Protein AF-A0ABD8AAP0-F1 (afdb_monomer)

Mean predicted aligned error: 19.52 Å

Foldseek 3Di:
DDDDDDDDDDDDDDDDDDDDDDDDDDDDDDDDDDDDDDDDDDDDDDDDDDDDDDDDDDDDDDDDDDDDDDDDDDDDDDDDDDDDDDDDDDDDDDDDDDDDDDDDDDDDDDDDDDDDDDDDDDDDDDDDDDDDDDDDDDDDDDDDDDDDDDDDDDDDDDDDDDDDDDDDDDDDDDDDDDDDDDDPVVVVVDDDDDDDPVVVQVPDPPSVVVVVVDPDPVVVLVVCCVVCVVVCVPPVVVVVVNVVVPPDPDPPDDDDPLPQDDADDQDLDDDLQPDWHKHDQDPPFWIWTWHQDPVVRFIEIEIRGRDDDPVLVVVLVVLVVVVVVPPPDDLVPDFLVVSLVVLLVSLVVSCVVVVPDDDPVSSVRSSVQSCCPPVNLHQCRSVLRHPQFFKWKDQAAPAFIWTQGNSAGIHTYPTGHHQVRQLVSLQVQQVQQVHDADPVRQWDWGQHPQRKIKTWGAACPVRVRGIIMMIGHADPFAFAPLNCVSLLADALLRLLLLLVCQALLAAEEEEEAPPLCRLSVVLNSLLSHALVFAEEEQECGDRHDHLRQRYDYHHWDQADDDQPDPDDPDPADPDGDGHHPGGDSLNSLVVVLVVPGLEYEYAEDQACCLQSQLVCLVVPRHYYYYYYDQDPVSVVVRCCDPRNVHQVQSVLSHQWYWHKDWDDDDSDIGIYRAWIKGFHGADPVPRHTDIDTQWGADPVVRDIDGPPDDVVLVVSCVPPVDDSVVSVVSSVLSSLLSVLCSVVVVGGRLLSSLLSNVCVVDVPVSSVCSVVVPDDDPVSSVVSSVVSHDPPPPPNPD

Secondary structure (DSSP, 8-state):
---------PPP------------------------------------------------------------------------------------------------------PPPP--------------------------------------------------------PPP-PPPPPHHHHHTSPPPS--HHHHHTTSTTTHHHHTT-SSHHHHHHHHHHHHHHHHTT-THHHHHHHTTSPP------PPP----SB----SSS-GGG-EEEEEEETTTEEEEEEEETTTTEEEEEEE-PPPPHHHHHHHHHHHHHHHHH--S-GGGS-HHHHHHHHHHHHHHHHHHTT----HHHHHHHHHHHHHHHTS-GGGHHHHH-TTEEEEEE-STTSEEEEEETTTEEEEEEEE--HHHHHHHHHHHHHHTT---BTTB-EEEEE-TTS-EEEEE-STTTSBTB-EEEEE---SSPPPHHHHHHTTSS-HHHHHHHHHHHHTT--EEEE--TTS-HHHHHHHHHTTS-TTSPEEEEESS-------TTEEEEE-BPPSS--SS---S-S--TTS-PPTT-B-HHHHHHHHGGG--SEEEEEEE-STHHHHHHHHHHTT-EEEEEE--SSHHHHHHHHHSTTT---HHHHTT--EEEEEEEEEETTEEEEEEEEEEEEEEE-TTT-PEEEEEEEEEETTTTEEEE-S--HHHHHHHHHH---HHHHHHHHHHHHHHHHHHHHTT---HHHHHHHHHHHHH-HHHHHHHHHHTPPPPHHHHHHHHHHH----S-----

Nearest PDB structures (foldseek):
  2oap-assembly1_2  TM=8.337E-01  e=3.646E-56  Archaeoglobus fulgidus DSM 4304
  2oap-assembly1_1  TM=8.576E-01  e=2.745E-53  Archaeoglobus fulgidus DSM 4304
  4ihq-assembly1_A  TM=7.299E-01  e=1.533E-49  Sulfolobus acidocaldarius DSM 639
  4ii7-assembly1_B  TM=7.647E-01  e=4.324E-48  Sulfolobus acidocaldarius DSM 639
  8rjf-assembly1_C  TM=6.711E-01  e=4.204E-33  Caulobacter vibrioides NA1000

pLDDT: mean 70.55, std 26.14, range [23.66, 98.38]

Solvent-accessible surface area (backbone atoms only — not comparable to full-atom values): 50590 Å² total; per-residue (Å²): 134,87,88,88,88,86,88,88,84,86,84,87,87,87,87,80,87,84,89,88,86,89,88,87,88,86,85,87,86,86,81,83,88,80,90,80,86,83,89,82,87,91,85,86,87,85,84,89,86,90,85,82,86,90,87,87,90,83,85,82,89,83,91,87,87,86,88,83,87,85,87,85,87,82,90,81,90,81,88,88,84,91,88,80,87,87,82,87,90,88,86,90,84,88,82,90,90,82,84,87,89,83,87,83,88,88,85,85,88,83,84,90,84,86,85,84,84,88,82,83,87,88,87,81,90,82,92,83,88,91,86,90,85,83,88,86,84,92,85,82,89,80,89,85,84,88,88,89,91,88,84,92,89,90,82,92,87,87,90,85,84,88,89,84,93,82,87,88,88,86,87,81,93,78,86,86,75,87,78,77,78,74,57,74,62,75,65,69,70,56,82,83,76,94,69,57,72,69,71,61,52,59,74,42,89,73,44,52,78,56,52,80,74,51,97,50,77,64,61,53,50,56,58,46,49,72,64,43,58,83,47,32,88,78,38,72,73,47,49,61,56,49,57,76,68,48,81,76,81,73,74,85,80,76,76,78,77,88,74,72,70,76,70,56,78,89,60,84,67,82,61,71,80,73,42,68,47,20,33,84,52,49,80,98,50,32,30,40,36,37,39,40,40,80,86,84,69,40,58,39,38,35,80,42,59,80,81,72,53,78,66,53,49,51,49,47,57,51,49,50,61,50,47,70,74,65,63,87,61,72,67,84,79,49,55,77,69,56,42,53,51,50,53,50,54,50,49,58,48,48,37,59,76,72,66,60,85,67,56,71,69,57,46,50,49,51,45,50,56,48,44,31,54,77,76,44,63,35,96,50,31,61,61,74,56,26,86,54,50,46,35,42,38,37,87,18,44,73,38,59,25,38,35,34,28,73,70,75,44,77,30,47,38,78,49,65,40,48,57,74,57,39,44,52,48,52,51,49,55,30,52,68,35,77,42,86,69,43,87,92,44,28,66,41,81,44,47,38,92,76,50,23,35,31,46,36,36,51,43,52,87,84,37,89,44,32,23,32,40,37,36,44,58,45,54,95,74,57,68,22,67,41,43,36,40,75,65,57,26,47,55,46,57,61,48,21,49,51,34,52,38,42,64,72,52,50,22,41,39,30,28,16,48,86,92,17,45,47,62,59,53,51,45,32,56,56,62,44,45,58,73,87,47,34,33,36,37,41,22,81,60,82,80,77,67,74,84,53,74,42,58,46,84,42,65,41,37,86,35,66,65,84,44,100,57,99,70,75,102,56,103,76,71,85,90,64,74,75,27,61,76,46,42,50,66,46,58,54,51,63,51,44,69,74,65,68,42,50,33,41,34,34,53,64,52,83,33,61,39,42,42,58,51,36,49,41,32,65,74,69,36,17,37,38,36,21,35,82,20,77,45,71,68,48,38,52,56,52,39,48,29,85,65,26,58,36,57,67,82,40,59,44,51,39,41,31,41,35,28,34,38,62,45,74,65,84,96,42,74,47,40,34,50,47,35,35,33,36,42,68,41,64,42,89,89,79,73,45,78,42,68,45,68,31,32,38,46,40,87,89,81,74,43,78,40,76,65,84,62,64,65,64,55,54,52,46,21,76,75,71,74,48,52,68,65,56,59,45,51,52,27,54,52,42,20,50,54,48,49,50,34,48,75,72,63,48,44,54,42,58,49,49,40,12,55,54,50,41,42,77,73,44,45,66,63,52,50,49,35,66,74,66,70,58,76,78,49,74,67,54,49,49,52,35,31,56,74,35,49,54,88,62,88,72,89,81,86,129

Organism: NCBI:txid72612

Structure (mmCIF, N/CA/C/O backbone):
data_AF-A0ABD8AAP0-F1
#
_entry.id   AF-A0ABD8AAP0-F1
#
loop_
_atom_site.group_PDB
_atom_site.id
_atom_site.type_symbol
_atom_site.label_atom_id
_atom_site.label_alt_id
_atom_site.label_comp_id
_atom_site.label_asym_id
_atom_site.label_entity_id
_atom_site.label_seq_id
_atom_site.pdbx_PDB_ins_code
_atom_site.Cartn_x
_atom_site.Cartn_y
_atom_site.Cartn_z
_atom_site.occupancy
_atom_site.B_iso_or_equiv
_atom_site.auth_seq_id
_atom_site.auth_comp_id
_atom_site.auth_asym_id
_atom_site.auth_atom_id
_atom_site.pdbx_PDB_model_num
ATOM 1 N N . MET A 1 1 ? -12.562 -65.294 38.398 1.00 31.38 1 MET A N 1
ATOM 2 C CA . MET A 1 1 ? -11.671 -66.362 37.895 1.00 31.38 1 MET A CA 1
ATOM 3 C C . MET A 1 1 ? -12.048 -66.606 36.442 1.00 31.38 1 MET A C 1
ATOM 5 O O . MET A 1 1 ? -13.230 -66.783 36.200 1.00 31.38 1 MET A O 1
ATOM 9 N N . VAL A 1 2 ? -11.131 -66.312 35.512 1.00 32.62 2 VAL A N 1
ATOM 10 C CA . VAL A 1 2 ? -10.426 -67.306 34.658 1.00 32.62 2 VAL A CA 1
ATOM 11 C C . VAL A 1 2 ? -11.269 -67.649 33.406 1.00 32.62 2 VAL A C 1
ATOM 13 O O . VAL A 1 2 ? -12.406 -68.067 33.562 1.00 32.62 2 VAL A O 1
ATOM 16 N N . ASP A 1 3 ? -10.812 -67.464 32.160 1.00 30.94 3 ASP A N 1
ATOM 17 C CA . ASP A 1 3 ? -9.471 -67.067 31.675 1.00 30.94 3 ASP A CA 1
ATOM 18 C C . ASP A 1 3 ? -9.512 -66.124 30.448 1.00 30.94 3 ASP A C 1
ATOM 20 O O . ASP A 1 3 ? -10.562 -65.930 29.837 1.00 30.94 3 ASP A O 1
ATOM 24 N N . LEU A 1 4 ? -8.357 -65.556 30.080 1.00 34.03 4 LEU A N 1
ATOM 25 C CA . LEU A 1 4 ? -8.142 -64.682 28.917 1.00 34.03 4 LEU A CA 1
ATOM 26 C C . LEU A 1 4 ? -6.959 -65.171 28.068 1.00 34.03 4 LEU A C 1
ATOM 28 O O . LEU A 1 4 ? -5.916 -65.528 28.614 1.00 34.03 4 LEU A O 1
ATOM 32 N N . LYS A 1 5 ? -7.062 -65.077 26.732 1.00 33.66 5 LYS A N 1
ATOM 33 C CA . LYS A 1 5 ? -5.889 -65.033 25.836 1.00 33.66 5 LYS A CA 1
ATOM 34 C C . LYS A 1 5 ? -6.219 -64.559 24.421 1.00 33.66 5 LYS A C 1
ATOM 36 O O . LYS A 1 5 ? -7.228 -64.949 23.847 1.00 33.66 5 LYS A O 1
ATOM 41 N N . GLY A 1 6 ? -5.295 -63.790 23.854 1.00 34.19 6 GLY A N 1
ATOM 42 C CA . GLY A 1 6 ? -5.212 -63.424 22.440 1.00 34.19 6 GLY A CA 1
ATOM 43 C C . GLY A 1 6 ? -3.763 -63.043 22.080 1.00 34.19 6 GLY A C 1
ATOM 44 O O . GLY A 1 6 ? -2.918 -63.014 22.981 1.00 34.19 6 GLY A O 1
ATOM 45 N N . PRO A 1 7 ? -3.453 -62.774 20.800 1.00 43.38 7 PRO A N 1
ATOM 46 C CA . PRO A 1 7 ? -2.167 -62.218 20.357 1.00 43.38 7 PRO A CA 1
ATOM 47 C C . PRO A 1 7 ? -2.322 -60.871 19.605 1.00 43.38 7 PRO A C 1
ATOM 49 O O . PRO A 1 7 ? -3.419 -60.555 19.159 1.00 43.38 7 PRO A O 1
ATOM 52 N N . ALA A 1 8 ? -1.283 -60.083 19.302 1.00 32.06 8 ALA A N 1
ATOM 53 C CA . ALA A 1 8 ? -0.005 -59.789 19.976 1.00 32.06 8 ALA A CA 1
ATOM 54 C C . ALA A 1 8 ? 0.692 -58.647 19.189 1.00 32.06 8 ALA A C 1
ATOM 56 O O . ALA A 1 8 ? 0.821 -58.760 17.972 1.00 32.06 8 ALA A O 1
ATOM 57 N N . GLU A 1 9 ? 1.177 -57.590 19.852 1.00 33.88 9 GLU A N 1
ATOM 58 C CA . GLU A 1 9 ? 1.843 -56.435 19.206 1.00 33.88 9 GLU A CA 1
ATOM 59 C C . GLU A 1 9 ? 3.321 -56.267 19.635 1.00 33.88 9 GLU A C 1
ATOM 61 O O . GLU A 1 9 ? 3.687 -56.676 20.743 1.00 33.88 9 GLU A O 1
ATOM 66 N N . PRO A 1 10 ? 4.186 -55.655 18.795 1.00 35.56 10 PRO A N 1
ATOM 67 C CA . PRO A 1 10 ? 5.550 -55.262 19.161 1.00 35.56 10 PRO A CA 1
ATOM 68 C C . PRO A 1 10 ? 5.604 -53.896 19.899 1.00 35.56 10 PRO A C 1
ATOM 70 O O . PRO A 1 10 ? 4.698 -53.080 19.744 1.00 35.56 10 PRO A O 1
ATOM 73 N N . PRO A 1 11 ? 6.648 -53.609 20.710 1.00 40.94 11 PRO A N 1
ATOM 74 C CA . PRO A 1 11 ? 6.524 -52.637 21.804 1.00 40.94 11 PRO A CA 1
ATOM 75 C C . PRO A 1 11 ? 7.131 -51.238 21.568 1.00 40.94 11 PRO A C 1
ATOM 77 O O . PRO A 1 11 ? 8.231 -51.087 21.036 1.00 40.94 11 PRO A O 1
ATOM 80 N N . LEU A 1 12 ? 6.473 -50.224 22.143 1.00 33.97 12 LEU A N 1
ATOM 81 C CA . LEU A 1 12 ? 7.051 -48.910 22.466 1.00 33.97 12 LEU A CA 1
ATOM 82 C C . LEU A 1 12 ? 7.899 -48.964 23.754 1.00 33.97 12 LEU A C 1
ATOM 84 O O . LEU A 1 12 ? 7.732 -49.856 24.590 1.00 33.97 12 LEU A O 1
ATOM 88 N N . ARG A 1 13 ? 8.800 -47.988 23.952 1.00 31.61 13 ARG A N 1
ATOM 89 C CA . ARG A 1 13 ? 9.674 -47.914 25.139 1.00 31.61 13 ARG A CA 1
ATOM 90 C C . ARG A 1 13 ? 9.781 -46.488 25.692 1.00 31.61 13 ARG A C 1
ATOM 92 O O . ARG A 1 13 ? 10.365 -45.619 25.056 1.00 31.61 13 ARG A O 1
ATOM 99 N N . THR A 1 14 ? 9.266 -46.272 26.900 1.00 36.19 14 THR A N 1
ATOM 100 C CA . THR A 1 14 ? 9.351 -45.011 27.658 1.00 36.19 14 THR A CA 1
ATOM 101 C C . THR A 1 14 ? 10.268 -45.158 28.879 1.00 36.19 14 THR A C 1
ATOM 103 O O . THR A 1 14 ? 10.441 -46.261 29.403 1.00 36.19 14 THR A O 1
ATOM 106 N N . LYS A 1 15 ? 10.845 -44.050 29.367 1.00 32.22 15 LYS A N 1
ATOM 107 C CA . LYS A 1 15 ? 11.455 -43.946 30.707 1.00 32.22 15 LYS A CA 1
ATOM 108 C C . LYS A 1 15 ? 11.237 -42.550 31.309 1.00 32.22 15 LYS A C 1
ATOM 110 O O . LYS A 1 15 ? 11.065 -41.590 30.569 1.00 32.22 15 LYS A O 1
ATOM 115 N N . LYS A 1 16 ? 11.212 -42.494 32.646 1.00 32.31 16 LYS A N 1
ATOM 116 C CA . LYS A 1 16 ? 10.953 -41.316 33.498 1.00 32.31 16 LYS A CA 1
ATOM 117 C C . LYS A 1 16 ? 12.236 -40.686 34.066 1.00 32.31 16 LYS A C 1
ATOM 119 O O . LYS A 1 16 ? 13.309 -41.281 33.956 1.00 32.31 16 LYS A O 1
ATOM 124 N N . GLU A 1 17 ? 12.067 -39.529 34.714 1.00 38.81 17 GLU A N 1
ATOM 125 C CA . GLU A 1 17 ? 13.040 -38.841 35.581 1.00 38.81 17 GLU A CA 1
ATOM 126 C C . GLU A 1 17 ? 13.467 -39.671 36.813 1.00 38.81 17 GLU A C 1
ATOM 128 O O . GLU A 1 17 ? 12.902 -40.739 37.088 1.00 38.81 17 GLU A O 1
ATOM 133 N N . PRO A 1 18 ? 14.462 -39.175 37.572 1.00 45.09 18 PRO A N 1
ATOM 134 C CA . PRO A 1 18 ? 14.213 -38.900 38.999 1.00 45.09 18 PRO A CA 1
ATOM 135 C C . PRO A 1 18 ? 14.838 -37.583 39.531 1.00 45.09 18 PRO A C 1
ATOM 137 O O . PRO A 1 18 ? 15.610 -36.921 38.841 1.00 45.09 18 PRO A O 1
ATOM 140 N N . GLU A 1 19 ? 14.505 -37.239 40.782 1.00 32.62 19 GLU A N 1
ATOM 141 C CA . GLU A 1 19 ? 14.962 -36.050 41.533 1.00 32.62 19 GLU A CA 1
ATOM 142 C C . GLU A 1 19 ? 16.306 -36.217 42.300 1.00 32.62 19 GLU A C 1
ATOM 144 O O . GLU A 1 19 ? 17.002 -37.226 42.193 1.00 32.62 19 GLU A O 1
ATOM 149 N N . ILE A 1 20 ? 16.666 -35.162 43.045 1.00 35.31 20 ILE A N 1
ATOM 150 C CA . ILE A 1 20 ? 17.958 -34.807 43.666 1.00 35.31 20 ILE A CA 1
ATOM 151 C C . ILE A 1 20 ? 18.088 -35.309 45.121 1.00 35.31 20 ILE A C 1
ATOM 153 O O . ILE A 1 20 ? 17.115 -35.207 45.860 1.00 35.31 20 ILE A O 1
ATOM 157 N N . VAL A 1 21 ? 19.306 -35.671 45.573 1.00 31.36 21 VAL A N 1
ATOM 158 C CA . VAL A 1 21 ? 19.849 -35.285 46.906 1.00 31.36 21 VAL A CA 1
ATOM 159 C C . VAL A 1 21 ? 21.366 -34.999 46.815 1.00 31.36 21 VAL A C 1
ATOM 161 O O . VAL A 1 21 ? 22.100 -35.683 46.110 1.00 31.36 21 VAL A O 1
ATOM 164 N N . ASP A 1 22 ? 21.743 -33.952 47.546 1.00 32.66 22 ASP A N 1
ATOM 165 C CA . ASP A 1 22 ? 23.025 -33.305 47.883 1.00 32.66 22 ASP A CA 1
ATOM 166 C C . ASP A 1 22 ? 24.266 -34.180 48.213 1.00 32.66 22 ASP A C 1
ATOM 168 O O . ASP A 1 22 ? 24.125 -35.259 48.785 1.00 32.66 22 ASP A O 1
ATOM 172 N N . ASP A 1 23 ? 25.469 -33.650 47.919 1.00 31.22 23 ASP A N 1
ATOM 173 C CA . ASP A 1 23 ? 26.581 -33.481 48.889 1.00 31.22 23 ASP A CA 1
ATOM 174 C C . ASP A 1 23 ? 27.749 -32.645 48.284 1.00 31.22 23 ASP A C 1
ATOM 176 O O . ASP A 1 23 ? 28.085 -32.776 47.102 1.00 31.22 23 ASP A O 1
ATOM 180 N N . GLY A 1 24 ? 28.410 -31.802 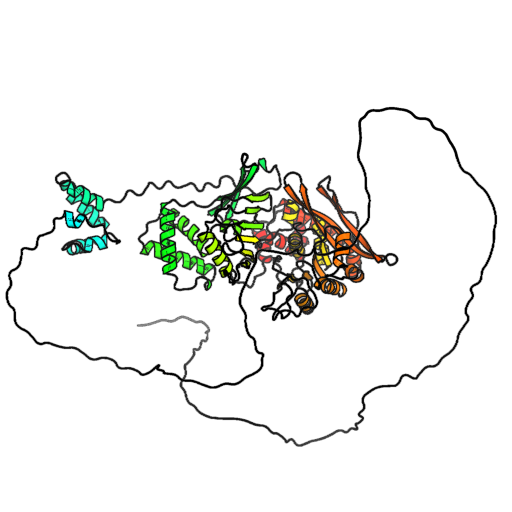49.092 1.00 26.25 24 GLY A N 1
ATOM 181 C CA . GLY A 1 24 ? 29.625 -31.028 48.730 1.00 26.25 24 GLY A CA 1
ATOM 182 C C . GLY A 1 24 ? 30.827 -31.361 49.638 1.00 26.25 24 GLY A C 1
ATOM 183 O O . GLY A 1 24 ? 30.790 -32.390 50.309 1.00 26.25 24 GLY A O 1
ATOM 184 N N . PRO A 1 25 ? 31.885 -30.519 49.770 1.00 46.78 25 PRO A N 1
ATOM 185 C CA . PRO A 1 25 ? 32.296 -29.319 49.014 1.00 46.78 25 PRO A CA 1
ATOM 186 C C . PRO A 1 25 ? 33.742 -29.440 48.427 1.00 46.78 25 PRO A C 1
ATOM 188 O O . PRO A 1 25 ? 34.399 -30.463 48.607 1.00 46.78 25 PRO A O 1
ATOM 191 N N . GLY A 1 26 ? 34.310 -28.404 47.774 1.00 28.38 26 GLY A N 1
ATOM 192 C CA . GLY A 1 26 ? 35.726 -28.464 47.323 1.00 28.38 26 GLY A CA 1
ATOM 193 C C . GLY A 1 26 ? 36.291 -27.262 46.540 1.00 28.38 26 GLY A C 1
ATOM 194 O O . GLY A 1 26 ? 36.179 -27.186 45.325 1.00 28.38 26 GLY A O 1
ATOM 195 N N . ASP A 1 27 ? 36.951 -26.356 47.253 1.00 30.58 27 ASP A N 1
ATOM 196 C CA . ASP A 1 27 ? 37.433 -25.017 46.867 1.00 30.58 27 ASP A CA 1
ATOM 197 C C . ASP A 1 27 ? 38.561 -24.875 45.791 1.00 30.58 27 ASP A C 1
ATOM 199 O O . ASP A 1 27 ? 39.500 -25.663 45.712 1.00 30.58 27 ASP A O 1
ATOM 203 N N . THR A 1 28 ? 38.580 -23.703 45.130 1.00 28.84 28 THR A N 1
ATOM 204 C CA . THR A 1 28 ? 39.757 -22.900 44.664 1.00 28.84 28 THR A CA 1
ATOM 205 C C . THR A 1 28 ? 40.700 -23.235 43.465 1.00 28.84 28 THR A C 1
ATOM 207 O O . THR A 1 28 ? 41.538 -24.123 43.492 1.00 28.84 28 THR A O 1
ATOM 210 N N . LEU A 1 29 ? 40.741 -22.257 42.534 1.00 26.44 29 LEU A N 1
ATOM 211 C CA . LEU A 1 29 ? 41.902 -21.450 42.052 1.00 26.44 29 LEU A CA 1
ATOM 212 C C . LEU A 1 29 ? 43.125 -22.029 41.267 1.00 26.44 29 LEU A C 1
ATOM 214 O O . LEU A 1 29 ? 44.031 -22.630 41.826 1.00 26.44 29 LEU A O 1
ATOM 218 N N . ARG A 1 30 ? 43.319 -21.406 40.082 1.00 25.94 30 ARG A N 1
ATOM 219 C CA . ARG A 1 30 ? 44.560 -20.751 39.555 1.00 25.94 30 ARG A CA 1
ATOM 220 C C . ARG A 1 30 ? 45.733 -21.550 38.926 1.00 25.94 30 ARG A C 1
ATOM 222 O O . ARG A 1 30 ? 46.365 -22.386 39.545 1.00 25.94 30 ARG A O 1
ATOM 229 N N . ARG A 1 31 ? 46.202 -20.943 37.814 1.00 26.23 31 ARG A N 1
ATOM 230 C CA . ARG A 1 31 ? 47.603 -20.753 37.341 1.00 26.23 31 ARG A CA 1
ATOM 231 C C . ARG A 1 31 ? 48.395 -21.933 36.732 1.00 26.23 31 ARG A C 1
ATOM 233 O O . ARG A 1 31 ? 49.045 -22.680 37.439 1.00 26.23 31 ARG A O 1
ATOM 240 N N . ALA A 1 32 ? 48.513 -21.852 35.400 1.00 26.94 32 ALA A N 1
ATOM 241 C CA . ALA A 1 32 ? 49.738 -21.506 34.644 1.00 26.94 32 ALA A CA 1
ATOM 242 C C . ALA A 1 32 ? 51.001 -22.404 34.685 1.00 26.94 32 ALA A C 1
ATOM 244 O O . ALA A 1 32 ? 51.443 -22.846 35.734 1.00 26.94 32 ALA A O 1
ATOM 245 N N . HIS A 1 33 ? 51.666 -22.464 33.516 1.00 27.02 33 HIS A N 1
ATOM 246 C CA . HIS A 1 33 ? 52.921 -23.176 33.192 1.00 27.02 33 HIS A CA 1
ATOM 247 C C . HIS A 1 33 ? 52.836 -24.718 33.323 1.00 27.02 33 HIS A C 1
ATOM 249 O O . HIS A 1 33 ? 52.362 -25.237 34.319 1.00 27.02 33 HIS A O 1
ATOM 255 N N . GLY A 1 34 ? 53.290 -25.542 32.376 1.00 23.72 34 GLY A N 1
ATOM 256 C CA . GLY A 1 34 ? 54.009 -25.290 31.122 1.00 23.72 34 GLY A CA 1
ATOM 257 C C . GLY A 1 34 ? 55.215 -26.234 30.976 1.00 23.72 34 GLY A C 1
ATOM 258 O O . GLY A 1 34 ? 55.777 -26.659 31.976 1.00 23.72 34 GLY A O 1
ATOM 259 N N . ILE A 1 35 ? 55.656 -26.477 29.734 1.00 26.91 35 ILE A N 1
ATOM 260 C CA . ILE A 1 35 ? 56.985 -27.030 29.383 1.00 26.91 35 ILE A CA 1
ATOM 261 C C . ILE A 1 35 ? 57.250 -28.499 29.803 1.00 26.91 35 ILE A C 1
ATOM 263 O O . ILE A 1 35 ? 57.835 -28.748 30.856 1.00 26.91 35 ILE A O 1
ATOM 267 N N . ARG A 1 36 ? 56.988 -29.458 28.893 1.00 26.86 36 ARG A N 1
ATOM 268 C CA . ARG A 1 36 ? 58.048 -30.261 28.220 1.00 26.86 36 ARG A CA 1
ATOM 269 C C . ARG A 1 36 ? 57.515 -31.320 27.242 1.00 26.86 36 ARG A C 1
ATOM 271 O O . ARG A 1 36 ? 56.748 -32.192 27.626 1.00 26.86 36 ARG A O 1
ATOM 278 N N . GLU A 1 37 ? 58.039 -31.287 26.018 1.00 34.62 37 GLU A N 1
ATOM 279 C CA . GLU A 1 37 ? 58.277 -32.490 25.201 1.00 34.62 37 GLU A CA 1
ATOM 280 C C . GLU A 1 37 ? 59.598 -33.161 25.649 1.00 34.62 37 GLU A C 1
ATOM 282 O O . GLU A 1 37 ? 60.289 -32.626 26.530 1.00 34.62 37 GLU A O 1
ATOM 287 N N . PRO A 1 38 ? 59.981 -34.309 25.060 1.00 45.50 38 PRO A N 1
ATOM 288 C CA . PRO A 1 38 ? 61.029 -34.184 24.034 1.00 45.50 38 PRO A CA 1
ATOM 289 C C . PRO A 1 38 ? 60.927 -35.133 22.817 1.00 45.50 38 PRO A C 1
ATOM 291 O O . PRO A 1 38 ? 60.501 -36.276 22.933 1.00 45.50 38 PRO A O 1
ATOM 294 N N . ASP A 1 39 ? 61.471 -34.637 21.698 1.00 31.39 39 ASP A N 1
ATOM 295 C CA . ASP A 1 39 ? 62.163 -35.338 20.600 1.00 31.39 39 ASP A CA 1
ATOM 296 C C . ASP A 1 39 ? 61.487 -36.504 19.835 1.00 31.39 39 ASP A C 1
ATOM 298 O O . ASP A 1 39 ? 61.265 -37.592 20.359 1.00 31.39 39 ASP A O 1
ATOM 302 N N . LEU A 1 40 ? 61.445 -36.389 18.495 1.00 30.02 40 LEU A N 1
ATOM 303 C CA . LEU A 1 40 ? 62.572 -36.860 17.658 1.00 30.02 40 LEU A CA 1
ATOM 304 C C . LEU A 1 40 ? 62.428 -36.529 16.151 1.00 30.02 40 LEU A C 1
ATOM 306 O O . LEU A 1 40 ? 61.464 -36.927 15.513 1.00 30.02 40 LEU A O 1
ATOM 310 N N . ARG A 1 41 ? 63.516 -35.981 15.577 1.00 28.92 41 ARG A N 1
ATOM 311 C CA . ARG A 1 41 ? 63.945 -36.000 14.147 1.00 28.92 41 ARG A CA 1
ATOM 312 C C . ARG A 1 41 ? 63.024 -35.298 13.119 1.00 28.92 41 ARG A C 1
ATOM 314 O O . ARG A 1 41 ? 61.915 -35.741 12.883 1.00 28.92 41 ARG A O 1
ATOM 321 N N . ALA A 1 42 ? 63.377 -34.193 12.451 1.00 29.30 42 ALA A N 1
ATOM 322 C CA . ALA A 1 42 ? 64.617 -33.687 11.819 1.00 29.30 42 ALA A CA 1
ATOM 323 C C . ALA A 1 42 ? 64.742 -33.964 10.303 1.00 29.30 42 ALA A C 1
ATOM 325 O O . ALA A 1 42 ? 65.124 -35.053 9.883 1.00 29.30 42 ALA A O 1
ATOM 326 N N . ALA A 1 43 ? 64.566 -32.898 9.515 1.00 30.38 43 ALA A N 1
ATOM 327 C CA . ALA A 1 43 ? 65.193 -32.680 8.211 1.00 30.38 43 ALA A CA 1
ATOM 328 C C . ALA A 1 43 ? 65.493 -31.172 8.074 1.00 30.38 43 ALA A C 1
ATOM 330 O O . ALA A 1 43 ? 64.626 -30.341 8.334 1.00 30.38 43 ALA A O 1
ATOM 331 N N . SER A 1 44 ? 66.731 -30.809 7.737 1.00 29.72 44 SER A N 1
ATOM 332 C CA . SER A 1 44 ? 67.208 -29.420 7.612 1.00 29.72 44 SER A CA 1
ATOM 333 C C . SER A 1 44 ? 67.315 -28.995 6.136 1.00 29.72 44 SER A C 1
ATOM 335 O O . SER A 1 44 ? 67.456 -29.846 5.266 1.00 29.72 44 SER A O 1
ATOM 337 N N . GLY A 1 45 ? 67.291 -27.706 5.773 1.00 29.81 45 GLY A N 1
ATOM 338 C CA . GLY A 1 45 ? 67.095 -26.485 6.573 1.00 29.81 45 GLY A CA 1
ATOM 339 C C . GLY A 1 45 ? 67.758 -25.249 5.924 1.00 29.81 45 GLY A C 1
ATOM 340 O O . GLY A 1 45 ? 68.218 -25.335 4.791 1.00 29.81 45 GLY A O 1
ATOM 341 N N . ARG A 1 46 ? 67.903 -24.164 6.711 1.00 28.23 46 ARG A N 1
ATOM 342 C CA . ARG A 1 46 ? 68.564 -22.851 6.436 1.00 28.23 46 ARG A CA 1
ATOM 343 C C . ARG A 1 46 ? 67.666 -21.678 5.981 1.00 28.23 46 ARG A C 1
ATOM 345 O O . ARG A 1 46 ? 67.433 -21.448 4.804 1.00 28.23 46 ARG A O 1
ATOM 352 N N . SER A 1 47 ? 67.273 -20.904 6.996 1.00 27.50 47 SER A N 1
ATOM 353 C CA . SER A 1 47 ? 66.924 -19.463 6.996 1.00 27.50 47 SER A CA 1
ATOM 354 C C . SER A 1 47 ? 68.234 -18.609 7.015 1.00 27.50 47 SER A C 1
ATOM 356 O O . SER A 1 47 ? 69.296 -19.241 6.927 1.00 27.50 47 SER A O 1
ATOM 358 N N . PRO A 1 48 ? 68.277 -17.264 7.236 1.00 46.44 48 PRO A N 1
ATOM 359 C CA . PRO A 1 48 ? 67.206 -16.256 7.407 1.00 46.44 48 PRO A CA 1
ATOM 360 C C . PRO A 1 48 ? 67.421 -14.914 6.642 1.00 46.44 48 PRO A C 1
ATOM 362 O O . PRO A 1 48 ? 68.422 -14.736 5.955 1.00 46.44 48 PRO A O 1
ATOM 365 N N . GLY A 1 49 ? 66.533 -13.925 6.844 1.00 28.02 49 GLY A N 1
ATOM 366 C CA . GLY A 1 49 ? 66.778 -12.516 6.480 1.00 28.02 49 GLY A CA 1
ATOM 367 C C . GLY A 1 49 ? 65.640 -11.556 6.873 1.00 28.02 49 GLY A C 1
ATOM 368 O O . GLY A 1 49 ? 64.514 -11.739 6.426 1.00 28.02 49 GLY A O 1
ATOM 369 N N . ASN A 1 50 ? 65.932 -10.541 7.697 1.00 28.67 50 ASN A N 1
ATOM 370 C CA . ASN A 1 50 ? 64.998 -9.463 8.078 1.00 28.67 50 ASN A CA 1
ATOM 371 C C . ASN A 1 50 ? 65.105 -8.268 7.107 1.00 28.67 50 ASN A C 1
ATOM 373 O O . ASN A 1 50 ? 66.179 -8.060 6.544 1.00 28.67 50 ASN A O 1
ATOM 377 N N . GLY A 1 51 ? 64.092 -7.393 7.057 1.00 28.61 51 GLY A N 1
ATOM 378 C CA . GLY A 1 51 ? 64.272 -6.001 6.608 1.00 28.61 51 GLY A CA 1
ATOM 379 C C . GLY A 1 51 ? 63.016 -5.337 6.039 1.00 28.61 51 GLY A C 1
ATOM 380 O O . GLY A 1 51 ? 62.440 -5.841 5.081 1.00 28.61 51 GLY A O 1
ATOM 381 N N . ASP A 1 52 ? 62.625 -4.190 6.599 1.00 31.31 52 ASP A N 1
ATOM 382 C CA . ASP A 1 52 ? 61.514 -3.366 6.109 1.00 31.31 52 ASP A CA 1
ATOM 383 C C . ASP A 1 52 ? 61.972 -2.262 5.140 1.00 31.31 52 ASP A C 1
ATOM 385 O O . ASP A 1 52 ? 62.959 -1.570 5.396 1.00 31.31 52 ASP A O 1
ATOM 389 N N . SER A 1 53 ? 61.104 -1.952 4.168 1.00 30.25 53 SER A N 1
ATOM 390 C CA . SER A 1 53 ? 60.963 -0.617 3.547 1.00 30.25 53 SER A CA 1
ATOM 391 C C . SER A 1 53 ? 62.083 -0.179 2.549 1.00 30.25 53 SER A C 1
ATOM 393 O O . SER A 1 53 ? 62.966 -0.977 2.240 1.00 30.25 53 SER A O 1
ATOM 395 N N . PRO A 1 54 ? 61.953 0.962 1.825 1.00 43.31 54 PRO A N 1
ATOM 396 C CA . PRO A 1 54 ? 61.535 0.823 0.425 1.00 43.31 54 PRO A CA 1
ATOM 397 C C . PRO A 1 54 ? 62.240 1.768 -0.572 1.00 43.31 54 PRO A C 1
ATOM 399 O O . PRO A 1 54 ? 61.995 2.974 -0.560 1.00 43.31 54 PRO A O 1
ATOM 402 N N . LEU A 1 55 ? 63.021 1.233 -1.514 1.00 28.33 55 LEU A N 1
ATOM 403 C CA . LEU A 1 55 ? 63.415 1.940 -2.744 1.00 28.33 55 LEU A CA 1
ATOM 404 C C . LEU A 1 55 ? 64.087 0.968 -3.721 1.00 28.33 55 LEU A C 1
ATOM 406 O O . LEU A 1 55 ? 65.160 0.469 -3.412 1.00 28.33 55 LEU A O 1
ATOM 410 N N . ASP A 1 56 ? 63.494 0.744 -4.899 1.00 30.05 56 ASP A N 1
ATOM 411 C CA . ASP A 1 56 ? 64.252 0.269 -6.068 1.00 30.05 56 ASP A CA 1
ATOM 412 C C . ASP A 1 56 ? 63.523 0.588 -7.387 1.00 30.05 56 ASP A C 1
ATOM 414 O O . ASP A 1 56 ? 62.900 -0.247 -8.043 1.00 30.05 56 ASP A O 1
ATOM 418 N N . ALA A 1 57 ? 63.555 1.868 -7.759 1.00 32.28 57 ALA A N 1
ATOM 419 C CA . ALA A 1 57 ? 63.070 2.351 -9.045 1.00 32.28 57 ALA A CA 1
ATOM 420 C C . ALA A 1 57 ? 64.261 2.799 -9.903 1.00 32.28 57 ALA A C 1
ATOM 422 O O . ALA A 1 57 ? 64.579 3.986 -9.903 1.00 32.28 57 ALA A O 1
ATOM 423 N N . LEU A 1 58 ? 64.924 1.877 -10.622 1.00 30.11 58 LEU A N 1
ATOM 424 C CA . LEU A 1 58 ? 65.976 2.237 -11.594 1.00 30.11 58 LEU A CA 1
ATOM 425 C C . LEU A 1 58 ? 66.331 1.135 -12.630 1.00 30.11 58 LEU A C 1
ATOM 427 O O . LEU A 1 58 ? 67.468 0.686 -12.707 1.00 30.11 58 LEU A O 1
ATOM 431 N N . LEU A 1 59 ? 65.387 0.752 -13.505 1.00 31.16 59 LEU A N 1
ATOM 432 C CA . LEU A 1 59 ? 65.701 0.116 -14.806 1.00 31.16 59 LEU A CA 1
ATOM 433 C C . LEU A 1 59 ? 64.829 0.669 -15.956 1.00 31.16 59 LEU A C 1
ATOM 435 O O . LEU A 1 59 ? 63.905 0.032 -16.454 1.00 31.16 59 LEU A O 1
ATOM 439 N N . ARG A 1 60 ? 65.168 1.890 -16.383 1.00 39.94 60 ARG A N 1
ATOM 440 C CA . ARG A 1 60 ? 65.101 2.356 -17.791 1.00 39.94 60 ARG A CA 1
ATOM 441 C C . ARG A 1 60 ? 66.452 1.978 -18.460 1.00 39.94 60 ARG A C 1
ATOM 443 O O . ARG A 1 60 ? 67.370 1.713 -17.677 1.00 39.94 60 ARG A O 1
ATOM 450 N N . PRO A 1 61 ? 66.661 1.947 -19.805 1.00 42.25 61 PRO A N 1
ATOM 451 C CA . PRO A 1 61 ? 66.468 3.082 -20.742 1.00 42.25 61 PRO A CA 1
ATOM 452 C C . PRO A 1 61 ? 66.093 2.638 -22.205 1.00 42.25 61 PRO A C 1
ATOM 454 O O . PRO A 1 61 ? 65.557 1.540 -22.339 1.00 42.25 61 PRO A O 1
ATOM 457 N N . PRO A 1 62 ? 66.333 3.410 -23.295 1.00 53.41 62 PRO A N 1
ATOM 458 C CA . PRO A 1 62 ? 65.667 4.683 -23.672 1.00 53.41 62 PRO A CA 1
ATOM 459 C C . PRO A 1 62 ? 65.360 4.823 -25.207 1.00 53.41 62 PRO A C 1
ATOM 461 O O . PRO A 1 62 ? 65.411 3.832 -25.926 1.00 53.41 62 PRO A O 1
ATOM 464 N N . GLU A 1 63 ? 65.149 6.076 -25.673 1.00 38.62 63 GLU A N 1
ATOM 465 C CA . GLU A 1 63 ? 65.496 6.636 -27.017 1.00 38.62 63 GLU A CA 1
ATOM 466 C C . GLU A 1 63 ? 64.619 6.263 -28.258 1.00 38.62 63 GLU A C 1
ATOM 468 O O . GLU A 1 63 ? 64.210 5.117 -28.416 1.00 38.62 63 GLU A O 1
ATOM 473 N N . ASP A 1 64 ? 64.283 7.166 -29.212 1.00 40.56 64 ASP A N 1
ATOM 474 C CA . ASP A 1 64 ? 64.401 8.655 -29.264 1.00 40.56 64 ASP A CA 1
ATOM 475 C C . ASP A 1 64 ? 63.437 9.315 -30.334 1.00 40.56 64 ASP A C 1
ATOM 477 O O . ASP A 1 64 ? 62.473 8.628 -30.688 1.00 40.56 64 ASP A O 1
ATOM 481 N N . PRO A 1 65 ? 63.510 10.607 -30.793 1.00 52.03 65 PRO A N 1
ATOM 482 C CA . PRO A 1 65 ? 62.334 11.504 -30.698 1.00 52.03 65 PRO A CA 1
ATOM 483 C C . PRO A 1 65 ? 62.014 12.401 -31.946 1.00 52.03 65 PRO A C 1
ATOM 485 O O . PRO A 1 65 ? 62.474 12.139 -33.054 1.00 52.03 65 PRO A O 1
ATOM 488 N N . GLU A 1 66 ? 61.279 13.510 -31.708 1.00 36.34 66 GLU A N 1
ATOM 489 C CA . GLU A 1 66 ? 61.124 14.744 -32.536 1.00 36.34 66 GLU A CA 1
ATOM 490 C C . GLU A 1 66 ? 60.261 14.706 -33.832 1.00 36.34 66 GLU A C 1
ATOM 492 O O . GLU A 1 66 ? 59.943 13.618 -34.314 1.00 36.34 66 GLU A O 1
ATOM 497 N N . PRO A 1 67 ? 59.828 15.868 -34.416 1.00 45.84 67 PRO A N 1
ATOM 498 C CA . PRO A 1 67 ? 60.058 17.290 -34.050 1.00 45.84 67 PRO A CA 1
ATOM 499 C C . PRO A 1 67 ? 58.771 18.165 -33.842 1.00 45.84 67 PRO A C 1
ATOM 501 O O . PRO A 1 67 ? 57.658 17.663 -34.011 1.00 45.84 67 PRO A O 1
ATOM 504 N N . PRO A 1 68 ? 58.882 19.475 -33.485 1.00 50.59 68 PRO A N 1
ATOM 505 C CA . PRO A 1 68 ? 57.736 20.350 -33.143 1.00 50.59 68 PRO A CA 1
ATOM 506 C C . PRO A 1 68 ? 57.484 21.600 -34.043 1.00 50.59 68 PRO A C 1
ATOM 508 O O . PRO A 1 68 ? 58.408 22.110 -34.672 1.00 50.59 68 PRO A O 1
ATOM 511 N N . LEU A 1 69 ? 56.272 22.192 -33.913 1.00 39.31 69 LEU A N 1
ATOM 512 C CA . LEU A 1 69 ? 55.888 23.606 -34.221 1.00 39.31 69 LEU A CA 1
ATOM 513 C C . LEU A 1 69 ? 55.865 24.036 -35.727 1.00 39.31 69 LEU A C 1
ATOM 515 O O . LEU A 1 69 ? 56.342 23.252 -36.545 1.00 39.31 69 LEU A O 1
ATOM 519 N N . PRO A 1 70 ? 55.269 25.196 -36.156 1.00 49.75 70 PRO A N 1
ATOM 520 C CA . PRO A 1 70 ? 55.029 26.462 -35.419 1.00 49.75 70 PRO A CA 1
ATOM 521 C C . PRO A 1 70 ? 53.685 27.223 -35.632 1.00 49.75 70 PRO A C 1
ATOM 523 O O . PRO A 1 70 ? 52.829 26.837 -36.422 1.00 49.75 70 PRO A O 1
ATOM 526 N N . GLU A 1 71 ? 53.550 28.375 -34.955 1.00 44.88 71 GLU A N 1
ATOM 527 C CA . GLU A 1 71 ? 52.589 29.458 -35.261 1.00 44.88 71 GLU A CA 1
ATOM 528 C C . GLU A 1 71 ? 53.150 30.463 -36.296 1.00 44.88 71 GLU A C 1
ATOM 530 O O . GLU A 1 71 ? 54.361 30.684 -36.338 1.00 44.88 71 GLU A O 1
ATOM 535 N N . THR A 1 72 ? 52.290 31.149 -37.072 1.00 33.34 72 THR A N 1
ATOM 536 C CA . THR A 1 72 ? 52.512 32.518 -37.626 1.00 33.34 72 THR A CA 1
ATOM 537 C C . THR A 1 72 ? 51.263 33.062 -38.358 1.00 33.34 72 THR A C 1
ATOM 539 O O . THR A 1 72 ? 50.477 32.291 -38.899 1.00 33.34 72 THR A O 1
ATOM 542 N N . GLY A 1 73 ? 51.082 34.393 -38.405 1.00 30.94 73 GLY A N 1
ATOM 543 C CA . GLY A 1 73 ? 50.180 35.109 -39.348 1.00 30.94 73 GLY A CA 1
ATOM 544 C C . GLY A 1 73 ? 50.993 35.952 -40.358 1.00 30.94 73 GLY A C 1
ATOM 545 O O . GLY A 1 73 ? 52.178 35.646 -40.506 1.00 30.94 73 GLY A O 1
ATOM 546 N N . PRO A 1 74 ? 50.486 37.057 -40.972 1.00 54.22 74 PRO A N 1
ATOM 547 C CA . PRO A 1 74 ? 49.124 37.645 -40.963 1.00 54.22 74 PRO A CA 1
ATOM 548 C C . PRO A 1 74 ? 48.614 38.178 -42.356 1.00 54.22 74 PRO A C 1
ATOM 550 O O . PRO A 1 74 ? 49.306 38.047 -43.360 1.00 54.22 74 PRO A O 1
ATOM 553 N N . HIS A 1 75 ? 47.479 38.918 -42.381 1.00 31.48 75 HIS A N 1
ATOM 554 C CA . HIS A 1 75 ? 47.036 39.886 -43.440 1.00 31.48 75 HIS A CA 1
ATOM 555 C C . HIS A 1 75 ? 46.571 39.328 -44.838 1.00 31.48 75 HIS A C 1
ATOM 557 O O . HIS A 1 75 ? 46.691 38.132 -45.069 1.00 31.48 75 HIS A O 1
ATOM 563 N N . PRO A 1 76 ? 46.032 40.146 -45.795 1.00 48.72 76 PRO A N 1
ATOM 564 C CA . PRO A 1 76 ? 44.835 41.024 -45.683 1.00 48.72 76 PRO A CA 1
ATOM 565 C C . PRO A 1 76 ? 43.904 41.124 -46.953 1.00 48.72 76 PRO A C 1
ATOM 567 O O . PRO A 1 76 ? 44.395 41.017 -48.071 1.00 48.72 76 PRO A O 1
ATOM 570 N N . ARG A 1 77 ? 42.632 41.572 -46.787 1.00 30.89 77 ARG A N 1
ATOM 571 C CA . ARG A 1 77 ? 41.739 42.218 -47.820 1.00 30.89 77 ARG A CA 1
ATOM 572 C C . ARG A 1 77 ? 41.319 41.349 -49.056 1.00 30.89 77 ARG A C 1
ATOM 574 O O . ARG A 1 77 ? 41.839 40.257 -49.213 1.00 30.89 77 ARG A O 1
ATOM 581 N N . ASP A 1 78 ? 40.346 41.693 -49.928 1.00 32.16 78 ASP A N 1
ATOM 582 C CA . ASP A 1 78 ? 39.483 42.895 -50.090 1.00 32.16 78 ASP A CA 1
ATOM 583 C C . ASP A 1 78 ? 38.083 42.619 -50.737 1.00 32.16 78 ASP A C 1
ATOM 585 O O . ASP A 1 78 ? 37.861 41.564 -51.322 1.00 32.16 78 ASP A O 1
ATOM 589 N N . SER A 1 79 ? 37.195 43.627 -50.660 1.00 31.16 79 SER A N 1
ATOM 590 C CA . SER A 1 79 ? 36.050 44.018 -51.534 1.00 31.16 79 SER A CA 1
ATOM 591 C C . SER A 1 79 ? 35.008 43.035 -52.148 1.00 31.16 79 SER A C 1
ATOM 593 O O . SER A 1 79 ? 35.333 42.246 -53.033 1.00 31.16 79 SER A O 1
ATOM 595 N N . GLY A 1 80 ? 33.717 43.338 -51.897 1.00 29.03 80 GLY A N 1
ATOM 596 C CA . GLY A 1 80 ? 32.622 43.385 -52.902 1.00 29.03 80 GLY A CA 1
ATOM 597 C C . GLY A 1 80 ? 31.608 42.218 -52.936 1.00 29.03 80 GLY A C 1
ATOM 598 O O . GLY A 1 80 ? 31.998 41.066 -52.798 1.00 29.03 80 GLY A O 1
ATOM 599 N N . ASP A 1 81 ? 30.298 42.420 -53.162 1.00 35.84 81 ASP A N 1
ATOM 600 C CA . ASP A 1 81 ? 29.479 43.661 -53.178 1.00 35.84 81 ASP A CA 1
ATOM 601 C C . ASP A 1 81 ? 27.963 43.302 -52.914 1.00 35.84 81 ASP A C 1
ATOM 603 O O . ASP A 1 81 ? 27.746 42.210 -52.380 1.00 35.84 81 ASP A O 1
ATOM 607 N N . PRO A 1 82 ? 26.890 44.119 -53.123 1.00 51.12 82 PRO A N 1
ATOM 608 C CA . PRO A 1 82 ? 25.864 44.279 -52.075 1.00 51.12 82 PRO A CA 1
ATOM 609 C C . PRO A 1 82 ? 24.391 44.029 -52.495 1.00 51.12 82 PRO A C 1
ATOM 611 O O . PRO A 1 82 ? 24.064 43.910 -53.673 1.00 51.12 82 PRO A O 1
ATOM 614 N N . ALA A 1 83 ? 23.461 44.065 -51.526 1.00 30.42 83 ALA A N 1
ATOM 615 C CA . ALA A 1 83 ? 22.039 44.376 -51.760 1.00 30.42 83 ALA A CA 1
ATOM 616 C C . ALA A 1 83 ? 21.314 44.805 -50.465 1.00 30.42 83 ALA A C 1
ATOM 618 O O . ALA A 1 83 ? 21.433 44.126 -49.447 1.00 30.42 83 ALA A O 1
ATOM 619 N N . ALA A 1 84 ? 20.516 45.883 -50.508 1.00 31.88 84 ALA A N 1
ATOM 620 C CA . ALA A 1 84 ? 19.583 46.245 -49.432 1.00 31.88 84 ALA A CA 1
ATOM 621 C C . ALA A 1 84 ? 18.444 47.180 -49.905 1.00 31.88 84 ALA A C 1
ATOM 623 O O . ALA A 1 84 ? 18.736 48.326 -50.224 1.00 31.88 84 ALA A O 1
ATOM 624 N N . LEU A 1 85 ? 17.185 46.701 -49.803 1.00 33.41 85 LEU A N 1
ATOM 625 C CA . LEU A 1 85 ? 15.937 47.451 -49.488 1.00 33.41 85 LEU A CA 1
ATOM 626 C C . LEU A 1 85 ? 15.505 48.645 -50.395 1.00 33.41 85 LEU A C 1
ATOM 628 O O . LEU A 1 85 ? 16.307 49.168 -51.160 1.00 33.41 85 LEU A O 1
ATOM 632 N N . PRO A 1 86 ? 14.291 49.223 -50.220 1.00 60.50 86 PRO A N 1
ATOM 633 C CA . PRO A 1 86 ? 12.925 48.687 -49.994 1.00 60.50 86 PRO A CA 1
ATOM 634 C C . PRO A 1 86 ? 11.987 49.247 -51.130 1.00 60.50 86 PRO A C 1
ATOM 636 O O . PRO A 1 86 ? 12.520 49.393 -52.232 1.00 60.50 86 PRO A O 1
ATOM 639 N N . PRO A 1 87 ? 10.690 49.652 -50.978 1.00 59.47 87 PRO A N 1
ATOM 640 C CA . PRO A 1 87 ? 9.628 49.430 -49.969 1.00 59.47 87 PRO A CA 1
ATOM 641 C C . PRO A 1 87 ? 8.247 49.017 -50.584 1.00 59.47 87 PRO A C 1
ATOM 643 O O . PRO A 1 87 ? 8.205 48.532 -51.707 1.00 59.47 87 PRO A O 1
ATOM 646 N N . GLU A 1 88 ? 7.152 49.264 -49.835 1.00 30.86 88 GLU A N 1
ATOM 647 C CA . GLU A 1 88 ? 5.723 49.370 -50.251 1.00 30.86 88 GLU A CA 1
ATOM 648 C C . GLU A 1 88 ? 5.018 48.046 -50.662 1.00 30.86 88 GLU A C 1
ATOM 650 O O . GLU A 1 88 ? 5.421 47.375 -51.604 1.00 30.86 88 GLU A O 1
ATOM 655 N N . THR A 1 89 ? 4.124 47.443 -49.854 1.00 31.52 89 THR A N 1
ATOM 656 C CA . THR A 1 89 ? 2.760 47.808 -49.359 1.00 31.52 89 THR A CA 1
ATOM 657 C C . THR A 1 89 ? 1.621 47.572 -50.355 1.00 31.52 89 THR A C 1
ATOM 659 O O . THR A 1 89 ? 1.540 48.272 -51.355 1.00 31.52 89 THR A O 1
ATOM 662 N N . ASP A 1 90 ? 0.693 46.672 -50.004 1.00 29.92 90 ASP A N 1
ATOM 663 C CA . ASP A 1 90 ? -0.729 47.024 -49.828 1.00 29.92 90 ASP A CA 1
ATOM 664 C C . ASP A 1 90 ? -1.497 45.933 -49.045 1.00 29.92 90 ASP A C 1
ATOM 666 O O . ASP A 1 90 ? -1.126 44.758 -49.055 1.00 29.92 90 ASP A O 1
ATOM 670 N N . ASP A 1 91 ? -2.543 46.366 -48.340 1.00 34.94 91 ASP A N 1
ATOM 671 C CA . ASP A 1 91 ? -3.537 45.589 -47.566 1.00 34.94 91 ASP A CA 1
ATOM 672 C C . ASP A 1 91 ? -4.881 45.623 -48.355 1.00 34.94 91 ASP A C 1
ATOM 674 O O . ASP A 1 91 ? -4.989 46.465 -49.258 1.00 34.94 91 ASP A O 1
ATOM 678 N N . PRO A 1 92 ? -5.911 44.772 -48.113 1.00 46.84 92 PRO A N 1
ATOM 679 C CA . PRO A 1 92 ? -6.789 44.997 -46.946 1.00 46.84 92 PRO A CA 1
ATOM 680 C C . PRO A 1 92 ? -7.532 43.760 -46.366 1.00 46.84 92 PRO A C 1
ATOM 682 O O . PRO A 1 92 ? -7.758 42.760 -47.053 1.00 46.84 92 PRO A O 1
ATOM 685 N N . GLY A 1 93 ? -8.149 43.937 -45.186 1.00 36.06 93 GLY A N 1
ATOM 686 C CA . GLY A 1 93 ? -9.608 43.706 -45.109 1.00 36.06 93 GLY A CA 1
ATOM 687 C C . GLY A 1 93 ? -10.213 42.999 -43.884 1.00 36.06 93 GLY A C 1
ATOM 688 O O . GLY A 1 93 ? -10.650 41.861 -44.014 1.00 36.06 93 GLY A O 1
ATOM 689 N N . ASP A 1 94 ? -10.352 43.752 -42.788 1.00 37.34 94 ASP A N 1
ATOM 690 C CA . ASP A 1 94 ? -11.556 43.905 -41.936 1.00 37.34 94 ASP A CA 1
ATOM 691 C C . ASP A 1 94 ? -12.198 42.723 -41.147 1.00 37.34 94 ASP A C 1
ATOM 693 O O . ASP A 1 94 ? -12.357 41.613 -41.648 1.00 37.34 94 ASP A O 1
ATOM 697 N N . ASP A 1 95 ? -12.770 42.921 -39.942 1.00 43.75 95 ASP A N 1
ATOM 698 C CA . ASP A 1 95 ? -12.447 43.843 -38.819 1.00 43.75 95 ASP A CA 1
ATOM 699 C C . ASP A 1 95 ? -13.211 43.417 -37.521 1.00 43.75 95 ASP A C 1
ATOM 701 O O . ASP A 1 95 ? -13.945 42.425 -37.519 1.00 43.75 95 ASP A O 1
ATOM 705 N N . ASP A 1 96 ? -13.091 44.236 -36.463 1.00 38.22 96 ASP A N 1
ATOM 706 C CA . ASP A 1 96 ? -13.904 44.369 -35.235 1.00 38.22 96 ASP A CA 1
ATOM 707 C C . ASP A 1 96 ? -13.708 43.325 -34.101 1.00 38.22 96 ASP A C 1
ATOM 709 O O . ASP A 1 96 ? -13.810 42.121 -34.312 1.00 38.22 96 ASP A O 1
ATOM 713 N N . LEU A 1 97 ? -13.540 43.661 -32.803 1.00 37.38 97 LEU A N 1
ATOM 714 C CA . LEU A 1 97 ? -13.093 44.855 -32.026 1.00 37.38 97 LEU A CA 1
ATOM 715 C C . LEU A 1 97 ? -12.959 44.374 -30.521 1.00 37.38 97 LEU A C 1
ATOM 717 O O . LEU A 1 97 ? -13.227 43.205 -30.264 1.00 37.38 97 LEU A O 1
ATOM 721 N N . LEU A 1 98 ? -12.558 45.041 -29.411 1.00 35.62 98 LEU A N 1
ATOM 722 C CA . LEU A 1 98 ? -12.301 46.418 -28.923 1.00 35.62 98 LEU A CA 1
ATOM 723 C C . LEU A 1 98 ? -11.260 46.396 -27.747 1.00 35.62 98 LEU A C 1
ATOM 725 O O . LEU A 1 98 ? -11.213 45.445 -26.978 1.00 35.62 98 LEU A O 1
ATOM 729 N N . ARG A 1 99 ? -10.509 47.501 -27.549 1.00 29.25 99 ARG A N 1
ATOM 730 C CA . ARG A 1 99 ? -9.912 48.070 -26.286 1.00 29.25 99 ARG A CA 1
ATOM 731 C C . ARG A 1 99 ? -9.367 47.116 -25.172 1.00 29.25 99 ARG A C 1
ATOM 733 O O . ARG A 1 99 ? -10.149 46.592 -24.393 1.00 29.25 99 ARG A O 1
ATOM 740 N N . ARG A 1 100 ? -8.046 46.878 -24.996 1.00 29.27 100 ARG A N 1
ATOM 741 C CA . ARG A 1 100 ? -6.942 47.745 -24.437 1.00 29.27 100 ARG A CA 1
ATOM 742 C C . ARG A 1 100 ? -7.150 48.317 -23.003 1.00 29.27 100 ARG A C 1
ATOM 744 O O . ARG A 1 100 ? -8.273 48.737 -22.742 1.00 29.27 100 ARG A O 1
ATOM 751 N N . PRO A 1 101 ? -6.081 48.624 -22.202 1.00 46.09 101 PRO A N 1
ATOM 752 C CA . PRO A 1 101 ? -4.685 48.088 -22.152 1.00 46.09 101 PRO A CA 1
ATOM 753 C C . PRO A 1 101 ? -4.004 48.014 -20.732 1.00 46.09 101 PRO A C 1
ATOM 755 O O . PRO A 1 101 ? -4.546 48.521 -19.757 1.00 46.09 101 PRO A O 1
ATOM 758 N N . GLY A 1 102 ? -2.742 47.527 -20.652 1.00 29.08 102 GLY A N 1
ATOM 759 C CA . GLY A 1 102 ? -1.767 47.781 -19.545 1.00 29.08 102 GLY A CA 1
ATOM 760 C C . GLY A 1 102 ? -1.198 46.509 -18.868 1.00 29.08 102 GLY A C 1
ATOM 761 O O . GLY A 1 102 ? -1.957 45.871 -18.155 1.00 29.08 102 GLY A O 1
ATOM 762 N N . VAL A 1 103 ? 0.040 45.993 -19.046 1.00 31.66 103 VAL A N 1
ATOM 763 C CA . VAL A 1 103 ? 1.390 46.516 -19.430 1.00 31.66 103 VAL A CA 1
ATOM 764 C C . VAL A 1 103 ? 2.061 47.277 -18.258 1.00 31.66 103 VAL A C 1
ATOM 766 O O . VAL A 1 103 ? 1.446 48.210 -17.757 1.00 31.66 103 VAL A O 1
ATOM 769 N N . ARG A 1 104 ? 3.276 46.953 -17.752 1.00 28.89 104 ARG A N 1
ATOM 770 C CA . ARG A 1 104 ? 4.493 46.344 -18.364 1.00 28.89 104 ARG A CA 1
ATOM 771 C C . ARG A 1 104 ? 5.398 45.572 -17.366 1.00 28.89 104 ARG A C 1
ATOM 773 O O . ARG A 1 104 ? 5.289 45.778 -16.164 1.00 28.89 104 ARG A O 1
ATOM 780 N N . ASP A 1 105 ? 6.342 44.786 -17.888 1.00 31.58 105 ASP A N 1
ATOM 781 C CA . ASP A 1 105 ? 7.478 44.144 -17.192 1.00 31.58 105 ASP A CA 1
ATOM 782 C C . ASP A 1 105 ? 8.563 45.130 -16.705 1.00 31.58 105 ASP A C 1
ATOM 784 O O . ASP A 1 105 ? 8.757 46.164 -17.345 1.00 31.58 105 ASP A O 1
ATOM 788 N N . ILE A 1 106 ? 9.373 44.728 -15.705 1.00 29.14 106 ILE A N 1
ATOM 789 C CA . ILE A 1 106 ? 10.855 44.678 -15.819 1.00 29.14 106 ILE A CA 1
ATOM 790 C C . ILE A 1 106 ? 11.447 43.562 -14.914 1.00 29.14 106 ILE A C 1
ATOM 792 O O . ILE A 1 106 ? 10.714 42.845 -14.238 1.00 29.14 106 ILE A O 1
ATOM 796 N N . SER A 1 107 ? 12.774 43.387 -14.940 1.00 27.08 107 SER A N 1
ATOM 797 C CA . SER A 1 107 ? 13.522 42.178 -14.553 1.00 27.08 107 SER A CA 1
ATOM 798 C C . SER A 1 107 ? 14.548 42.346 -13.415 1.00 27.08 107 SER A C 1
ATOM 800 O O . SER A 1 107 ? 14.985 43.458 -13.138 1.00 27.08 107 SER A O 1
ATOM 802 N N . ALA A 1 108 ? 15.090 41.197 -12.980 1.00 28.11 108 ALA A N 1
ATOM 803 C CA . ALA A 1 108 ? 16.428 40.967 -12.398 1.00 28.11 108 ALA A CA 1
ATOM 804 C C . ALA A 1 108 ? 16.601 41.036 -10.863 1.00 28.11 108 ALA A C 1
ATOM 806 O O . ALA A 1 108 ? 16.059 41.888 -10.171 1.00 28.11 108 ALA A O 1
ATOM 807 N N . GLY A 1 109 ? 17.374 40.063 -10.359 1.00 25.28 109 GLY A N 1
ATOM 808 C CA . GLY A 1 109 ? 17.552 39.722 -8.945 1.00 25.28 109 GLY A CA 1
ATOM 809 C C . GLY A 1 109 ? 18.464 40.634 -8.115 1.00 25.28 109 GLY A C 1
ATOM 810 O O . GLY A 1 109 ? 19.134 41.525 -8.628 1.00 25.28 109 GLY A O 1
ATOM 811 N N . GLY A 1 110 ? 18.521 40.353 -6.807 1.00 24.62 110 GLY A N 1
ATOM 812 C CA . GLY A 1 110 ? 19.333 41.116 -5.855 1.00 24.62 110 GLY A CA 1
ATOM 813 C C . GLY A 1 110 ? 19.156 40.691 -4.391 1.00 24.62 110 GLY A C 1
ATOM 814 O O . GLY A 1 110 ? 18.161 41.014 -3.761 1.00 24.62 110 GLY A O 1
ATOM 815 N N . LEU A 1 111 ? 20.154 39.965 -3.889 1.00 26.64 111 LEU A N 1
ATOM 816 C CA . LEU A 1 111 ? 20.559 39.708 -2.495 1.00 26.64 111 LEU A CA 1
ATOM 817 C C . LEU A 1 111 ? 19.940 40.536 -1.330 1.00 26.64 111 LEU A C 1
ATOM 819 O O . LEU A 1 111 ? 19.984 41.759 -1.329 1.00 26.64 111 LEU A O 1
ATOM 823 N N . SER A 1 112 ? 19.527 39.806 -0.279 1.00 28.70 112 SER A N 1
ATOM 824 C CA . SER A 1 112 ? 19.696 40.047 1.182 1.00 28.70 112 SER A CA 1
ATOM 825 C C . SER A 1 112 ? 19.841 41.467 1.777 1.00 28.70 112 SER A C 1
ATOM 827 O O . SER A 1 112 ? 20.793 42.152 1.441 1.00 28.70 112 SER A O 1
ATOM 829 N N . TYR A 1 113 ? 19.069 41.777 2.834 1.00 29.17 113 TYR A N 1
ATOM 830 C CA . TYR A 1 113 ? 19.456 42.408 4.133 1.00 29.17 113 TYR A CA 1
ATOM 831 C C . TYR A 1 113 ? 18.209 42.268 5.062 1.00 29.17 113 TYR A C 1
ATOM 833 O O . TYR A 1 113 ? 17.095 42.458 4.588 1.00 29.17 113 TYR A O 1
ATOM 841 N N . ALA A 1 114 ? 18.264 41.636 6.244 1.00 27.27 114 ALA A N 1
ATOM 842 C CA . ALA A 1 114 ? 18.740 42.099 7.566 1.00 27.27 114 ALA A CA 1
ATOM 843 C C . ALA A 1 114 ? 17.684 42.844 8.422 1.00 27.27 114 ALA A C 1
ATOM 845 O O . ALA A 1 114 ? 16.710 43.382 7.906 1.00 27.27 114 ALA A O 1
ATOM 846 N N . LEU A 1 115 ? 17.871 42.817 9.748 1.00 32.44 115 LEU A N 1
ATOM 847 C CA . LEU A 1 115 ? 16.944 43.354 10.758 1.00 32.44 115 LEU A CA 1
ATOM 848 C C . LEU A 1 115 ? 17.008 44.895 10.868 1.00 32.44 115 LEU A C 1
ATOM 850 O O . LEU A 1 115 ? 18.112 45.444 10.820 1.00 32.44 115 LEU A O 1
ATOM 854 N N . PRO A 1 116 ? 15.877 45.591 11.104 1.00 33.84 116 PRO A N 1
ATOM 855 C CA . PRO A 1 116 ? 15.858 46.956 11.638 1.00 33.84 116 PRO A CA 1
ATOM 856 C C . PRO A 1 116 ? 16.134 46.980 13.161 1.00 33.84 116 PRO A C 1
ATOM 858 O O . PRO A 1 116 ? 15.905 45.966 13.824 1.00 33.84 116 PRO A O 1
ATOM 861 N N . PRO A 1 117 ? 16.600 48.114 13.724 1.00 37.09 117 PRO A N 1
ATOM 862 C CA . PRO A 1 117 ? 16.940 48.252 15.144 1.00 37.09 117 PRO A CA 1
ATOM 863 C C . PRO A 1 117 ? 15.772 48.727 16.031 1.00 37.09 117 PRO A C 1
ATOM 865 O O . PRO A 1 117 ? 14.711 49.120 15.545 1.00 37.09 117 PRO A O 1
ATOM 868 N N . GLU A 1 118 ? 16.020 48.720 17.341 1.00 32.88 118 GLU A N 1
ATOM 869 C CA . GLU A 1 118 ? 15.169 49.272 18.405 1.00 32.88 118 GLU A CA 1
ATOM 870 C C . GLU A 1 118 ? 15.245 50.816 18.481 1.00 32.88 118 GLU A C 1
ATOM 872 O O . GLU A 1 118 ? 16.161 51.435 17.933 1.00 32.88 118 GLU A O 1
ATOM 877 N N . THR A 1 119 ? 14.292 51.430 19.192 1.00 31.47 119 THR A N 1
ATOM 878 C CA . THR A 1 119 ? 14.313 52.841 19.632 1.00 31.47 119 THR A CA 1
ATOM 879 C C . THR A 1 119 ? 13.682 52.953 21.020 1.00 31.47 119 THR A C 1
ATOM 881 O O . THR A 1 119 ? 12.694 52.267 21.283 1.00 31.47 119 THR A O 1
ATOM 884 N N . ASP A 1 120 ? 14.242 53.809 21.871 1.00 30.69 120 ASP A N 1
ATOM 885 C CA . ASP A 1 120 ? 14.090 53.771 23.331 1.00 30.69 120 ASP A CA 1
ATOM 886 C C . ASP A 1 120 ? 12.754 54.288 23.926 1.00 30.69 120 ASP A C 1
ATOM 888 O O . ASP A 1 120 ? 12.010 55.042 23.297 1.00 30.69 120 ASP A O 1
ATOM 892 N N . ASP A 1 121 ? 12.526 53.833 25.168 1.00 34.44 121 ASP A N 1
ATOM 893 C CA . ASP A 1 121 ? 11.970 54.453 26.400 1.00 34.44 121 ASP A CA 1
ATOM 894 C C . ASP A 1 121 ? 11.589 55.970 26.431 1.00 34.44 121 ASP A C 1
ATOM 896 O O . ASP A 1 121 ? 12.039 56.730 25.569 1.00 34.44 121 ASP A O 1
ATOM 900 N N . PRO A 1 122 ? 10.812 56.474 27.439 1.00 46.44 122 PRO A N 1
ATOM 901 C CA . PRO A 1 122 ? 10.785 55.994 28.840 1.00 46.44 122 PRO A CA 1
ATOM 902 C C . PRO A 1 122 ? 9.428 55.915 29.578 1.00 46.44 122 PRO A C 1
ATOM 904 O O . PRO A 1 122 ? 8.435 56.513 29.166 1.00 46.44 122 PRO A O 1
ATOM 907 N N . ASP A 1 123 ? 9.450 55.265 30.752 1.00 31.27 123 ASP A N 1
ATOM 908 C CA . ASP A 1 123 ? 8.954 55.867 32.012 1.00 31.27 123 ASP A CA 1
ATOM 909 C C . ASP A 1 123 ? 9.613 55.211 33.262 1.00 31.27 123 ASP A C 1
ATOM 911 O O . ASP A 1 123 ? 9.147 54.212 33.807 1.00 31.27 123 ASP A O 1
ATOM 915 N N . ASP A 1 124 ? 10.755 55.787 33.651 1.00 35.31 124 ASP A N 1
ATOM 916 C CA . ASP A 1 124 ? 11.436 55.874 34.959 1.00 35.31 124 ASP A CA 1
ATOM 917 C C . ASP A 1 124 ? 11.222 54.853 36.115 1.00 35.31 124 ASP A C 1
ATOM 919 O O . ASP A 1 124 ? 10.201 54.818 36.799 1.00 35.31 124 ASP A O 1
ATOM 923 N N . GLU A 1 125 ? 12.360 54.224 36.453 1.00 34.22 125 GLU A N 1
ATOM 924 C CA . GLU A 1 125 ? 13.029 54.185 37.779 1.00 34.22 125 GLU A CA 1
ATOM 925 C C . GLU A 1 125 ? 12.440 53.446 39.009 1.00 34.22 125 GLU A C 1
ATOM 927 O O . GLU A 1 125 ? 11.240 53.394 39.255 1.00 34.22 125 GLU A O 1
ATOM 932 N N . ASP A 1 126 ? 13.258 52.937 39.951 1.00 35.50 126 ASP A N 1
ATOM 933 C CA . ASP A 1 126 ? 14.666 52.442 39.977 1.00 35.50 126 ASP A CA 1
ATOM 934 C C . ASP A 1 126 ? 14.889 51.781 41.379 1.00 35.50 126 ASP A C 1
ATOM 936 O O . ASP A 1 126 ? 13.974 51.720 42.204 1.00 35.50 126 ASP A O 1
ATOM 940 N N . LEU A 1 127 ? 16.132 51.374 41.681 1.00 35.22 127 LEU A N 1
ATOM 941 C CA . LEU A 1 127 ? 16.759 51.181 43.000 1.00 35.22 127 LEU A CA 1
ATOM 942 C C . LEU A 1 127 ? 16.503 49.829 43.705 1.00 35.22 127 LEU A C 1
ATOM 944 O O . LEU A 1 127 ? 15.374 49.384 43.853 1.00 35.22 127 LEU A O 1
ATOM 948 N N . LEU A 1 128 ? 17.494 49.123 44.281 1.00 31.72 128 LEU A N 1
ATOM 949 C CA . LEU A 1 128 ? 18.978 49.157 44.244 1.00 31.72 128 LEU A CA 1
ATOM 950 C C . LEU A 1 128 ? 19.450 47.724 44.633 1.00 31.72 128 LEU A C 1
ATOM 952 O O . LEU A 1 128 ? 18.971 47.188 45.626 1.00 31.72 128 LEU A O 1
ATOM 956 N N . ARG A 1 129 ? 20.245 46.997 43.828 1.00 32.22 129 ARG A N 1
ATOM 957 C CA . ARG A 1 129 ? 21.731 47.001 43.678 1.00 32.22 129 ARG A CA 1
ATOM 958 C C . ARG A 1 129 ? 22.520 46.058 44.634 1.00 32.22 129 ARG A C 1
ATOM 960 O O . ARG A 1 129 ? 21.952 45.582 45.609 1.00 32.22 129 ARG A O 1
ATOM 967 N N . PRO A 1 130 ? 23.775 45.658 44.287 1.00 47.78 130 PRO A N 1
ATOM 968 C CA . PRO A 1 130 ? 24.176 44.246 44.432 1.00 47.78 130 PRO A CA 1
ATOM 969 C C . PRO A 1 130 ? 25.579 43.997 45.041 1.00 47.78 130 PRO A C 1
ATOM 971 O O . PRO A 1 130 ? 26.318 44.930 45.343 1.00 47.78 130 PRO A O 1
ATOM 974 N N . SER A 1 131 ? 25.992 42.722 45.125 1.00 28.80 131 SER A N 1
ATOM 975 C CA . SER A 1 131 ? 27.341 42.190 44.782 1.00 28.80 131 SER A CA 1
ATOM 976 C C . SER A 1 131 ? 27.471 40.709 45.216 1.00 28.80 131 SER A C 1
ATOM 978 O O . SER A 1 131 ? 26.738 40.266 46.090 1.00 28.80 131 SER A O 1
ATOM 980 N N . GLY A 1 132 ? 28.346 39.863 44.652 1.00 26.94 132 GLY A N 1
ATOM 981 C CA . GLY A 1 132 ? 29.207 40.061 43.474 1.00 26.94 132 GLY A CA 1
ATOM 982 C C . GLY A 1 132 ? 30.669 39.614 43.647 1.00 26.94 132 GLY A C 1
ATOM 983 O O . GLY A 1 132 ? 31.555 40.454 43.531 1.00 26.94 132 GLY A O 1
ATOM 984 N N . VAL A 1 133 ? 30.945 38.324 43.905 1.00 27.81 133 VAL A N 1
ATOM 985 C CA . VAL A 1 133 ? 32.317 37.754 43.979 1.00 27.81 133 VAL A CA 1
ATOM 986 C C . VAL A 1 133 ? 32.396 36.401 43.241 1.00 27.81 133 VAL A C 1
ATOM 988 O O . VAL A 1 133 ? 31.375 35.768 42.982 1.00 27.81 133 VAL A O 1
ATOM 991 N N . ARG A 1 134 ? 33.612 36.004 42.840 1.00 27.77 134 ARG A N 1
ATOM 992 C CA . ARG A 1 134 ? 33.954 34.927 41.894 1.00 27.77 134 ARG A CA 1
ATOM 993 C C . ARG A 1 134 ? 34.479 33.632 42.554 1.00 27.77 134 ARG A C 1
ATOM 995 O O . ARG A 1 134 ? 35.457 33.700 43.284 1.00 27.77 134 ARG A O 1
ATOM 1002 N N . ASP A 1 135 ? 33.917 32.502 42.106 1.00 27.77 135 ASP A N 1
ATOM 1003 C CA . ASP A 1 135 ? 34.628 31.341 41.509 1.00 27.77 135 ASP A CA 1
ATOM 1004 C C . ASP A 1 135 ? 35.407 30.298 42.379 1.00 27.77 135 ASP A C 1
ATOM 1006 O O . ASP A 1 135 ? 35.884 30.567 43.474 1.00 27.77 135 ASP A O 1
ATOM 1010 N N . ILE A 1 136 ? 35.537 29.096 41.787 1.00 26.31 136 ILE A N 1
ATOM 1011 C CA . ILE A 1 136 ? 36.380 27.894 42.033 1.00 26.31 136 ILE A CA 1
ATOM 1012 C C . ILE A 1 136 ? 36.319 27.018 43.325 1.00 26.31 136 ILE A C 1
ATOM 1014 O O . ILE A 1 136 ? 36.759 27.376 44.411 1.00 26.31 136 ILE A O 1
ATOM 1018 N N . SER A 1 137 ? 36.007 25.730 43.077 1.00 24.66 137 SER A N 1
ATOM 1019 C CA . SER A 1 137 ? 36.567 24.474 43.655 1.00 24.66 137 SER A CA 1
ATOM 1020 C C . SER A 1 137 ? 36.361 24.027 45.125 1.00 24.66 137 SER A C 1
ATOM 1022 O O . SER A 1 137 ? 37.011 24.500 46.047 1.00 24.66 137 SER A O 1
ATOM 1024 N N . ALA A 1 138 ? 35.613 22.918 45.250 1.00 29.06 138 ALA A N 1
ATOM 1025 C CA . ALA A 1 138 ? 35.915 21.671 45.986 1.00 29.06 138 ALA A CA 1
ATOM 1026 C C . ALA A 1 138 ? 36.398 21.684 47.465 1.00 29.06 138 ALA A C 1
ATOM 1028 O O . ALA A 1 138 ? 37.557 21.943 47.773 1.00 29.06 138 ALA A O 1
ATOM 1029 N N . GLY A 1 139 ? 35.541 21.159 48.352 1.00 23.66 139 GLY A N 1
ATOM 1030 C CA . GLY A 1 139 ? 35.843 20.718 49.723 1.00 23.66 139 GLY A CA 1
ATOM 1031 C C . GLY A 1 139 ? 34.615 20.020 50.335 1.00 23.66 139 GLY A C 1
ATOM 1032 O O . GLY A 1 139 ? 33.501 20.273 49.884 1.00 23.66 139 GLY A O 1
ATOM 1033 N N . GLY A 1 140 ? 34.782 19.116 51.308 1.00 24.39 140 GLY A N 1
ATOM 1034 C CA . GLY A 1 140 ? 33.674 18.325 51.881 1.00 24.39 140 GLY A CA 1
ATOM 1035 C C . GLY A 1 140 ? 33.708 18.198 53.410 1.00 24.39 140 GLY A C 1
ATOM 1036 O O . GLY A 1 140 ? 34.575 18.792 54.043 1.00 24.39 140 GLY A O 1
ATOM 1037 N N . LEU A 1 141 ? 32.813 17.350 53.956 1.00 25.72 141 LEU A N 1
ATOM 1038 C CA . LEU A 1 141 ? 32.534 17.100 55.395 1.00 25.72 141 LEU A CA 1
ATOM 1039 C C . LEU A 1 141 ? 31.711 18.222 56.089 1.00 25.72 141 LEU A C 1
ATOM 1041 O O . LEU A 1 141 ? 31.887 19.389 55.769 1.00 25.72 141 LEU A O 1
ATOM 1045 N N . SER A 1 142 ? 30.807 17.970 57.054 1.00 25.23 142 SER A N 1
ATOM 1046 C CA . SER A 1 142 ? 30.141 16.720 57.501 1.00 25.23 142 SER A CA 1
ATOM 1047 C C . SER A 1 142 ? 29.045 16.989 58.564 1.00 25.23 142 SER A C 1
ATOM 1049 O O . SER A 1 142 ? 29.366 17.685 59.517 1.00 25.23 142 SER A O 1
ATOM 1051 N N . TYR A 1 143 ? 27.869 16.332 58.455 1.00 28.69 143 TYR A N 1
ATOM 1052 C CA . TYR A 1 143 ? 26.995 15.751 59.525 1.00 28.69 143 TYR A CA 1
ATOM 1053 C C . TYR A 1 143 ? 26.523 16.596 60.757 1.00 28.69 143 TYR A C 1
ATOM 1055 O O . TYR A 1 143 ? 27.216 17.532 61.139 1.00 28.69 143 TYR A O 1
ATOM 1063 N N . PRO A 1 144 ? 25.351 16.312 61.407 1.00 38.34 144 PRO A N 1
ATOM 1064 C CA . PRO A 1 144 ? 24.912 14.976 61.873 1.00 38.34 144 PRO A CA 1
ATOM 1065 C C . PRO A 1 144 ? 23.411 14.583 61.753 1.00 38.34 144 PRO A C 1
ATOM 1067 O O . PRO A 1 144 ? 22.559 15.350 61.319 1.00 38.34 144 PRO A O 1
ATOM 1070 N N . PHE A 1 145 ? 23.138 13.326 62.146 1.00 28.72 145 PHE A N 1
ATOM 1071 C CA . PHE A 1 145 ? 21.843 12.612 62.242 1.00 28.72 145 PHE A CA 1
ATOM 1072 C C . PHE A 1 145 ? 21.049 12.934 63.540 1.00 28.72 145 PHE A C 1
ATOM 1074 O O . PHE A 1 145 ? 21.594 13.599 64.425 1.00 28.72 145 PHE A O 1
ATOM 1081 N N . PRO A 1 146 ? 19.780 12.473 63.683 1.00 34.31 146 PRO A N 1
ATOM 1082 C CA . PRO A 1 146 ? 19.503 11.151 64.309 1.00 34.31 146 PRO A CA 1
ATOM 1083 C C . PRO A 1 146 ? 18.809 10.102 63.400 1.00 34.31 146 PRO A C 1
ATOM 1085 O O . PRO A 1 146 ? 18.218 10.451 62.382 1.00 34.31 146 PRO A O 1
ATOM 1088 N N . ALA A 1 147 ? 18.876 8.818 63.787 1.00 28.61 147 ALA A N 1
ATOM 1089 C CA . ALA A 1 147 ? 18.195 7.657 63.164 1.00 28.61 147 ALA A CA 1
ATOM 1090 C C . ALA A 1 147 ? 16.907 7.267 63.965 1.00 28.61 147 ALA A C 1
ATOM 1092 O O . ALA A 1 147 ? 16.529 8.029 64.849 1.00 28.61 147 ALA A O 1
ATOM 1093 N N . GLU A 1 148 ? 16.097 6.219 63.714 1.00 31.78 148 GLU A N 1
ATOM 1094 C CA . GLU A 1 148 ? 16.309 4.758 63.499 1.00 31.78 148 GLU A CA 1
ATOM 1095 C C . GLU A 1 148 ? 14.996 4.082 62.938 1.00 31.78 148 GLU A C 1
ATOM 1097 O O . GLU A 1 148 ? 14.085 4.817 62.557 1.00 31.78 148 GLU A O 1
ATOM 1102 N N . PRO A 1 149 ? 14.767 2.736 62.940 1.00 37.03 149 PRO A N 1
ATOM 1103 C CA . PRO A 1 149 ? 15.466 1.651 62.217 1.00 37.03 149 PRO A CA 1
ATOM 1104 C C . PRO A 1 149 ? 14.524 0.671 61.432 1.00 37.03 149 PRO A C 1
ATOM 1106 O O . PRO A 1 149 ? 13.314 0.864 61.323 1.00 37.03 149 PRO A O 1
ATOM 1109 N N . ARG A 1 150 ? 15.088 -0.438 60.912 1.00 28.61 150 ARG A N 1
ATOM 1110 C CA . ARG A 1 150 ? 14.449 -1.683 60.386 1.00 28.61 150 ARG A CA 1
ATOM 1111 C C . ARG A 1 150 ? 15.427 -2.885 60.628 1.00 28.61 150 ARG A C 1
ATOM 1113 O O . ARG A 1 150 ? 16.578 -2.591 60.941 1.00 28.61 150 ARG A O 1
ATOM 1120 N N . PRO A 1 151 ? 15.136 -4.170 60.290 1.00 53.84 151 PRO A N 1
ATOM 1121 C CA . PRO A 1 151 ? 14.029 -5.076 60.690 1.00 53.84 151 PRO A CA 1
ATOM 1122 C C . PRO A 1 151 ? 14.504 -6.538 61.056 1.00 53.84 151 PRO A C 1
ATOM 1124 O O . PRO A 1 151 ? 15.704 -6.776 61.143 1.00 53.84 151 PRO A O 1
ATOM 1127 N N . HIS A 1 152 ? 13.574 -7.526 61.136 1.00 30.56 152 HIS A N 1
ATOM 1128 C CA . HIS A 1 152 ? 13.761 -9.019 61.081 1.00 30.56 152 HIS A CA 1
ATOM 1129 C C . HIS A 1 152 ? 14.347 -9.778 62.314 1.00 30.56 152 HIS A C 1
ATOM 1131 O O . HIS A 1 152 ? 14.950 -9.135 63.168 1.00 30.56 152 HIS A O 1
ATOM 1137 N N . PRO A 1 153 ? 14.310 -11.146 62.390 1.00 49.06 153 PRO A N 1
ATOM 1138 C CA . PRO A 1 153 ? 13.316 -12.168 61.926 1.00 49.06 153 PRO A CA 1
ATOM 1139 C C . PRO A 1 153 ? 13.027 -13.336 62.944 1.00 49.06 153 PRO A C 1
ATOM 1141 O O . PRO A 1 153 ? 13.745 -13.439 63.934 1.00 49.06 153 PRO A O 1
ATOM 1144 N N . ARG A 1 154 ? 12.078 -14.273 62.652 1.00 28.78 154 ARG A N 1
ATOM 1145 C CA . ARG A 1 154 ? 12.188 -15.783 62.716 1.00 28.78 154 ARG A CA 1
ATOM 1146 C C . ARG A 1 154 ? 10.861 -16.584 62.859 1.00 28.78 154 ARG A C 1
ATOM 1148 O O . ARG A 1 154 ? 9.792 -16.001 62.990 1.00 28.78 154 ARG A O 1
ATOM 1155 N N . ASP A 1 155 ? 10.987 -17.914 62.732 1.00 29.47 155 ASP A N 1
ATOM 1156 C CA . ASP A 1 155 ? 10.005 -18.952 62.352 1.00 29.47 155 ASP A CA 1
ATOM 1157 C C . ASP A 1 155 ? 9.065 -19.574 63.420 1.00 29.47 155 ASP A C 1
ATOM 1159 O O . ASP A 1 155 ? 9.366 -19.613 64.609 1.00 29.47 155 ASP A O 1
ATOM 1163 N N . SER A 1 156 ? 7.999 -20.205 62.891 1.00 29.64 156 SER A N 1
ATOM 1164 C CA . SER A 1 156 ? 7.360 -21.496 63.263 1.00 29.64 156 SER A CA 1
ATOM 1165 C C . SER A 1 156 ? 6.858 -21.805 64.691 1.00 29.64 156 SER A C 1
ATOM 1167 O O . SER A 1 156 ? 7.631 -21.871 65.643 1.00 29.64 156 SER A O 1
ATOM 1169 N N . GLY A 1 157 ? 5.590 -22.235 64.777 1.00 27.67 157 GLY A N 1
ATOM 1170 C CA . GLY A 1 157 ? 5.012 -23.007 65.891 1.00 27.67 157 GLY A CA 1
ATOM 1171 C C . GLY A 1 157 ? 3.499 -23.228 65.715 1.00 27.67 157 GLY A C 1
ATOM 1172 O O . GLY A 1 157 ? 2.787 -22.261 65.471 1.00 27.67 157 GLY A O 1
ATOM 1173 N N . ASP A 1 158 ? 3.022 -24.477 65.813 1.00 27.66 158 ASP A N 1
ATOM 1174 C CA . ASP A 1 158 ? 1.604 -24.880 65.626 1.00 27.66 158 ASP A CA 1
ATOM 1175 C C . ASP A 1 158 ? 1.019 -25.475 66.957 1.00 27.66 158 ASP A C 1
ATOM 1177 O O . ASP A 1 158 ? 1.632 -25.245 68.003 1.00 27.66 158 ASP A O 1
ATOM 1181 N N . PRO A 1 159 ? -0.173 -26.111 67.060 1.00 61.47 159 PRO A N 1
ATOM 1182 C CA . PRO A 1 159 ? -1.268 -25.533 67.850 1.00 61.47 159 PRO A CA 1
ATOM 1183 C C . PRO A 1 159 ? -1.718 -26.368 69.075 1.00 61.47 159 PRO A C 1
ATOM 1185 O O . PRO A 1 159 ? -1.482 -27.574 69.153 1.00 61.47 159 PRO A O 1
ATOM 1188 N N . ALA A 1 160 ? -2.447 -25.753 70.023 1.00 29.88 160 ALA A N 1
ATOM 1189 C CA . ALA A 1 160 ? -3.015 -26.448 71.193 1.00 29.88 160 ALA A CA 1
ATOM 1190 C C . ALA A 1 160 ? -4.364 -25.878 71.702 1.00 29.88 160 ALA A C 1
ATOM 1192 O O . ALA A 1 160 ? -4.713 -24.727 71.462 1.00 29.88 160 ALA A O 1
ATOM 1193 N N . ALA A 1 161 ? -5.119 -26.738 72.391 1.00 29.08 161 ALA A N 1
ATOM 1194 C CA . ALA A 1 161 ? -6.564 -26.701 72.636 1.00 29.08 161 ALA A CA 1
ATOM 1195 C C . ALA A 1 161 ? -7.141 -25.750 73.728 1.00 29.08 161 ALA A C 1
ATOM 1197 O O . ALA A 1 161 ? -6.451 -25.258 74.612 1.00 29.08 161 ALA A O 1
ATOM 1198 N N . LEU A 1 162 ? -8.475 -25.609 73.642 1.00 27.05 162 LEU A N 1
ATOM 1199 C CA . LEU A 1 162 ? -9.523 -25.232 74.629 1.00 27.05 162 LEU A CA 1
ATOM 1200 C C . LEU A 1 162 ? -9.463 -25.986 75.992 1.00 27.05 162 LEU A C 1
ATOM 1202 O O . LEU A 1 162 ? -8.786 -27.016 76.029 1.00 27.05 162 LEU A O 1
ATOM 1206 N N . PRO A 1 163 ? -10.325 -25.704 77.018 1.00 43.69 163 PRO A N 1
ATOM 1207 C CA . PRO A 1 163 ? -11.090 -24.501 77.466 1.00 43.69 163 PRO A CA 1
ATOM 1208 C C . PRO A 1 163 ? -10.879 -24.296 79.019 1.00 43.69 163 PRO A C 1
ATOM 1210 O O . PRO A 1 163 ? -9.728 -24.467 79.418 1.00 43.69 163 PRO A O 1
ATOM 1213 N N . PRO A 1 164 ? -11.861 -24.091 79.955 1.00 46.31 164 PRO A N 1
ATOM 1214 C CA . PRO A 1 164 ? -13.152 -23.355 80.011 1.00 46.31 164 PRO A CA 1
ATOM 1215 C C . PRO A 1 164 ? -13.302 -22.366 81.226 1.00 46.31 164 PRO A C 1
ATOM 1217 O O . PRO A 1 164 ? -12.371 -22.177 81.994 1.00 46.31 164 PRO A O 1
ATOM 1220 N N . GLU A 1 165 ? -14.504 -21.771 81.366 1.00 30.22 165 GLU A N 1
ATOM 1221 C CA . GLU A 1 165 ? -15.296 -21.456 82.600 1.00 30.22 165 GLU A CA 1
ATOM 1222 C C . GLU A 1 165 ? -14.707 -20.795 83.879 1.00 30.22 165 GLU A C 1
ATOM 1224 O O . GLU A 1 165 ? -13.829 -21.339 84.533 1.00 30.22 165 GLU A O 1
ATOM 1229 N N . GLU A 1 166 ? -15.344 -19.689 84.316 1.00 29.41 166 GLU A N 1
ATOM 1230 C CA . GLU A 1 166 ? -16.093 -19.511 85.598 1.00 29.41 166 GLU A CA 1
ATOM 1231 C C . GLU A 1 166 ? -16.841 -18.145 85.532 1.00 29.41 166 GLU A C 1
ATOM 1233 O O . GLU A 1 166 ? -16.266 -17.142 85.117 1.00 29.41 166 GLU A O 1
ATOM 1238 N N . GLU A 1 167 ? -18.182 -18.109 85.548 1.00 29.20 167 GLU A N 1
ATOM 1239 C CA . GLU A 1 167 ? -19.101 -17.878 86.695 1.00 29.20 167 GLU A CA 1
ATOM 1240 C C . GLU A 1 167 ? -19.301 -16.397 87.134 1.00 29.20 167 GLU A C 1
ATOM 1242 O O . GLU A 1 167 ? -18.498 -15.514 86.851 1.00 29.20 167 GLU A O 1
ATOM 1247 N N . GLY A 1 168 ? -20.478 -16.096 87.713 1.00 30.86 168 GLY A N 1
ATOM 1248 C CA . GLY A 1 168 ? -20.972 -14.734 88.025 1.00 30.86 168 GLY A CA 1
ATOM 1249 C C . GLY A 1 168 ? -20.796 -14.326 89.504 1.00 30.86 168 GLY A C 1
ATOM 1250 O O . GLY A 1 168 ? -19.809 -14.736 90.107 1.00 30.86 168 GLY A O 1
ATOM 1251 N N . PRO A 1 169 ? -21.732 -13.579 90.151 1.00 41.62 169 PRO A N 1
ATOM 1252 C CA . PRO A 1 169 ? -23.019 -13.036 89.671 1.00 41.62 169 PRO A CA 1
ATOM 1253 C C . PRO A 1 169 ? -23.265 -11.540 90.043 1.00 41.62 169 PRO A C 1
ATOM 1255 O O . PRO A 1 169 ? -22.423 -10.892 90.657 1.00 41.62 169 PRO A O 1
ATOM 1258 N N . GLY A 1 170 ? -24.470 -11.005 89.764 1.00 29.83 170 GLY A N 1
ATOM 1259 C CA . GLY A 1 170 ? -25.017 -9.830 90.483 1.00 29.83 170 GLY A CA 1
ATOM 1260 C C . GLY A 1 170 ? -25.793 -8.796 89.649 1.00 29.83 170 GLY A C 1
ATOM 1261 O O . GLY A 1 170 ? -25.193 -7.948 88.996 1.00 29.83 170 GLY A O 1
ATOM 1262 N N . LEU A 1 171 ? -27.131 -8.805 89.730 1.00 35.53 171 LEU A N 1
ATOM 1263 C CA . LEU A 1 171 ? -27.998 -7.723 89.220 1.00 35.53 171 LEU A CA 1
ATOM 1264 C C . LEU A 1 171 ? -28.087 -6.547 90.214 1.00 35.53 171 LEU A C 1
ATOM 1266 O O . LEU A 1 171 ? -27.902 -6.730 91.420 1.00 35.53 171 LEU A O 1
ATOM 1270 N N . PRO A 1 172 ? -28.493 -5.361 89.728 1.00 37.53 172 PRO A N 1
ATOM 1271 C CA . PRO A 1 172 ? -29.629 -4.694 90.376 1.00 37.53 172 PRO A CA 1
ATOM 1272 C C . PRO A 1 172 ? -30.715 -4.207 89.394 1.00 37.53 172 PRO A C 1
ATOM 1274 O O . PRO A 1 172 ? -30.425 -3.734 88.296 1.00 37.53 172 PRO A O 1
ATOM 1277 N N . ASP A 1 173 ? -31.975 -4.262 89.836 1.00 33.66 173 ASP A N 1
ATOM 1278 C CA . ASP A 1 173 ? -33.161 -3.813 89.092 1.00 33.66 173 ASP A CA 1
ATOM 1279 C C . ASP A 1 173 ? -33.158 -2.319 88.724 1.00 33.66 173 ASP A C 1
ATOM 1281 O O . ASP A 1 173 ? -32.912 -1.453 89.571 1.00 33.66 173 ASP A O 1
ATOM 1285 N N . ARG A 1 174 ? -33.607 -2.008 87.498 1.00 31.34 174 ARG A N 1
ATOM 1286 C CA . ARG A 1 174 ? -34.262 -0.733 87.144 1.00 31.34 174 ARG A CA 1
ATOM 1287 C C . ARG A 1 174 ? -35.380 -0.962 86.113 1.00 31.34 174 ARG A C 1
ATOM 1289 O O . ARG A 1 174 ? -35.236 -1.829 85.259 1.00 31.34 174 ARG A O 1
ATOM 1296 N N . PRO A 1 175 ? -36.490 -0.200 86.180 1.00 32.62 175 PRO A N 1
ATOM 1297 C CA . PRO A 1 175 ? -37.723 -0.541 85.473 1.00 32.62 175 PRO A CA 1
ATOM 1298 C C . PRO A 1 175 ? -37.654 -0.290 83.964 1.00 32.62 175 PRO A C 1
ATOM 1300 O O . PRO A 1 175 ? -37.192 0.763 83.512 1.00 32.62 175 PRO A O 1
ATOM 1303 N N . GLU A 1 176 ? -38.210 -1.223 83.192 1.00 31.23 176 GLU A N 1
ATOM 1304 C CA . GLU A 1 176 ? -38.407 -1.060 81.754 1.00 31.23 176 GLU A CA 1
ATOM 1305 C C . GLU A 1 176 ? -39.386 0.084 81.449 1.00 31.23 176 GLU A C 1
ATOM 1307 O O . GLU A 1 176 ? -40.473 0.191 82.021 1.00 31.23 176 GLU A O 1
ATOM 1312 N N . LYS A 1 177 ? -39.017 0.937 80.488 1.00 31.48 177 LYS A N 1
ATOM 1313 C CA . LYS A 1 177 ? -39.967 1.835 79.821 1.00 31.48 177 LYS A CA 1
ATOM 1314 C C . LYS A 1 177 ? -40.604 1.079 78.652 1.00 31.48 177 LYS A C 1
ATOM 1316 O O . LYS A 1 177 ? -39.879 0.368 77.958 1.00 31.48 177 LYS A O 1
ATOM 1321 N N . PRO A 1 178 ? -41.904 1.269 78.362 1.00 29.89 178 PRO A N 1
ATOM 1322 C CA . PRO A 1 178 ? -42.541 0.607 77.230 1.00 29.89 178 PRO A CA 1
ATOM 1323 C C . PRO A 1 178 ? -41.874 1.034 75.918 1.00 29.89 178 PRO A C 1
ATOM 1325 O O . PRO A 1 178 ? -41.940 2.202 75.520 1.00 29.89 178 PRO A O 1
ATOM 1328 N N . VAL A 1 179 ? -41.237 0.079 75.240 1.00 31.16 179 VAL A N 1
ATOM 1329 C CA . VAL A 1 179 ? -40.703 0.277 73.891 1.00 31.16 179 VAL A CA 1
ATOM 1330 C C . VAL A 1 179 ? -41.879 0.533 72.954 1.00 31.16 179 VAL A C 1
ATOM 1332 O O . VAL A 1 179 ? -42.740 -0.326 72.766 1.00 31.16 179 VAL A O 1
ATOM 1335 N N . ARG A 1 180 ? -41.926 1.726 72.352 1.00 32.06 180 ARG A N 1
ATOM 1336 C CA . ARG A 1 180 ? -42.871 2.001 71.267 1.00 32.06 180 ARG A CA 1
ATOM 1337 C C . ARG A 1 180 ? -42.520 1.102 70.086 1.00 32.06 180 ARG A C 1
ATOM 1339 O O . ARG A 1 180 ? -41.462 1.271 69.485 1.00 32.06 180 ARG A O 1
ATOM 1346 N N . LEU A 1 181 ? -43.432 0.203 69.723 1.00 34.59 181 LEU A N 1
ATOM 1347 C CA . LEU A 1 181 ? -43.472 -0.333 68.367 1.00 34.59 181 LEU A CA 1
ATOM 1348 C C . LEU A 1 181 ? -43.616 0.856 67.408 1.00 34.59 181 LEU A C 1
ATOM 1350 O O . LEU A 1 181 ? -44.578 1.619 67.513 1.00 34.59 181 LEU A O 1
ATOM 1354 N N . ALA A 1 182 ? -42.644 1.031 66.512 1.00 35.22 182 ALA A N 1
ATOM 1355 C CA . ALA A 1 182 ? -42.789 1.949 65.389 1.00 35.22 182 ALA A CA 1
ATOM 1356 C C . ALA A 1 182 ? -43.971 1.493 64.519 1.00 35.22 182 ALA A C 1
ATOM 1358 O O . ALA A 1 182 ? -44.255 0.293 64.431 1.00 35.22 182 ALA A O 1
ATOM 1359 N N . SER A 1 183 ? -44.673 2.433 63.884 1.00 41.81 183 SER A N 1
ATOM 1360 C CA . SER A 1 183 ? -45.732 2.068 62.943 1.00 41.81 183 SER A CA 1
ATOM 1361 C C . SER A 1 183 ? -45.132 1.329 61.742 1.00 41.81 183 SER A C 1
ATOM 1363 O O . SER A 1 183 ? -43.964 1.513 61.393 1.00 41.81 183 SER A O 1
ATOM 1365 N N . MET A 1 184 ? -45.937 0.503 61.066 1.00 35.34 184 MET A N 1
ATOM 1366 C CA . MET A 1 184 ? -45.497 -0.178 59.837 1.00 35.34 184 MET A CA 1
ATOM 1367 C C . MET A 1 184 ? -45.032 0.831 58.764 1.00 35.34 184 MET A C 1
ATOM 1369 O O . MET A 1 184 ? -44.169 0.531 57.943 1.00 35.34 184 MET A O 1
ATOM 1373 N N . GLU A 1 185 ? -45.573 2.049 58.804 1.00 34.97 185 GLU A N 1
ATOM 1374 C CA . GLU A 1 185 ? -45.260 3.155 57.897 1.00 34.97 185 GLU A CA 1
ATOM 1375 C C . GLU A 1 185 ? -43.837 3.712 58.106 1.00 34.97 185 GLU A C 1
ATOM 1377 O O . GLU A 1 185 ? -43.160 4.000 57.122 1.00 34.97 185 GLU A O 1
ATOM 1382 N N . ASP A 1 186 ? -43.324 3.762 59.344 1.00 38.41 186 ASP A N 1
ATOM 1383 C CA . ASP A 1 186 ? -41.939 4.179 59.660 1.00 38.41 186 ASP A CA 1
ATOM 1384 C C . ASP A 1 186 ? -40.866 3.168 59.203 1.00 38.41 186 ASP A C 1
ATOM 1386 O O . ASP A 1 186 ? -39.676 3.491 59.106 1.00 38.41 186 ASP A O 1
ATOM 1390 N N . ILE A 1 187 ? -41.277 1.927 58.930 1.00 42.00 187 ILE A N 1
ATOM 1391 C CA . ILE A 1 187 ? -40.422 0.886 58.345 1.00 42.00 187 ILE A CA 1
ATOM 1392 C C . ILE A 1 187 ? -40.437 1.001 56.813 1.00 42.00 187 ILE A C 1
ATOM 1394 O O . ILE A 1 187 ? -39.394 0.865 56.175 1.00 42.00 187 ILE A O 1
ATOM 1398 N N . LEU A 1 188 ? -41.602 1.302 56.228 1.00 38.41 188 LEU A N 1
ATOM 1399 C CA . LEU A 1 188 ? -41.814 1.417 54.780 1.00 38.41 188 LEU A CA 1
ATOM 1400 C C . LEU A 1 188 ? -41.354 2.760 54.179 1.00 38.41 188 LEU A C 1
ATOM 1402 O O . LEU A 1 188 ? -41.198 2.856 52.964 1.00 38.41 188 LEU A O 1
ATOM 1406 N N . SER A 1 189 ? -41.120 3.791 54.997 1.00 35.62 189 SER A N 1
ATOM 1407 C CA . SER A 1 189 ? -40.667 5.121 54.553 1.00 35.62 189 SER A CA 1
ATOM 1408 C C . SER A 1 189 ? -39.161 5.217 54.256 1.00 35.62 189 SER A C 1
ATOM 1410 O O . SER A 1 189 ? -38.700 6.208 53.682 1.00 35.62 189 SER A O 1
ATOM 1412 N N . ARG A 1 190 ? -38.371 4.202 54.628 1.00 35.28 190 ARG A N 1
ATOM 1413 C CA . ARG A 1 190 ? -36.914 4.183 54.428 1.00 35.28 190 ARG A CA 1
ATOM 1414 C C . ARG A 1 190 ? -36.569 3.769 52.996 1.00 35.28 190 ARG A C 1
ATOM 1416 O O . ARG A 1 190 ? -37.002 2.717 52.531 1.00 35.28 190 ARG A O 1
ATOM 1423 N N . ARG A 1 191 ? -35.749 4.572 52.303 1.00 30.33 191 ARG A N 1
ATOM 1424 C CA . ARG A 1 191 ? -35.240 4.228 50.960 1.00 30.33 191 ARG A CA 1
ATOM 1425 C C . ARG A 1 191 ? -34.484 2.886 51.004 1.00 30.33 191 ARG A C 1
ATOM 1427 O O . ARG A 1 191 ? -33.687 2.695 51.923 1.00 30.33 191 ARG A O 1
ATOM 1434 N N . PRO A 1 192 ? -34.690 1.980 50.031 1.00 35.97 192 PRO A N 1
ATOM 1435 C CA . PRO A 1 192 ? -34.003 0.696 50.009 1.00 35.97 192 PRO A CA 1
ATOM 1436 C C . PRO A 1 192 ? -32.533 0.859 49.602 1.00 35.97 192 PRO A C 1
ATOM 1438 O O . PRO A 1 192 ? -32.230 1.418 48.549 1.00 35.97 192 PRO A O 1
ATOM 1441 N N . GLU A 1 193 ? -31.625 0.314 50.410 1.00 33.31 193 GLU A N 1
ATOM 1442 C CA . GLU A 1 193 ? -30.246 0.060 49.986 1.00 33.31 193 GLU A CA 1
ATOM 1443 C C . GLU A 1 193 ? -30.198 -1.087 48.960 1.00 33.31 193 GLU A C 1
ATOM 1445 O O . GLU A 1 193 ? -31.088 -1.943 48.895 1.00 33.31 193 GLU A O 1
ATOM 1450 N N . THR A 1 194 ? -29.163 -1.093 48.122 1.00 31.98 194 THR A N 1
ATOM 1451 C CA . THR A 1 194 ? -29.076 -1.959 46.943 1.00 31.98 194 THR A CA 1
ATOM 1452 C C . THR A 1 194 ? -28.802 -3.424 47.297 1.00 31.98 194 THR A C 1
ATOM 1454 O O . THR A 1 194 ? -27.746 -3.790 47.804 1.00 31.98 194 THR A O 1
ATOM 1457 N N . GLY A 1 195 ? -29.759 -4.290 46.960 1.00 34.69 195 GLY A N 1
ATOM 1458 C CA . GLY A 1 195 ? -29.646 -5.746 47.067 1.00 34.69 195 GLY A CA 1
ATOM 1459 C C . GLY A 1 195 ? -30.760 -6.458 46.295 1.00 34.69 195 GLY A C 1
ATOM 1460 O O . GLY A 1 195 ? -31.809 -5.863 46.017 1.00 34.69 195 GLY A O 1
ATOM 1461 N N . SER A 1 196 ? -30.539 -7.723 45.935 1.00 37.50 196 SER A N 1
ATOM 1462 C CA . SER A 1 196 ? -31.505 -8.573 45.220 1.00 37.50 196 SER A CA 1
ATOM 1463 C C . SER A 1 196 ? -32.739 -8.894 46.077 1.00 37.50 196 SER A C 1
ATOM 1465 O O . SER A 1 196 ? -32.657 -8.910 47.306 1.00 37.50 196 SER A O 1
ATOM 1467 N N . ALA A 1 197 ? -33.889 -9.190 45.459 1.00 38.34 197 ALA A N 1
ATOM 1468 C CA . ALA A 1 197 ? -35.142 -9.429 46.189 1.00 38.34 197 ALA A CA 1
ATOM 1469 C C . ALA A 1 197 ? -35.043 -10.468 47.342 1.00 38.34 197 ALA A C 1
ATOM 1471 O O . ALA A 1 197 ? -35.539 -10.163 48.433 1.00 38.34 197 ALA A O 1
ATOM 1472 N N . PRO A 1 198 ? -34.339 -11.617 47.207 1.00 38.91 198 PRO A N 1
ATOM 1473 C CA . PRO A 1 198 ? -34.161 -12.564 48.315 1.00 38.91 198 PRO A CA 1
ATOM 1474 C C . PRO A 1 198 ? -33.432 -11.964 49.530 1.00 38.91 198 PRO A C 1
ATOM 1476 O O . PRO A 1 198 ? -33.818 -12.209 50.673 1.00 38.91 198 PRO A O 1
ATOM 1479 N N . SER A 1 199 ? -32.415 -11.123 49.298 1.00 41.12 199 SER A N 1
ATOM 1480 C CA . SER A 1 199 ? -31.624 -10.495 50.372 1.00 41.12 199 SER A CA 1
ATOM 1481 C C . SER A 1 199 ? -32.365 -9.369 51.106 1.00 41.12 199 SER A C 1
ATOM 1483 O O . SER A 1 199 ? -32.031 -9.067 52.254 1.00 41.12 199 SER A O 1
ATOM 1485 N N . ARG A 1 200 ? -33.424 -8.806 50.502 1.00 44.56 200 ARG A N 1
ATOM 1486 C CA . ARG A 1 200 ? -34.378 -7.911 51.183 1.00 44.56 200 ARG A CA 1
ATOM 1487 C C . ARG A 1 200 ? -35.322 -8.703 52.097 1.00 44.56 200 ARG A C 1
ATOM 1489 O O . ARG A 1 200 ? -35.512 -8.333 53.253 1.00 44.56 200 ARG A O 1
ATOM 1496 N N . LEU A 1 201 ? -35.870 -9.818 51.602 1.00 40.22 201 LEU A N 1
ATOM 1497 C CA . LEU A 1 201 ? -36.854 -10.645 52.319 1.00 40.22 201 LEU A CA 1
ATOM 1498 C C . LEU A 1 201 ? -36.269 -11.356 53.551 1.00 40.22 201 LEU A C 1
ATOM 1500 O O . LEU A 1 201 ? -36.941 -11.464 54.577 1.00 40.22 201 LEU A O 1
ATOM 1504 N N . ALA A 1 202 ? -35.008 -11.789 53.486 1.00 44.25 202 ALA A N 1
ATOM 1505 C CA . ALA A 1 202 ? -34.333 -12.491 54.582 1.00 44.25 202 ALA A CA 1
ATOM 1506 C C . ALA A 1 202 ? -34.187 -11.668 55.883 1.00 44.25 202 ALA A C 1
ATOM 1508 O O . ALA A 1 202 ? -33.949 -12.244 56.943 1.00 44.25 202 ALA A O 1
ATOM 1509 N N . ARG A 1 203 ? -34.341 -10.335 55.825 1.00 42.56 203 ARG A N 1
ATOM 1510 C CA . ARG A 1 203 ? -34.201 -9.427 56.981 1.00 42.56 203 ARG A CA 1
ATOM 1511 C C . ARG A 1 203 ? -35.489 -9.252 57.803 1.00 42.56 203 ARG A C 1
ATOM 1513 O O . ARG A 1 203 ? -35.455 -8.585 58.832 1.00 42.56 203 ARG A O 1
ATOM 1520 N N . ILE A 1 204 ? -36.615 -9.839 57.382 1.00 47.28 204 ILE A N 1
ATOM 1521 C CA . ILE A 1 204 ? -37.901 -9.753 58.096 1.00 47.28 204 ILE A CA 1
ATOM 1522 C C . ILE A 1 204 ? -38.005 -10.902 59.123 1.00 47.28 204 ILE A C 1
ATOM 1524 O O . ILE A 1 204 ? -37.982 -12.072 58.720 1.00 47.28 204 ILE A O 1
ATOM 1528 N N . PRO A 1 205 ? -38.154 -10.620 60.437 1.00 39.66 205 PRO A N 1
ATOM 1529 C CA . PRO A 1 205 ? -38.244 -11.657 61.465 1.00 39.66 205 PRO A CA 1
ATOM 1530 C C . PRO A 1 205 ? -39.340 -12.692 61.179 1.00 39.66 205 PRO A C 1
ATOM 1532 O O . PRO A 1 205 ? -40.490 -12.356 60.911 1.00 39.66 205 PRO A O 1
ATOM 1535 N N . GLY A 1 206 ? -38.968 -13.974 61.230 1.00 46.50 206 GLY A N 1
ATOM 1536 C CA . GLY A 1 206 ? -39.858 -15.109 60.964 1.00 46.50 206 GLY A CA 1
ATOM 1537 C C . GLY A 1 206 ? -39.985 -15.522 59.490 1.00 46.50 206 GLY A C 1
ATOM 1538 O O . GLY A 1 206 ? -40.253 -16.696 59.230 1.00 46.50 206 GLY A O 1
ATOM 1539 N N . LEU A 1 207 ? -39.725 -14.634 58.521 1.00 45.19 207 LEU A N 1
ATOM 1540 C CA . LEU A 1 207 ? -39.963 -14.932 57.100 1.00 45.19 207 LEU A CA 1
ATOM 1541 C C . LEU A 1 207 ? -38.977 -15.965 56.525 1.00 45.19 207 LEU A C 1
ATOM 1543 O O . LEU A 1 207 ? -39.360 -16.792 55.700 1.00 45.19 207 LEU A O 1
ATOM 1547 N N . ALA A 1 208 ? -37.741 -16.013 57.032 1.00 45.94 208 ALA A N 1
ATOM 1548 C CA . ALA A 1 208 ? -36.736 -17.013 56.646 1.00 45.94 208 ALA A CA 1
ATOM 1549 C C . ALA A 1 208 ? -37.210 -18.474 56.829 1.00 45.94 208 ALA A C 1
ATOM 1551 O O . ALA A 1 208 ? -36.833 -19.349 56.052 1.00 45.94 208 ALA A O 1
ATOM 1552 N N . LYS A 1 209 ? -38.091 -18.738 57.808 1.00 45.12 209 LYS A N 1
ATOM 1553 C CA . LYS A 1 209 ? -38.674 -20.068 58.081 1.00 45.12 209 LYS A CA 1
ATOM 1554 C C . LYS A 1 209 ? -39.836 -20.433 57.138 1.00 45.12 209 LYS A C 1
ATOM 1556 O O . LYS A 1 209 ? -40.298 -21.574 57.142 1.00 45.12 209 LYS A O 1
ATOM 1561 N N . LEU A 1 210 ? -40.316 -19.465 56.354 1.00 46.53 210 LEU A N 1
ATOM 1562 C CA . LEU A 1 210 ? -41.258 -19.665 55.253 1.00 46.53 210 LEU A CA 1
ATOM 1563 C C . LEU A 1 210 ? -40.506 -19.879 53.932 1.00 46.53 210 LEU A C 1
ATOM 1565 O O . LEU A 1 210 ? -40.856 -20.780 53.177 1.00 46.53 210 LEU A O 1
ATOM 1569 N N . LEU A 1 211 ? -39.452 -19.090 53.691 1.00 44.56 211 LEU A N 1
ATOM 1570 C CA . LEU A 1 211 ? -38.609 -19.175 52.492 1.00 44.56 211 LEU A CA 1
ATOM 1571 C C . LEU A 1 211 ? -37.929 -20.545 52.353 1.00 44.56 211 LEU A C 1
ATOM 1573 O O . LEU A 1 211 ? -37.908 -21.100 51.263 1.00 44.56 211 LEU A O 1
ATOM 1577 N N . SER A 1 212 ? -37.482 -21.159 53.455 1.00 52.25 212 SER A N 1
ATOM 1578 C CA . SER A 1 212 ? -36.868 -22.500 53.455 1.00 52.25 212 SER A CA 1
ATOM 1579 C C . SER A 1 212 ? -37.814 -23.670 53.114 1.00 52.25 212 SER A C 1
ATOM 1581 O O . SER A 1 212 ? -37.446 -24.829 53.299 1.00 52.25 212 SER A O 1
ATOM 1583 N N . ARG A 1 213 ? -39.036 -23.392 52.638 1.00 51.69 213 ARG A N 1
ATOM 1584 C CA . ARG A 1 213 ? -40.024 -24.388 52.185 1.00 51.69 213 ARG A CA 1
ATOM 1585 C C . ARG A 1 213 ? -40.316 -24.349 50.683 1.00 51.69 213 ARG A C 1
ATOM 1587 O O . ARG A 1 213 ? -41.082 -25.190 50.222 1.00 51.69 213 ARG A O 1
ATOM 1594 N N . PHE A 1 214 ? -39.732 -23.409 49.941 1.00 51.22 214 PHE A N 1
ATOM 1595 C CA . PHE A 1 214 ? -39.931 -23.256 48.499 1.00 51.22 214 PHE A CA 1
ATOM 1596 C C . PHE A 1 214 ? -38.556 -23.210 47.816 1.00 51.22 214 PHE A C 1
ATOM 1598 O O . PHE A 1 214 ? -37.780 -22.309 48.133 1.00 51.22 214 PHE A O 1
ATOM 1605 N N . PRO A 1 215 ? -38.211 -24.181 46.947 1.00 46.41 215 PRO A N 1
ATOM 1606 C CA . PRO A 1 215 ? -36.880 -24.246 46.344 1.00 46.41 215 PRO A CA 1
ATOM 1607 C C . PRO A 1 215 ? -36.665 -23.176 45.265 1.00 46.41 215 PRO A C 1
ATOM 1609 O O . PRO A 1 215 ? -35.543 -22.709 45.104 1.00 46.41 215 PRO A O 1
ATOM 1612 N N . GLU A 1 216 ? -37.731 -22.755 44.575 1.00 49.22 216 GLU A N 1
ATOM 1613 C CA . GLU A 1 216 ? -37.690 -21.770 43.491 1.00 49.22 216 GLU A CA 1
ATOM 1614 C C . GLU A 1 216 ? -38.449 -20.475 43.851 1.00 49.22 216 GLU A C 1
ATOM 1616 O O . GLU A 1 216 ? -39.547 -20.540 44.420 1.00 49.22 216 GLU A O 1
ATOM 1621 N N . PRO A 1 217 ? -37.942 -19.275 43.489 1.00 47.44 217 PRO A N 1
ATOM 1622 C CA . PRO A 1 217 ? -38.628 -18.008 43.768 1.00 47.44 217 PRO A CA 1
ATOM 1623 C C . PRO A 1 217 ? -40.003 -17.862 43.092 1.00 47.44 217 PRO A C 1
ATOM 1625 O O . PRO A 1 217 ? -40.855 -17.129 43.598 1.00 47.44 217 PRO A O 1
ATOM 1628 N N . GLY A 1 218 ? -40.230 -18.545 41.963 1.00 48.78 218 GLY A N 1
ATOM 1629 C CA . GLY A 1 218 ? -41.489 -18.480 41.208 1.00 48.78 218 GLY A CA 1
ATOM 1630 C C . GLY A 1 218 ? -42.684 -19.092 41.948 1.00 48.78 218 GLY A C 1
ATOM 1631 O O . GLY A 1 218 ? -43.766 -18.502 41.970 1.00 48.78 218 GLY A O 1
ATOM 1632 N N . ASP A 1 219 ? -42.478 -20.221 42.632 1.00 52.31 219 ASP A N 1
ATOM 1633 C CA . ASP A 1 219 ? -43.535 -20.907 43.391 1.00 52.31 219 ASP A CA 1
ATOM 1634 C C . ASP A 1 219 ? -44.048 -20.047 44.553 1.00 52.31 219 ASP A C 1
ATOM 1636 O O . ASP A 1 219 ? -45.250 -19.995 44.834 1.00 52.31 219 ASP A O 1
ATOM 1640 N N . LEU A 1 220 ? -43.135 -19.321 45.208 1.00 51.75 220 LEU A N 1
ATOM 1641 C CA . LEU A 1 220 ? -43.462 -18.393 46.287 1.00 51.75 220 LEU A CA 1
ATOM 1642 C C . LEU A 1 220 ? -44.355 -17.248 45.788 1.00 51.75 220 LEU A C 1
ATOM 1644 O O . LEU A 1 220 ? -45.301 -16.871 46.482 1.00 51.75 220 LEU A O 1
ATOM 1648 N N . PHE A 1 221 ? -44.088 -16.717 44.589 1.00 50.75 221 PHE A N 1
ATOM 1649 C CA . PHE A 1 221 ? -44.903 -15.665 43.978 1.00 50.75 221 PHE A CA 1
ATOM 1650 C C . PHE A 1 221 ? -46.328 -16.158 43.700 1.00 50.75 221 PHE A C 1
ATOM 1652 O O . PHE A 1 221 ? -47.284 -15.545 44.177 1.00 50.75 221 PHE A O 1
ATOM 1659 N N . ALA A 1 222 ? -46.484 -17.311 43.039 1.00 53.81 222 ALA A N 1
ATOM 1660 C CA . ALA A 1 222 ? -47.797 -17.897 42.761 1.00 53.81 222 ALA A CA 1
ATOM 1661 C C . ALA A 1 222 ? -48.585 -18.223 44.048 1.00 53.81 222 ALA A C 1
ATOM 1663 O O . ALA A 1 222 ? -49.788 -17.956 44.132 1.00 53.81 222 ALA A O 1
ATOM 1664 N N . ALA A 1 223 ? -47.912 -18.747 45.080 1.00 55.78 223 ALA A N 1
ATOM 1665 C CA . ALA A 1 223 ? -48.522 -19.075 46.370 1.00 55.78 223 ALA A CA 1
ATOM 1666 C C . ALA A 1 223 ? -48.913 -17.839 47.208 1.00 55.78 223 ALA A C 1
ATOM 1668 O O . ALA A 1 223 ? -49.887 -17.893 47.967 1.00 55.78 223 ALA A O 1
ATOM 1669 N N . LEU A 1 224 ? -48.180 -16.726 47.085 1.00 53.66 224 LEU A N 1
ATOM 1670 C CA . LEU A 1 224 ? -48.545 -15.446 47.701 1.00 53.66 224 LEU A CA 1
ATOM 1671 C C . LEU A 1 224 ? -49.686 -14.772 46.937 1.00 53.66 224 LEU A C 1
ATOM 1673 O O . LEU A 1 224 ? -50.671 -14.367 47.553 1.00 53.66 224 LEU A O 1
ATOM 1677 N N . GLN A 1 225 ? -49.594 -14.691 45.609 1.00 55.66 225 GLN A N 1
ATOM 1678 C CA . GLN A 1 225 ? -50.583 -14.023 44.764 1.00 55.66 225 GLN A CA 1
ATOM 1679 C C . GLN A 1 225 ? -51.966 -14.68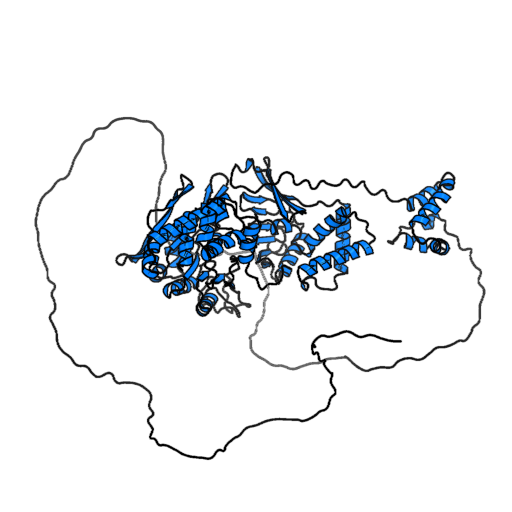2 44.892 1.00 55.66 225 GLN A C 1
ATOM 1681 O O . GLN A 1 225 ? -52.953 -13.983 45.125 1.00 55.66 225 GLN A O 1
ATOM 1686 N N . SER A 1 226 ? -52.043 -16.020 44.865 1.00 60.59 226 SER A N 1
ATOM 1687 C CA . SER A 1 226 ? -53.311 -16.750 45.014 1.00 60.59 226 SER A CA 1
ATOM 1688 C C . SER A 1 226 ? -53.954 -16.602 46.403 1.00 60.59 226 SER A C 1
ATOM 1690 O O . SER A 1 226 ? -55.179 -16.654 46.523 1.00 60.59 226 SER A O 1
ATOM 1692 N N . ARG A 1 227 ? -53.157 -16.366 47.458 1.00 57.34 227 ARG A N 1
ATOM 1693 C CA . ARG A 1 227 ? -53.642 -16.149 48.835 1.00 57.34 227 ARG A CA 1
ATOM 1694 C C . ARG A 1 227 ? -53.954 -14.692 49.172 1.00 57.34 227 ARG A C 1
ATOM 1696 O O . ARG A 1 227 ? -54.801 -14.451 50.030 1.00 57.34 227 ARG A O 1
ATOM 1703 N N . LEU A 1 228 ? -53.282 -13.731 48.539 1.00 55.06 228 LEU A N 1
ATOM 1704 C CA . LEU A 1 228 ? -53.432 -12.301 48.833 1.00 55.06 228 LEU A CA 1
ATOM 1705 C C . LEU A 1 228 ? -54.430 -11.591 47.910 1.00 55.06 228 LEU A C 1
ATOM 1707 O O . LEU A 1 228 ? -55.067 -10.639 48.358 1.00 55.06 228 LEU A O 1
ATOM 1711 N N . ALA A 1 229 ? -54.643 -12.062 46.675 1.00 56.44 229 ALA A N 1
ATOM 1712 C CA . ALA A 1 229 ? -55.632 -11.470 45.768 1.00 56.44 229 ALA A CA 1
ATOM 1713 C C . ALA A 1 229 ? -57.064 -11.390 46.363 1.00 56.44 229 ALA A C 1
ATOM 1715 O O . ALA A 1 229 ? -57.681 -10.331 46.240 1.00 56.44 229 ALA A O 1
ATOM 1716 N N . PRO A 1 230 ? -57.584 -12.397 47.104 1.00 57.62 230 PRO A N 1
ATOM 1717 C CA . PRO A 1 230 ? -58.889 -12.290 47.773 1.00 57.62 230 PRO A CA 1
ATOM 1718 C C . PRO A 1 230 ? -58.935 -11.279 48.936 1.00 57.62 230 PRO A C 1
ATOM 1720 O O . PRO A 1 230 ? -60.018 -10.909 49.386 1.00 57.62 230 PRO A O 1
ATOM 1723 N N . LEU A 1 231 ? -57.777 -10.853 49.455 1.00 53.34 231 LEU A N 1
ATOM 1724 C CA . LEU A 1 231 ? -57.652 -9.918 50.582 1.00 53.34 231 LEU A CA 1
ATOM 1725 C C . LEU A 1 231 ? -57.375 -8.475 50.137 1.00 53.34 231 LEU A C 1
ATOM 1727 O O . LEU A 1 231 ? -57.745 -7.547 50.859 1.00 53.34 231 LEU A O 1
ATOM 1731 N N . ALA A 1 232 ? -56.781 -8.274 48.955 1.00 53.59 232 ALA A N 1
ATOM 1732 C CA . ALA A 1 232 ? -56.481 -6.953 48.394 1.00 53.59 232 ALA A CA 1
ATOM 1733 C C . ALA A 1 232 ? -57.733 -6.059 48.311 1.00 53.59 232 ALA A C 1
ATOM 1735 O O . ALA A 1 232 ? -57.717 -4.929 48.796 1.00 53.59 232 ALA A O 1
ATOM 1736 N N . ALA A 1 233 ? -58.860 -6.619 47.853 1.00 54.16 233 ALA A N 1
ATOM 1737 C CA . ALA A 1 233 ? -60.162 -5.944 47.768 1.00 54.16 233 ALA A CA 1
ATOM 1738 C C . ALA A 1 233 ? -60.730 -5.442 49.117 1.00 54.16 233 ALA A C 1
ATOM 1740 O O . ALA A 1 233 ? -61.750 -4.754 49.139 1.00 54.16 233 ALA A O 1
ATOM 1741 N N . ARG A 1 234 ? -60.104 -5.795 50.250 1.00 49.66 234 ARG A N 1
ATOM 1742 C CA . ARG A 1 234 ? -60.527 -5.404 51.604 1.00 49.66 234 ARG A CA 1
ATOM 1743 C C . ARG A 1 234 ? -59.534 -4.475 52.316 1.00 49.66 234 ARG A C 1
ATOM 1745 O O . ARG A 1 234 ? -59.899 -3.892 53.333 1.00 49.66 234 ARG A O 1
ATOM 1752 N N . TYR A 1 235 ? -58.311 -4.329 51.795 1.00 59.19 235 TYR A N 1
ATOM 1753 C CA . TYR A 1 235 ? -57.231 -3.540 52.400 1.00 59.19 235 TYR A CA 1
ATOM 1754 C C . TYR A 1 235 ? -56.307 -2.938 51.318 1.00 59.19 235 TYR A C 1
ATOM 1756 O O . TYR A 1 235 ? -55.328 -3.582 50.941 1.00 59.19 235 TYR A O 1
ATOM 1764 N N . PRO A 1 236 ? -56.528 -1.685 50.865 1.00 58.28 236 PRO A N 1
ATOM 1765 C CA . PRO A 1 236 ? -55.753 -1.072 49.771 1.00 58.28 236 PRO A CA 1
ATOM 1766 C C . PRO A 1 236 ? -54.231 -0.990 49.999 1.00 58.28 236 PRO A C 1
ATOM 1768 O O . PRO A 1 236 ? -53.449 -0.916 49.056 1.00 58.28 236 PRO A O 1
ATOM 1771 N N . ALA A 1 237 ? -53.770 -1.051 51.253 1.00 52.25 237 ALA A N 1
ATOM 1772 C CA . ALA A 1 237 ? -52.341 -1.134 51.564 1.00 52.25 237 ALA A CA 1
ATOM 1773 C C . ALA A 1 237 ? -51.672 -2.415 51.013 1.00 52.25 237 ALA A C 1
ATOM 1775 O O . ALA A 1 237 ? -50.483 -2.388 50.696 1.00 52.25 237 ALA A O 1
ATOM 1776 N N . LEU A 1 238 ? -52.418 -3.518 50.856 1.00 49.91 238 LEU A N 1
ATOM 1777 C CA . LEU A 1 238 ? -51.899 -4.768 50.289 1.00 49.91 238 LEU A CA 1
ATOM 1778 C C . LEU A 1 238 ? -51.650 -4.687 48.778 1.00 49.91 238 LEU A C 1
ATOM 1780 O O . LEU A 1 238 ? -50.770 -5.393 48.296 1.00 49.91 238 LEU A O 1
ATOM 1784 N N . GLU A 1 239 ? -52.328 -3.802 48.039 1.00 55.66 239 GLU A N 1
ATOM 1785 C CA . GLU A 1 239 ? -52.024 -3.580 46.617 1.00 55.66 239 GLU A CA 1
ATOM 1786 C C . GLU A 1 239 ? -50.616 -3.007 46.432 1.00 55.66 239 GLU A C 1
ATOM 1788 O O . GLU A 1 239 ? -49.884 -3.454 45.556 1.00 55.66 239 GLU A O 1
ATOM 1793 N N . LYS A 1 240 ? -50.180 -2.092 47.310 1.00 50.84 240 LYS A N 1
ATOM 1794 C CA . LYS A 1 240 ? -48.807 -1.554 47.287 1.00 50.84 240 LYS A CA 1
ATOM 1795 C C . LYS A 1 240 ? -47.753 -2.615 47.616 1.00 50.84 240 LYS A C 1
ATOM 1797 O O . LYS A 1 240 ? -46.655 -2.571 47.073 1.00 50.84 240 LYS A O 1
ATOM 1802 N N . VAL A 1 241 ? -48.087 -3.580 48.477 1.00 51.88 241 VAL A N 1
ATOM 1803 C CA . VAL A 1 241 ? -47.208 -4.724 48.776 1.00 51.88 241 VAL A CA 1
ATOM 1804 C C . VAL A 1 241 ? -47.167 -5.700 47.599 1.00 51.88 241 VAL A C 1
ATOM 1806 O O . VAL A 1 241 ? -46.091 -6.166 47.250 1.00 51.88 241 VAL A O 1
ATOM 1809 N N . LEU A 1 242 ? -48.298 -5.969 46.941 1.00 51.25 242 LEU A N 1
ATOM 1810 C CA . LEU A 1 242 ? -48.339 -6.783 45.722 1.00 51.25 242 LEU A CA 1
ATOM 1811 C C . LEU A 1 242 ? -47.590 -6.111 44.560 1.00 51.25 242 LEU A C 1
ATOM 1813 O O . LEU A 1 242 ? -46.869 -6.795 43.844 1.00 51.25 242 LEU A O 1
ATOM 1817 N N . ALA A 1 243 ? -47.677 -4.786 44.420 1.00 53.12 243 ALA A N 1
ATOM 1818 C CA . ALA A 1 243 ? -46.940 -4.018 43.415 1.00 53.12 243 ALA A CA 1
ATOM 1819 C C . ALA A 1 243 ? -45.412 -4.064 43.614 1.00 53.12 243 ALA A C 1
ATOM 1821 O O . ALA A 1 243 ? -44.681 -4.066 42.632 1.00 53.12 243 ALA A O 1
ATOM 1822 N N . LEU A 1 244 ? -44.920 -4.185 44.856 1.00 46.25 244 LEU A N 1
ATOM 1823 C CA . LEU A 1 244 ? -43.492 -4.404 45.154 1.00 46.25 244 LEU A CA 1
ATOM 1824 C C . LEU A 1 244 ? -42.965 -5.789 44.725 1.00 46.25 244 LEU A C 1
ATOM 1826 O O . LEU A 1 244 ? -41.753 -6.005 44.748 1.00 46.25 244 LEU A O 1
ATOM 1830 N N . PHE A 1 245 ? -43.853 -6.718 44.355 1.00 46.69 245 PHE A N 1
ATOM 1831 C CA . PHE A 1 245 ? -43.512 -8.040 43.818 1.00 46.69 245 PHE A CA 1
ATOM 1832 C C . PHE A 1 245 ? -44.092 -8.296 42.423 1.00 46.69 245 PHE A C 1
ATOM 1834 O O . PHE A 1 245 ? -43.873 -9.372 41.871 1.00 46.69 245 PHE A O 1
ATOM 1841 N N . ALA A 1 246 ? -44.827 -7.343 41.847 1.00 47.25 246 ALA A N 1
ATOM 1842 C CA . ALA A 1 246 ? -45.229 -7.427 40.455 1.00 47.25 246 ALA A CA 1
ATOM 1843 C C . ALA A 1 246 ? -43.961 -7.411 39.584 1.00 47.25 246 ALA A C 1
ATOM 1845 O O . ALA A 1 246 ? -43.044 -6.642 39.886 1.00 47.25 246 ALA A O 1
ATOM 1846 N N . PRO A 1 247 ? -43.878 -8.227 38.518 1.00 42.25 247 PRO A N 1
ATOM 1847 C CA . PRO A 1 247 ? -42.838 -8.022 37.524 1.00 42.25 247 PRO A CA 1
ATOM 1848 C C . PRO A 1 247 ? -42.993 -6.603 36.973 1.00 42.25 247 PRO A C 1
ATOM 1850 O O . PRO A 1 247 ? -44.093 -6.207 36.571 1.00 42.25 247 PRO A O 1
ATOM 1853 N N . GLU A 1 248 ? -41.907 -5.830 36.978 1.00 41.00 248 GLU A N 1
ATOM 1854 C CA . GLU A 1 248 ? -41.866 -4.587 36.215 1.00 41.00 248 GLU A CA 1
ATOM 1855 C C . GLU A 1 248 ? -42.202 -4.938 34.762 1.00 41.00 248 GLU A C 1
ATOM 1857 O O . GLU A 1 248 ? -41.711 -5.939 34.233 1.00 41.00 248 GLU A O 1
ATOM 1862 N N . LYS A 1 249 ? -43.091 -4.164 34.129 1.00 38.31 249 LYS A N 1
ATOM 1863 C CA . LYS A 1 249 ? -43.365 -4.356 32.706 1.00 38.31 249 LYS A CA 1
ATOM 1864 C C . LYS A 1 249 ? -42.086 -4.018 31.950 1.00 38.31 249 LYS A C 1
ATOM 1866 O O . LYS A 1 249 ? -41.762 -2.842 31.796 1.00 38.31 249 LYS A O 1
ATOM 1871 N N . GLU A 1 250 ? -41.387 -5.054 31.498 1.00 43.81 250 GLU A N 1
ATOM 1872 C CA . GLU A 1 250 ? -40.318 -4.930 30.515 1.00 43.81 250 GLU A CA 1
ATOM 1873 C C . GLU A 1 250 ? -40.861 -4.093 29.339 1.00 43.81 250 GLU A C 1
ATOM 1875 O O . GLU A 1 250 ? -41.985 -4.349 28.884 1.00 43.81 250 GLU A O 1
ATOM 1880 N N . PRO A 1 251 ? -40.146 -3.043 28.892 1.00 37.75 251 PRO A N 1
ATOM 1881 C CA . PRO A 1 251 ? -40.577 -2.273 27.734 1.00 37.75 251 PRO A CA 1
ATOM 1882 C C . PRO A 1 251 ? -40.636 -3.208 26.525 1.00 37.75 251 PRO A C 1
ATOM 1884 O O . PRO A 1 251 ? -39.739 -4.029 26.338 1.00 37.75 251 PRO A O 1
ATOM 1887 N N . GLU A 1 252 ? -41.695 -3.105 25.720 1.00 36.34 252 GLU A N 1
ATOM 1888 C CA . GLU A 1 252 ? -41.872 -3.969 24.550 1.00 36.34 252 GLU A CA 1
ATOM 1889 C C . GLU A 1 252 ? -40.702 -3.756 23.579 1.00 36.34 252 GLU A C 1
ATOM 1891 O O . GLU A 1 252 ? -40.563 -2.700 22.961 1.00 36.34 252 GLU A O 1
ATOM 1896 N N . LEU A 1 253 ? -39.826 -4.762 23.497 1.00 37.41 253 LEU A N 1
ATOM 1897 C CA . LEU A 1 253 ? -38.612 -4.743 22.688 1.00 37.41 253 LEU A CA 1
ATOM 1898 C C . LEU A 1 253 ? -38.973 -4.855 21.205 1.00 37.41 253 LEU A C 1
ATOM 1900 O O . LEU A 1 253 ? -38.957 -5.936 20.622 1.00 37.41 253 LEU A O 1
ATOM 1904 N N . THR A 1 254 ? -39.273 -3.719 20.579 1.00 36.66 254 THR A N 1
ATOM 1905 C CA . THR A 1 254 ? -39.234 -3.603 19.121 1.00 36.66 254 THR A CA 1
ATOM 1906 C C . THR A 1 254 ? -37.796 -3.801 18.657 1.00 36.66 254 THR A C 1
ATOM 1908 O O . THR A 1 254 ? -36.941 -2.947 18.903 1.00 36.66 254 THR A O 1
ATOM 1911 N N . SER A 1 255 ? -37.529 -4.914 17.981 1.00 37.31 255 SER A N 1
ATOM 1912 C CA . SER A 1 255 ? -36.281 -5.142 17.258 1.00 37.31 255 SER A CA 1
ATOM 1913 C C . SER A 1 255 ? -36.069 -4.036 16.216 1.00 37.31 255 SER A C 1
ATOM 1915 O O . SER A 1 255 ? -36.923 -3.870 15.341 1.00 37.31 255 SER A O 1
ATOM 1917 N N . PRO A 1 256 ? -34.950 -3.291 16.245 1.00 42.88 256 PRO A N 1
ATOM 1918 C CA . PRO A 1 256 ? -34.520 -2.534 15.082 1.00 42.88 256 PRO A CA 1
ATOM 1919 C C . PRO A 1 256 ? -34.084 -3.542 14.017 1.00 42.88 256 PRO A C 1
ATOM 1921 O O . PRO A 1 256 ? -33.134 -4.295 14.244 1.00 42.88 256 PRO A O 1
ATOM 1924 N N . ASP A 1 257 ? -34.761 -3.570 12.869 1.00 47.50 257 ASP A N 1
ATOM 1925 C CA . ASP A 1 257 ? -34.282 -4.337 11.720 1.00 47.50 257 ASP A CA 1
ATOM 1926 C C . ASP A 1 257 ? -32.887 -3.834 11.334 1.00 47.50 257 ASP A C 1
ATOM 1928 O O . ASP A 1 257 ? -32.712 -2.666 10.974 1.00 47.50 257 ASP A O 1
ATOM 1932 N N . PHE A 1 258 ? -31.886 -4.717 11.366 1.00 56.41 258 PHE A N 1
ATOM 1933 C CA . PHE A 1 258 ? -30.557 -4.427 10.825 1.00 56.41 258 PHE A CA 1
ATOM 1934 C C . PHE A 1 258 ? -30.593 -4.508 9.290 1.00 56.41 258 PHE A C 1
ATOM 1936 O O . PHE A 1 258 ? -30.015 -5.391 8.656 1.00 56.41 258 PHE A O 1
ATOM 1943 N N . PHE A 1 259 ? -31.364 -3.606 8.681 1.00 54.25 259 PHE A N 1
ATOM 1944 C CA . PHE A 1 259 ? -31.640 -3.614 7.254 1.00 54.25 259 PHE A CA 1
ATOM 1945 C C . PHE A 1 259 ? -30.542 -2.876 6.481 1.00 54.25 259 PHE A C 1
ATOM 1947 O O . PHE A 1 259 ? -30.583 -1.661 6.295 1.00 54.25 259 PHE A O 1
ATOM 1954 N N . VAL A 1 260 ? -29.558 -3.643 6.012 1.00 60.91 260 VAL A N 1
ATOM 1955 C CA . VAL A 1 260 ? -28.440 -3.176 5.170 1.00 60.91 260 VAL A CA 1
ATOM 1956 C C . VAL A 1 260 ? -28.927 -2.579 3.834 1.00 60.91 260 VAL A C 1
ATOM 1958 O O . VAL A 1 260 ? -28.289 -1.677 3.281 1.00 60.91 260 VAL A O 1
ATOM 1961 N N . GLY A 1 261 ? -30.073 -3.057 3.335 1.00 65.06 261 GLY A N 1
ATOM 1962 C CA . GLY A 1 261 ? -30.537 -2.817 1.969 1.00 65.06 261 GLY A CA 1
ATOM 1963 C C . GLY A 1 261 ? -29.725 -3.601 0.937 1.00 65.06 261 GLY A C 1
ATOM 1964 O O . GLY A 1 261 ? -28.948 -4.489 1.289 1.00 65.06 261 GLY A O 1
ATOM 1965 N N . ASP A 1 262 ? -29.906 -3.263 -0.339 1.00 69.56 262 ASP A N 1
ATOM 1966 C CA . ASP A 1 262 ? -29.094 -3.824 -1.419 1.00 69.56 262 ASP A CA 1
ATOM 1967 C C . ASP A 1 262 ? -27.629 -3.385 -1.266 1.00 69.56 262 ASP A C 1
ATOM 1969 O O . ASP A 1 262 ? -27.333 -2.198 -1.086 1.00 69.56 262 ASP A O 1
ATOM 1973 N N . THR A 1 263 ? -26.702 -4.340 -1.346 1.00 81.56 263 THR A N 1
ATOM 1974 C CA . THR A 1 263 ? -25.261 -4.071 -1.306 1.00 81.56 263 THR A CA 1
ATOM 1975 C C . THR A 1 263 ? -24.670 -3.935 -2.708 1.00 81.56 263 THR A C 1
ATOM 1977 O O . THR A 1 263 ? -25.138 -4.537 -3.672 1.00 81.56 263 THR A O 1
ATOM 1980 N N . GLY A 1 264 ? -23.607 -3.140 -2.828 1.00 80.62 264 GLY A N 1
ATOM 1981 C CA . GLY A 1 264 ? -22.831 -2.982 -4.059 1.00 80.62 264 GLY A CA 1
ATOM 1982 C C . GLY A 1 264 ? -21.383 -2.595 -3.762 1.00 80.62 264 GLY A C 1
ATOM 1983 O O . GLY A 1 264 ? -21.003 -2.466 -2.602 1.00 80.62 264 GLY A O 1
ATOM 1984 N N . GLU A 1 265 ? -20.565 -2.382 -4.794 1.00 82.75 265 GLU A N 1
ATOM 1985 C CA . GLU A 1 265 ? -19.166 -1.960 -4.625 1.00 82.75 265 GLU A CA 1
ATOM 1986 C C . GLU A 1 265 ? -18.954 -0.471 -4.991 1.00 82.75 265 GLU A C 1
ATOM 1988 O O . GLU A 1 265 ? -19.504 0.009 -5.987 1.00 82.75 265 GLU A O 1
ATOM 1993 N N . PRO A 1 266 ? -18.137 0.284 -4.225 1.00 82.38 266 PRO A N 1
ATOM 1994 C CA . PRO A 1 266 ? -17.699 1.638 -4.572 1.00 82.38 266 PRO A CA 1
ATOM 1995 C C . PRO A 1 266 ? -17.044 1.777 -5.960 1.00 82.38 266 PRO A C 1
ATOM 1997 O O . PRO A 1 266 ? -15.849 1.527 -6.128 1.00 82.38 266 PRO A O 1
ATOM 2000 N N . SER A 1 267 ? -17.804 2.274 -6.942 1.00 78.56 267 SER A N 1
ATOM 2001 C CA . SER A 1 267 ? -17.366 2.398 -8.340 1.00 78.56 267 SER A CA 1
ATOM 2002 C C . SER A 1 267 ? -16.811 3.780 -8.722 1.00 78.56 267 SER A C 1
ATOM 2004 O O . SER A 1 267 ? -17.343 4.827 -8.346 1.00 78.56 267 SER A O 1
ATOM 2006 N N . LEU A 1 268 ? -15.784 3.784 -9.583 1.00 70.50 268 LEU A N 1
ATOM 2007 C CA . LEU A 1 268 ? -15.263 4.982 -10.254 1.00 70.50 268 LEU A CA 1
ATOM 2008 C C . LEU A 1 268 ? -16.140 5.476 -11.428 1.00 70.50 268 LEU A C 1
ATOM 2010 O O . LEU A 1 268 ? -15.846 6.539 -11.979 1.00 70.50 268 LEU A O 1
ATOM 2014 N N . THR A 1 269 ? -17.263 4.819 -11.745 1.00 69.94 269 THR A N 1
ATOM 2015 C CA . THR A 1 269 ? -18.257 5.266 -12.749 1.00 69.94 269 THR A CA 1
ATOM 2016 C C . THR A 1 269 ? -19.370 6.163 -12.165 1.00 69.94 269 THR A C 1
ATOM 2018 O O . THR A 1 269 ? -19.621 6.148 -10.959 1.00 69.94 269 THR A O 1
ATOM 2021 N N . GLY A 1 270 ? -20.060 6.941 -13.012 1.00 74.75 270 GLY A N 1
ATOM 2022 C CA . GLY A 1 270 ? -21.155 7.854 -12.615 1.00 74.75 270 GLY A CA 1
ATOM 2023 C C . GLY A 1 270 ? -20.702 9.213 -12.044 1.00 74.75 270 GLY A C 1
ATOM 2024 O O . GLY A 1 270 ? -19.506 9.454 -11.870 1.00 74.75 270 GLY A O 1
ATOM 2025 N N . SER A 1 271 ? -21.646 10.122 -11.752 1.00 82.31 271 SER A N 1
ATOM 2026 C CA . SER A 1 271 ? -21.359 11.358 -10.992 1.00 82.31 271 SER A CA 1
ATOM 2027 C C . SER A 1 271 ? -21.213 11.047 -9.500 1.00 82.31 271 SER A C 1
ATOM 2029 O O . SER A 1 271 ? -21.680 10.020 -9.014 1.00 82.31 271 SER A O 1
ATOM 2031 N N . LEU A 1 272 ? -20.577 11.937 -8.731 1.00 83.50 272 LEU A N 1
ATOM 2032 C CA . LEU A 1 272 ? -20.637 11.865 -7.266 1.00 83.50 272 LEU A CA 1
ATOM 2033 C C . LEU A 1 272 ? -22.061 12.100 -6.722 1.00 83.50 272 LEU A C 1
ATOM 2035 O O . LEU A 1 272 ? -22.375 11.608 -5.648 1.00 83.50 272 LEU A O 1
ATOM 2039 N N . LYS A 1 273 ? -22.929 12.800 -7.466 1.00 85.44 273 LYS A N 1
ATOM 2040 C CA . LYS A 1 273 ? -24.286 13.208 -7.037 1.00 85.44 273 LYS A CA 1
ATOM 2041 C C . LYS A 1 273 ? -25.332 12.090 -7.051 1.00 85.44 273 LYS A C 1
ATOM 2043 O O . LYS A 1 273 ? -26.424 12.267 -6.503 1.00 85.44 273 LYS A O 1
ATOM 2048 N N . ASP A 1 274 ? -24.979 10.972 -7.679 1.00 86.50 274 ASP A N 1
ATOM 2049 C CA . ASP A 1 274 ? -25.802 9.769 -7.815 1.00 86.50 274 ASP A CA 1
ATOM 2050 C C . ASP A 1 274 ? -25.288 8.627 -6.916 1.00 86.50 274 ASP A C 1
ATOM 2052 O O . ASP A 1 274 ? -25.858 7.538 -6.904 1.00 86.50 274 ASP A O 1
ATOM 2056 N N . VAL A 1 275 ? -24.209 8.858 -6.151 1.00 88.06 275 VAL A N 1
ATOM 2057 C CA . VAL A 1 275 ? -23.665 7.871 -5.210 1.00 88.06 275 VAL A CA 1
ATOM 2058 C C . VAL A 1 275 ? -24.633 7.702 -4.044 1.00 88.06 275 VAL A C 1
ATOM 2060 O O . VAL A 1 275 ? -24.841 8.624 -3.251 1.00 88.06 275 VAL A O 1
ATOM 2063 N N . ARG A 1 276 ? -25.190 6.496 -3.943 1.00 90.44 276 ARG A N 1
ATOM 2064 C CA . ARG A 1 276 ? -25.925 5.983 -2.789 1.00 90.44 276 ARG A CA 1
ATOM 2065 C C . ARG A 1 276 ? -25.734 4.471 -2.731 1.00 90.44 276 ARG A C 1
ATOM 2067 O O . ARG A 1 276 ? -26.375 3.747 -3.486 1.00 90.44 276 ARG A O 1
ATOM 2074 N N . ILE A 1 277 ? -24.814 4.010 -1.890 1.00 91.62 277 ILE A N 1
ATOM 2075 C CA . ILE A 1 277 ? -24.409 2.599 -1.807 1.00 91.62 277 ILE A CA 1
ATOM 2076 C C . ILE A 1 277 ? -24.279 2.143 -0.356 1.00 91.62 277 ILE A C 1
ATOM 2078 O O . ILE A 1 277 ? -23.849 2.921 0.494 1.00 91.62 277 ILE A O 1
ATOM 2082 N N . THR A 1 278 ? -24.572 0.870 -0.095 1.00 91.75 278 THR A N 1
ATOM 2083 C CA . THR A 1 278 ? -24.146 0.169 1.124 1.00 91.75 278 THR A CA 1
ATOM 2084 C C . THR A 1 278 ? -23.164 -0.938 0.740 1.00 91.75 278 THR A C 1
ATOM 2086 O O . THR A 1 278 ? -23.363 -1.600 -0.279 1.00 91.75 278 THR A O 1
ATOM 2089 N N . TYR A 1 279 ? -22.118 -1.167 1.534 1.00 90.69 279 TYR A N 1
ATOM 2090 C CA . TYR A 1 279 ? -21.194 -2.288 1.337 1.00 90.69 279 TYR A CA 1
ATOM 2091 C C . TYR A 1 279 ? -20.773 -2.946 2.665 1.00 90.69 279 TYR A C 1
ATOM 2093 O O . TYR A 1 279 ? -20.728 -2.272 3.701 1.00 90.69 279 TYR A O 1
ATOM 2101 N N . PRO A 1 280 ? -20.493 -4.265 2.664 1.00 88.69 280 PRO A N 1
ATOM 2102 C CA . PRO A 1 280 ? -19.984 -4.979 3.833 1.00 88.69 280 PRO A CA 1
ATOM 2103 C C . PRO A 1 280 ? -18.543 -4.584 4.163 1.00 88.69 280 PRO A C 1
ATOM 2105 O O . PRO A 1 280 ? -17.730 -4.353 3.268 1.00 88.69 280 PRO A O 1
ATOM 2108 N N . VAL A 1 281 ? -18.220 -4.566 5.458 1.00 89.44 281 VAL A N 1
ATOM 2109 C CA . VAL A 1 281 ? -16.854 -4.378 5.970 1.00 89.44 281 VAL A CA 1
ATOM 2110 C C . VAL A 1 281 ? -16.415 -5.559 6.836 1.00 89.44 281 VAL A C 1
ATOM 2112 O O . VAL A 1 281 ? -15.354 -6.118 6.584 1.00 89.44 281 VAL A O 1
ATOM 2115 N N . ASP A 1 282 ? -17.229 -5.955 7.816 1.00 86.19 282 ASP A N 1
ATOM 2116 C CA . ASP A 1 282 ? -17.031 -7.171 8.621 1.00 86.19 282 ASP A CA 1
ATOM 2117 C C . ASP A 1 282 ? -18.408 -7.781 8.968 1.00 86.19 282 ASP A C 1
ATOM 2119 O O . ASP A 1 282 ? -19.028 -7.426 9.982 1.00 86.19 282 ASP A O 1
ATOM 2123 N N . PRO A 1 283 ? -18.981 -8.604 8.065 1.00 79.88 283 PRO A N 1
ATOM 2124 C CA . PRO A 1 283 ? -20.278 -9.243 8.273 1.00 79.88 283 PRO A CA 1
ATOM 2125 C C . PRO A 1 283 ? -20.283 -10.198 9.483 1.00 79.88 283 PRO A C 1
ATOM 2127 O O . PRO A 1 283 ? -19.283 -10.856 9.748 1.00 79.88 283 PRO A O 1
ATOM 2130 N N . PRO A 1 284 ? -21.413 -10.343 10.200 1.00 83.31 284 PRO A N 1
ATOM 2131 C CA . PRO A 1 284 ? -22.734 -9.803 9.882 1.00 83.31 284 PRO A CA 1
ATOM 2132 C C . PRO A 1 284 ? -23.013 -8.413 10.483 1.00 83.31 284 PRO A C 1
ATOM 2134 O O . PRO A 1 284 ? -24.143 -7.949 10.373 1.00 83.31 284 PRO A O 1
ATOM 2137 N N . TYR A 1 285 ? -22.034 -7.742 11.106 1.00 86.88 285 TYR A N 1
ATOM 2138 C CA . TYR A 1 285 ? -22.301 -6.571 11.957 1.00 86.88 285 TYR A CA 1
ATOM 2139 C C . TYR A 1 285 ? -21.788 -5.226 11.428 1.00 86.88 285 TYR A C 1
ATOM 2141 O O . TYR A 1 285 ? -22.410 -4.208 11.712 1.00 86.88 285 TYR A O 1
ATOM 2149 N N . GLN A 1 286 ? -20.680 -5.174 10.685 1.00 90.75 286 GLN A N 1
ATOM 2150 C CA . GLN A 1 286 ? -20.045 -3.905 10.301 1.00 90.75 286 GLN A CA 1
ATOM 2151 C C . GLN A 1 286 ? -20.208 -3.648 8.802 1.00 90.75 286 GLN A C 1
ATOM 2153 O O . GLN A 1 286 ? -19.678 -4.382 7.965 1.00 90.75 286 GLN A O 1
ATOM 2158 N N . TYR A 1 287 ? -20.940 -2.585 8.474 1.00 92.44 287 TYR A N 1
ATOM 2159 C CA . TYR A 1 287 ? -21.221 -2.132 7.113 1.00 92.44 287 TYR A CA 1
ATOM 2160 C C . TYR A 1 287 ? -20.986 -0.623 7.008 1.00 92.44 287 TYR A C 1
ATOM 2162 O O . TYR A 1 287 ? -20.934 0.101 8.007 1.00 92.44 287 TYR A O 1
ATOM 2170 N N . VAL A 1 288 ? -20.862 -0.130 5.780 1.00 94.81 288 VAL A N 1
ATOM 2171 C CA . VAL A 1 288 ? -20.748 1.301 5.489 1.00 94.81 288 VAL A CA 1
ATOM 2172 C C . VAL A 1 288 ? -21.790 1.686 4.452 1.00 94.81 288 VAL A C 1
ATOM 2174 O O . VAL A 1 288 ? -21.943 1.011 3.437 1.00 94.81 288 VAL A O 1
ATOM 2177 N N . HIS A 1 289 ? -22.478 2.799 4.698 1.00 94.19 289 HIS A N 1
ATOM 2178 C CA . HIS A 1 289 ? -23.329 3.466 3.724 1.00 94.19 289 HIS A CA 1
ATOM 2179 C C . HIS A 1 289 ? -22.686 4.788 3.292 1.00 94.19 289 HIS A C 1
ATOM 2181 O O . HIS A 1 289 ? -22.296 5.594 4.139 1.00 94.19 289 HIS A O 1
ATOM 2187 N N . ILE A 1 290 ? -22.586 5.024 1.983 1.00 94.56 290 ILE A N 1
ATOM 2188 C CA . ILE A 1 290 ? -22.098 6.284 1.410 1.00 94.56 290 ILE A CA 1
ATOM 2189 C C . ILE A 1 290 ? -23.194 6.872 0.530 1.00 94.56 290 ILE A C 1
ATOM 2191 O O . ILE A 1 290 ? -23.576 6.265 -0.472 1.00 94.56 290 ILE A O 1
ATOM 2195 N N . GLU A 1 291 ? -23.666 8.068 0.883 1.00 93.38 291 GLU A N 1
ATOM 2196 C CA . GLU A 1 291 ? -24.647 8.818 0.094 1.00 93.38 291 GLU A CA 1
ATOM 2197 C C . GLU A 1 291 ? -24.263 10.294 -0.075 1.00 93.38 291 GLU A C 1
ATOM 2199 O O . GLU A 1 291 ? -23.653 10.904 0.813 1.00 93.38 291 GLU A O 1
ATOM 2204 N 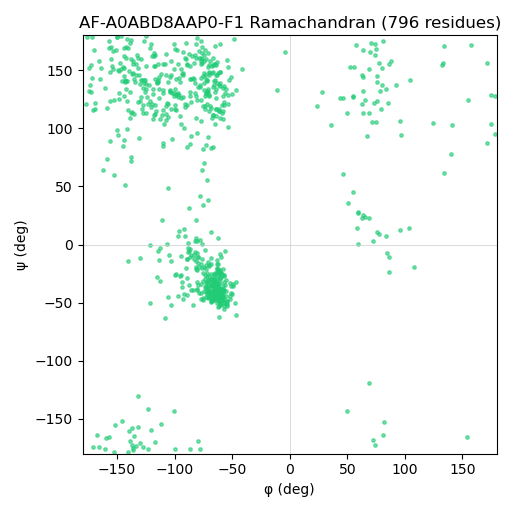N . TYR A 1 292 ? -24.608 10.859 -1.236 1.00 92.31 292 TYR A N 1
ATOM 2205 C CA . TYR A 1 292 ? -24.426 12.277 -1.541 1.00 92.31 292 TYR A CA 1
ATOM 2206 C C . TYR A 1 292 ? -25.559 13.126 -0.960 1.00 92.31 292 TYR A C 1
ATOM 2208 O O . TYR A 1 292 ? -26.687 13.130 -1.463 1.00 92.31 292 TYR A O 1
ATOM 2216 N N . ASP A 1 293 ? -25.231 13.898 0.070 1.00 90.44 293 ASP A N 1
ATOM 2217 C CA . ASP A 1 293 ? -26.115 14.898 0.648 1.00 90.44 293 ASP A CA 1
ATOM 2218 C C . ASP A 1 293 ? -26.246 16.087 -0.321 1.00 90.44 293 ASP A C 1
ATOM 2220 O O . ASP A 1 293 ? -25.267 16.741 -0.694 1.00 90.44 293 ASP A O 1
ATOM 2224 N N . ARG A 1 294 ? -27.482 16.370 -0.747 1.00 88.31 294 ARG A N 1
ATOM 2225 C CA . ARG A 1 294 ? -27.801 17.447 -1.697 1.00 88.31 294 ARG A CA 1
ATOM 2226 C C . ARG A 1 294 ? -27.885 18.831 -1.045 1.00 88.31 294 ARG A C 1
ATOM 2228 O O . ARG A 1 294 ? -27.754 19.824 -1.763 1.00 88.31 294 ARG A O 1
ATOM 2235 N N . GLU A 1 295 ? -28.068 18.903 0.271 1.00 87.38 295 GLU A N 1
ATOM 2236 C CA . GLU A 1 295 ? -28.061 20.144 1.049 1.00 87.38 295 GLU A CA 1
ATOM 2237 C C . GLU A 1 295 ? -26.625 20.530 1.417 1.00 87.38 295 GLU A C 1
ATOM 2239 O O . GLU A 1 295 ? -26.177 21.624 1.064 1.00 87.38 295 GLU A O 1
ATOM 2244 N N . ALA A 1 296 ? -25.859 19.604 2.009 1.00 86.88 296 ALA A N 1
ATOM 2245 C CA . ALA A 1 296 ? -24.435 19.803 2.301 1.00 86.88 296 ALA A CA 1
ATOM 2246 C C . ALA A 1 296 ? -23.548 19.815 1.037 1.00 86.88 296 ALA A C 1
ATOM 2248 O O . ALA A 1 296 ? -22.421 20.309 1.069 1.00 86.88 296 ALA A O 1
ATOM 2249 N N . ARG A 1 297 ? -24.058 19.292 -0.090 1.00 88.62 297 ARG A N 1
ATOM 2250 C CA . ARG A 1 297 ? -23.370 19.150 -1.391 1.00 88.62 297 ARG A CA 1
ATOM 2251 C C . ARG A 1 297 ? -22.094 18.301 -1.335 1.00 88.62 297 ARG A C 1
ATOM 2253 O O . ARG A 1 297 ? -21.197 18.466 -2.169 1.00 88.62 297 ARG A O 1
ATOM 2260 N N . ALA A 1 298 ? -22.038 17.372 -0.389 1.00 90.81 298 ALA A N 1
ATOM 2261 C CA . ALA A 1 298 ? -20.894 16.519 -0.102 1.00 90.81 298 ALA A CA 1
ATOM 2262 C C . ALA A 1 298 ? -21.322 15.050 0.018 1.00 90.81 298 ALA A C 1
ATOM 2264 O O . ALA A 1 298 ? -22.488 14.743 0.258 1.00 90.81 298 ALA A O 1
ATOM 2265 N N . LEU A 1 299 ? -20.365 14.132 -0.121 1.00 93.44 299 LEU A N 1
ATOM 2266 C CA . LEU A 1 299 ? -20.574 12.752 0.311 1.00 93.44 299 LEU A CA 1
ATOM 2267 C C . LEU A 1 299 ? -20.539 12.680 1.841 1.00 93.44 299 LEU A C 1
ATOM 2269 O O . LEU A 1 299 ? -19.754 13.381 2.482 1.00 93.44 299 LEU A O 1
ATOM 2273 N N . SER A 1 300 ? -21.344 11.783 2.400 1.00 94.94 300 SER A N 1
ATOM 2274 C CA . SER A 1 300 ? -21.284 11.383 3.805 1.00 94.94 300 SER A CA 1
ATOM 2275 C C . SER A 1 300 ? -20.869 9.915 3.914 1.00 94.94 300 SER A C 1
ATOM 2277 O O . SER A 1 300 ? -21.295 9.088 3.110 1.00 94.94 300 SER A O 1
ATOM 2279 N N . TYR A 1 301 ? -20.024 9.590 4.894 1.00 96.75 301 TYR A N 1
ATOM 2280 C CA . TYR A 1 301 ? -19.634 8.218 5.232 1.00 96.75 301 TYR A CA 1
ATOM 2281 C C . TYR A 1 301 ? -20.351 7.824 6.526 1.00 96.75 301 TYR A C 1
ATOM 2283 O O . TYR A 1 301 ? -20.061 8.354 7.601 1.00 96.75 301 TYR A O 1
ATOM 2291 N N . ARG A 1 302 ? -21.321 6.916 6.439 1.00 95.56 302 ARG A N 1
ATOM 2292 C CA . ARG A 1 302 ? -22.103 6.457 7.587 1.00 95.56 302 ARG A CA 1
ATOM 2293 C C . ARG A 1 302 ? -21.690 5.037 7.950 1.00 95.56 302 ARG A C 1
ATOM 2295 O O . ARG A 1 302 ? -21.962 4.098 7.209 1.00 95.56 302 ARG A O 1
ATOM 2302 N N . VAL A 1 303 ? -21.060 4.886 9.111 1.00 94.69 303 VAL A N 1
ATOM 2303 C CA . VAL A 1 303 ? -20.874 3.584 9.761 1.00 94.69 303 VAL A CA 1
ATOM 2304 C C . VAL A 1 303 ? -22.250 3.029 10.128 1.00 94.69 303 VAL A C 1
ATOM 2306 O O . VAL A 1 303 ? -23.029 3.721 10.789 1.00 94.69 303 VAL A O 1
ATOM 2309 N N . VAL A 1 304 ? -22.535 1.801 9.690 1.00 90.69 304 VAL A N 1
ATOM 2310 C CA . VAL A 1 304 ? -23.774 1.061 9.950 1.00 90.69 304 VAL A CA 1
ATOM 2311 C C . VAL A 1 304 ? -23.425 -0.178 10.774 1.00 90.69 304 VAL A C 1
ATOM 2313 O O . VAL A 1 304 ? -22.698 -1.061 10.323 1.00 90.69 304 VAL A O 1
ATOM 2316 N N . GLU A 1 305 ? -23.924 -0.204 12.006 1.00 90.81 305 GLU A N 1
ATOM 2317 C CA . GLU A 1 305 ? -23.643 -1.204 13.041 1.00 90.81 305 GLU A CA 1
ATOM 2318 C C . GLU A 1 305 ? -24.912 -1.455 13.874 1.00 90.81 305 GLU A C 1
ATOM 2320 O O . GLU A 1 305 ? -25.814 -0.609 13.856 1.00 90.81 305 GLU A O 1
ATOM 2325 N N . PRO A 1 306 ? -25.007 -2.561 14.638 1.00 88.19 306 PRO A N 1
ATOM 2326 C CA . PRO A 1 3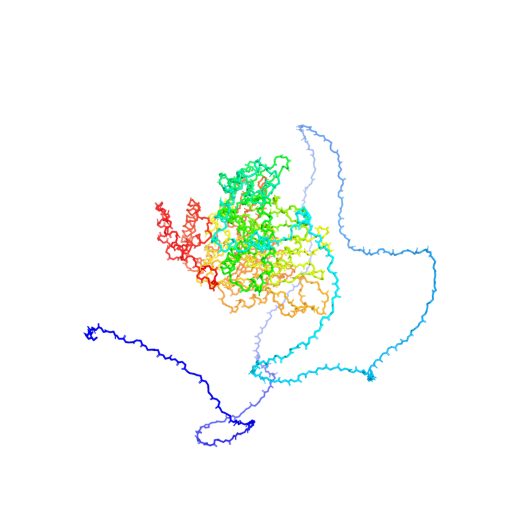06 ? -26.139 -2.798 15.524 1.00 88.19 306 PRO A CA 1
ATOM 2327 C C . PRO A 1 306 ? -26.243 -1.697 16.587 1.00 88.19 306 PRO A C 1
ATOM 2329 O O . PRO A 1 306 ? -25.353 -1.538 17.426 1.00 88.19 306 PRO A O 1
ATOM 2332 N N . SER A 1 307 ? -27.333 -0.932 16.564 1.00 86.50 307 SER A N 1
ATOM 2333 C CA . SER A 1 307 ? -27.618 0.096 17.566 1.00 86.50 307 SER A CA 1
ATOM 2334 C C . SER A 1 307 ? -27.958 -0.519 18.924 1.00 86.50 307 SER A C 1
ATOM 2336 O O . SER A 1 307 ? -28.583 -1.578 18.988 1.00 86.50 307 SER A O 1
ATOM 2338 N N . LEU A 1 308 ? -27.614 0.182 20.002 1.00 85.81 308 LEU A N 1
ATOM 2339 C CA . LEU A 1 308 ? -28.075 -0.123 21.355 1.00 85.81 308 LEU A CA 1
ATOM 2340 C C . LEU A 1 308 ? -29.247 0.796 21.722 1.00 85.81 308 LEU A C 1
ATOM 2342 O O . LEU A 1 308 ? -29.251 1.974 21.372 1.00 85.81 308 LEU A O 1
ATOM 2346 N N . SER A 1 309 ? -30.228 0.267 22.448 1.00 86.44 309 SER A N 1
ATOM 2347 C CA . SER A 1 309 ? -31.203 1.080 23.183 1.00 86.44 309 SER A CA 1
ATOM 2348 C C . SER A 1 309 ? -30.562 1.731 24.416 1.00 86.44 309 SER A C 1
ATOM 2350 O O . SER A 1 309 ? -29.569 1.225 24.942 1.00 86.44 309 SER A O 1
ATOM 2352 N N . GLU A 1 310 ? -31.166 2.800 24.950 1.00 82.81 310 GLU A N 1
ATOM 2353 C CA . GLU A 1 310 ? -30.694 3.481 26.175 1.00 82.81 310 GLU A CA 1
ATOM 2354 C C . GLU A 1 310 ? -30.491 2.509 27.359 1.00 82.81 310 GLU A C 1
ATOM 2356 O O . GLU A 1 310 ? -29.574 2.666 28.168 1.00 82.81 310 GLU A O 1
ATOM 2361 N N . GLY A 1 311 ? -31.323 1.462 27.442 1.00 84.56 311 GLY A N 1
ATOM 2362 C CA . GLY A 1 311 ? -31.182 0.387 28.424 1.00 84.56 311 GLY A CA 1
ATOM 2363 C C . GLY A 1 311 ? -29.940 -0.475 28.184 1.00 84.56 311 GLY A C 1
ATOM 2364 O O . GLY A 1 311 ? -29.165 -0.705 29.111 1.00 84.56 311 GLY A O 1
ATOM 2365 N N . GLU A 1 312 ? -29.707 -0.925 26.949 1.00 86.94 312 GLU A N 1
ATOM 2366 C CA . GLU A 1 312 ? -28.512 -1.703 26.588 1.00 86.94 312 GLU A CA 1
ATOM 2367 C C . GLU A 1 312 ? -27.218 -0.884 26.748 1.00 86.94 312 GLU A C 1
ATOM 2369 O O . GLU A 1 312 ? -26.221 -1.427 27.224 1.00 86.94 312 GLU A O 1
ATOM 2374 N N . GLU A 1 313 ? -27.230 0.420 26.446 1.00 86.62 313 GLU A N 1
ATOM 2375 C CA . GLU A 1 313 ? -26.107 1.325 26.737 1.00 86.62 313 GLU A CA 1
ATOM 2376 C C . GLU A 1 313 ? -25.831 1.426 28.245 1.00 86.62 313 GLU A C 1
ATOM 2378 O O . GLU A 1 313 ? -24.677 1.334 28.679 1.00 86.62 313 GLU A O 1
ATOM 2383 N N . HIS A 1 314 ? -26.881 1.554 29.066 1.00 84.62 314 HIS A N 1
ATOM 2384 C CA . HIS A 1 314 ? -26.747 1.565 30.523 1.00 84.62 314 HIS A CA 1
ATOM 2385 C C . HIS A 1 314 ? -26.148 0.251 31.046 1.00 84.62 314 HIS A C 1
ATOM 2387 O O . HIS A 1 314 ? -25.207 0.273 31.846 1.00 84.62 314 HIS A O 1
ATOM 2393 N N . TYR A 1 315 ? -26.640 -0.897 30.566 1.00 88.06 315 TYR A N 1
ATOM 2394 C CA . TYR A 1 315 ? -26.097 -2.206 30.927 1.00 88.06 315 TYR A CA 1
ATOM 2395 C C . TYR A 1 315 ? -24.646 -2.378 30.470 1.00 88.06 315 TYR A C 1
ATOM 2397 O O . TYR A 1 315 ? -23.816 -2.799 31.276 1.00 88.06 315 TYR A O 1
ATOM 2405 N N . LEU A 1 316 ? -24.294 -1.984 29.242 1.00 89.00 316 LEU A N 1
ATOM 2406 C CA . LEU A 1 316 ? -22.909 -1.984 28.761 1.00 89.00 316 LEU A CA 1
ATOM 2407 C C . LEU A 1 316 ? -22.010 -1.110 29.654 1.00 89.00 316 LEU A C 1
ATOM 2409 O O . LEU A 1 316 ? -20.904 -1.520 30.006 1.00 89.00 316 LEU A O 1
ATOM 2413 N N . GLY A 1 317 ? -22.494 0.055 30.093 1.00 86.62 317 GLY A N 1
ATOM 2414 C CA . GLY A 1 317 ? -21.793 0.932 31.033 1.00 86.62 317 GLY A CA 1
ATOM 2415 C C . GLY A 1 317 ? -21.585 0.327 32.430 1.00 86.62 317 GLY A C 1
ATOM 2416 O O . GLY A 1 317 ? -20.569 0.607 33.071 1.00 86.62 317 GLY A O 1
ATOM 2417 N N . LEU A 1 318 ? -22.504 -0.518 32.911 1.00 86.31 318 LEU A N 1
ATOM 2418 C CA . LEU A 1 318 ? -22.323 -1.299 34.143 1.00 86.31 318 LEU A CA 1
ATOM 2419 C C . LEU A 1 318 ? -21.347 -2.466 33.940 1.00 86.31 318 LEU A C 1
ATOM 2421 O O . LEU A 1 318 ? -20.501 -2.707 34.800 1.00 86.31 318 LEU A O 1
ATOM 2425 N N . ILE A 1 319 ? -21.424 -3.148 32.795 1.00 88.38 319 ILE A N 1
ATOM 2426 C CA . ILE A 1 319 ? -20.557 -4.276 32.435 1.00 88.38 319 ILE A CA 1
ATOM 2427 C C . ILE A 1 319 ? -19.104 -3.814 32.293 1.00 88.38 319 ILE A C 1
ATOM 2429 O O . ILE A 1 319 ? -18.239 -4.425 32.913 1.00 88.38 319 ILE A O 1
ATOM 2433 N N . LYS A 1 320 ? -18.826 -2.696 31.603 1.00 86.75 320 LYS A N 1
ATOM 2434 C CA . LYS A 1 320 ? -17.478 -2.090 31.524 1.00 86.75 320 LYS A CA 1
ATOM 2435 C C . LYS A 1 320 ? -16.894 -1.814 32.919 1.00 86.75 320 LYS A C 1
ATOM 2437 O O . LYS A 1 320 ? -15.807 -2.288 33.234 1.00 86.75 320 LYS A O 1
ATOM 2442 N N . LYS A 1 321 ? -17.663 -1.174 33.811 1.00 85.19 321 LYS A N 1
ATOM 2443 C CA . LYS A 1 321 ? -17.255 -0.885 35.207 1.00 85.19 321 LYS A CA 1
ATOM 2444 C C . LYS A 1 321 ? -17.064 -2.129 36.080 1.00 85.19 321 LYS A C 1
ATOM 2446 O O . LYS A 1 321 ? -16.358 -2.068 37.087 1.00 85.19 321 LYS A O 1
ATOM 2451 N N . ALA A 1 322 ? -17.731 -3.235 35.754 1.00 85.12 322 ALA A N 1
ATOM 2452 C CA . ALA A 1 322 ? -17.516 -4.528 36.397 1.00 85.12 322 ALA A CA 1
ATOM 2453 C C . ALA A 1 322 ? -16.248 -5.205 35.849 1.00 85.12 322 ALA A C 1
ATOM 2455 O O . ALA A 1 322 ? -15.446 -5.716 36.626 1.00 85.12 322 ALA A O 1
ATOM 2456 N N . PHE A 1 323 ? -16.035 -5.129 34.533 1.00 81.81 323 PHE A N 1
ATOM 2457 C CA . PHE A 1 323 ? -14.871 -5.652 33.821 1.00 81.81 323 PHE A CA 1
ATOM 2458 C C . PHE A 1 323 ? -13.573 -4.993 34.317 1.00 81.81 323 PHE A C 1
ATOM 2460 O O . PHE A 1 323 ? -12.684 -5.686 34.803 1.00 81.81 323 PHE A O 1
ATOM 2467 N N . GLU A 1 324 ? -13.521 -3.656 34.342 1.00 77.31 324 GLU A N 1
ATOM 2468 C CA . GLU A 1 324 ? -12.423 -2.842 34.900 1.00 77.31 324 GLU A CA 1
ATOM 2469 C C . GLU A 1 324 ? -12.001 -3.263 36.318 1.00 77.31 324 GLU A C 1
ATOM 2471 O O . GLU A 1 324 ? -10.824 -3.200 36.661 1.00 77.31 324 GLU A O 1
ATOM 2476 N N . LYS A 1 325 ? -12.950 -3.719 37.147 1.00 76.94 325 LYS A N 1
ATOM 2477 C CA . LYS A 1 325 ? -12.708 -4.142 38.538 1.00 76.94 325 LYS A CA 1
ATOM 2478 C C . LYS A 1 325 ? -12.341 -5.619 38.692 1.00 76.94 325 LYS A C 1
ATOM 2480 O O . LYS A 1 325 ? -11.927 -6.015 39.778 1.00 76.94 325 LYS A O 1
ATOM 2485 N N . MET A 1 326 ? -12.514 -6.430 37.648 1.00 69.50 326 MET A N 1
ATOM 2486 C CA . MET A 1 326 ? -12.176 -7.861 37.637 1.00 69.50 326 MET A CA 1
ATOM 2487 C C . MET A 1 326 ? -10.896 -8.173 36.848 1.00 69.50 326 MET A C 1
ATOM 2489 O O . MET A 1 326 ? -10.399 -9.299 36.917 1.00 69.50 326 MET A O 1
ATOM 2493 N N . ILE A 1 327 ? -10.329 -7.202 36.123 1.00 62.91 327 ILE A N 1
ATOM 2494 C CA . ILE A 1 327 ? -9.017 -7.335 35.475 1.00 62.91 327 ILE A CA 1
ATOM 2495 C C . ILE A 1 327 ? -7.915 -7.332 36.548 1.00 62.91 327 ILE A C 1
ATOM 2497 O O . ILE A 1 327 ? -7.392 -6.294 36.940 1.00 62.91 327 ILE A O 1
ATOM 2501 N N . GLY A 1 328 ? -7.542 -8.529 37.003 1.00 56.19 328 GLY A N 1
ATOM 2502 C CA . GLY A 1 328 ? -6.296 -8.796 37.736 1.00 56.19 328 GLY A CA 1
ATOM 2503 C C . GLY A 1 328 ? -5.163 -9.328 36.845 1.00 56.19 328 GLY A C 1
ATOM 2504 O O . GLY A 1 328 ? -4.142 -9.783 37.351 1.00 56.19 328 GLY A O 1
ATOM 2505 N N . THR A 1 329 ? -5.354 -9.344 35.523 1.00 55.06 329 THR A N 1
ATOM 2506 C CA . THR A 1 329 ? -4.431 -9.939 34.545 1.00 55.06 329 THR A CA 1
ATOM 2507 C C . THR A 1 329 ? -4.389 -9.057 33.308 1.00 55.06 329 THR A C 1
ATOM 2509 O O . THR A 1 329 ? -5.436 -8.789 32.723 1.00 55.06 329 THR A O 1
ATOM 2512 N N . ASP A 1 330 ? -3.201 -8.598 32.920 1.00 58.22 330 ASP A N 1
ATOM 2513 C CA . ASP A 1 330 ? -3.043 -7.686 31.789 1.00 58.22 330 ASP A CA 1
ATOM 2514 C C . ASP A 1 330 ? -3.422 -8.385 30.471 1.00 58.22 330 ASP A C 1
ATOM 2516 O O . ASP A 1 330 ? -2.754 -9.320 30.022 1.00 58.22 330 ASP A O 1
ATOM 2520 N N . ILE A 1 331 ? -4.529 -7.946 29.863 1.00 61.22 331 ILE A N 1
ATOM 2521 C CA . ILE A 1 331 ? -5.125 -8.561 28.665 1.00 61.22 331 ILE A CA 1
ATOM 2522 C C . ILE A 1 331 ? -4.156 -8.501 27.470 1.00 61.22 331 ILE A C 1
ATOM 2524 O O . ILE A 1 331 ? -4.209 -9.364 26.590 1.00 61.22 331 ILE A O 1
ATOM 2528 N N . GLY A 1 332 ? -3.209 -7.553 27.470 1.00 59.09 332 GLY A N 1
ATOM 2529 C CA . GLY A 1 332 ? -2.150 -7.471 26.463 1.00 59.09 332 GLY A CA 1
ATOM 2530 C C . GLY A 1 332 ? -1.240 -8.706 26.399 1.00 59.09 332 GLY A C 1
ATOM 2531 O O . GLY A 1 332 ? -0.658 -8.966 25.348 1.00 59.09 332 GLY A O 1
ATOM 2532 N N . LEU A 1 333 ? -1.155 -9.505 27.470 1.00 61.53 333 LEU A N 1
ATOM 2533 C CA . LEU A 1 333 ? -0.293 -10.695 27.546 1.00 61.53 333 LEU A CA 1
ATOM 2534 C C . LEU A 1 333 ? -0.902 -11.964 26.915 1.00 61.53 333 LEU A C 1
ATOM 2536 O O . LEU A 1 333 ? -0.207 -12.970 26.784 1.00 61.53 333 LEU A O 1
ATOM 2540 N N . LEU A 1 334 ? -2.181 -11.944 26.530 1.00 66.50 334 LEU A N 1
ATOM 2541 C CA . LEU A 1 334 ? -2.846 -13.060 25.843 1.00 66.50 334 LEU A CA 1
ATOM 2542 C C . LEU A 1 334 ? -2.686 -12.955 24.313 1.00 66.50 334 LEU A C 1
ATOM 2544 O O . LEU A 1 334 ? -2.545 -11.849 23.785 1.00 66.50 334 LEU A O 1
ATOM 2548 N N . SER A 1 335 ? -2.752 -14.088 23.601 1.00 68.25 335 SER A N 1
ATOM 2549 C CA . SER A 1 335 ? -2.859 -14.139 22.128 1.00 68.25 335 SER A CA 1
ATOM 2550 C C . SER A 1 335 ? -4.241 -13.671 21.646 1.00 68.25 335 SER A C 1
ATOM 2552 O O . SER A 1 335 ? -5.160 -13.542 22.457 1.00 68.25 335 SER A O 1
ATOM 2554 N N . ALA A 1 336 ? -4.404 -13.361 20.356 1.00 69.06 336 ALA A N 1
ATOM 2555 C CA . ALA A 1 336 ? -5.612 -12.700 19.847 1.00 69.06 336 ALA A CA 1
ATOM 2556 C C . ALA A 1 336 ? -6.885 -13.539 20.067 1.00 69.06 336 ALA A C 1
ATOM 2558 O O . ALA A 1 336 ? -7.882 -13.044 20.593 1.00 69.06 336 ALA A O 1
ATOM 2559 N N . GLU A 1 337 ? -6.797 -14.827 19.760 1.00 69.31 337 GLU A N 1
ATOM 2560 C CA . GLU A 1 337 ? -7.848 -15.839 19.920 1.00 69.31 337 GLU A CA 1
ATOM 2561 C C . GLU A 1 337 ? -8.239 -15.970 21.404 1.00 69.31 337 GLU A C 1
ATOM 2563 O O . GLU A 1 337 ? -9.406 -15.840 21.781 1.00 69.31 337 GLU A O 1
ATOM 2568 N N . ARG A 1 338 ? -7.230 -16.102 22.279 1.00 78.50 338 ARG A N 1
ATOM 2569 C CA . ARG A 1 338 ? -7.414 -16.192 23.738 1.00 78.50 338 ARG A CA 1
ATOM 2570 C C . ARG A 1 338 ? -7.974 -14.913 24.357 1.00 78.50 338 ARG A C 1
ATOM 2572 O O . ARG A 1 338 ? -8.657 -14.997 25.374 1.00 78.50 338 ARG A O 1
ATOM 2579 N N . ARG A 1 339 ? -7.715 -13.729 23.784 1.00 79.81 339 ARG A N 1
ATOM 2580 C CA . ARG A 1 339 ? -8.353 -12.473 24.227 1.00 79.81 339 ARG A CA 1
ATOM 2581 C C . ARG A 1 339 ? -9.851 -12.495 23.955 1.00 79.81 339 ARG A C 1
ATOM 2583 O O . ARG A 1 339 ? -10.607 -12.038 24.808 1.00 79.81 339 ARG A O 1
ATOM 2590 N N . GLU A 1 340 ? -10.283 -13.008 22.802 1.00 83.19 340 GLU A N 1
ATOM 2591 C CA . GLU A 1 340 ? -11.705 -13.066 22.453 1.00 83.19 340 GLU A CA 1
ATOM 2592 C C . GLU A 1 340 ? -12.465 -14.096 23.292 1.00 83.19 340 GLU A C 1
ATOM 2594 O O . GLU A 1 340 ? -13.511 -13.760 23.857 1.00 83.19 340 GLU A O 1
ATOM 2599 N N . GLU A 1 341 ? -11.907 -15.299 23.447 1.00 84.69 341 GLU A N 1
ATOM 2600 C CA . GLU A 1 341 ? -12.442 -16.338 24.331 1.00 84.69 341 GLU A CA 1
ATOM 2601 C C . GLU A 1 341 ? -12.561 -15.823 25.775 1.00 84.69 341 GLU A C 1
ATOM 2603 O O . GLU A 1 341 ? -13.659 -15.798 26.335 1.00 84.69 341 GLU A O 1
ATOM 2608 N N . TYR A 1 342 ? -11.474 -15.279 26.336 1.00 84.69 342 TYR A N 1
ATOM 2609 C CA . TYR A 1 342 ? -11.460 -14.697 27.680 1.00 84.69 342 TYR A CA 1
ATOM 2610 C C . TYR A 1 342 ? -12.473 -13.554 27.844 1.00 84.69 342 TYR A C 1
ATOM 2612 O O . TYR A 1 342 ? -13.183 -13.487 28.849 1.00 84.69 342 TYR A O 1
ATOM 2620 N N . LEU A 1 343 ? -12.589 -12.657 26.856 1.00 87.06 343 LEU A N 1
ATOM 2621 C CA . LEU A 1 343 ? -13.584 -11.582 26.871 1.00 87.06 343 LEU A CA 1
ATOM 2622 C C . LEU A 1 343 ? -15.013 -12.146 26.886 1.00 87.06 343 LEU A C 1
ATOM 2624 O O . LEU A 1 343 ? -15.862 -11.623 27.610 1.00 87.06 343 LEU A O 1
ATOM 2628 N N . LYS A 1 344 ? -15.275 -13.220 26.130 1.00 88.81 344 LYS A N 1
ATOM 2629 C CA . LYS A 1 344 ? -16.579 -13.894 26.057 1.00 88.81 344 LYS A CA 1
ATOM 2630 C C . LYS A 1 344 ? -16.934 -14.588 27.370 1.00 88.81 344 LYS A C 1
ATOM 2632 O O . LYS A 1 344 ? -18.015 -14.347 27.905 1.00 88.81 344 LYS A O 1
ATOM 2637 N N . GLU A 1 345 ? -16.017 -15.371 27.937 1.00 87.69 345 GLU A N 1
ATOM 2638 C CA . GLU A 1 345 ? -16.193 -16.013 29.246 1.00 87.69 345 GLU A CA 1
ATOM 2639 C C . GLU A 1 345 ? -16.452 -14.988 30.356 1.00 87.69 345 GLU A C 1
ATOM 2641 O O . GLU A 1 345 ? -17.394 -15.124 31.141 1.00 87.69 345 GLU A O 1
ATOM 2646 N N . ARG A 1 346 ? -15.640 -13.924 30.418 1.00 86.88 346 ARG A N 1
ATOM 2647 C CA . ARG A 1 346 ? -15.783 -12.867 31.426 1.00 86.88 346 ARG A CA 1
ATOM 2648 C C . ARG A 1 346 ? -17.081 -12.088 31.262 1.00 86.88 346 ARG A C 1
ATOM 2650 O O . ARG A 1 346 ? -17.727 -11.798 32.265 1.00 86.88 346 ARG A O 1
ATOM 2657 N N . PHE A 1 347 ? -17.501 -11.799 30.033 1.00 90.38 347 PHE A N 1
ATOM 2658 C CA . PHE A 1 347 ? -18.799 -11.188 29.754 1.00 90.38 347 PHE A CA 1
ATOM 2659 C C . PHE A 1 347 ? -19.962 -12.068 30.241 1.00 90.38 347 PHE A C 1
ATOM 2661 O O . PHE A 1 347 ? -20.798 -11.593 31.012 1.00 90.38 347 PHE A O 1
ATOM 2668 N N . LEU A 1 348 ? -19.971 -13.360 29.888 1.00 89.19 348 LEU A N 1
ATOM 2669 C CA . LEU A 1 348 ? -20.978 -14.328 30.348 1.00 89.19 348 LEU A CA 1
ATOM 2670 C C . LEU A 1 348 ? -20.988 -14.479 31.882 1.00 89.19 348 LEU A C 1
ATOM 2672 O O . LEU A 1 348 ? -22.053 -14.553 32.502 1.00 89.19 348 LEU A O 1
ATOM 2676 N N . SER A 1 349 ? -19.814 -14.452 32.515 1.00 86.81 349 SER A N 1
ATOM 2677 C CA . SER A 1 349 ? -19.680 -14.456 33.974 1.00 86.81 349 SER A CA 1
ATOM 2678 C C . SER A 1 349 ? -20.273 -13.191 34.607 1.00 86.81 349 SER A C 1
ATOM 2680 O O . SER A 1 349 ? -21.062 -13.290 35.545 1.00 86.81 349 SER A O 1
ATOM 2682 N N . ILE A 1 350 ? -19.975 -12.005 34.067 1.00 86.62 350 ILE A N 1
ATOM 2683 C CA . ILE A 1 350 ? -20.456 -10.719 34.595 1.00 86.62 350 ILE A CA 1
ATOM 2684 C C . ILE A 1 350 ? -21.977 -10.592 34.486 1.00 86.62 350 ILE A C 1
ATOM 2686 O O . ILE A 1 350 ? -22.607 -10.216 35.474 1.00 86.62 350 ILE A O 1
ATOM 2690 N N . ILE A 1 351 ? -22.591 -10.938 33.346 1.00 88.38 351 ILE A N 1
ATOM 2691 C CA . ILE A 1 351 ? -24.061 -10.874 33.218 1.00 88.38 351 ILE A CA 1
ATOM 2692 C C . ILE A 1 351 ? -24.747 -11.838 34.198 1.00 88.38 351 ILE A C 1
ATOM 2694 O O . ILE A 1 351 ? -25.753 -11.476 34.807 1.00 88.38 351 ILE A O 1
ATOM 2698 N N . THR A 1 352 ? -24.144 -13.007 34.446 1.00 86.06 352 THR A N 1
ATOM 2699 C CA . THR A 1 352 ? -24.630 -13.991 35.427 1.00 86.06 352 THR A CA 1
ATOM 2700 C C . THR A 1 352 ? -24.502 -13.474 36.865 1.00 86.06 352 THR A C 1
ATOM 2702 O O . THR A 1 352 ? -25.464 -13.536 37.629 1.00 86.06 352 THR A O 1
ATOM 2705 N N . ILE A 1 353 ? -23.346 -12.910 37.238 1.00 82.00 353 ILE A N 1
ATOM 2706 C CA . ILE A 1 353 ? -23.076 -12.362 38.582 1.00 82.00 353 ILE A CA 1
ATOM 2707 C C . ILE A 1 353 ? -23.971 -11.154 38.893 1.00 82.00 353 ILE A C 1
ATOM 2709 O O . ILE A 1 353 ? -24.446 -11.010 40.020 1.00 82.00 353 ILE A O 1
ATOM 2713 N N . LEU A 1 354 ? -24.218 -10.289 37.905 1.00 82.44 354 LEU A N 1
ATOM 2714 C CA . LEU A 1 354 ? -25.098 -9.125 38.045 1.00 82.44 354 LEU A CA 1
ATOM 2715 C C . LEU A 1 354 ? -26.593 -9.483 37.924 1.00 82.44 354 LEU A C 1
ATOM 2717 O O . LEU A 1 354 ? -27.444 -8.631 38.181 1.00 82.44 354 LEU A O 1
ATOM 2721 N N . GLY A 1 355 ? -26.924 -10.731 37.572 1.00 82.50 355 GLY A N 1
ATOM 2722 C CA . GLY A 1 355 ? -28.299 -11.210 37.415 1.00 82.50 355 GLY A CA 1
ATOM 2723 C C . GLY A 1 355 ? -29.037 -10.600 36.219 1.00 82.50 355 GLY A C 1
ATOM 2724 O O . GLY A 1 355 ? -30.267 -10.538 36.230 1.00 82.50 355 GLY A O 1
ATOM 2725 N N . PHE A 1 356 ? -28.306 -10.118 35.211 1.00 85.31 356 PHE A N 1
ATOM 2726 C CA . PHE A 1 356 ? -28.887 -9.512 34.018 1.00 85.31 356 PHE A CA 1
ATOM 2727 C C . PHE A 1 356 ? -29.492 -10.581 33.106 1.00 85.31 356 PHE A C 1
ATOM 2729 O O . PHE A 1 356 ? -28.861 -11.594 32.801 1.00 85.31 356 PHE A O 1
ATOM 2736 N N . LYS A 1 357 ? -30.720 -10.333 32.645 1.00 83.81 357 LYS A N 1
ATOM 2737 C CA . LYS A 1 357 ? -31.410 -11.163 31.658 1.00 83.81 357 LYS A CA 1
ATOM 2738 C C . LYS A 1 357 ? -31.413 -10.436 30.323 1.00 83.81 357 LYS A C 1
ATOM 2740 O O . LYS A 1 357 ? -31.948 -9.337 30.228 1.00 83.81 357 LYS A O 1
ATOM 2745 N N . PHE A 1 358 ? -30.832 -11.072 29.314 1.00 85.50 358 PHE A N 1
ATOM 2746 C CA . PHE A 1 358 ? -30.807 -10.596 27.937 1.00 85.50 358 PHE A CA 1
ATOM 2747 C C . PHE A 1 358 ? -31.256 -11.727 27.016 1.00 85.50 358 PHE A C 1
ATOM 2749 O O . PHE A 1 358 ? -30.806 -12.868 27.179 1.00 85.50 358 PHE A O 1
ATOM 2756 N N . THR A 1 359 ? -32.086 -11.387 26.030 1.00 86.12 359 THR A N 1
ATOM 2757 C CA . THR A 1 359 ? -32.253 -12.199 24.814 1.00 86.12 359 THR A CA 1
ATOM 2758 C C . THR A 1 359 ? -30.893 -12.434 24.152 1.00 86.12 359 THR A C 1
ATOM 2760 O O . THR A 1 359 ? -29.939 -11.687 24.391 1.00 86.12 359 THR A O 1
ATOM 2763 N N . ASP A 1 360 ? -30.777 -13.471 23.326 1.00 80.56 360 ASP A N 1
ATOM 2764 C CA . ASP A 1 360 ? -29.512 -13.771 22.648 1.00 80.56 360 ASP A CA 1
ATOM 2765 C C . ASP A 1 360 ? -29.099 -12.618 21.706 1.00 80.56 360 ASP A C 1
ATOM 2767 O O . ASP A 1 360 ? -27.944 -12.205 21.707 1.00 80.56 360 ASP A O 1
ATOM 2771 N N . GLU A 1 361 ? -30.063 -11.969 21.048 1.00 81.62 361 GLU A N 1
ATOM 2772 C CA . GLU A 1 361 ? -29.856 -10.768 20.223 1.00 81.62 361 GLU A CA 1
ATOM 2773 C C . GLU A 1 361 ? -29.305 -9.568 21.019 1.00 81.62 361 GLU A C 1
ATOM 2775 O O . GLU A 1 361 ? -28.347 -8.923 20.593 1.00 81.62 361 GLU A O 1
ATOM 2780 N N . GLN A 1 362 ? -29.880 -9.261 22.191 1.00 85.94 362 GLN A N 1
ATOM 2781 C CA . GLN A 1 362 ? -29.346 -8.224 23.091 1.00 85.94 362 GLN A CA 1
ATOM 2782 C C . GLN A 1 362 ? -27.938 -8.589 23.574 1.00 85.94 362 GLN A C 1
ATOM 2784 O O . GLN A 1 362 ? -27.061 -7.727 23.657 1.00 85.94 362 GLN A O 1
ATOM 2789 N N . ARG A 1 363 ? -27.708 -9.870 23.891 1.00 88.25 363 ARG A N 1
ATOM 2790 C CA . ARG A 1 363 ? -26.407 -10.369 24.343 1.00 88.25 363 ARG A CA 1
ATOM 2791 C C . ARG A 1 363 ? -25.344 -10.170 23.265 1.00 88.25 363 ARG A C 1
ATOM 2793 O O . ARG A 1 363 ? -24.276 -9.653 23.586 1.00 88.25 363 ARG A O 1
ATOM 2800 N N . ASP A 1 364 ? -25.652 -10.509 22.018 1.00 86.25 364 ASP A N 1
ATOM 2801 C CA . ASP A 1 364 ? -24.726 -10.385 20.894 1.00 86.25 364 ASP A CA 1
ATOM 2802 C C . ASP A 1 364 ? -24.476 -8.919 20.510 1.00 86.25 364 ASP A C 1
ATOM 2804 O O . ASP A 1 364 ? -23.325 -8.551 20.278 1.00 86.25 364 ASP A O 1
ATOM 2808 N N . ARG A 1 365 ? -25.489 -8.037 20.562 1.00 88.75 365 ARG A N 1
ATOM 2809 C CA . ARG A 1 365 ? -25.288 -6.583 20.387 1.00 88.75 365 ARG A CA 1
ATOM 2810 C C . ARG A 1 365 ? -24.383 -5.982 21.465 1.00 88.75 365 ARG A C 1
ATOM 2812 O O . ARG A 1 365 ? -23.433 -5.266 21.144 1.00 88.75 365 ARG A O 1
ATOM 2819 N N . ILE A 1 366 ? -24.639 -6.276 22.743 1.00 90.94 366 ILE A N 1
ATOM 2820 C CA . ILE A 1 366 ? -23.806 -5.784 23.853 1.00 90.94 366 ILE A CA 1
ATOM 2821 C C . ILE A 1 366 ? -22.383 -6.362 23.747 1.00 90.94 366 ILE A C 1
ATOM 2823 O O . ILE A 1 366 ? -21.411 -5.630 23.945 1.00 90.94 366 ILE A O 1
ATOM 2827 N N . TYR A 1 367 ? -22.240 -7.644 23.391 1.00 90.56 367 TYR A N 1
ATOM 2828 C CA . TYR A 1 367 ? -20.938 -8.287 23.199 1.00 90.56 367 TYR A CA 1
ATOM 2829 C C . TYR A 1 367 ? -20.160 -7.709 22.011 1.00 90.56 367 TYR A C 1
ATOM 2831 O O . TYR A 1 367 ? -18.962 -7.475 22.143 1.00 90.56 367 TYR A O 1
ATOM 2839 N N . PHE A 1 368 ? -20.819 -7.408 20.887 1.00 91.38 368 PHE A N 1
ATOM 2840 C CA . PHE A 1 368 ? -20.208 -6.744 19.732 1.00 91.38 368 PHE A CA 1
ATOM 2841 C C . PHE A 1 368 ? -19.555 -5.412 20.135 1.00 91.38 368 PHE A C 1
ATOM 2843 O O . PHE A 1 368 ? -18.363 -5.207 19.894 1.00 91.38 368 PHE A O 1
ATOM 2850 N N . HIS A 1 369 ? -20.289 -4.542 20.839 1.00 92.00 369 HIS A N 1
ATOM 2851 C CA . HIS A 1 369 ? -19.744 -3.268 21.328 1.00 92.00 369 HIS A CA 1
ATOM 2852 C C . HIS A 1 369 ? -18.650 -3.450 22.390 1.00 92.00 369 HIS A C 1
ATOM 2854 O O . HIS A 1 369 ? -17.714 -2.653 22.453 1.00 92.00 369 HIS A O 1
ATOM 2860 N N . LEU A 1 370 ? -18.709 -4.517 23.193 1.00 90.94 370 LEU A N 1
ATOM 2861 C CA . LEU A 1 370 ? -17.653 -4.867 24.149 1.00 90.94 370 LEU A CA 1
ATOM 2862 C C . LEU A 1 370 ? -16.368 -5.351 23.442 1.00 90.94 370 LEU A C 1
ATOM 2864 O O . LEU A 1 370 ? -15.276 -4.891 23.778 1.00 90.94 370 LEU A O 1
ATOM 2868 N N . LYS A 1 371 ? -16.487 -6.219 22.426 1.00 89.94 371 LYS A N 1
ATOM 2869 C CA . LYS A 1 371 ? -15.384 -6.691 21.567 1.00 89.94 371 LYS A CA 1
ATOM 2870 C C . LYS A 1 371 ? -14.724 -5.522 20.839 1.00 89.94 371 LYS A C 1
ATOM 2872 O O . LYS A 1 371 ? -13.502 -5.378 20.892 1.00 89.94 371 LYS A O 1
ATOM 2877 N N . LYS A 1 372 ? -15.534 -4.645 20.241 1.00 90.38 372 LYS A N 1
ATOM 2878 C CA . LYS A 1 372 ? -15.099 -3.408 19.580 1.00 90.38 372 LYS A CA 1
ATOM 2879 C C . LYS A 1 372 ? -14.338 -2.466 20.528 1.00 90.38 372 LYS A C 1
ATOM 2881 O O . LYS A 1 372 ? -13.372 -1.836 20.106 1.00 90.38 372 LYS A O 1
ATOM 2886 N N . GLU A 1 373 ? -14.721 -2.397 21.804 1.00 87.56 373 GLU A N 1
ATOM 2887 C CA . GLU A 1 373 ? -14.049 -1.556 22.805 1.00 87.56 373 GLU A CA 1
ATOM 2888 C C . GLU A 1 373 ? -12.723 -2.144 23.321 1.00 87.56 373 GLU A C 1
ATOM 2890 O O . GLU A 1 373 ? -11.730 -1.418 23.397 1.00 87.56 373 GLU A O 1
ATOM 2895 N N . TYR A 1 374 ? -12.679 -3.430 23.687 1.00 85.19 374 TYR A N 1
ATOM 2896 C CA . TYR A 1 374 ? -11.511 -4.023 24.365 1.00 85.19 374 TYR A CA 1
ATOM 2897 C C . TYR A 1 374 ? -10.494 -4.682 23.424 1.00 85.19 374 TYR A C 1
ATOM 2899 O O . TYR A 1 374 ? -9.302 -4.654 23.726 1.00 85.19 374 TYR A O 1
ATOM 2907 N N . ILE A 1 375 ? -10.936 -5.251 22.300 1.00 85.31 375 ILE A N 1
ATOM 2908 C CA . ILE A 1 375 ? -10.068 -5.923 21.314 1.00 85.31 375 ILE A CA 1
ATOM 2909 C C . ILE A 1 375 ? -9.912 -5.050 20.065 1.00 85.31 375 ILE A C 1
ATOM 2911 O O . ILE A 1 375 ? -8.798 -4.861 19.583 1.00 85.31 375 ILE A O 1
ATOM 2915 N N . GLY A 1 376 ? -11.019 -4.486 19.576 1.00 88.69 376 GLY A N 1
ATOM 2916 C CA . GLY A 1 376 ? -11.045 -3.596 18.417 1.00 88.69 376 GLY A CA 1
ATOM 2917 C C . GLY A 1 376 ? -10.579 -2.164 18.700 1.00 88.69 376 GLY A C 1
ATOM 2918 O O . GLY A 1 376 ? -10.178 -1.791 19.811 1.00 88.69 376 GLY A O 1
ATOM 2919 N N . TYR A 1 377 ? -10.681 -1.315 17.680 1.00 92.69 377 TYR A N 1
ATOM 2920 C CA . TYR A 1 377 ? -10.256 0.090 17.720 1.00 92.69 377 TYR A CA 1
ATOM 2921 C C . TYR A 1 377 ? -11.339 1.061 18.228 1.00 92.69 377 TYR A C 1
ATOM 2923 O O . TYR A 1 377 ? -11.367 2.226 17.829 1.00 92.69 377 TYR A O 1
ATOM 2931 N N . SER A 1 378 ? -12.223 0.623 19.135 1.00 93.06 378 SER A N 1
ATOM 2932 C CA . SER A 1 378 ? -13.359 1.423 19.627 1.00 93.06 378 SER A CA 1
ATOM 2933 C C . SER A 1 378 ? -14.147 2.026 18.450 1.00 93.06 378 SER A C 1
ATOM 2935 O O . SER A 1 378 ? -14.287 1.380 17.414 1.00 93.06 378 SER A O 1
ATOM 2937 N N . LYS A 1 379 ? -14.666 3.253 18.555 1.00 94.56 379 LYS A N 1
ATOM 2938 C CA . LYS A 1 379 ? -15.511 3.911 17.541 1.00 94.56 379 LYS A CA 1
ATOM 2939 C C . LYS A 1 379 ? -15.016 3.829 16.086 1.00 94.56 379 LYS A C 1
ATOM 2941 O O . LYS A 1 379 ? -15.866 3.748 15.202 1.00 94.56 379 LYS A O 1
ATOM 2946 N N . ILE A 1 380 ? -13.704 3.805 15.825 1.00 96.06 380 ILE A N 1
ATOM 2947 C CA . ILE A 1 380 ? -13.152 3.737 14.454 1.00 96.06 380 ILE A CA 1
ATOM 2948 C C . ILE A 1 380 ? -12.962 2.316 13.907 1.00 96.06 380 ILE A C 1
ATOM 2950 O O . ILE A 1 380 ? -12.493 2.178 12.783 1.00 96.06 380 ILE A O 1
ATOM 2954 N N . ASP A 1 381 ? -13.315 1.264 14.649 1.00 95.19 381 ASP A N 1
ATOM 2955 C CA . ASP A 1 381 ? -13.049 -0.131 14.264 1.00 95.19 381 ASP A CA 1
ATOM 2956 C C . ASP A 1 381 ? -13.540 -0.490 12.850 1.00 95.19 381 ASP A C 1
ATOM 2958 O O . ASP A 1 381 ? -12.773 -1.019 12.050 1.00 95.19 381 ASP A O 1
ATOM 2962 N N . THR A 1 382 ? -14.756 -0.079 12.476 1.00 94.94 382 THR A N 1
ATOM 2963 C CA . THR A 1 382 ? -15.273 -0.262 11.107 1.00 94.94 382 THR A CA 1
ATOM 2964 C C . THR A 1 382 ? -14.432 0.477 10.062 1.00 94.94 382 THR A C 1
ATOM 2966 O O . THR A 1 382 ? -14.182 -0.066 8.996 1.00 94.94 382 THR A O 1
ATOM 2969 N N . MET A 1 383 ? -13.901 1.669 10.351 1.00 95.50 383 MET A N 1
ATOM 2970 C CA . MET A 1 383 ? -12.981 2.360 9.428 1.00 95.50 383 MET A CA 1
ATOM 2971 C C . MET A 1 383 ? -11.611 1.670 9.353 1.00 95.50 383 MET A C 1
ATOM 2973 O O . MET A 1 383 ? -10.985 1.659 8.294 1.00 95.50 383 MET A O 1
ATOM 2977 N N . MET A 1 384 ? -11.137 1.082 10.457 1.00 93.44 384 MET A N 1
ATOM 2978 C CA . MET A 1 384 ? -9.897 0.297 10.501 1.00 93.44 384 MET A CA 1
ATOM 2979 C C . MET A 1 384 ? -10.029 -1.019 9.726 1.00 93.44 384 MET A C 1
ATOM 2981 O O . MET A 1 384 ? -9.086 -1.410 9.043 1.00 93.44 384 MET A O 1
ATOM 2985 N N . LYS A 1 385 ? -11.212 -1.637 9.707 1.00 91.62 385 LYS A N 1
ATOM 2986 C CA . LYS A 1 385 ? -11.498 -2.820 8.881 1.00 91.62 385 LYS A CA 1
ATOM 2987 C C . LYS A 1 385 ? -11.818 -2.490 7.419 1.00 91.62 385 LYS A C 1
ATOM 2989 O O . LYS A 1 385 ? -11.426 -3.249 6.541 1.00 91.62 385 LYS A O 1
ATOM 2994 N N . ASP A 1 386 ? -12.442 -1.345 7.127 1.00 92.00 386 ASP A N 1
ATOM 2995 C CA . ASP A 1 386 ? -12.907 -1.011 5.772 1.00 92.00 386 ASP A CA 1
ATOM 2996 C C . ASP A 1 386 ? -11.770 -1.014 4.735 1.00 92.00 386 ASP A C 1
ATOM 2998 O O . ASP A 1 386 ? -10.858 -0.173 4.756 1.00 92.00 386 ASP A O 1
ATOM 3002 N N . ARG A 1 387 ? -11.857 -1.948 3.779 1.00 86.19 387 ARG A N 1
ATOM 3003 C CA . ARG A 1 387 ? -10.899 -2.093 2.684 1.00 86.19 387 ARG A CA 1
ATOM 3004 C C . ARG A 1 387 ? -10.845 -0.887 1.747 1.00 86.19 387 ARG A C 1
ATOM 3006 O O . ARG A 1 387 ? -9.903 -0.824 0.973 1.00 86.19 387 ARG A O 1
ATOM 3013 N N . TYR A 1 388 ? -11.782 0.060 1.776 1.00 88.44 388 TYR A N 1
ATOM 3014 C CA . TYR A 1 388 ? -11.773 1.245 0.910 1.00 88.44 388 TYR A CA 1
ATOM 3015 C C . TYR A 1 388 ? -11.131 2.490 1.529 1.00 88.44 388 TYR A C 1
ATOM 3017 O O . TYR A 1 388 ? -10.859 3.448 0.802 1.00 88.44 388 TYR A O 1
ATOM 3025 N N . ILE A 1 389 ? -10.815 2.483 2.826 1.00 91.88 389 ILE A N 1
ATOM 3026 C CA . ILE A 1 389 ? -10.147 3.612 3.488 1.00 91.88 389 ILE A CA 1
ATOM 3027 C C . ILE A 1 389 ? -8.618 3.532 3.331 1.00 91.88 389 ILE A C 1
ATOM 3029 O O . ILE A 1 389 ? -8.021 2.450 3.339 1.00 91.88 389 ILE A O 1
ATOM 3033 N N . GLU A 1 390 ? -7.991 4.695 3.143 1.00 88.12 390 GLU A N 1
ATOM 3034 C CA . GLU A 1 390 ? -6.537 4.913 3.160 1.00 88.12 390 GLU A CA 1
ATOM 3035 C C . GLU A 1 390 ? -6.104 5.567 4.484 1.00 88.12 390 GLU A C 1
ATOM 3037 O O . GLU A 1 390 ? -5.253 5.019 5.180 1.00 88.12 390 GLU A O 1
ATOM 3042 N N . ASP A 1 391 ? -6.748 6.673 4.874 1.00 93.81 391 ASP A N 1
ATOM 3043 C CA . ASP A 1 391 ? -6.433 7.452 6.083 1.00 93.81 391 ASP A CA 1
ATOM 3044 C C . ASP A 1 391 ? -7.695 7.763 6.914 1.00 93.81 391 ASP A C 1
ATOM 3046 O O . ASP A 1 391 ? -8.791 7.897 6.365 1.00 93.81 391 ASP A O 1
ATOM 3050 N N . ILE A 1 392 ? -7.536 7.927 8.231 1.00 97.50 392 ILE A N 1
ATOM 3051 C CA . ILE A 1 392 ? -8.574 8.321 9.200 1.00 97.50 392 ILE A CA 1
ATOM 3052 C C . ILE A 1 392 ? -8.039 9.486 10.044 1.00 97.50 392 ILE A C 1
ATOM 3054 O O . ILE A 1 392 ? -7.027 9.327 10.725 1.00 97.50 392 ILE A O 1
ATOM 3058 N N . SER A 1 393 ? -8.731 10.627 10.076 1.00 97.75 393 SER A N 1
ATOM 3059 C CA . SER A 1 393 ? -8.311 11.827 10.818 1.00 97.75 393 SER A CA 1
ATOM 3060 C C . SER A 1 393 ? -9.366 12.310 11.816 1.00 97.75 393 SER A C 1
ATOM 3062 O O . SER A 1 393 ? -10.509 12.598 11.453 1.00 97.75 393 SER A O 1
ATOM 3064 N N . CYS A 1 394 ? -8.953 12.481 13.074 1.00 97.44 394 CYS A N 1
ATOM 3065 C CA . CYS A 1 394 ? -9.717 13.128 14.136 1.00 97.44 394 CYS A CA 1
ATOM 3066 C C . CYS A 1 394 ? -9.066 14.467 14.516 1.00 97.44 394 CYS A C 1
ATOM 3068 O O . CYS A 1 394 ? -7.984 14.510 15.102 1.00 97.44 394 CYS A O 1
ATOM 3070 N N . ASN A 1 395 ? -9.755 15.566 14.197 1.00 95.81 395 ASN A N 1
ATOM 3071 C CA . ASN A 1 395 ? -9.245 16.940 14.312 1.00 95.81 395 ASN A CA 1
ATOM 3072 C C . ASN A 1 395 ? -9.551 17.624 15.664 1.00 95.81 395 ASN A C 1
ATOM 3074 O O . ASN A 1 395 ? -9.449 18.850 15.769 1.00 95.81 395 ASN A O 1
ATOM 3078 N N . GLY A 1 396 ? -9.976 16.860 16.675 1.00 94.31 396 GLY A N 1
ATOM 3079 C CA . GLY A 1 396 ? -10.306 17.355 18.013 1.00 94.31 396 GLY A CA 1
ATOM 3080 C C . GLY A 1 396 ? -11.617 16.804 18.573 1.00 94.31 396 GLY A C 1
ATOM 3081 O O . GLY A 1 396 ? -12.410 16.178 17.868 1.00 94.31 396 GLY A O 1
ATOM 3082 N N . ALA A 1 397 ? -11.856 17.081 19.852 1.00 94.38 397 ALA A N 1
ATOM 3083 C CA . ALA A 1 397 ? -13.049 16.659 20.572 1.00 94.38 397 ALA A CA 1
ATOM 3084 C C . ALA A 1 397 ? -14.333 17.285 20.002 1.00 94.38 397 ALA A C 1
ATOM 3086 O O . ALA A 1 397 ? -14.356 18.444 19.582 1.00 94.38 397 ALA A O 1
ATOM 3087 N N . ASN A 1 398 ? -15.427 16.523 20.041 1.00 94.06 398 ASN A N 1
ATOM 3088 C CA . ASN A 1 398 ? -16.759 16.891 19.551 1.00 94.06 398 ASN A CA 1
ATOM 3089 C C . ASN A 1 398 ? -16.835 17.262 18.054 1.00 94.06 398 ASN A C 1
ATOM 3091 O O . ASN A 1 398 ? -17.859 17.791 17.614 1.00 94.06 398 ASN A O 1
ATOM 3095 N N . LEU A 1 399 ? -15.797 16.955 17.269 1.00 95.00 399 LEU A N 1
ATOM 3096 C CA . LEU A 1 399 ? -15.806 17.037 15.810 1.00 95.00 399 LEU A CA 1
ATOM 3097 C C . LEU A 1 399 ? -16.012 15.663 15.177 1.00 95.00 399 LEU A C 1
ATOM 3099 O O . LEU A 1 399 ? -15.591 14.640 15.720 1.00 95.00 399 LEU A O 1
ATOM 3103 N N . ASP A 1 400 ? -16.620 15.668 13.997 1.00 96.25 400 ASP A N 1
ATOM 3104 C CA . ASP A 1 400 ? -16.742 14.469 13.176 1.00 96.25 400 ASP A CA 1
ATOM 3105 C C . ASP A 1 400 ? -15.391 14.101 12.559 1.00 96.25 400 ASP A C 1
ATOM 3107 O O . ASP A 1 400 ? -14.602 14.968 12.162 1.00 96.25 400 ASP A O 1
ATOM 3111 N N . LEU A 1 401 ? -15.128 12.800 12.480 1.00 97.69 401 LEU A N 1
ATOM 3112 C CA . LEU A 1 401 ? -13.948 12.262 11.820 1.00 97.69 401 LEU A CA 1
ATOM 3113 C C . LEU A 1 401 ? -14.053 12.417 10.305 1.00 97.69 401 LEU A C 1
ATOM 3115 O O . LEU A 1 401 ? -15.147 12.391 9.737 1.00 97.69 401 LEU A O 1
ATOM 3119 N N . TYR A 1 402 ? -12.895 12.504 9.663 1.00 97.75 402 TYR A N 1
ATOM 3120 C CA . TYR A 1 402 ? -12.751 12.472 8.213 1.00 97.75 402 TYR A CA 1
ATOM 3121 C C . TYR A 1 402 ? -12.014 11.198 7.807 1.00 97.75 402 TYR A C 1
ATOM 3123 O O . TYR A 1 402 ? -11.102 10.758 8.508 1.00 97.75 402 TYR A O 1
ATOM 3131 N N . VAL A 1 403 ? -12.393 10.623 6.668 1.00 97.12 403 VAL A N 1
ATOM 3132 C CA . VAL A 1 403 ? -11.720 9.462 6.072 1.00 97.12 403 VAL A CA 1
ATOM 3133 C C . VAL A 1 403 ? -11.313 9.752 4.636 1.00 97.12 403 VAL A C 1
ATOM 3135 O O . VAL A 1 403 ? -12.060 10.378 3.887 1.00 97.12 403 VAL A O 1
ATOM 3138 N N . GLN A 1 404 ? -10.139 9.274 4.239 1.00 93.44 404 GLN A N 1
ATOM 3139 C CA . GLN A 1 404 ? -9.676 9.304 2.856 1.00 93.44 404 GLN A CA 1
ATOM 3140 C C . GLN A 1 404 ? -10.098 7.995 2.176 1.00 93.44 404 GLN A C 1
ATOM 3142 O O . GLN A 1 404 ? -9.471 6.955 2.369 1.00 93.44 404 GLN A O 1
ATOM 3147 N N . HIS A 1 405 ? -11.183 8.030 1.403 1.00 91.25 405 HIS A N 1
ATOM 3148 C CA . HIS A 1 405 ? -11.759 6.866 0.727 1.00 91.25 405 HIS A CA 1
ATOM 3149 C C . HIS A 1 405 ? -11.225 6.745 -0.711 1.00 91.25 405 HIS A C 1
ATOM 3151 O O . HIS A 1 405 ? -11.385 7.665 -1.514 1.00 91.25 405 HIS A O 1
ATOM 3157 N N . ARG A 1 406 ? -10.666 5.587 -1.090 1.00 79.88 406 ARG A N 1
ATOM 3158 C CA . ARG A 1 406 ? -9.971 5.351 -2.381 1.00 79.88 406 ARG A CA 1
ATOM 3159 C C . ARG A 1 406 ? -10.744 5.850 -3.609 1.00 79.88 406 ARG A C 1
ATOM 3161 O O . ARG A 1 406 ? -10.189 6.574 -4.429 1.00 79.88 406 ARG A O 1
ATOM 3168 N N . THR A 1 407 ? -12.022 5.483 -3.716 1.00 83.31 407 THR A N 1
ATOM 3169 C CA . THR A 1 407 ? -12.899 5.791 -4.867 1.00 83.31 407 THR A CA 1
ATOM 3170 C C . THR A 1 407 ? -13.378 7.250 -4.918 1.00 83.31 407 THR A C 1
ATOM 3172 O O . THR A 1 407 ? -13.738 7.750 -5.983 1.00 83.31 407 THR A O 1
ATOM 3175 N N . TYR A 1 408 ? -13.420 7.940 -3.774 1.00 86.94 408 TYR A N 1
ATOM 3176 C CA . TYR A 1 408 ? -14.239 9.147 -3.593 1.00 86.94 408 TYR A CA 1
ATOM 3177 C C . TYR A 1 408 ? -13.479 10.349 -3.010 1.00 86.94 408 TYR A C 1
ATOM 3179 O O . TYR A 1 408 ? -13.979 11.470 -3.074 1.00 86.94 408 TYR A O 1
ATOM 3187 N N . GLY A 1 409 ? -12.259 10.148 -2.506 1.00 87.12 409 GLY A N 1
ATOM 3188 C CA . GLY A 1 409 ? -11.465 11.180 -1.843 1.00 87.12 409 GLY A CA 1
ATOM 3189 C C . GLY A 1 409 ? -11.856 11.369 -0.369 1.00 87.12 409 GLY A C 1
ATOM 3190 O O . GLY A 1 409 ? -12.313 10.415 0.263 1.00 87.12 409 GLY A O 1
ATOM 3191 N N . PRO A 1 410 ? -11.651 12.569 0.201 1.00 91.56 410 PRO A N 1
ATOM 3192 C CA . PRO A 1 410 ? -11.965 12.839 1.599 1.00 91.56 410 PRO A CA 1
ATOM 3193 C C . PRO A 1 410 ? -13.482 12.925 1.825 1.00 91.56 410 PRO A C 1
ATOM 3195 O O . PRO A 1 410 ? -14.177 13.668 1.131 1.00 91.56 410 PRO A O 1
ATOM 3198 N N . ILE A 1 411 ? -13.986 12.201 2.827 1.00 95.12 411 ILE A N 1
ATOM 3199 C CA . ILE A 1 411 ? -15.400 12.172 3.228 1.00 95.12 411 ILE A CA 1
ATOM 3200 C C . ILE A 1 411 ? -15.522 12.473 4.730 1.00 95.12 411 ILE A C 1
ATOM 3202 O O . ILE A 1 411 ? -14.730 11.970 5.530 1.00 95.12 411 ILE A O 1
ATOM 3206 N N . GLN A 1 412 ? -16.522 13.266 5.127 1.00 96.62 412 GLN A N 1
ATOM 3207 C CA . GLN A 1 412 ? -16.905 13.443 6.534 1.00 96.62 412 GLN A CA 1
ATOM 3208 C C . GLN A 1 412 ? -17.729 12.236 7.009 1.00 96.62 412 GLN A C 1
ATOM 3210 O O . GLN A 1 412 ? -18.610 11.748 6.296 1.00 96.62 412 GLN A O 1
ATOM 3215 N N . THR A 1 413 ? -17.448 11.753 8.218 1.00 97.56 413 THR A N 1
ATOM 3216 C CA . THR A 1 413 ? -18.123 10.589 8.809 1.00 97.56 413 THR A CA 1
ATOM 3217 C C . THR A 1 413 ? -19.256 10.975 9.765 1.00 97.56 413 THR A C 1
ATOM 3219 O O . THR A 1 413 ? -19.347 12.117 10.207 1.00 97.56 413 THR A O 1
ATOM 3222 N N . ASN A 1 414 ? -20.087 10.005 10.156 1.00 94.75 414 ASN A N 1
ATOM 3223 C CA . ASN A 1 414 ? -21.023 10.131 11.283 1.00 94.75 414 ASN A CA 1
ATOM 3224 C C . ASN A 1 414 ? -20.385 9.883 12.670 1.00 94.75 414 ASN A C 1
ATOM 3226 O O . ASN A 1 414 ? -21.111 9.792 13.660 1.00 94.75 414 ASN A O 1
ATOM 3230 N N . VAL A 1 415 ? -19.062 9.703 12.763 1.00 96.06 415 VAL A N 1
ATOM 3231 C CA . VAL A 1 415 ? -18.385 9.262 13.992 1.00 96.06 415 VAL A CA 1
ATOM 3232 C C . VAL A 1 415 ? -17.671 10.425 14.672 1.00 96.06 415 VAL A C 1
ATOM 3234 O O . VAL A 1 415 ? -16.902 11.155 14.051 1.00 96.06 415 VAL A O 1
ATOM 3237 N N . ARG A 1 416 ? -17.896 10.554 15.983 1.00 95.94 416 ARG A N 1
ATOM 3238 C CA . ARG A 1 416 ? -17.434 11.661 16.827 1.00 95.94 416 ARG A CA 1
ATOM 3239 C C . ARG A 1 416 ? -17.006 11.148 18.202 1.00 95.94 416 ARG A C 1
ATOM 3241 O O . ARG A 1 416 ? -17.675 10.283 18.776 1.00 95.94 416 ARG A O 1
ATOM 3248 N N . PHE A 1 417 ? -15.929 11.709 18.749 1.00 96.00 417 PHE A N 1
ATOM 3249 C CA . PHE A 1 417 ? -15.478 11.447 20.121 1.00 96.00 417 PHE A CA 1
ATOM 3250 C C . PHE A 1 417 ? -15.817 12.619 21.052 1.00 96.00 417 PHE A C 1
ATOM 3252 O O . PHE A 1 417 ? -15.718 13.780 20.649 1.00 96.00 417 PHE A O 1
ATOM 3259 N N . GLY A 1 418 ? -16.165 12.325 22.305 1.00 94.62 418 GLY A N 1
ATOM 3260 C CA . GLY A 1 418 ? -16.121 13.305 23.396 1.00 94.62 418 GLY A CA 1
ATOM 3261 C C . GLY A 1 418 ? -14.679 13.598 23.835 1.00 94.62 418 GLY A C 1
ATOM 3262 O O . GLY A 1 418 ? -13.764 12.864 23.482 1.00 94.62 418 GLY A O 1
ATOM 3263 N N . ASP A 1 419 ? -14.456 14.648 24.627 1.00 92.25 419 ASP A N 1
ATOM 3264 C CA . ASP A 1 419 ? -13.103 15.075 25.040 1.00 92.25 419 ASP A CA 1
ATOM 3265 C C . ASP A 1 419 ? -12.355 14.004 25.858 1.00 92.25 419 ASP A C 1
ATOM 3267 O O . ASP A 1 419 ? -11.367 13.437 25.394 1.00 92.25 419 ASP A O 1
ATOM 3271 N N . LEU A 1 420 ? -12.883 13.627 27.029 1.00 91.88 420 LEU A N 1
ATOM 3272 C CA . LEU A 1 420 ? -12.309 12.558 27.862 1.00 91.88 420 LEU A CA 1
ATOM 3273 C C . LEU A 1 420 ? -12.181 11.219 27.109 1.00 91.88 420 LEU A C 1
ATOM 3275 O O . LEU A 1 420 ? -11.221 10.480 27.308 1.00 91.88 420 LEU A O 1
ATOM 3279 N N . GLU A 1 421 ? -13.134 10.925 26.225 1.00 92.94 421 GLU A N 1
ATOM 3280 C CA . GLU A 1 421 ? -13.140 9.725 25.386 1.00 92.94 421 GLU A CA 1
ATOM 3281 C C . GLU A 1 421 ? -11.976 9.733 24.380 1.00 92.94 421 GLU A C 1
ATOM 3283 O O . GLU A 1 421 ? -11.264 8.740 24.258 1.00 92.94 421 GLU A O 1
ATOM 3288 N N . LEU A 1 422 ? -11.736 10.865 23.710 1.00 95.44 422 LEU A N 1
ATOM 3289 C CA . LEU A 1 422 ? -10.649 11.047 22.748 1.00 95.44 422 LEU A CA 1
ATOM 3290 C C . LEU A 1 422 ? -9.275 11.021 23.425 1.00 95.44 422 LEU A C 1
ATOM 3292 O O . LEU A 1 422 ? -8.353 10.390 22.911 1.00 95.44 422 LEU A O 1
ATOM 3296 N N . ASN A 1 423 ? -9.152 11.647 24.598 1.00 94.19 423 ASN A N 1
ATOM 3297 C CA . ASN A 1 423 ? -7.929 11.623 25.402 1.00 94.19 423 ASN A CA 1
ATOM 3298 C C . ASN A 1 423 ? -7.585 10.177 25.825 1.00 94.19 423 ASN A C 1
ATOM 3300 O O . ASN A 1 423 ? -6.459 9.719 25.624 1.00 94.19 423 ASN A O 1
ATOM 3304 N N . ASN A 1 424 ? -8.573 9.417 26.318 1.00 92.25 424 ASN A N 1
ATOM 3305 C CA . ASN A 1 424 ? -8.411 7.996 26.648 1.00 92.25 424 ASN A CA 1
ATOM 3306 C C . ASN A 1 424 ? -8.102 7.137 25.409 1.00 92.25 424 ASN A C 1
ATOM 3308 O O . ASN A 1 424 ? -7.289 6.216 25.482 1.00 92.25 424 ASN A O 1
ATOM 3312 N N . PHE A 1 425 ? -8.711 7.439 24.259 1.00 94.44 425 PHE A N 1
ATOM 3313 C CA . PHE A 1 425 ? -8.473 6.710 23.015 1.00 94.44 425 PHE A CA 1
ATOM 3314 C C . PHE A 1 425 ? -7.056 6.936 22.463 1.00 94.44 425 PHE A C 1
ATOM 3316 O O . PHE A 1 425 ? -6.391 5.977 22.077 1.00 94.44 425 PHE A O 1
ATOM 3323 N N . VAL A 1 426 ? -6.545 8.170 22.504 1.00 95.25 426 VAL A N 1
ATOM 3324 C CA . VAL A 1 426 ? -5.154 8.489 22.133 1.00 95.25 426 VAL A CA 1
ATOM 3325 C C . VAL A 1 426 ? -4.151 7.782 23.056 1.00 95.25 426 VAL A C 1
ATOM 3327 O O . VAL A 1 426 ? -3.164 7.226 22.572 1.00 95.25 426 VAL A O 1
ATOM 3330 N N . LEU A 1 427 ? -4.428 7.713 24.365 1.00 93.00 427 LEU A N 1
ATOM 3331 C CA . LEU A 1 427 ? -3.625 6.925 25.310 1.00 93.00 427 LEU A CA 1
ATOM 3332 C C . LEU A 1 427 ? -3.661 5.418 24.985 1.00 93.00 427 LEU A C 1
ATOM 3334 O O . LEU A 1 427 ? -2.607 4.779 24.962 1.00 93.00 427 LEU A O 1
ATOM 3338 N N . LYS A 1 428 ? -4.840 4.861 24.659 1.00 91.00 428 LYS A N 1
ATOM 3339 C CA . LYS A 1 428 ? -5.001 3.461 24.223 1.00 91.00 428 LYS A CA 1
ATOM 3340 C C . LYS A 1 428 ? -4.192 3.163 22.954 1.00 91.00 428 LYS A C 1
ATOM 3342 O O . LYS A 1 428 ? -3.491 2.155 22.920 1.00 91.00 428 LYS A O 1
ATOM 3347 N N . LEU A 1 429 ? -4.254 4.020 21.929 1.00 93.06 429 LEU A N 1
ATOM 3348 C CA . LEU A 1 429 ? -3.486 3.842 20.687 1.00 93.06 429 LEU A CA 1
ATOM 3349 C C . LEU A 1 429 ? -1.972 3.845 20.948 1.00 93.06 429 LEU A C 1
ATOM 3351 O O . LEU A 1 429 ? -1.259 2.985 20.428 1.00 93.06 429 LEU A O 1
ATOM 3355 N N . ALA A 1 430 ? -1.482 4.758 21.794 1.00 90.94 430 ALA A N 1
ATOM 3356 C CA . ALA A 1 430 ? -0.077 4.777 22.193 1.00 90.94 430 ALA A CA 1
ATOM 3357 C C . ALA A 1 430 ? 0.325 3.466 22.894 1.00 90.94 430 ALA A C 1
ATOM 3359 O O . ALA A 1 430 ? 1.269 2.807 22.451 1.00 90.94 430 ALA A O 1
ATOM 3360 N N . GLN A 1 431 ? -0.434 3.027 23.906 1.00 87.81 431 GLN A N 1
ATOM 3361 C CA . GLN A 1 431 ? -0.166 1.779 24.630 1.00 87.81 431 GLN A CA 1
ATOM 3362 C C . GLN A 1 431 ? -0.164 0.551 23.702 1.00 87.81 431 GLN A C 1
ATOM 3364 O O . GLN A 1 431 ? 0.754 -0.263 23.773 1.00 87.81 431 GLN A O 1
ATOM 3369 N N . ILE A 1 432 ? -1.142 0.445 22.795 1.00 85.94 432 ILE A N 1
ATOM 3370 C CA . ILE A 1 432 ? -1.251 -0.651 21.816 1.00 85.94 432 ILE A CA 1
ATOM 3371 C C . ILE A 1 432 ? -0.048 -0.693 20.858 1.00 85.94 432 ILE A C 1
ATOM 3373 O O . ILE A 1 432 ? 0.382 -1.774 20.466 1.00 85.94 432 ILE A O 1
ATOM 3377 N N . SER A 1 433 ? 0.543 0.459 20.532 1.00 84.94 433 SER A N 1
ATOM 3378 C CA . SER A 1 433 ? 1.770 0.550 19.722 1.00 84.94 433 SER A CA 1
ATOM 3379 C C . SER A 1 433 ? 3.083 0.306 20.487 1.00 84.94 433 SER A C 1
ATOM 3381 O O . SER A 1 433 ? 4.168 0.495 19.933 1.00 84.94 433 SER A O 1
ATOM 3383 N N . GLY A 1 434 ? 3.022 -0.031 21.782 1.00 82.62 434 GLY A N 1
ATOM 3384 C CA . GLY A 1 434 ? 4.211 -0.138 22.636 1.00 82.62 434 GLY A CA 1
ATOM 3385 C C . GLY A 1 434 ? 4.933 1.201 22.852 1.00 82.62 434 GLY A C 1
ATOM 3386 O O . GLY A 1 434 ? 6.138 1.226 23.115 1.00 82.62 434 GLY A O 1
ATOM 3387 N N . ARG A 1 435 ? 4.227 2.331 22.712 1.00 83.31 435 ARG A N 1
ATOM 3388 C CA . ARG A 1 435 ? 4.764 3.684 22.914 1.00 83.31 435 ARG A CA 1
ATOM 3389 C C . ARG A 1 435 ? 4.099 4.362 24.108 1.00 83.31 435 ARG A C 1
ATOM 3391 O O . ARG A 1 435 ? 2.955 4.099 24.460 1.00 83.31 435 ARG A O 1
ATOM 3398 N N . HIS A 1 436 ? 4.816 5.316 24.691 1.00 85.00 436 HIS A N 1
ATOM 3399 C CA . HIS A 1 436 ? 4.262 6.247 25.670 1.00 85.00 436 HIS A CA 1
ATOM 3400 C C . HIS A 1 436 ? 4.111 7.639 25.051 1.00 85.00 436 HIS A C 1
ATOM 3402 O O . HIS A 1 436 ? 4.937 8.051 24.226 1.00 85.00 436 HIS A O 1
ATOM 3408 N N . ILE A 1 437 ? 3.058 8.332 25.483 1.00 88.44 437 ILE A N 1
ATOM 3409 C CA . ILE A 1 437 ? 2.694 9.718 25.177 1.00 88.44 437 ILE A CA 1
ATOM 3410 C C . ILE A 1 437 ? 2.290 10.380 26.505 1.00 88.44 437 ILE A C 1
ATOM 3412 O O . ILE A 1 437 ? 1.737 9.712 27.380 1.00 88.44 437 ILE A O 1
ATOM 3416 N N . SER A 1 438 ? 2.627 11.650 26.713 1.00 89.75 438 SER A N 1
ATOM 3417 C CA . SER A 1 438 ? 2.380 12.363 27.980 1.00 89.75 438 SER A CA 1
ATOM 3418 C C . SER A 1 438 ? 2.348 13.871 27.744 1.00 89.75 438 SER A C 1
ATOM 3420 O O . SER A 1 438 ? 2.751 14.316 26.681 1.00 89.75 438 SER A O 1
ATOM 3422 N N . LEU A 1 439 ? 1.931 14.687 28.716 1.00 86.56 439 LEU A N 1
ATOM 3423 C CA . LEU A 1 439 ? 1.940 16.153 28.543 1.00 86.56 439 LEU A CA 1
ATOM 3424 C C . LEU A 1 439 ? 3.361 16.711 28.291 1.00 86.56 439 LEU A C 1
ATOM 3426 O O . LEU A 1 439 ? 3.533 17.663 27.543 1.00 86.56 439 LEU A O 1
ATOM 3430 N N . LEU A 1 440 ? 4.406 16.054 28.817 1.00 85.69 440 LEU A N 1
ATOM 3431 C CA . LEU A 1 440 ? 5.810 16.414 28.552 1.00 85.69 440 LEU A CA 1
ATOM 3432 C C . LEU A 1 440 ? 6.315 15.971 27.165 1.00 85.69 440 LEU A C 1
ATOM 3434 O O . LEU A 1 440 ? 7.321 16.488 26.684 1.00 85.69 440 LEU A O 1
ATOM 3438 N N . GLN A 1 441 ? 5.656 14.994 26.534 1.00 85.81 441 GLN A N 1
ATOM 3439 C CA . GLN A 1 441 ? 5.917 14.542 25.163 1.00 85.81 441 GLN A CA 1
ATOM 3440 C C . GLN A 1 441 ? 4.571 14.305 24.458 1.00 85.81 441 GLN A C 1
ATOM 3442 O O . GLN A 1 441 ? 4.158 13.151 24.285 1.00 85.81 441 GLN A O 1
ATOM 3447 N N . PRO A 1 442 ? 3.844 15.390 24.117 1.00 89.50 442 PRO A N 1
ATOM 3448 C CA . PRO A 1 442 ? 2.433 15.309 23.747 1.00 89.50 442 PRO A CA 1
ATOM 3449 C C . PRO A 1 442 ? 2.220 14.929 22.285 1.00 89.50 442 PRO A C 1
ATOM 3451 O O . PRO A 1 442 ? 1.103 14.583 21.936 1.00 89.50 442 PRO A O 1
ATOM 3454 N N . ILE A 1 443 ? 3.254 14.962 21.440 1.00 91.75 443 ILE A N 1
ATOM 3455 C CA . ILE A 1 443 ? 3.202 14.504 20.044 1.00 91.75 443 ILE A CA 1
ATOM 3456 C C . ILE A 1 443 ? 3.908 13.148 19.955 1.00 91.75 443 ILE A C 1
ATOM 3458 O O . ILE A 1 443 ? 5.023 12.999 20.468 1.00 91.75 443 ILE A O 1
ATOM 3462 N N . ARG A 1 444 ? 3.291 12.157 19.300 1.00 88.12 444 ARG A N 1
ATOM 3463 C CA . ARG A 1 444 ? 3.896 10.828 19.141 1.00 88.12 444 ARG A CA 1
ATOM 3464 C C . ARG A 1 444 ? 3.503 10.132 17.845 1.00 88.12 444 ARG A C 1
ATOM 3466 O O . ARG A 1 444 ? 2.324 9.890 17.605 1.00 88.12 444 ARG A O 1
ATOM 3473 N N . ASP A 1 445 ? 4.505 9.727 17.074 1.00 88.12 445 ASP A N 1
ATOM 3474 C CA . ASP A 1 445 ? 4.328 8.776 15.979 1.00 88.12 445 ASP A CA 1
ATOM 3475 C C . ASP A 1 445 ? 4.333 7.336 16.507 1.00 88.12 445 ASP A C 1
ATOM 3477 O O . ASP A 1 445 ? 5.119 6.973 17.394 1.00 88.12 445 ASP A O 1
ATOM 3481 N N . ILE A 1 446 ? 3.434 6.519 15.964 1.00 87.69 446 ILE A N 1
ATOM 3482 C CA . ILE A 1 446 ? 3.156 5.151 16.394 1.00 87.69 446 ILE A CA 1
ATOM 3483 C C . ILE A 1 446 ? 3.013 4.198 15.201 1.00 87.69 446 ILE A C 1
ATOM 3485 O O . ILE A 1 446 ? 2.610 4.606 14.111 1.00 87.69 446 ILE A O 1
ATOM 3489 N N . THR A 1 447 ? 3.262 2.912 15.449 1.00 86.88 447 THR A N 1
ATOM 3490 C CA . THR A 1 447 ? 2.911 1.809 14.543 1.00 86.88 447 THR A CA 1
ATOM 3491 C C . THR A 1 447 ? 1.999 0.851 15.300 1.00 86.88 447 THR A C 1
ATOM 3493 O O . THR A 1 447 ? 2.349 0.393 16.386 1.00 86.88 447 THR A O 1
ATOM 3496 N N . LEU A 1 448 ? 0.816 0.596 14.760 1.00 89.69 448 LEU A N 1
ATOM 3497 C CA . LEU A 1 448 ? -0.194 -0.297 15.317 1.00 89.69 448 LEU A CA 1
ATOM 3498 C C . LEU A 1 448 ? 0.108 -1.769 14.953 1.00 89.69 448 LEU A C 1
ATOM 3500 O O . LEU A 1 448 ? 0.900 -2.017 14.042 1.00 89.69 448 LEU A O 1
ATOM 3504 N N . PRO A 1 449 ? -0.493 -2.759 15.646 1.00 84.25 449 PRO A N 1
ATOM 3505 C CA . PRO A 1 449 ? -0.226 -4.185 15.415 1.00 84.25 449 PRO A CA 1
ATOM 3506 C C . PRO A 1 449 ? -0.542 -4.693 14.000 1.00 84.25 449 PRO A C 1
ATOM 3508 O O . PRO A 1 449 ? 0.039 -5.678 13.565 1.00 84.25 449 PRO A O 1
ATOM 3511 N N . ASP A 1 450 ? -1.435 -4.016 13.278 1.00 81.75 450 ASP A N 1
ATOM 3512 C CA . ASP A 1 450 ? -1.763 -4.266 11.868 1.00 81.75 450 ASP A CA 1
ATOM 3513 C C . ASP A 1 450 ? -0.763 -3.616 10.887 1.00 81.75 450 ASP A C 1
ATOM 3515 O O . ASP A 1 450 ? -0.970 -3.656 9.677 1.00 81.75 450 ASP A O 1
ATOM 3519 N N . GLY A 1 451 ? 0.292 -2.971 11.397 1.00 82.56 451 GLY A N 1
ATOM 3520 C CA . GLY A 1 451 ? 1.260 -2.178 10.639 1.00 82.56 451 GLY A CA 1
ATOM 3521 C C . GLY A 1 451 ? 0.831 -0.728 10.379 1.00 82.56 451 GLY A C 1
ATOM 3522 O O . GLY A 1 451 ? 1.640 0.057 9.875 1.00 82.56 451 GLY A O 1
ATOM 3523 N N . SER A 1 452 ? -0.410 -0.340 10.706 1.00 89.12 452 SER A N 1
ATOM 3524 C CA . SER A 1 452 ? -0.931 1.005 10.432 1.00 89.12 452 SER A CA 1
ATOM 3525 C C . SER A 1 452 ? -0.182 2.070 11.227 1.00 89.12 452 SER A C 1
ATOM 3527 O O . SER A 1 452 ? 0.166 1.881 12.390 1.00 89.12 452 SER A O 1
ATOM 3529 N N . ARG A 1 453 ? 0.062 3.230 10.618 1.00 88.31 453 ARG A N 1
ATOM 3530 C CA . ARG A 1 453 ? 0.795 4.329 11.263 1.00 88.31 453 ARG A CA 1
ATOM 3531 C C . ARG A 1 453 ? -0.175 5.304 11.877 1.00 88.31 453 ARG A C 1
ATOM 3533 O O . ARG A 1 453 ? -1.151 5.657 11.230 1.00 88.31 453 ARG A O 1
ATOM 3540 N N . GLY A 1 454 ? 0.132 5.808 13.062 1.00 91.75 454 GLY A N 1
ATOM 3541 C CA . GLY A 1 454 ? -0.583 6.930 13.658 1.00 91.75 454 GLY A CA 1
ATOM 3542 C C . GLY A 1 454 ? 0.366 8.078 13.967 1.00 91.75 454 GLY A C 1
ATOM 3543 O O . GLY A 1 454 ? 1.438 7.846 14.514 1.00 91.75 454 GLY A O 1
ATOM 3544 N N . ASN A 1 455 ? -0.045 9.308 13.681 1.00 94.38 455 ASN A N 1
ATOM 3545 C CA . ASN A 1 455 ? 0.445 10.476 14.405 1.00 94.38 455 ASN A CA 1
ATOM 3546 C C . ASN A 1 455 ? -0.602 10.840 15.465 1.00 94.38 455 ASN A C 1
ATOM 3548 O O . ASN A 1 455 ? -1.792 10.940 15.156 1.00 94.38 455 ASN A O 1
ATOM 3552 N N . LEU A 1 456 ? -0.165 10.986 16.714 1.00 95.62 456 LEU A N 1
ATOM 3553 C CA . LEU A 1 456 ? -1.000 11.291 17.873 1.00 95.62 456 LEU A CA 1
ATOM 3554 C C . LEU A 1 456 ? -0.612 12.643 18.472 1.00 95.62 456 LEU A C 1
ATOM 3556 O O . LEU A 1 456 ? 0.578 12.929 18.609 1.00 95.62 456 LEU A O 1
ATOM 3560 N N . THR A 1 457 ? -1.602 13.411 18.937 1.00 95.56 457 THR A N 1
ATOM 3561 C CA . THR A 1 457 ? -1.378 14.527 19.870 1.00 95.56 457 THR A CA 1
ATOM 3562 C C . THR A 1 457 ? -2.256 14.388 21.118 1.00 95.56 457 THR A C 1
ATOM 3564 O O . THR A 1 457 ? -3.465 14.155 21.019 1.00 95.56 457 THR A O 1
ATOM 3567 N N . LEU A 1 458 ? -1.663 14.533 22.306 1.00 93.75 458 LEU A N 1
ATOM 3568 C CA . LEU A 1 458 ? -2.330 14.445 23.606 1.00 93.75 458 LEU A CA 1
ATOM 3569 C C . LEU A 1 458 ? -2.690 15.830 24.170 1.00 93.75 458 LEU A C 1
ATOM 3571 O O . LEU A 1 458 ? -1.823 16.690 24.310 1.00 93.75 458 LEU A O 1
ATOM 3575 N N . GLY A 1 459 ? -3.948 16.001 24.585 1.00 88.62 459 GLY A N 1
ATOM 3576 C CA . GLY A 1 459 ? -4.404 17.163 25.352 1.00 88.62 459 GLY A CA 1
ATOM 3577 C C . GLY A 1 459 ? -4.545 18.463 24.550 1.00 88.62 459 GLY A C 1
ATOM 3578 O O . GLY A 1 459 ? -4.455 18.491 23.325 1.00 88.62 459 GLY A O 1
ATOM 3579 N N . GLY A 1 460 ? -4.816 19.559 25.267 1.00 84.44 460 GLY A N 1
ATOM 3580 C CA . GLY A 1 460 ? -5.060 20.885 24.681 1.00 84.44 460 GLY A CA 1
ATOM 3581 C C . GLY A 1 460 ? -3.813 21.754 24.465 1.00 84.44 460 GLY A C 1
ATOM 3582 O O . GLY A 1 460 ? -3.927 22.838 23.897 1.00 84.44 460 GLY A O 1
ATOM 3583 N N . GLU A 1 461 ? -2.644 21.310 24.939 1.00 79.75 461 GLU A N 1
ATOM 3584 C CA . GLU A 1 461 ? -1.425 22.131 25.049 1.00 79.75 461 GLU A CA 1
ATOM 3585 C C . GLU A 1 461 ? -0.795 22.449 23.685 1.00 79.75 461 GLU A C 1
ATOM 3587 O O . GLU A 1 461 ? -0.375 23.578 23.440 1.00 79.75 461 GLU A O 1
ATOM 3592 N N . VAL A 1 462 ? -0.790 21.471 22.772 1.00 83.50 462 VAL A N 1
ATOM 3593 C CA . VAL A 1 462 ? -0.357 21.646 21.373 1.00 83.50 462 VAL A CA 1
ATOM 3594 C C . VAL A 1 462 ? -1.561 21.887 20.458 1.00 83.50 462 VAL A C 1
ATOM 3596 O O . VAL A 1 462 ? -1.546 22.784 19.613 1.00 83.50 462 VAL A O 1
ATOM 3599 N N . THR A 1 463 ? -2.634 21.110 20.627 1.00 87.31 463 THR A N 1
ATOM 3600 C CA . THR A 1 463 ? -3.827 21.153 19.774 1.00 87.31 463 THR A CA 1
ATOM 3601 C C . THR A 1 463 ? -5.009 21.798 20.495 1.00 87.31 463 THR A C 1
ATOM 3603 O O . THR A 1 463 ? -5.667 21.192 21.332 1.00 87.31 463 THR A O 1
ATOM 3606 N N . ARG A 1 464 ? -5.357 23.034 20.101 1.00 88.06 464 ARG A N 1
ATOM 3607 C CA . ARG A 1 464 ? -6.420 23.869 20.717 1.00 88.06 464 ARG A CA 1
ATOM 3608 C C . ARG A 1 464 ? -7.834 23.256 20.776 1.00 88.06 464 ARG A C 1
ATOM 3610 O O . ARG A 1 464 ? -8.731 23.884 21.327 1.00 88.06 464 ARG A O 1
ATOM 3617 N N . LYS A 1 465 ? -8.064 22.082 20.180 1.00 88.50 465 LYS A N 1
ATOM 3618 C CA . LYS A 1 465 ? -9.348 21.357 20.184 1.00 88.50 465 LYS A CA 1
ATOM 3619 C C . LYS A 1 465 ? -9.299 20.062 21.014 1.00 88.50 465 LYS A C 1
ATOM 3621 O O . LYS A 1 465 ? -10.113 19.168 20.794 1.00 88.50 465 LYS A O 1
ATOM 3626 N N . GLY A 1 466 ? -8.348 19.964 21.944 1.00 92.50 466 GLY A N 1
ATOM 3627 C CA . GLY A 1 466 ? -8.043 18.737 22.680 1.00 92.50 466 GLY A CA 1
ATOM 3628 C C . GLY A 1 466 ? -7.156 17.797 21.863 1.00 92.50 466 GLY A C 1
ATOM 3629 O O . GLY A 1 466 ? -6.550 18.212 20.870 1.00 92.50 466 GLY A O 1
ATOM 3630 N N . SER A 1 467 ? -7.093 16.532 22.280 1.00 95.81 467 SER A N 1
ATOM 3631 C CA . SER A 1 467 ? -6.342 15.488 21.580 1.00 95.81 467 SER A CA 1
ATOM 3632 C C . SER A 1 467 ? -6.701 15.357 20.098 1.00 95.81 467 SER A C 1
ATOM 3634 O O . SER A 1 467 ? -7.827 15.629 19.688 1.00 95.81 467 SER A O 1
ATOM 3636 N N . THR A 1 468 ? -5.754 14.876 19.294 1.00 97.00 468 THR A N 1
ATOM 3637 C CA . THR A 1 468 ? -5.969 14.547 17.876 1.00 97.00 468 THR A CA 1
ATOM 3638 C C . THR A 1 468 ? -5.279 13.238 17.509 1.00 97.00 468 THR A C 1
ATOM 3640 O O . THR A 1 468 ? -4.346 12.797 18.186 1.00 97.00 468 THR A O 1
ATOM 3643 N N . PHE A 1 469 ? -5.722 12.623 16.415 1.00 97.00 469 PHE A N 1
ATOM 3644 C CA . PHE A 1 469 ? -4.971 11.559 15.756 1.00 97.00 469 PHE A CA 1
ATOM 3645 C C . PHE A 1 469 ? -5.181 11.597 14.244 1.00 97.00 469 PHE A C 1
ATOM 3647 O O . PHE A 1 469 ? -6.242 11.990 13.759 1.00 97.00 469 PHE A O 1
ATOM 3654 N N . THR A 1 470 ? -4.185 11.142 13.491 1.00 96.88 470 THR A N 1
ATOM 3655 C CA . THR A 1 470 ? -4.354 10.725 12.095 1.00 96.88 470 THR A CA 1
ATOM 3656 C C . THR A 1 470 ? -3.697 9.369 11.911 1.00 96.88 470 THR A C 1
ATOM 3658 O O . THR A 1 470 ? -2.510 9.221 12.194 1.00 96.88 470 THR A O 1
ATOM 3661 N N . ILE A 1 471 ? -4.476 8.385 11.465 1.00 95.81 471 ILE A N 1
ATOM 3662 C CA . ILE A 1 471 ? -4.024 7.025 11.179 1.00 95.81 471 ILE A CA 1
ATOM 3663 C C . ILE A 1 471 ? -3.977 6.839 9.664 1.00 95.81 471 ILE A C 1
ATOM 3665 O O . ILE A 1 471 ? -5.005 6.970 9.005 1.00 95.81 471 ILE A O 1
ATOM 3669 N N . ARG A 1 472 ? -2.806 6.494 9.126 1.00 92.12 472 ARG A N 1
ATOM 3670 C CA . ARG A 1 472 ? -2.627 6.025 7.748 1.00 92.12 472 ARG A CA 1
ATOM 3671 C C . ARG A 1 472 ? -2.559 4.506 7.760 1.00 92.12 472 ARG A C 1
ATOM 3673 O O . ARG A 1 472 ? -1.644 3.926 8.354 1.00 92.12 472 ARG A O 1
ATOM 3680 N N . LYS A 1 473 ? -3.540 3.866 7.129 1.00 89.31 473 LYS A N 1
ATOM 3681 C CA . LYS A 1 473 ? -3.736 2.420 7.208 1.00 89.31 473 LYS A CA 1
ATOM 3682 C C . LYS A 1 473 ? -2.658 1.663 6.438 1.00 89.31 473 LYS A C 1
ATOM 3684 O O . LYS A 1 473 ? -2.412 1.933 5.260 1.00 89.31 473 LYS A O 1
ATOM 3689 N N . PHE A 1 474 ? -2.072 0.663 7.085 1.00 78.44 474 PHE A N 1
ATOM 3690 C CA . PHE A 1 474 ? -1.405 -0.425 6.380 1.00 78.44 474 PHE A CA 1
ATOM 3691 C C . PHE A 1 474 ? -2.472 -1.348 5.778 1.00 78.44 474 PHE A C 1
ATOM 3693 O O . PHE A 1 474 ? -3.641 -1.323 6.169 1.00 78.44 474 PHE A O 1
ATOM 3700 N N . ARG A 1 475 ? -2.101 -2.116 4.755 1.00 69.62 475 ARG A N 1
ATOM 3701 C CA . ARG A 1 475 ? -3.049 -2.921 3.980 1.00 69.62 475 ARG A CA 1
ATOM 3702 C C . ARG A 1 475 ? -2.683 -4.391 4.097 1.00 69.62 475 ARG A C 1
ATOM 3704 O O . ARG A 1 475 ? -1.717 -4.818 3.473 1.00 69.62 475 ARG A O 1
ATOM 3711 N N . SER A 1 476 ? -3.480 -5.156 4.841 1.00 65.81 476 SER A N 1
ATOM 3712 C CA . SER A 1 476 ? -3.390 -6.623 4.898 1.00 65.81 476 SER A CA 1
ATOM 3713 C C . SER A 1 476 ? -3.569 -7.265 3.516 1.00 65.81 476 SER A C 1
ATOM 3715 O O . SER A 1 476 ? -2.836 -8.189 3.177 1.00 65.81 476 SER A O 1
ATOM 3717 N N . ASN A 1 477 ? -4.468 -6.714 2.691 1.00 74.81 477 ASN A N 1
ATOM 3718 C CA . ASN A 1 477 ? -4.612 -7.049 1.274 1.00 74.81 477 ASN A CA 1
ATOM 3719 C C . ASN A 1 477 ? -4.195 -5.836 0.395 1.00 74.81 477 ASN A C 1
ATOM 3721 O O . ASN A 1 477 ? -4.877 -4.799 0.429 1.00 74.81 477 ASN A O 1
ATOM 3725 N N . PRO A 1 478 ? -3.041 -5.882 -0.308 1.00 84.88 478 PRO A N 1
ATOM 3726 C CA . PRO A 1 478 ? -2.579 -4.811 -1.199 1.00 84.88 478 PRO A CA 1
ATOM 3727 C C . PRO A 1 478 ? -3.340 -4.807 -2.542 1.00 84.88 478 PRO A C 1
ATOM 3729 O O . PRO A 1 478 ? -4.102 -5.720 -2.826 1.00 84.88 478 PRO A O 1
ATOM 3732 N N . ILE A 1 479 ? -3.162 -3.762 -3.367 1.00 87.44 479 ILE A N 1
ATOM 3733 C CA . ILE A 1 479 ? -3.870 -3.673 -4.663 1.00 87.44 479 ILE A CA 1
ATOM 3734 C C . ILE A 1 479 ? -3.276 -4.672 -5.659 1.00 87.44 479 ILE A C 1
ATOM 3736 O O . ILE A 1 479 ? -2.065 -4.643 -5.886 1.00 87.44 479 ILE A O 1
ATOM 3740 N N . SER A 1 480 ? -4.111 -5.488 -6.302 1.00 93.25 480 SER A N 1
ATOM 3741 C CA . SER A 1 480 ? -3.656 -6.404 -7.357 1.00 93.25 480 SER A CA 1
ATOM 3742 C C . SER A 1 480 ? -3.397 -5.708 -8.703 1.00 93.25 480 SER A C 1
ATOM 3744 O O . SER A 1 480 ? -4.001 -4.674 -9.002 1.00 93.25 480 SER A O 1
ATOM 3746 N N . PRO A 1 481 ? -2.539 -6.276 -9.574 1.00 95.69 481 PRO A N 1
ATOM 3747 C CA . PRO A 1 481 ? -2.409 -5.819 -10.959 1.00 95.69 481 PRO A CA 1
ATOM 3748 C C . PRO A 1 481 ? -3.758 -5.712 -11.698 1.00 95.69 481 PRO A C 1
ATOM 3750 O O . PRO A 1 481 ? -3.962 -4.770 -12.462 1.00 95.69 481 PRO A O 1
ATOM 3753 N N . ILE A 1 482 ? -4.702 -6.617 -11.410 1.00 95.94 482 ILE A N 1
ATOM 3754 C CA . ILE A 1 482 ? -6.043 -6.644 -12.014 1.00 95.94 482 ILE A CA 1
ATOM 3755 C C . ILE A 1 482 ? -6.927 -5.502 -11.504 1.00 95.94 482 ILE A C 1
ATOM 3757 O O . ILE A 1 482 ? -7.557 -4.815 -12.304 1.00 95.94 482 ILE A O 1
ATOM 3761 N N . GLU A 1 483 ? -6.911 -5.202 -10.202 1.00 92.94 483 GLU A N 1
ATOM 3762 C CA . GLU A 1 483 ? -7.542 -3.979 -9.691 1.00 92.94 483 GLU A CA 1
ATOM 3763 C C . GLU A 1 483 ? -6.969 -2.718 -10.362 1.00 92.94 483 GLU A C 1
ATOM 3765 O O . GLU A 1 483 ? -7.709 -1.786 -10.671 1.00 92.94 483 GLU A O 1
ATOM 3770 N N . MET A 1 484 ? -5.656 -2.661 -10.617 1.00 94.12 484 MET A N 1
ATOM 3771 C CA . MET A 1 484 ? -5.052 -1.505 -11.294 1.00 94.12 484 MET A CA 1
ATOM 3772 C C . MET A 1 484 ? -5.512 -1.359 -12.746 1.00 94.12 484 MET A C 1
ATOM 3774 O O . MET A 1 484 ? -5.637 -0.221 -13.210 1.00 94.12 484 MET A O 1
ATOM 3778 N N . MET A 1 485 ? -5.809 -2.468 -13.428 1.00 95.19 485 MET A N 1
ATOM 3779 C CA . MET A 1 485 ? -6.462 -2.481 -14.740 1.00 95.19 485 MET A CA 1
ATOM 3780 C C . MET A 1 485 ? -7.925 -2.015 -14.649 1.00 95.19 485 MET A C 1
ATOM 3782 O O . MET A 1 485 ? -8.330 -1.165 -15.440 1.00 95.19 485 MET A O 1
ATOM 3786 N N . ASP A 1 486 ? -8.689 -2.453 -13.642 1.00 91.19 486 ASP A N 1
ATOM 3787 C CA . ASP A 1 486 ? -10.070 -1.992 -13.397 1.00 91.19 486 ASP A CA 1
ATOM 3788 C C . ASP A 1 486 ? -10.149 -0.492 -13.056 1.00 91.19 486 ASP A C 1
ATOM 3790 O O . ASP A 1 486 ? -11.053 0.217 -13.504 1.00 91.19 486 ASP A O 1
ATOM 3794 N N . TYR A 1 487 ? -9.165 0.048 -12.329 1.00 89.25 487 TYR A N 1
ATOM 3795 C CA . TYR A 1 487 ? -9.031 1.494 -12.110 1.00 89.25 487 TYR A CA 1
ATOM 3796 C C . TYR A 1 487 ? -8.540 2.254 -13.365 1.00 89.25 487 TYR A C 1
ATOM 3798 O O . TYR A 1 487 ? -8.429 3.488 -13.346 1.00 89.25 487 TYR A O 1
ATOM 3806 N N . GLY A 1 488 ? -8.199 1.545 -14.448 1.00 91.94 488 GLY A N 1
ATOM 3807 C CA . GLY A 1 488 ? -7.590 2.079 -15.669 1.00 91.94 488 GLY A CA 1
ATOM 3808 C C . GLY A 1 488 ? -6.213 2.706 -15.443 1.00 91.94 488 GLY A C 1
ATOM 3809 O O . GLY A 1 488 ? -5.820 3.600 -16.184 1.00 91.94 488 GLY A O 1
ATOM 3810 N N . THR A 1 489 ? -5.506 2.330 -14.374 1.00 95.06 489 THR A N 1
ATOM 3811 C CA . THR A 1 489 ? -4.219 2.940 -13.990 1.00 95.06 489 THR A CA 1
ATOM 3812 C C . THR A 1 489 ? -3.094 2.538 -14.938 1.00 95.06 489 THR A C 1
ATOM 3814 O O . THR A 1 489 ? -2.180 3.327 -15.176 1.00 95.06 489 THR A O 1
ATOM 3817 N N . VAL A 1 490 ? -3.185 1.327 -15.477 1.00 97.31 490 VAL A N 1
ATOM 3818 C CA . VAL A 1 490 ? -2.214 0.649 -16.336 1.00 97.31 490 VAL A CA 1
ATOM 3819 C C . VAL A 1 490 ? -2.994 -0.342 -17.210 1.00 97.31 490 VAL A C 1
ATOM 3821 O O . VAL A 1 490 ? -4.039 -0.824 -16.767 1.00 97.31 490 VAL A O 1
ATOM 3824 N N . ASP A 1 491 ? -2.532 -0.654 -18.421 1.00 96.44 491 ASP A N 1
ATOM 3825 C CA . ASP A 1 491 ? -3.124 -1.733 -19.228 1.00 96.44 491 ASP A CA 1
ATOM 3826 C C . ASP A 1 491 ? -2.429 -3.096 -19.018 1.00 96.44 491 ASP A C 1
ATOM 3828 O O . ASP A 1 491 ? -1.331 -3.203 -18.459 1.00 96.44 491 ASP A O 1
ATOM 3832 N N . ALA A 1 492 ? -3.081 -4.165 -19.483 1.00 97.62 492 ALA A N 1
ATOM 3833 C CA . ALA A 1 492 ? -2.555 -5.528 -19.402 1.00 97.62 492 ALA A CA 1
ATOM 3834 C C . ALA A 1 492 ? -1.214 -5.705 -20.141 1.00 97.62 492 ALA A C 1
ATOM 3836 O O . ALA A 1 492 ? -0.405 -6.543 -19.749 1.00 97.62 492 ALA A O 1
ATOM 3837 N N . ARG A 1 493 ? -0.943 -4.906 -21.182 1.00 97.25 493 ARG A N 1
ATOM 3838 C CA . ARG A 1 493 ? 0.261 -5.017 -22.016 1.00 97.25 493 ARG A CA 1
ATOM 3839 C C . ARG A 1 493 ? 1.474 -4.356 -21.365 1.00 97.25 493 ARG A C 1
ATOM 3841 O O . ARG A 1 493 ? 2.578 -4.892 -21.428 1.00 97.25 493 ARG A O 1
ATOM 3848 N N . GLN A 1 494 ? 1.268 -3.219 -20.705 1.00 98.12 494 GLN A N 1
ATOM 3849 C CA . GLN A 1 494 ? 2.226 -2.571 -19.815 1.00 98.12 494 GLN A CA 1
ATOM 3850 C C . GLN A 1 494 ? 2.586 -3.507 -18.659 1.00 98.12 494 GLN A C 1
ATOM 3852 O O . GLN A 1 494 ? 3.768 -3.679 -18.370 1.00 98.12 494 GLN A O 1
ATOM 3857 N N . LEU A 1 495 ? 1.598 -4.151 -18.028 1.00 98.38 495 LEU A N 1
ATOM 3858 C CA . LEU A 1 495 ? 1.844 -5.122 -16.959 1.00 98.38 495 LEU A CA 1
ATOM 3859 C C . LEU A 1 495 ? 2.583 -6.370 -17.460 1.00 98.38 495 LEU A C 1
ATOM 3861 O O . LEU A 1 495 ? 3.573 -6.752 -16.847 1.00 98.38 495 LEU A O 1
ATOM 3865 N N . ALA A 1 496 ? 2.188 -6.956 -18.594 1.00 98.19 496 ALA A N 1
ATOM 3866 C CA . ALA A 1 496 ? 2.891 -8.087 -19.207 1.00 98.19 496 ALA A CA 1
ATOM 3867 C C . ALA A 1 496 ? 4.351 -7.756 -19.568 1.00 98.19 496 ALA A C 1
ATOM 3869 O O . ALA A 1 496 ? 5.257 -8.549 -19.312 1.00 98.19 496 ALA A O 1
ATOM 3870 N N . TYR A 1 497 ? 4.595 -6.560 -20.110 1.00 98.31 497 TYR A N 1
ATOM 3871 C CA . TYR A 1 497 ? 5.939 -6.043 -20.361 1.00 98.31 497 TYR A CA 1
ATOM 3872 C C . TYR A 1 497 ? 6.753 -5.916 -19.062 1.00 98.31 497 TYR A C 1
ATOM 3874 O O . TYR A 1 497 ? 7.876 -6.413 -18.990 1.00 98.31 497 TYR A O 1
ATOM 3882 N N . LEU A 1 498 ? 6.188 -5.300 -18.017 1.00 98.38 498 LEU A N 1
ATOM 3883 C CA . LEU A 1 498 ? 6.864 -5.126 -16.727 1.00 98.38 498 LEU A CA 1
ATOM 3884 C C . LEU A 1 498 ? 7.098 -6.460 -15.995 1.00 98.38 498 LEU A C 1
ATOM 3886 O O . LEU A 1 498 ? 8.143 -6.619 -15.370 1.00 98.38 498 LEU A O 1
ATOM 3890 N N . TRP A 1 499 ? 6.198 -7.437 -16.128 1.00 98.38 499 TRP A N 1
ATOM 3891 C CA . TRP A 1 499 ? 6.372 -8.807 -15.629 1.00 98.38 499 TRP A CA 1
ATOM 3892 C C . TRP A 1 499 ? 7.616 -9.461 -16.251 1.00 98.38 499 TRP A C 1
ATOM 3894 O O . TRP A 1 499 ? 8.470 -9.964 -15.523 1.00 98.38 499 TRP A O 1
ATOM 3904 N N . ILE A 1 500 ? 7.791 -9.363 -17.574 1.00 98.19 500 ILE A N 1
ATOM 3905 C CA . ILE A 1 500 ? 9.011 -9.832 -18.257 1.00 98.19 500 ILE A CA 1
ATOM 3906 C C . ILE A 1 500 ? 10.254 -9.104 -17.715 1.00 98.19 500 ILE A C 1
ATOM 3908 O O . ILE A 1 500 ? 11.276 -9.737 -17.456 1.00 98.19 500 ILE A O 1
ATOM 3912 N N . LEU A 1 501 ? 10.184 -7.791 -17.465 1.00 97.94 501 LEU A N 1
ATOM 3913 C CA . LEU A 1 501 ? 11.316 -7.064 -16.874 1.00 97.94 501 LEU A CA 1
ATOM 3914 C C . LEU A 1 501 ? 11.668 -7.553 -15.448 1.00 97.94 501 LEU A C 1
ATOM 3916 O O . LEU A 1 501 ? 12.849 -7.573 -15.095 1.00 97.94 501 LEU A O 1
ATOM 3920 N N . MET A 1 502 ? 10.682 -7.972 -14.646 1.00 97.38 502 MET A N 1
ATOM 3921 C CA . MET A 1 502 ? 10.904 -8.543 -13.306 1.00 97.38 502 MET A CA 1
ATOM 3922 C C . MET A 1 502 ? 11.562 -9.923 -13.354 1.00 97.38 502 MET A C 1
ATOM 3924 O O . MET A 1 502 ? 12.540 -10.157 -12.645 1.00 97.38 502 MET A O 1
ATOM 3928 N N . GLU A 1 503 ? 11.091 -10.807 -14.232 1.00 96.56 503 GLU A N 1
ATOM 3929 C CA . GLU A 1 503 ? 11.693 -12.124 -14.462 1.00 96.56 503 GLU A CA 1
ATOM 3930 C C . GLU A 1 503 ? 13.171 -12.005 -14.861 1.00 96.56 503 GLU A C 1
ATOM 3932 O O . GLU A 1 503 ? 14.046 -12.578 -14.213 1.00 96.56 503 GLU A O 1
ATOM 3937 N N . TYR A 1 504 ? 13.483 -11.167 -15.855 1.00 96.88 504 TYR A N 1
ATOM 3938 C CA . TYR A 1 504 ? 14.856 -10.970 -16.336 1.00 96.88 504 TYR A CA 1
ATOM 3939 C C . TYR A 1 504 ? 15.686 -9.995 -15.487 1.00 96.88 504 TYR A C 1
ATOM 3941 O O . TYR A 1 504 ? 16.712 -9.487 -15.958 1.00 96.88 504 TYR A O 1
ATOM 3949 N N . LYS A 1 505 ? 15.293 -9.762 -14.225 1.00 96.44 505 LYS A N 1
ATOM 3950 C CA . LYS A 1 505 ? 16.068 -9.024 -13.210 1.00 96.44 505 LYS A CA 1
ATOM 3951 C C . LYS A 1 505 ? 16.492 -7.622 -13.671 1.00 96.44 505 LYS A C 1
ATOM 3953 O O . LYS A 1 505 ? 17.660 -7.249 -13.549 1.00 96.44 505 LYS A O 1
ATOM 3958 N N . ARG A 1 506 ? 15.566 -6.867 -14.270 1.00 97.06 506 ARG A N 1
ATOM 3959 C CA . ARG A 1 506 ? 15.793 -5.469 -14.671 1.00 97.06 506 ARG A CA 1
ATOM 3960 C C . ARG A 1 506 ? 15.559 -4.516 -13.497 1.00 97.06 506 ARG A C 1
ATOM 3962 O O . ARG A 1 506 ? 14.643 -4.723 -12.703 1.00 97.06 506 ARG A O 1
ATOM 3969 N N . SER A 1 507 ? 16.357 -3.456 -13.414 1.00 97.44 507 SER A N 1
ATOM 3970 C CA . SER A 1 507 ? 16.266 -2.452 -12.346 1.00 97.44 507 SER A CA 1
ATOM 3971 C C . SER A 1 507 ? 15.329 -1.305 -12.731 1.00 97.44 507 SER A C 1
ATOM 3973 O O . SER A 1 507 ? 15.566 -0.629 -13.736 1.00 97.44 507 SER A O 1
ATOM 3975 N N . LEU A 1 508 ? 14.275 -1.076 -11.938 1.00 97.44 508 LEU A N 1
ATOM 3976 C CA . LEU A 1 508 ? 13.162 -0.172 -12.267 1.00 97.44 508 LEU A CA 1
ATOM 3977 C C . LEU A 1 508 ? 12.924 0.892 -11.188 1.00 97.44 508 LEU A C 1
ATOM 3979 O O . LEU A 1 508 ? 12.815 0.573 -10.007 1.00 97.44 508 LEU A O 1
ATOM 3983 N N . LEU A 1 509 ? 12.750 2.152 -11.590 1.00 97.44 509 LEU A N 1
ATOM 3984 C CA . LEU A 1 509 ? 12.462 3.257 -10.668 1.00 97.44 509 LEU A CA 1
ATOM 3985 C C . LEU A 1 509 ? 11.058 3.827 -10.900 1.00 97.44 509 LEU A C 1
ATOM 3987 O O . LEU A 1 509 ? 10.719 4.228 -12.012 1.00 97.44 509 LEU A O 1
ATOM 3991 N N . ILE A 1 510 ? 10.240 3.902 -9.850 1.00 97.94 510 ILE A N 1
ATOM 3992 C CA . ILE A 1 510 ? 8.888 4.465 -9.919 1.00 97.94 510 ILE A CA 1
ATOM 3993 C C . ILE A 1 510 ? 8.962 5.943 -9.506 1.00 97.94 510 ILE A C 1
ATOM 3995 O O . ILE A 1 510 ? 9.083 6.261 -8.321 1.00 97.94 510 ILE A O 1
ATOM 3999 N N . SER A 1 511 ? 8.901 6.853 -10.478 1.00 97.12 511 SER A N 1
ATOM 4000 C CA . SER A 1 511 ? 9.101 8.294 -10.290 1.00 97.12 511 SER A CA 1
ATOM 4001 C C . SER A 1 511 ? 7.786 9.057 -10.418 1.00 97.12 511 SER A C 1
ATOM 4003 O O . SER A 1 511 ? 7.154 9.040 -11.467 1.00 97.12 511 SER A O 1
ATOM 4005 N N . GLY A 1 512 ? 7.359 9.748 -9.363 1.00 93.69 512 GLY A N 1
ATOM 4006 C CA . GLY A 1 512 ? 6.121 10.530 -9.416 1.00 93.69 512 GLY A CA 1
ATOM 4007 C C . GLY A 1 512 ? 5.897 11.441 -8.214 1.00 93.69 512 GLY A C 1
ATOM 4008 O O . GLY A 1 512 ? 6.554 11.329 -7.176 1.00 93.69 512 GLY A O 1
ATOM 4009 N N . GLY A 1 513 ? 4.929 12.347 -8.336 1.00 87.88 513 GLY A N 1
ATOM 4010 C CA . GLY A 1 513 ? 4.557 13.256 -7.250 1.00 87.88 513 GLY A CA 1
ATOM 4011 C C . GLY A 1 513 ? 3.959 12.546 -6.025 1.00 87.88 513 GLY A C 1
ATOM 4012 O O . GLY A 1 513 ? 3.626 11.354 -6.057 1.00 87.88 513 GLY A O 1
ATOM 4013 N N . THR A 1 514 ? 3.781 13.292 -4.935 1.00 81.62 514 THR A N 1
ATOM 4014 C CA . THR A 1 514 ? 3.012 12.866 -3.752 1.00 81.62 514 THR A CA 1
ATOM 4015 C C . THR A 1 514 ? 1.619 12.349 -4.142 1.00 81.62 514 THR A C 1
ATOM 4017 O O . THR A 1 514 ? 1.007 12.837 -5.089 1.00 81.62 514 THR A O 1
ATOM 4020 N N . ALA A 1 515 ? 1.127 11.325 -3.433 1.00 77.69 515 ALA A N 1
ATOM 4021 C CA . ALA A 1 515 ? -0.172 10.662 -3.641 1.00 77.69 515 ALA A CA 1
ATOM 4022 C C . ALA A 1 515 ? -0.436 10.012 -5.027 1.00 77.69 515 ALA A C 1
ATOM 4024 O O . ALA A 1 515 ? -1.483 9.376 -5.207 1.00 77.69 515 ALA A O 1
ATOM 4025 N N . SER A 1 516 ? 0.516 10.061 -5.971 1.00 86.50 516 SER A N 1
ATOM 4026 C CA . SER A 1 516 ? 0.394 9.464 -7.318 1.00 86.50 516 SER A CA 1
ATOM 4027 C C . SER A 1 516 ? 0.233 7.937 -7.346 1.00 86.50 516 SER A C 1
ATOM 4029 O O . SER A 1 516 ? -0.234 7.399 -8.346 1.00 86.50 516 SER A O 1
ATOM 4031 N N . GLY A 1 517 ? 0.549 7.246 -6.244 1.00 88.25 517 GLY A N 1
ATOM 4032 C CA . GLY A 1 517 ? 0.406 5.791 -6.099 1.00 88.25 517 GLY A CA 1
ATOM 4033 C C . GLY A 1 517 ? 1.712 4.995 -6.192 1.00 88.25 517 GLY A C 1
ATOM 4034 O O . GLY A 1 517 ? 1.645 3.777 -6.329 1.00 88.25 517 GLY A O 1
ATOM 4035 N N . LYS A 1 518 ? 2.882 5.651 -6.108 1.00 94.88 518 LYS A N 1
ATOM 4036 C CA . LYS A 1 518 ? 4.205 5.026 -6.307 1.00 94.88 518 LYS A CA 1
ATOM 4037 C C . LYS A 1 518 ? 4.406 3.699 -5.563 1.00 94.88 518 LYS A C 1
ATOM 4039 O O . LYS A 1 518 ? 4.634 2.681 -6.209 1.00 94.88 518 LYS A O 1
ATOM 4044 N N . THR A 1 519 ? 4.311 3.700 -4.228 1.00 91.81 519 THR A N 1
ATOM 4045 C CA . THR A 1 519 ? 4.559 2.507 -3.396 1.00 91.81 519 THR A CA 1
ATOM 4046 C C . THR A 1 519 ? 3.534 1.408 -3.656 1.00 91.81 519 THR A C 1
ATOM 4048 O O . THR A 1 519 ? 3.861 0.226 -3.610 1.00 91.81 519 THR A O 1
ATOM 4051 N N . THR A 1 520 ? 2.302 1.795 -3.988 1.00 91.62 520 THR A N 1
ATOM 4052 C CA . THR A 1 520 ? 1.227 0.873 -4.354 1.00 91.62 520 THR A CA 1
ATOM 4053 C C . THR A 1 520 ? 1.542 0.157 -5.665 1.00 91.62 520 THR A C 1
ATOM 4055 O O . THR A 1 520 ? 1.437 -1.064 -5.722 1.00 91.62 520 THR A O 1
ATOM 4058 N N . PHE A 1 521 ? 1.976 0.897 -6.693 1.00 95.88 521 PHE A N 1
ATOM 4059 C CA . PHE A 1 521 ? 2.380 0.331 -7.983 1.00 95.88 521 PHE A CA 1
ATOM 4060 C C . PHE A 1 521 ? 3.627 -0.551 -7.848 1.00 95.88 521 PHE A C 1
ATOM 4062 O O . PHE A 1 521 ? 3.649 -1.655 -8.379 1.00 95.88 521 PHE A O 1
ATOM 4069 N N . LEU A 1 522 ? 4.622 -0.112 -7.065 1.00 96.31 522 LEU A N 1
ATOM 4070 C CA . LEU A 1 522 ? 5.793 -0.920 -6.717 1.00 96.31 522 LEU A CA 1
ATOM 4071 C C . LEU A 1 522 ? 5.386 -2.261 -6.083 1.00 96.31 522 LEU A C 1
ATOM 4073 O O . LEU A 1 522 ? 5.825 -3.297 -6.565 1.00 96.31 522 LEU A O 1
ATOM 4077 N N . ASN A 1 523 ? 4.510 -2.259 -5.070 1.00 94.25 523 ASN A N 1
ATOM 4078 C CA . ASN A 1 523 ? 4.038 -3.491 -4.427 1.00 94.25 523 ASN A CA 1
ATOM 4079 C C . ASN A 1 523 ? 3.375 -4.450 -5.442 1.00 94.25 523 ASN A C 1
ATOM 4081 O O . ASN A 1 523 ? 3.735 -5.622 -5.498 1.00 94.25 523 ASN A O 1
ATOM 4085 N N . ALA A 1 524 ? 2.509 -3.946 -6.329 1.00 94.12 524 ALA A N 1
ATOM 4086 C CA . ALA A 1 524 ? 1.908 -4.775 -7.377 1.00 94.12 524 ALA A CA 1
ATOM 4087 C C . ALA A 1 524 ? 2.939 -5.360 -8.366 1.00 94.12 524 ALA A C 1
ATOM 4089 O O . ALA A 1 524 ? 2.806 -6.520 -8.752 1.00 94.12 524 ALA A O 1
ATOM 4090 N N . LEU A 1 525 ? 3.990 -4.613 -8.736 1.00 95.69 525 LEU A N 1
ATOM 4091 C CA . LEU A 1 525 ? 5.077 -5.146 -9.572 1.00 95.69 525 LEU A CA 1
ATOM 4092 C C . LEU A 1 525 ? 5.908 -6.218 -8.858 1.00 95.69 525 LEU A C 1
ATOM 4094 O O . LEU A 1 525 ? 6.324 -7.184 -9.498 1.00 95.69 525 LEU A O 1
ATOM 4098 N N . CYS A 1 526 ? 6.108 -6.103 -7.541 1.00 95.31 526 CYS A N 1
ATOM 4099 C CA . CYS A 1 526 ? 6.770 -7.143 -6.749 1.00 95.31 526 CYS A CA 1
ATOM 4100 C C . CYS A 1 526 ? 6.043 -8.496 -6.827 1.00 95.31 526 CYS A C 1
ATOM 4102 O O . CYS A 1 526 ? 6.679 -9.536 -6.671 1.00 95.31 526 CYS A O 1
ATOM 4104 N N . GLY A 1 527 ? 4.733 -8.496 -7.103 1.00 93.56 527 GLY A N 1
ATOM 4105 C CA . GLY A 1 527 ? 3.949 -9.708 -7.337 1.00 93.56 527 GLY A CA 1
ATOM 4106 C C . GLY A 1 527 ? 4.382 -10.523 -8.562 1.00 93.56 527 GLY A C 1
ATOM 4107 O O . GLY A 1 527 ? 4.127 -11.723 -8.606 1.00 93.56 527 GLY A O 1
ATOM 4108 N N . PHE A 1 528 ? 5.082 -9.909 -9.523 1.00 96.94 528 PHE A N 1
ATOM 4109 C CA . PHE A 1 528 ? 5.639 -10.592 -10.695 1.00 96.94 528 PHE A CA 1
ATOM 4110 C C . PHE A 1 528 ? 7.041 -11.182 -10.471 1.00 96.94 528 PHE A C 1
ATOM 4112 O O . PHE A 1 528 ? 7.555 -11.852 -11.366 1.00 96.94 528 PHE A O 1
ATOM 4119 N N . ILE A 1 529 ? 7.686 -10.950 -9.322 1.00 96.69 529 ILE A N 1
ATOM 4120 C CA . ILE A 1 529 ? 9.018 -11.501 -9.034 1.00 96.69 529 ILE A CA 1
ATOM 4121 C C . ILE A 1 529 ? 8.903 -13.027 -8.817 1.00 96.69 529 ILE A C 1
ATOM 4123 O O . ILE A 1 529 ? 8.103 -13.446 -7.976 1.00 96.69 529 ILE A O 1
ATOM 4127 N N . PRO A 1 530 ? 9.699 -13.864 -9.519 1.00 95.31 530 PRO A N 1
ATOM 4128 C CA . PRO A 1 530 ? 9.716 -15.317 -9.317 1.00 95.31 530 PRO A CA 1
ATOM 4129 C C . PRO A 1 530 ? 9.926 -15.716 -7.848 1.00 95.31 530 PRO A C 1
ATOM 4131 O O . PRO A 1 530 ? 10.699 -15.086 -7.119 1.00 95.31 530 PRO A O 1
ATOM 4134 N N . THR A 1 531 ? 9.244 -16.768 -7.394 1.00 91.69 531 THR A N 1
ATOM 4135 C CA . THR A 1 531 ? 9.213 -17.215 -5.984 1.00 91.69 531 THR A CA 1
ATOM 4136 C C . THR A 1 531 ? 10.574 -17.639 -5.428 1.00 91.69 531 THR A C 1
ATOM 4138 O O . THR A 1 531 ? 10.793 -17.619 -4.218 1.00 91.69 531 THR A O 1
ATOM 4141 N N . GLU A 1 532 ? 11.508 -17.971 -6.312 1.00 92.44 532 GLU A N 1
ATOM 4142 C CA . GLU A 1 532 ? 12.841 -18.488 -6.014 1.00 92.44 532 GLU A CA 1
ATOM 4143 C C . GLU A 1 532 ? 13.812 -17.354 -5.651 1.00 92.44 532 GLU A C 1
ATOM 4145 O O . GLU A 1 532 ? 14.840 -17.588 -5.016 1.00 92.44 532 GLU A O 1
ATOM 4150 N N . TYR A 1 533 ? 13.504 -16.119 -6.059 1.00 95.94 533 TYR A N 1
ATOM 4151 C CA . TYR A 1 533 ? 14.392 -14.962 -5.943 1.00 95.94 533 TYR A CA 1
ATOM 4152 C C . TYR A 1 533 ? 14.320 -14.356 -4.542 1.00 95.94 533 TYR A C 1
ATOM 4154 O O . TYR A 1 533 ? 13.235 -14.062 -4.045 1.00 95.94 533 TYR A O 1
ATOM 4162 N N . LYS A 1 534 ? 15.470 -14.108 -3.908 1.00 96.12 534 LYS A N 1
ATOM 4163 C CA . LYS A 1 534 ? 15.510 -13.440 -2.606 1.00 96.12 534 LYS A CA 1
ATOM 4164 C C . LYS A 1 534 ? 15.240 -11.946 -2.755 1.00 96.12 534 LYS A C 1
ATOM 4166 O O . LYS A 1 534 ? 16.026 -11.229 -3.382 1.00 96.12 534 LYS A O 1
ATOM 4171 N N . ILE A 1 535 ? 14.173 -11.473 -2.120 1.00 97.19 535 ILE A N 1
ATOM 4172 C CA . ILE A 1 535 ? 13.836 -10.052 -2.011 1.00 97.19 535 ILE A CA 1
ATOM 4173 C C . ILE A 1 535 ? 14.344 -9.520 -0.669 1.00 97.19 535 ILE A C 1
ATOM 4175 O O . ILE A 1 535 ? 14.041 -10.079 0.384 1.00 97.19 535 ILE A O 1
ATOM 4179 N N . VAL A 1 536 ? 15.059 -8.395 -0.682 1.00 97.44 536 VAL A N 1
ATOM 4180 C CA . VAL A 1 536 ? 15.312 -7.591 0.523 1.00 97.44 536 VAL A CA 1
ATOM 4181 C C . VAL A 1 536 ? 14.669 -6.221 0.335 1.00 97.44 536 VAL A C 1
ATOM 4183 O O . VAL A 1 536 ? 15.127 -5.452 -0.513 1.00 97.44 536 VAL A O 1
ATOM 4186 N N . SER A 1 537 ? 13.626 -5.902 1.111 1.00 96.81 537 SER A N 1
ATOM 4187 C CA . SER A 1 537 ? 13.087 -4.535 1.155 1.00 96.81 537 SER A CA 1
ATOM 4188 C C . SER A 1 537 ? 13.718 -3.721 2.282 1.00 96.81 537 SER A C 1
ATOM 4190 O O . SER A 1 537 ? 14.086 -4.256 3.327 1.00 96.81 537 SER A O 1
ATOM 4192 N N . ILE A 1 538 ? 13.883 -2.424 2.039 1.00 95.31 538 ILE A N 1
ATOM 4193 C CA . ILE A 1 538 ? 14.525 -1.451 2.919 1.00 95.31 538 ILE A CA 1
ATOM 4194 C C . ILE A 1 538 ? 13.638 -0.210 2.934 1.00 95.31 538 ILE A C 1
ATOM 4196 O O . ILE A 1 538 ? 13.472 0.471 1.920 1.00 95.31 538 ILE A O 1
ATOM 4200 N N . GLU A 1 539 ? 13.024 0.066 4.075 1.00 92.75 539 GLU A N 1
ATOM 4201 C CA . GLU A 1 539 ? 11.947 1.047 4.183 1.00 92.75 539 GLU A CA 1
ATOM 4202 C C . GLU A 1 539 ? 12.170 1.947 5.406 1.00 92.75 539 GLU A C 1
ATOM 4204 O O . GLU A 1 539 ? 12.544 1.475 6.479 1.00 92.75 539 GLU A O 1
ATOM 4209 N N . ASP A 1 540 ? 11.911 3.254 5.291 1.00 85.88 540 ASP A N 1
ATOM 4210 C CA . ASP A 1 540 ? 11.902 4.130 6.474 1.00 85.88 540 ASP A CA 1
ATOM 4211 C C . ASP A 1 540 ? 10.807 3.708 7.458 1.00 85.88 540 ASP A C 1
ATOM 4213 O O . ASP A 1 540 ? 10.959 3.801 8.675 1.00 85.88 540 ASP A O 1
ATOM 4217 N N . THR A 1 541 ? 9.689 3.216 6.928 1.00 77.38 541 THR A N 1
ATOM 4218 C CA . THR A 1 541 ? 8.599 2.582 7.666 1.00 77.38 541 THR A CA 1
ATOM 4219 C C . THR A 1 541 ? 7.844 1.669 6.693 1.00 77.38 541 THR A C 1
ATOM 4221 O O . THR A 1 541 ? 7.751 1.989 5.508 1.00 77.38 541 THR A O 1
ATOM 4224 N N . THR A 1 542 ? 7.279 0.563 7.176 1.00 81.81 542 THR A N 1
ATOM 4225 C CA . THR A 1 542 ? 6.614 -0.497 6.387 1.00 81.81 542 THR A CA 1
ATOM 4226 C C . THR A 1 542 ? 5.434 0.006 5.537 1.00 81.81 542 THR A C 1
ATOM 4228 O O . THR A 1 542 ? 4.392 0.373 6.082 1.00 81.81 542 THR A O 1
ATOM 4231 N N . GLU A 1 543 ? 5.581 0.070 4.210 1.00 83.44 543 GLU A N 1
ATOM 4232 C CA . GLU A 1 543 ? 4.487 0.270 3.227 1.00 83.44 543 GLU A CA 1
ATOM 4233 C C . GLU A 1 543 ? 4.301 -0.949 2.320 1.00 83.44 543 GLU A C 1
ATOM 4235 O O . GLU A 1 543 ? 3.199 -1.186 1.821 1.00 83.44 543 GLU A O 1
ATOM 4240 N N . LEU A 1 544 ? 5.368 -1.717 2.096 1.00 88.94 544 LEU A N 1
ATOM 4241 C CA . LEU A 1 544 ? 5.313 -2.942 1.318 1.00 88.94 544 LEU A CA 1
ATOM 4242 C C . LEU A 1 544 ? 4.724 -4.074 2.163 1.00 88.94 544 LEU A C 1
ATOM 4244 O O . LEU A 1 544 ? 5.081 -4.275 3.325 1.00 88.94 544 LEU A O 1
ATOM 4248 N N . ASN A 1 545 ? 3.826 -4.822 1.532 1.00 88.31 545 ASN A N 1
ATOM 4249 C CA . ASN A 1 545 ? 3.265 -6.077 2.011 1.00 88.31 545 ASN A CA 1
ATOM 4250 C C . ASN A 1 545 ? 3.392 -7.065 0.852 1.00 88.31 545 ASN A C 1
ATOM 4252 O O . ASN A 1 545 ? 2.546 -7.067 -0.043 1.00 88.31 545 ASN A O 1
ATOM 4256 N N . LEU A 1 546 ? 4.498 -7.809 0.815 1.00 88.88 546 LEU A N 1
ATOM 4257 C CA . LEU A 1 546 ? 4.784 -8.758 -0.253 1.00 88.88 546 LEU A CA 1
ATOM 4258 C C . LEU A 1 546 ? 4.426 -10.157 0.252 1.00 88.88 546 LEU A C 1
ATOM 4260 O O . LEU A 1 546 ? 5.073 -10.667 1.159 1.00 88.88 546 LEU A O 1
ATOM 4264 N N . MET A 1 547 ? 3.453 -10.832 -0.363 1.00 87.50 547 MET A N 1
ATOM 4265 C CA . MET A 1 547 ? 3.130 -12.232 -0.025 1.00 87.50 547 MET A CA 1
ATOM 4266 C C . MET A 1 547 ? 4.171 -13.227 -0.591 1.00 87.50 547 MET A C 1
ATOM 4268 O O . MET A 1 547 ? 3.823 -14.315 -1.050 1.00 87.50 547 MET A O 1
ATOM 4272 N N . HIS A 1 548 ? 5.445 -12.829 -0.652 1.00 89.69 548 HIS A N 1
ATOM 4273 C CA . HIS A 1 548 ? 6.541 -13.552 -1.300 1.00 89.69 548 HIS A CA 1
ATOM 4274 C C . HIS A 1 548 ? 7.322 -14.384 -0.265 1.00 89.69 548 HIS A C 1
ATOM 4276 O O . HIS A 1 548 ? 7.723 -13.832 0.759 1.00 89.69 548 HIS A O 1
ATOM 4282 N N . PRO A 1 549 ? 7.542 -15.695 -0.492 1.00 87.69 549 PRO A N 1
ATOM 4283 C CA . PRO A 1 549 ? 8.102 -16.592 0.523 1.00 87.69 549 PRO A CA 1
ATOM 4284 C C . PRO A 1 549 ? 9.568 -16.297 0.882 1.00 87.69 549 PRO A C 1
ATOM 4286 O O . PRO A 1 549 ? 9.979 -16.549 2.011 1.00 87.69 549 PRO A O 1
ATOM 4289 N N . ASN A 1 550 ? 10.364 -15.767 -0.051 1.00 92.56 550 ASN A N 1
ATOM 4290 C CA . ASN A 1 550 ? 11.791 -15.485 0.135 1.00 92.56 550 ASN A CA 1
ATOM 4291 C C . ASN A 1 550 ? 12.033 -13.971 0.301 1.00 92.56 550 ASN A C 1
ATOM 4293 O O . ASN A 1 550 ? 12.882 -13.378 -0.369 1.00 92.56 550 ASN A O 1
ATOM 4297 N N . TRP A 1 551 ? 11.250 -13.333 1.177 1.00 95.81 551 TRP A N 1
ATOM 4298 C CA . TRP A 1 551 ? 11.319 -11.898 1.464 1.00 95.81 551 TRP A CA 1
ATOM 4299 C C . TRP A 1 551 ? 11.880 -11.609 2.861 1.00 95.81 551 TRP A C 1
ATOM 4301 O O . TRP A 1 551 ? 11.462 -12.187 3.862 1.00 95.81 551 TRP A O 1
ATOM 4311 N N . LEU A 1 552 ? 12.820 -10.665 2.929 1.00 94.50 552 LEU A N 1
ATOM 4312 C CA . LEU A 1 552 ? 13.345 -10.082 4.160 1.00 94.50 552 LEU A CA 1
ATOM 4313 C C . LEU A 1 552 ? 13.026 -8.580 4.170 1.00 94.50 552 LEU A C 1
ATOM 4315 O O . LEU A 1 552 ? 13.601 -7.813 3.396 1.00 94.50 552 LEU A O 1
ATOM 4319 N N . GLN A 1 553 ? 12.133 -8.154 5.065 1.00 94.12 553 GLN A N 1
ATOM 4320 C CA . GLN A 1 553 ? 11.818 -6.741 5.284 1.00 94.12 553 GLN A CA 1
ATOM 4321 C C . GLN A 1 553 ? 12.783 -6.120 6.304 1.00 94.12 553 GLN A C 1
ATOM 4323 O O . GLN A 1 553 ? 12.966 -6.641 7.403 1.00 94.12 553 GLN A O 1
ATOM 4328 N N . SER A 1 554 ? 13.402 -4.996 5.944 1.00 93.12 554 SER A N 1
ATOM 4329 C CA . SER A 1 554 ? 14.271 -4.192 6.810 1.00 93.12 554 SER A CA 1
ATOM 4330 C C . SER A 1 554 ? 13.690 -2.793 6.988 1.00 93.12 554 SER A C 1
ATOM 4332 O O . SER A 1 554 ? 13.314 -2.144 6.013 1.00 93.12 554 SER A O 1
ATOM 4334 N N . VAL A 1 555 ? 13.653 -2.306 8.229 1.00 89.81 555 VAL A N 1
ATOM 4335 C CA . VAL A 1 555 ? 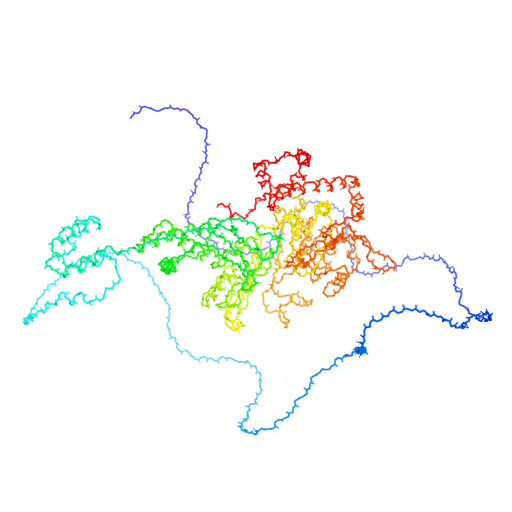13.057 -1.007 8.577 1.00 89.81 555 VAL A CA 1
ATOM 4336 C C . VAL A 1 555 ? 14.074 -0.145 9.317 1.00 89.81 555 VAL A C 1
ATOM 4338 O O . VAL A 1 555 ? 14.809 -0.654 10.168 1.00 89.81 555 VAL A O 1
ATOM 4341 N N . THR A 1 556 ? 14.134 1.151 9.000 1.00 87.88 556 THR A N 1
ATOM 4342 C CA . THR A 1 556 ? 15.014 2.091 9.720 1.00 87.88 556 THR A CA 1
ATOM 4343 C C . THR A 1 556 ? 14.629 2.222 11.193 1.00 87.88 556 THR A C 1
ATOM 4345 O O . THR A 1 556 ? 13.494 1.954 11.596 1.00 87.88 556 THR A O 1
ATOM 4348 N N . ARG A 1 557 ? 15.584 2.644 12.025 1.00 83.25 557 ARG A N 1
ATOM 4349 C CA . ARG A 1 557 ? 15.361 2.849 13.458 1.00 83.25 557 ARG A CA 1
ATOM 4350 C C . ARG A 1 557 ? 16.060 4.115 13.919 1.00 83.25 557 ARG A C 1
ATOM 4352 O O . ARG A 1 557 ? 17.276 4.108 14.072 1.00 83.25 557 ARG A O 1
ATOM 4359 N N . ALA A 1 558 ? 15.280 5.149 14.223 1.00 75.25 558 ALA A N 1
ATOM 4360 C CA . ALA A 1 558 ? 15.782 6.344 14.893 1.00 75.25 558 ALA A CA 1
ATOM 4361 C C . ALA A 1 558 ? 16.471 5.978 16.223 1.00 75.25 558 ALA A C 1
ATOM 4363 O O . ALA A 1 558 ? 15.912 5.232 17.036 1.00 75.25 558 ALA A O 1
ATOM 4364 N N . GLY A 1 559 ? 17.684 6.492 16.433 1.00 68.50 559 GLY A N 1
ATOM 4365 C CA . GLY A 1 559 ? 18.454 6.272 17.661 1.00 68.50 559 GLY A CA 1
ATOM 4366 C C . GLY A 1 559 ? 17.825 6.910 18.905 1.00 68.50 559 GLY A C 1
ATOM 4367 O O . GLY A 1 559 ? 17.021 7.839 18.817 1.00 68.50 559 GLY A O 1
ATOM 4368 N N . PHE A 1 560 ? 18.214 6.431 20.090 1.00 57.19 560 PHE A N 1
ATOM 4369 C CA . PHE A 1 560 ? 17.735 6.974 21.365 1.00 57.19 560 PHE A CA 1
ATOM 4370 C C . PHE A 1 560 ? 18.801 7.853 22.025 1.00 57.19 560 PHE A C 1
ATOM 4372 O O . PHE A 1 560 ? 19.850 7.371 22.449 1.00 57.19 560 PH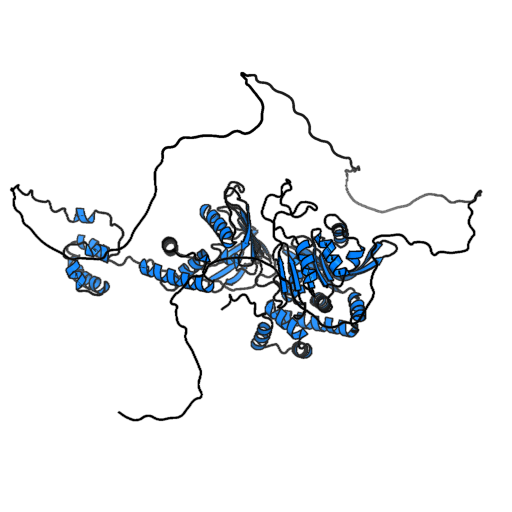E A O 1
ATOM 4379 N N . GLY A 1 561 ? 18.484 9.138 22.173 1.00 53.53 561 GLY A N 1
ATOM 4380 C CA . GLY A 1 561 ? 19.279 10.109 22.924 1.00 53.53 561 GLY A CA 1
ATOM 4381 C C . GLY A 1 561 ? 19.498 11.409 22.158 1.00 53.53 561 GLY A C 1
ATOM 4382 O O . GLY A 1 561 ? 19.485 11.437 20.929 1.00 53.53 561 GLY A O 1
ATOM 4383 N N . THR A 1 562 ? 19.726 12.494 22.893 1.00 47.09 562 THR A N 1
ATOM 4384 C CA . THR A 1 562 ? 20.244 13.739 22.323 1.00 47.09 562 THR A CA 1
ATOM 4385 C C . THR A 1 562 ? 21.681 13.508 21.863 1.00 47.09 562 THR A C 1
ATOM 4387 O O . THR A 1 562 ? 22.582 13.377 22.693 1.00 47.09 562 THR A O 1
ATOM 4390 N N . GLY A 1 563 ? 21.905 13.463 20.548 1.00 42.44 563 GLY A N 1
ATOM 4391 C CA . GLY A 1 563 ? 23.243 13.689 20.004 1.00 42.44 563 GLY A CA 1
ATOM 4392 C C . GLY A 1 563 ? 23.731 15.068 20.456 1.00 42.44 563 GLY A C 1
ATOM 4393 O O . GLY A 1 563 ? 22.961 16.025 20.427 1.00 42.44 563 GLY A O 1
ATOM 4394 N N . ASP A 1 564 ? 24.981 15.161 20.911 1.00 42.19 564 ASP A N 1
ATOM 4395 C CA . ASP A 1 564 ? 25.524 16.314 21.656 1.00 42.19 564 ASP A CA 1
ATOM 4396 C C . ASP A 1 564 ? 25.886 17.525 20.762 1.00 42.19 564 ASP A C 1
ATOM 4398 O O . ASP A 1 564 ? 26.936 18.150 20.880 1.00 42.19 564 ASP A O 1
ATOM 4402 N N . THR A 1 565 ? 25.016 17.815 19.793 1.00 40.03 565 THR A N 1
ATOM 4403 C CA . THR A 1 565 ? 25.048 18.952 18.867 1.00 40.03 565 THR A CA 1
ATOM 4404 C C . THR A 1 565 ? 23.609 19.246 18.445 1.00 40.03 565 THR A C 1
ATOM 4406 O O . THR A 1 565 ? 22.943 18.349 17.928 1.00 40.03 565 THR A O 1
ATOM 4409 N N . GLY A 1 566 ? 23.128 20.478 18.640 1.00 35.88 566 GLY A N 1
ATOM 4410 C CA . GLY A 1 566 ? 21.716 20.869 18.487 1.00 35.88 566 GLY A CA 1
ATOM 4411 C C . GLY A 1 566 ? 21.164 20.927 17.054 1.00 35.88 566 GLY A C 1
ATOM 4412 O O . GLY A 1 566 ? 20.643 21.960 16.646 1.00 35.88 566 GLY A O 1
ATOM 4413 N N . GLY A 1 567 ? 21.262 19.834 16.296 1.00 33.88 567 GLY A N 1
ATOM 4414 C CA . GLY A 1 567 ? 20.495 19.618 15.069 1.00 33.88 567 GLY A CA 1
ATOM 4415 C C . GLY A 1 567 ? 19.095 19.079 15.382 1.00 33.88 567 GLY A C 1
ATOM 4416 O O . GLY A 1 567 ? 18.921 18.279 16.301 1.00 33.88 567 GLY A O 1
ATOM 4417 N N . ALA A 1 568 ? 18.086 19.515 14.626 1.00 33.00 568 ALA A N 1
ATOM 4418 C CA . ALA A 1 568 ? 16.719 19.016 14.771 1.00 33.00 568 ALA A CA 1
ATOM 4419 C C . ALA A 1 568 ? 16.602 17.534 14.342 1.00 33.00 568 ALA A C 1
ATOM 4421 O O . ALA A 1 568 ? 17.359 17.091 13.475 1.00 33.00 568 ALA A O 1
ATOM 4422 N N . PRO A 1 569 ? 15.632 16.766 14.878 1.00 41.28 569 PRO A N 1
ATOM 4423 C CA . PRO A 1 569 ? 15.354 15.398 14.442 1.00 41.28 569 PRO A CA 1
ATOM 4424 C C . PRO A 1 569 ? 14.629 15.379 13.082 1.00 41.28 569 PRO A C 1
ATOM 4426 O O . PRO A 1 569 ? 13.452 15.041 12.981 1.00 41.28 569 PRO A O 1
ATOM 4429 N N . SER A 1 570 ? 15.343 15.747 12.019 1.00 38.31 570 SER A N 1
ATOM 4430 C CA . SER A 1 570 ? 14.905 15.641 10.625 1.00 38.31 570 SER A CA 1
ATOM 4431 C C . SER A 1 570 ? 15.916 14.813 9.836 1.00 38.31 570 SER A C 1
ATOM 4433 O O . SER A 1 570 ? 17.085 15.182 9.761 1.00 38.31 570 SER A O 1
ATOM 4435 N N . GLY A 1 571 ? 15.464 13.706 9.239 1.00 40.06 571 GLY A N 1
ATOM 4436 C CA . GLY A 1 571 ? 16.296 12.681 8.583 1.00 40.06 571 GLY A CA 1
ATOM 4437 C C . GLY A 1 571 ? 16.950 13.078 7.252 1.00 40.06 571 GLY A C 1
ATOM 4438 O O . GLY A 1 571 ? 16.991 12.262 6.338 1.00 40.06 571 GLY A O 1
ATOM 4439 N N . VAL A 1 572 ? 17.417 14.321 7.123 1.00 42.59 572 VAL A N 1
ATOM 4440 C CA . VAL A 1 572 ? 18.172 14.848 5.978 1.00 42.59 572 VAL A CA 1
ATOM 4441 C C . VAL A 1 572 ? 19.253 15.784 6.530 1.00 42.59 572 VAL A C 1
ATOM 4443 O O . VAL A 1 572 ? 18.965 16.925 6.886 1.00 42.59 572 VAL A O 1
ATOM 4446 N N . GLY A 1 573 ? 20.490 15.295 6.646 1.00 36.00 573 GLY A N 1
ATOM 4447 C CA . GLY A 1 573 ? 21.600 16.060 7.226 1.00 36.00 573 GLY A CA 1
ATOM 4448 C C . GLY A 1 573 ? 22.857 15.217 7.447 1.00 36.00 573 GLY A C 1
ATOM 4449 O O . GLY A 1 573 ? 23.052 14.661 8.527 1.00 36.00 573 GLY A O 1
ATOM 4450 N N . GLY A 1 574 ? 23.705 15.126 6.423 1.00 38.19 574 GLY A N 1
ATOM 4451 C CA . GLY A 1 574 ? 24.967 14.387 6.483 1.00 38.19 574 GLY A CA 1
ATOM 4452 C C . GLY A 1 574 ? 25.973 14.971 7.485 1.00 38.19 574 GLY A C 1
ATOM 4453 O O . GLY A 1 574 ? 25.958 16.160 7.801 1.00 38.19 574 GLY A O 1
ATOM 4454 N N . GLY A 1 575 ? 26.879 14.124 7.983 1.00 38.38 575 GLY A N 1
ATOM 4455 C CA . GLY A 1 575 ? 28.024 14.523 8.819 1.00 38.38 575 GLY A CA 1
ATOM 4456 C C . GLY A 1 575 ? 27.773 14.641 10.332 1.00 38.38 575 GLY A C 1
ATOM 4457 O O . GLY A 1 575 ? 28.736 14.730 11.094 1.00 38.38 575 GLY A O 1
ATOM 4458 N N . GLY A 1 576 ? 26.521 14.592 10.797 1.00 45.88 576 GLY A N 1
ATOM 4459 C CA . GLY A 1 576 ? 26.211 14.518 12.230 1.00 45.88 576 GLY A CA 1
ATOM 4460 C C . GLY A 1 576 ? 26.650 13.188 12.863 1.00 45.88 576 GLY A C 1
ATOM 4461 O O . GLY A 1 576 ? 26.598 12.133 12.228 1.00 45.88 576 GLY A O 1
ATOM 4462 N N . ARG A 1 577 ? 27.044 13.199 14.146 1.00 48.06 577 ARG A N 1
ATOM 4463 C CA . ARG A 1 577 ? 27.213 11.946 14.906 1.00 48.06 577 ARG A CA 1
ATOM 4464 C C . ARG A 1 577 ? 25.840 11.297 15.094 1.00 48.06 577 ARG A C 1
ATOM 4466 O O . ARG A 1 577 ? 25.029 11.818 15.858 1.00 48.06 577 ARG A O 1
ATOM 4473 N N . LYS A 1 578 ? 25.609 10.158 14.432 1.00 58.22 578 LYS A N 1
ATOM 4474 C CA . LYS A 1 578 ? 24.419 9.315 14.624 1.00 58.22 578 LYS A CA 1
ATOM 4475 C C . LYS A 1 578 ? 24.131 9.104 16.114 1.00 58.22 578 LYS A C 1
ATOM 4477 O O . LYS A 1 578 ? 25.041 8.783 16.884 1.00 58.22 578 LYS A O 1
ATOM 4482 N N . ALA A 1 579 ? 22.870 9.278 16.510 1.00 64.88 579 ALA A N 1
ATOM 4483 C CA . ALA A 1 579 ? 22.438 9.011 17.877 1.00 64.88 579 ALA A CA 1
ATOM 4484 C C . ALA A 1 579 ? 22.679 7.526 18.230 1.00 64.88 579 ALA A C 1
ATOM 4486 O O . ALA A 1 579 ? 22.599 6.669 17.345 1.00 64.88 579 ALA A O 1
ATOM 4487 N N . PRO A 1 580 ? 22.970 7.173 19.496 1.00 69.62 580 PRO A N 1
ATOM 4488 C CA . PRO A 1 580 ? 23.199 5.783 19.876 1.00 69.62 580 PRO A CA 1
ATOM 4489 C C . PRO A 1 580 ? 22.041 4.861 19.458 1.00 69.62 580 PRO A C 1
ATOM 4491 O O . PRO A 1 580 ? 20.888 5.044 19.850 1.00 69.62 580 PRO A O 1
ATOM 4494 N N . GLY A 1 581 ? 22.363 3.858 18.638 1.00 75.50 581 GLY A N 1
ATOM 4495 C CA . GLY A 1 581 ? 21.392 2.904 18.102 1.00 75.50 581 GLY A CA 1
ATOM 4496 C C . GLY A 1 581 ? 20.624 3.360 16.855 1.00 75.50 581 GLY A C 1
ATOM 4497 O O . GLY A 1 581 ? 19.718 2.632 16.448 1.00 75.50 581 GLY A O 1
ATOM 4498 N N . ASP A 1 582 ? 20.969 4.494 16.247 1.00 83.12 582 ASP A N 1
ATOM 4499 C CA . ASP A 1 582 ? 20.410 4.934 14.965 1.00 83.12 582 ASP A CA 1
ATOM 4500 C C . ASP A 1 582 ? 20.807 3.997 13.808 1.00 83.12 582 ASP A C 1
ATOM 4502 O O . ASP A 1 582 ? 21.952 3.546 13.737 1.00 83.12 582 ASP A O 1
ATOM 4506 N N . ILE A 1 583 ? 19.850 3.679 12.931 1.00 87.44 583 ILE A N 1
ATOM 4507 C CA . ILE A 1 583 ? 20.015 2.819 11.749 1.00 87.44 583 ILE A CA 1
ATOM 4508 C C . ILE A 1 583 ? 19.257 3.459 10.581 1.00 87.44 583 ILE A C 1
ATOM 4510 O O . ILE A 1 583 ? 18.025 3.503 10.605 1.00 87.44 583 ILE A O 1
ATOM 4514 N N . SER A 1 584 ? 19.975 3.919 9.553 1.00 90.19 584 SER A N 1
ATOM 4515 C CA . SER A 1 584 ? 19.408 4.593 8.373 1.00 90.19 584 SER A CA 1
ATOM 4516 C C . SER A 1 584 ? 19.269 3.663 7.158 1.00 90.19 584 SER A C 1
ATOM 4518 O O . SER A 1 584 ? 19.830 2.564 7.139 1.00 90.19 584 SER A O 1
ATOM 4520 N N . LEU A 1 585 ? 18.549 4.110 6.114 1.00 90.19 585 LEU A N 1
ATOM 4521 C CA . LEU A 1 585 ? 18.392 3.371 4.845 1.00 90.19 585 LEU A CA 1
ATOM 4522 C C . LEU A 1 585 ? 19.744 2.904 4.281 1.00 90.19 585 LEU A C 1
ATOM 4524 O O . LEU A 1 585 ? 19.880 1.757 3.865 1.00 90.19 585 LEU A O 1
ATOM 4528 N N . TYR A 1 586 ? 20.754 3.778 4.330 1.00 89.19 586 TYR A N 1
ATOM 4529 C CA . TYR A 1 586 ? 22.127 3.493 3.909 1.00 89.19 586 TYR A CA 1
ATOM 4530 C C . TYR A 1 586 ? 22.739 2.288 4.647 1.00 89.19 586 TYR A C 1
ATOM 4532 O O . TYR A 1 586 ? 23.306 1.403 4.007 1.00 89.19 586 TYR A O 1
ATOM 4540 N N . ASP A 1 587 ? 22.593 2.200 5.976 1.00 90.75 587 ASP A N 1
ATOM 4541 C CA . ASP A 1 587 ? 23.168 1.093 6.759 1.00 90.75 587 ASP A CA 1
ATOM 4542 C C . ASP A 1 587 ? 22.520 -0.245 6.374 1.00 90.75 587 ASP A C 1
ATOM 4544 O O . ASP A 1 587 ? 23.203 -1.257 6.192 1.00 90.75 587 ASP A O 1
ATOM 4548 N N . LEU A 1 588 ? 21.192 -0.234 6.216 1.00 93.88 588 LEU A N 1
ATOM 4549 C CA . LEU A 1 588 ? 20.399 -1.395 5.814 1.00 93.88 588 LEU A CA 1
ATOM 4550 C C . LEU A 1 588 ? 20.722 -1.835 4.383 1.00 93.88 588 LEU A C 1
ATOM 4552 O O . LEU A 1 588 ? 20.784 -3.030 4.113 1.00 93.88 588 LEU A O 1
ATOM 4556 N N . LEU A 1 589 ? 20.992 -0.891 3.483 1.00 92.31 589 LEU A N 1
ATOM 4557 C CA . LEU A 1 589 ? 21.364 -1.154 2.095 1.00 92.31 589 LEU A CA 1
ATOM 4558 C C . LEU A 1 589 ? 22.775 -1.753 1.975 1.00 92.31 589 LEU A C 1
ATOM 4560 O O . LEU A 1 589 ? 22.971 -2.742 1.266 1.00 92.31 589 LEU A O 1
ATOM 4564 N N . ILE A 1 590 ? 23.740 -1.255 2.757 1.00 89.81 590 ILE A N 1
ATOM 4565 C CA . ILE A 1 590 ? 25.070 -1.874 2.894 1.00 89.81 590 ILE A CA 1
ATOM 4566 C C . ILE A 1 590 ? 24.980 -3.279 3.521 1.00 89.81 590 ILE A C 1
ATOM 4568 O O . ILE A 1 590 ? 25.742 -4.176 3.144 1.00 89.81 590 ILE A O 1
ATOM 4572 N N . ALA A 1 591 ? 24.044 -3.511 4.448 1.00 92.00 591 ALA A N 1
ATOM 4573 C CA . ALA A 1 591 ? 23.779 -4.841 4.997 1.00 92.00 591 ALA A CA 1
ATOM 4574 C C . ALA A 1 591 ? 23.102 -5.777 3.974 1.00 92.00 591 ALA A C 1
ATOM 4576 O O . ALA A 1 591 ? 23.486 -6.944 3.870 1.00 92.00 591 ALA A O 1
ATOM 4577 N N . ALA A 1 592 ? 22.154 -5.271 3.179 1.00 93.62 592 ALA A N 1
ATOM 4578 C CA . ALA A 1 592 ? 21.440 -6.018 2.145 1.00 93.62 592 ALA A CA 1
ATOM 4579 C C . ALA A 1 592 ? 22.378 -6.547 1.053 1.00 93.62 592 ALA A C 1
ATOM 4581 O O . ALA A 1 592 ? 22.251 -7.700 0.654 1.00 93.62 592 ALA A O 1
ATOM 4582 N N . LEU A 1 593 ? 23.396 -5.784 0.648 1.00 90.75 593 LEU A N 1
ATOM 4583 C CA . LEU A 1 593 ? 24.428 -6.257 -0.289 1.00 90.75 593 LEU A CA 1
ATOM 4584 C C . LEU A 1 593 ? 25.166 -7.521 0.201 1.00 90.75 593 LEU A C 1
ATOM 4586 O O . LEU A 1 593 ? 25.638 -8.320 -0.603 1.00 90.75 593 LEU A O 1
ATOM 4590 N N . ARG A 1 594 ? 25.230 -7.756 1.520 1.00 92.19 594 ARG A N 1
ATOM 4591 C CA . ARG A 1 594 ? 25.818 -8.975 2.113 1.00 92.19 594 ARG A CA 1
ATOM 4592 C C . ARG A 1 594 ? 24.828 -10.135 2.229 1.00 92.19 594 ARG A C 1
ATOM 4594 O O . ARG A 1 594 ? 25.240 -11.256 2.510 1.00 92.19 594 ARG A O 1
ATOM 4601 N N . GLN A 1 595 ? 23.537 -9.885 2.011 1.00 91.56 595 GLN A N 1
ATOM 4602 C CA . GLN A 1 595 ? 22.478 -10.896 2.047 1.00 91.56 595 GLN A CA 1
ATOM 4603 C C . GLN A 1 595 ? 22.341 -11.684 0.738 1.00 91.56 595 GLN A C 1
ATOM 4605 O O . GLN A 1 595 ? 21.555 -12.633 0.716 1.00 91.56 595 GLN A O 1
ATOM 4610 N N . ARG A 1 596 ? 23.081 -11.303 -0.317 1.00 92.38 596 ARG A N 1
ATOM 4611 C CA . ARG A 1 596 ? 22.960 -11.826 -1.690 1.00 92.38 596 ARG A CA 1
ATOM 4612 C C . ARG A 1 596 ? 21.490 -11.887 -2.164 1.00 92.38 596 ARG A C 1
ATOM 4614 O O . ARG A 1 596 ? 20.978 -12.977 -2.402 1.00 92.38 596 ARG A O 1
ATOM 4621 N N . PRO A 1 597 ? 20.784 -10.745 -2.224 1.00 95.50 597 PRO A N 1
ATOM 4622 C CA . PRO A 1 597 ? 19.447 -10.672 -2.795 1.00 95.50 597 PRO A CA 1
ATOM 4623 C C . PRO A 1 597 ? 19.500 -10.755 -4.321 1.00 95.50 597 PRO A C 1
ATOM 4625 O O . PRO A 1 597 ? 20.414 -10.222 -4.951 1.00 95.50 597 PRO A O 1
ATOM 4628 N N . GLU A 1 598 ? 18.469 -11.342 -4.918 1.00 96.06 598 GLU A N 1
ATOM 4629 C CA . GLU A 1 598 ? 18.181 -11.175 -6.340 1.00 96.06 598 GLU A CA 1
ATOM 4630 C C . GLU A 1 598 ? 17.519 -9.823 -6.623 1.00 96.06 598 GLU A C 1
ATOM 4632 O O . GLU A 1 598 ? 17.802 -9.240 -7.666 1.00 96.06 598 GLU A O 1
ATOM 4637 N N . PHE A 1 599 ? 16.693 -9.319 -5.695 1.00 97.25 599 PHE A N 1
ATOM 4638 C CA . PHE A 1 599 ? 16.063 -7.997 -5.760 1.00 97.25 599 PHE A CA 1
ATOM 4639 C C . PHE A 1 599 ? 16.265 -7.195 -4.468 1.00 97.25 599 PHE A C 1
ATOM 4641 O O . PHE A 1 599 ? 15.911 -7.643 -3.375 1.00 97.25 599 PHE A O 1
ATOM 4648 N N . ILE A 1 600 ? 16.776 -5.971 -4.604 1.00 97.44 600 ILE A N 1
ATOM 4649 C CA . ILE A 1 600 ? 16.819 -4.952 -3.544 1.00 97.44 600 ILE A CA 1
ATOM 4650 C C . ILE A 1 600 ? 15.673 -3.965 -3.772 1.00 97.44 600 ILE A C 1
ATOM 4652 O O . ILE A 1 600 ? 15.522 -3.458 -4.879 1.00 97.44 600 ILE A O 1
ATOM 4656 N N . ILE A 1 601 ? 14.873 -3.658 -2.751 1.00 97.38 601 ILE A N 1
ATOM 4657 C CA . ILE A 1 601 ? 13.717 -2.761 -2.897 1.00 97.38 601 ILE A CA 1
ATOM 4658 C C . ILE A 1 601 ? 13.776 -1.638 -1.861 1.00 97.38 601 ILE A C 1
ATOM 4660 O O . ILE A 1 601 ? 13.615 -1.893 -0.673 1.00 97.38 601 ILE A O 1
ATOM 4664 N N . VAL A 1 602 ? 13.975 -0.392 -2.294 1.00 96.44 602 VAL A N 1
ATOM 4665 C CA . VAL A 1 602 ? 14.000 0.785 -1.406 1.00 96.44 602 VAL A CA 1
ATOM 4666 C C . VAL A 1 602 ? 12.655 1.512 -1.460 1.00 96.44 602 VAL A C 1
ATOM 4668 O O . VAL A 1 602 ? 12.243 1.973 -2.523 1.00 96.44 602 VAL A O 1
ATOM 4671 N N . GLY A 1 603 ? 11.965 1.624 -0.320 1.00 92.75 603 GLY A N 1
ATOM 4672 C CA . GLY A 1 603 ? 10.589 2.144 -0.247 1.00 92.75 603 GLY A CA 1
ATOM 4673 C C . GLY A 1 603 ? 10.412 3.532 -0.881 1.00 92.75 603 GLY A C 1
ATOM 4674 O O . GLY A 1 603 ? 9.596 3.704 -1.787 1.00 92.75 603 GLY A O 1
ATOM 4675 N N . GLU A 1 604 ? 11.225 4.507 -0.470 1.00 93.62 604 GLU A N 1
ATOM 4676 C CA . GLU A 1 604 ? 11.414 5.776 -1.182 1.00 93.62 604 GLU A CA 1
ATOM 4677 C C . GLU A 1 604 ? 12.883 6.206 -1.086 1.00 93.62 604 GLU A C 1
ATOM 4679 O O . GLU A 1 604 ? 13.489 6.150 -0.019 1.00 93.62 604 GLU A O 1
ATOM 4684 N N . VAL A 1 605 ? 13.452 6.622 -2.217 1.00 93.38 605 VAL A N 1
ATOM 4685 C CA . VAL A 1 605 ? 14.810 7.155 -2.341 1.00 93.38 605 VAL A CA 1
ATOM 4686 C C . VAL A 1 605 ? 14.738 8.671 -2.174 1.00 93.38 605 VAL A C 1
ATOM 4688 O O . VAL A 1 605 ? 14.074 9.371 -2.949 1.00 93.38 605 VAL A O 1
ATOM 4691 N N . ARG A 1 606 ? 15.405 9.189 -1.142 1.00 90.69 606 ARG A N 1
ATOM 4692 C CA . ARG A 1 606 ? 15.307 10.586 -0.689 1.00 90.69 606 ARG A CA 1
ATOM 4693 C C . ARG A 1 606 ? 16.629 11.220 -0.237 1.00 90.69 606 ARG A C 1
ATOM 4695 O O . ARG A 1 606 ? 16.662 12.443 -0.113 1.00 90.69 606 ARG A O 1
ATOM 4702 N N . GLY A 1 607 ? 17.680 10.435 -0.014 1.00 89.75 607 GLY A N 1
ATOM 4703 C CA . GLY A 1 607 ? 18.933 10.849 0.617 1.00 89.75 607 GLY A CA 1
ATOM 4704 C C . GLY A 1 607 ? 20.182 10.145 0.076 1.00 89.75 607 GLY A C 1
ATOM 4705 O O . GLY A 1 607 ? 20.248 9.741 -1.085 1.00 89.75 607 GLY A O 1
ATOM 4706 N N . GLU A 1 608 ? 21.192 10.028 0.940 1.00 87.62 608 GLU A N 1
ATOM 4707 C CA . GLU A 1 608 ? 22.522 9.471 0.641 1.00 87.62 608 GLU A CA 1
ATOM 4708 C C . GLU A 1 608 ? 22.475 7.995 0.193 1.00 87.62 608 GLU A C 1
ATOM 4710 O O . GLU A 1 608 ? 23.362 7.528 -0.522 1.00 87.62 608 GLU A O 1
ATOM 4715 N N . GLU A 1 609 ? 21.418 7.253 0.549 1.00 90.25 609 GLU A N 1
ATOM 4716 C CA . GLU A 1 609 ? 21.207 5.872 0.102 1.00 90.25 609 GLU A CA 1
ATOM 4717 C C . GLU A 1 609 ? 21.033 5.742 -1.420 1.00 90.25 609 GLU A C 1
ATOM 4719 O O . GLU A 1 609 ? 21.271 4.662 -1.965 1.00 90.25 609 GLU A O 1
ATOM 4724 N N . ALA A 1 610 ? 20.680 6.832 -2.116 1.00 92.25 610 ALA A N 1
ATOM 4725 C CA . ALA A 1 610 ? 20.591 6.867 -3.573 1.00 92.25 610 ALA A CA 1
ATOM 4726 C C . ALA A 1 610 ? 21.903 6.409 -4.227 1.00 92.25 610 ALA A C 1
ATOM 4728 O O . ALA A 1 610 ? 21.889 5.529 -5.089 1.00 92.25 610 ALA A O 1
ATOM 4729 N N . PHE A 1 611 ? 23.047 6.940 -3.780 1.00 91.31 611 PHE A N 1
ATOM 4730 C CA . PHE A 1 611 ? 24.352 6.579 -4.336 1.00 91.31 611 PHE A CA 1
ATOM 4731 C C . PHE A 1 611 ? 24.617 5.074 -4.201 1.00 91.31 611 PHE A C 1
ATOM 4733 O O . PHE A 1 611 ? 24.972 4.411 -5.175 1.00 91.31 611 PHE A O 1
ATOM 4740 N N . THR A 1 612 ? 24.378 4.512 -3.014 1.00 91.12 612 THR A N 1
ATOM 4741 C CA . THR A 1 612 ? 24.562 3.079 -2.745 1.00 91.12 612 THR A CA 1
ATOM 4742 C C . THR A 1 612 ? 23.587 2.209 -3.541 1.00 91.12 612 THR A C 1
ATOM 4744 O O . THR A 1 612 ? 23.965 1.119 -3.966 1.00 91.12 612 THR A O 1
ATOM 4747 N N . LEU A 1 613 ? 22.361 2.677 -3.802 1.00 94.44 613 LEU A N 1
ATOM 4748 C CA . LEU A 1 613 ? 21.373 1.938 -4.593 1.00 94.44 613 LEU A CA 1
ATOM 4749 C C . LEU A 1 613 ? 21.797 1.835 -6.060 1.00 94.44 613 LEU A C 1
ATOM 4751 O O . LEU A 1 613 ? 21.840 0.742 -6.618 1.00 94.44 613 LEU A O 1
ATOM 4755 N N . PHE A 1 614 ? 22.180 2.950 -6.682 1.00 94.25 614 PHE A N 1
ATOM 4756 C CA . PHE A 1 614 ? 22.669 2.926 -8.062 1.00 94.25 614 PHE A CA 1
ATOM 4757 C C . PHE A 1 614 ? 24.052 2.266 -8.183 1.00 94.25 614 PHE A C 1
ATOM 4759 O O . PHE A 1 614 ? 24.338 1.643 -9.204 1.00 94.25 614 PHE A O 1
ATOM 4766 N N . GLN A 1 615 ? 24.878 2.292 -7.131 1.00 91.75 615 GLN A N 1
ATOM 4767 C CA . GLN A 1 615 ? 26.084 1.466 -7.051 1.00 91.75 615 GLN A CA 1
ATOM 4768 C C . GLN A 1 615 ? 25.749 -0.037 -6.990 1.00 91.75 615 GLN A C 1
ATOM 4770 O O . GLN A 1 615 ? 26.420 -0.825 -7.653 1.00 91.75 615 GLN A O 1
ATOM 4775 N N . ALA A 1 616 ? 24.701 -0.446 -6.261 1.00 92.38 616 ALA A N 1
ATOM 4776 C CA . ALA A 1 616 ? 24.229 -1.834 -6.222 1.00 92.38 616 ALA A CA 1
ATOM 4777 C C . ALA A 1 616 ? 23.784 -2.330 -7.609 1.00 92.38 616 ALA A C 1
ATOM 4779 O O . ALA A 1 616 ? 24.152 -3.439 -8.008 1.00 92.38 616 ALA A O 1
ATOM 4780 N N . ILE A 1 617 ? 23.063 -1.477 -8.351 1.00 95.19 617 ILE A N 1
ATOM 4781 C CA . ILE A 1 617 ? 22.669 -1.706 -9.749 1.00 95.19 617 ILE A CA 1
ATOM 4782 C C . ILE A 1 617 ? 23.911 -1.845 -10.643 1.00 95.19 617 ILE A C 1
ATOM 4784 O O . ILE A 1 617 ? 24.028 -2.819 -11.384 1.00 95.19 617 ILE A O 1
ATOM 4788 N N . ALA A 1 618 ? 24.874 -0.923 -10.538 1.00 91.69 618 ALA A N 1
ATOM 4789 C CA . ALA A 1 618 ? 26.099 -0.934 -11.342 1.00 91.69 618 ALA A CA 1
ATOM 4790 C C . ALA A 1 618 ? 26.999 -2.167 -11.098 1.00 91.69 618 ALA A C 1
ATOM 4792 O O . ALA A 1 618 ? 27.759 -2.548 -11.985 1.00 91.69 618 ALA A O 1
ATOM 4793 N N . VAL A 1 619 ? 26.903 -2.820 -9.930 1.00 89.69 619 VAL A N 1
ATOM 4794 C CA . VAL A 1 619 ? 27.578 -4.108 -9.649 1.00 89.69 619 VAL A CA 1
ATOM 4795 C C . VAL A 1 619 ? 26.686 -5.341 -9.873 1.00 89.69 619 VAL A C 1
ATOM 4797 O O . VAL A 1 619 ? 27.072 -6.448 -9.504 1.00 89.69 619 VAL A O 1
ATOM 4800 N N . GLY A 1 620 ? 25.515 -5.177 -10.499 1.00 86.88 620 GLY A N 1
ATOM 4801 C CA . GLY A 1 620 ? 24.700 -6.277 -11.024 1.00 86.88 620 GLY A CA 1
ATOM 4802 C C . GLY A 1 620 ? 23.572 -6.800 -10.127 1.00 86.88 620 GLY A C 1
ATOM 4803 O O . GLY A 1 620 ? 23.011 -7.848 -10.444 1.00 86.88 620 GLY A O 1
ATOM 4804 N N . HIS A 1 621 ? 23.205 -6.109 -9.042 1.00 92.75 621 HIS A N 1
ATOM 4805 C CA . HIS A 1 621 ? 21.963 -6.424 -8.320 1.00 92.75 621 HIS A CA 1
ATOM 4806 C C . HIS A 1 621 ? 20.770 -5.818 -9.064 1.00 92.75 621 HIS A C 1
ATOM 4808 O O . HIS A 1 621 ? 20.819 -4.645 -9.440 1.00 92.75 621 HIS A O 1
ATOM 4814 N N . ALA A 1 622 ? 19.674 -6.566 -9.227 1.00 96.06 622 ALA A N 1
ATOM 4815 C CA . ALA A 1 622 ? 18.425 -5.933 -9.629 1.00 96.06 622 ALA A CA 1
ATOM 4816 C C . ALA A 1 622 ? 17.897 -5.109 -8.455 1.00 96.06 622 ALA A C 1
ATOM 4818 O O . ALA A 1 622 ? 17.883 -5.572 -7.309 1.00 96.06 622 ALA A O 1
ATOM 4819 N N . ALA A 1 623 ? 17.475 -3.880 -8.731 1.00 96.44 623 ALA A N 1
ATOM 4820 C CA . ALA A 1 623 ? 16.937 -3.012 -7.703 1.00 96.44 623 ALA A CA 1
ATOM 4821 C C . ALA A 1 623 ? 15.692 -2.263 -8.165 1.00 96.44 623 ALA A C 1
ATOM 4823 O O . ALA A 1 623 ? 15.563 -1.876 -9.328 1.00 96.44 623 ALA A O 1
ATOM 4824 N N . MET A 1 624 ? 14.793 -2.028 -7.218 1.00 96.94 624 MET A N 1
ATOM 4825 C CA . MET A 1 624 ? 13.634 -1.171 -7.393 1.00 96.94 624 MET A CA 1
ATOM 4826 C C . MET A 1 624 ? 13.524 -0.139 -6.281 1.00 96.94 624 MET A C 1
ATOM 4828 O O . MET A 1 624 ? 14.046 -0.314 -5.180 1.00 96.94 624 MET A O 1
ATOM 4832 N N . GLY A 1 625 ? 12.782 0.927 -6.554 1.00 95.56 625 GLY A N 1
ATOM 4833 C CA . GLY A 1 625 ? 12.341 1.845 -5.517 1.00 95.56 625 GLY A CA 1
ATOM 4834 C C . GLY A 1 625 ? 11.429 2.937 -6.043 1.00 95.56 625 GLY A C 1
ATOM 4835 O O . GLY A 1 625 ? 11.150 3.007 -7.244 1.00 95.56 625 GLY A O 1
ATOM 4836 N N . THR A 1 626 ? 10.961 3.799 -5.143 1.00 96.62 626 THR A N 1
ATOM 4837 C CA . THR A 1 626 ? 10.184 4.987 -5.521 1.00 96.62 626 THR A CA 1
ATOM 4838 C C . THR A 1 626 ? 10.975 6.277 -5.326 1.00 96.62 626 THR A C 1
ATOM 4840 O O . THR A 1 626 ? 11.902 6.321 -4.523 1.00 96.62 626 THR A O 1
ATOM 4843 N N . ILE A 1 627 ? 10.627 7.340 -6.054 1.00 95.44 627 ILE A N 1
ATOM 4844 C CA . ILE A 1 627 ? 11.247 8.666 -5.902 1.00 95.44 627 ILE A CA 1
ATOM 4845 C C . ILE A 1 627 ? 10.253 9.789 -6.230 1.00 95.44 627 ILE A C 1
ATOM 4847 O O . ILE A 1 627 ? 9.336 9.619 -7.038 1.00 95.44 627 ILE A O 1
ATOM 4851 N N . HIS A 1 628 ? 10.406 10.953 -5.592 1.00 94.19 628 HIS A N 1
ATOM 4852 C CA . HIS A 1 628 ? 9.554 12.119 -5.838 1.00 94.19 628 HIS A CA 1
ATOM 4853 C C . HIS A 1 628 ? 10.077 13.028 -6.968 1.00 94.19 628 HIS A C 1
ATOM 4855 O O . HIS A 1 628 ? 10.699 14.059 -6.702 1.00 94.19 628 HIS A O 1
ATOM 4861 N N . ALA A 1 629 ? 9.755 12.691 -8.218 1.00 92.62 629 ALA A N 1
ATOM 4862 C CA . ALA A 1 629 ? 9.908 13.566 -9.386 1.00 92.62 629 ALA A CA 1
ATOM 4863 C C . ALA A 1 629 ? 8.818 13.269 -10.435 1.00 92.62 629 ALA A C 1
ATOM 4865 O O . ALA A 1 629 ? 8.583 12.108 -10.764 1.00 92.62 629 ALA A O 1
ATOM 4866 N N . GLY A 1 630 ? 8.124 14.297 -10.932 1.00 89.00 630 GLY A N 1
ATOM 4867 C CA . GLY A 1 630 ? 6.980 14.169 -11.846 1.00 89.00 630 GLY A CA 1
ATOM 4868 C C . GLY A 1 630 ? 7.341 13.963 -13.321 1.00 89.00 630 GLY A C 1
ATOM 4869 O O . GLY A 1 630 ? 6.485 13.557 -14.107 1.00 89.00 630 GLY A O 1
ATOM 4870 N N . SER A 1 631 ? 8.597 14.211 -13.688 1.00 90.69 631 SER A N 1
ATOM 4871 C CA . SER A 1 631 ? 9.130 14.135 -15.050 1.00 90.69 631 SER A CA 1
ATOM 4872 C C . SER A 1 631 ? 10.570 13.607 -15.054 1.00 90.69 631 SER A C 1
ATOM 4874 O O . SER A 1 631 ? 11.202 13.495 -14.001 1.00 90.69 631 SER A O 1
ATOM 4876 N N . MET A 1 632 ? 11.098 13.273 -16.237 1.00 91.06 632 MET A N 1
ATOM 4877 C CA . MET A 1 632 ? 12.492 12.833 -16.374 1.00 91.06 632 MET A CA 1
ATOM 4878 C C . MET A 1 632 ? 13.472 13.952 -15.995 1.00 91.06 632 MET A C 1
ATOM 4880 O O . MET A 1 632 ? 14.442 13.695 -15.291 1.00 91.06 632 MET A O 1
ATOM 4884 N N . ASP A 1 633 ? 13.188 15.197 -16.379 1.00 90.75 633 ASP A N 1
ATOM 4885 C CA . ASP A 1 633 ? 14.065 16.341 -16.101 1.00 90.75 633 ASP A CA 1
ATOM 4886 C C . ASP A 1 633 ? 14.104 16.672 -14.598 1.00 90.75 633 ASP A C 1
ATOM 4888 O O . ASP A 1 633 ? 15.175 16.899 -14.034 1.00 90.75 633 ASP A O 1
ATOM 4892 N N . GLU A 1 634 ? 12.954 16.600 -13.912 1.00 92.62 634 GLU A N 1
ATOM 4893 C CA . GLU A 1 634 ? 12.894 16.665 -12.444 1.00 92.62 634 GLU A CA 1
ATOM 4894 C C . GLU A 1 634 ? 13.662 15.518 -11.779 1.00 92.62 634 GLU A C 1
ATOM 4896 O O . GLU A 1 634 ? 14.272 15.722 -10.731 1.00 92.62 634 GLU A O 1
ATOM 4901 N N . LEU A 1 635 ? 13.621 14.310 -12.354 1.00 93.44 635 LEU A N 1
ATOM 4902 C CA . LEU A 1 635 ? 14.322 13.148 -11.811 1.00 93.44 635 LEU A CA 1
ATOM 4903 C C . LEU A 1 635 ? 15.838 13.340 -11.902 1.00 93.44 635 LEU A C 1
ATOM 4905 O O . LEU A 1 635 ? 16.519 13.146 -10.896 1.00 93.44 635 LEU A O 1
ATOM 4909 N N . LEU A 1 636 ? 16.344 13.768 -13.064 1.00 91.50 636 LEU A N 1
ATOM 4910 C CA . LEU A 1 636 ? 17.758 14.097 -13.269 1.00 91.50 636 LEU A CA 1
ATOM 4911 C C . LEU A 1 636 ? 18.216 15.170 -12.278 1.00 91.50 636 LEU A C 1
ATOM 4913 O O . LEU A 1 636 ? 19.121 14.925 -11.482 1.00 91.50 636 LEU A O 1
ATOM 4917 N N . ALA A 1 637 ? 17.523 16.312 -12.250 1.00 91.38 637 ALA A N 1
ATOM 4918 C CA . ALA A 1 637 ? 17.848 17.411 -11.346 1.00 91.38 637 ALA A CA 1
ATOM 4919 C C . ALA A 1 637 ? 17.821 16.979 -9.869 1.00 91.38 637 ALA A C 1
ATOM 4921 O O . ALA A 1 637 ? 18.681 17.390 -9.091 1.00 91.38 637 ALA A O 1
ATOM 4922 N N . ARG A 1 638 ? 16.869 16.121 -9.472 1.00 92.12 638 ARG A N 1
ATOM 4923 C CA . ARG A 1 638 ? 16.759 15.627 -8.095 1.00 92.12 638 ARG A CA 1
ATOM 4924 C C . ARG A 1 638 ? 17.909 14.701 -7.712 1.00 92.12 638 ARG A C 1
ATOM 4926 O O . ARG A 1 638 ? 18.475 14.908 -6.641 1.00 92.12 638 ARG A O 1
ATOM 4933 N N . VAL A 1 639 ? 18.252 13.707 -8.537 1.00 92.38 639 VAL A N 1
ATOM 4934 C CA . VAL A 1 639 ? 19.319 12.753 -8.180 1.00 92.38 639 VAL A CA 1
ATOM 4935 C C . VAL A 1 639 ? 20.708 13.379 -8.266 1.00 92.38 639 VAL A C 1
ATOM 4937 O O . VAL A 1 639 ? 21.553 13.055 -7.439 1.00 92.38 639 VAL A O 1
ATOM 4940 N N . GLU A 1 640 ? 20.936 14.308 -9.197 1.00 92.31 640 GLU A N 1
ATOM 4941 C CA . GLU A 1 640 ? 22.196 15.059 -9.302 1.00 92.31 640 GLU A CA 1
ATOM 4942 C C . GLU A 1 640 ? 22.385 16.031 -8.119 1.00 92.31 640 GLU A C 1
ATOM 4944 O O . GLU A 1 640 ? 23.513 16.293 -7.701 1.00 92.31 640 GLU A O 1
ATOM 4949 N N . SER A 1 641 ? 21.291 16.544 -7.541 1.00 91.56 641 SER A N 1
ATOM 4950 C CA . SER A 1 641 ? 21.325 17.473 -6.405 1.00 91.56 641 SER A CA 1
ATOM 4951 C C . SER A 1 641 ? 21.631 16.812 -5.053 1.00 91.56 641 SER A C 1
ATOM 4953 O O . SER A 1 641 ? 21.345 15.637 -4.815 1.00 91.56 641 SER A O 1
ATOM 4955 N N . SER A 1 642 ? 22.156 17.599 -4.112 1.00 89.06 642 SER A N 1
ATOM 4956 C CA . SER A 1 642 ? 22.233 17.210 -2.698 1.00 89.06 642 SER A CA 1
ATOM 4957 C C . SER A 1 642 ? 20.819 17.104 -2.097 1.00 89.06 642 SER A C 1
ATOM 4959 O O . SER A 1 642 ? 20.009 18.002 -2.339 1.00 89.06 642 SER A O 1
ATOM 4961 N N . PRO A 1 643 ? 20.484 16.053 -1.318 1.00 90.31 643 PRO A N 1
ATOM 4962 C CA . PRO A 1 643 ? 21.387 15.098 -0.655 1.00 90.31 643 PRO A CA 1
ATOM 4963 C C . PRO A 1 643 ? 21.855 13.888 -1.485 1.00 90.31 643 PRO A C 1
ATOM 4965 O O . PRO A 1 643 ? 22.725 13.158 -1.017 1.00 90.31 643 PRO A O 1
ATOM 4968 N N . MET A 1 644 ? 21.313 13.644 -2.681 1.00 92.31 644 MET A N 1
ATOM 4969 C CA . MET A 1 644 ? 21.581 12.411 -3.442 1.00 92.31 644 MET A CA 1
ATOM 4970 C C . MET A 1 644 ? 22.953 12.408 -4.131 1.00 92.31 644 MET A C 1
ATOM 4972 O O . MET A 1 644 ? 23.653 11.399 -4.079 1.00 92.31 644 MET A O 1
ATOM 4976 N N . ASN A 1 645 ? 23.351 13.537 -4.731 1.00 90.69 645 ASN A N 1
ATOM 4977 C CA . ASN A 1 645 ? 24.664 13.770 -5.356 1.00 90.69 645 ASN A CA 1
ATOM 4978 C C . ASN A 1 645 ? 25.101 12.663 -6.350 1.00 90.69 645 ASN A C 1
ATOM 4980 O O . ASN A 1 645 ? 26.278 12.302 -6.431 1.00 90.69 645 ASN A O 1
ATOM 4984 N N . LEU A 1 646 ? 24.150 12.086 -7.089 1.00 91.88 646 LEU A N 1
ATOM 4985 C CA . LEU A 1 646 ? 24.367 10.947 -7.974 1.00 91.88 646 LEU A CA 1
ATOM 4986 C C . LEU A 1 646 ? 24.970 11.391 -9.322 1.00 91.88 646 LEU A C 1
ATOM 4988 O O . LEU A 1 646 ? 24.346 12.174 -10.040 1.00 91.88 646 LEU A O 1
ATOM 4992 N N . PRO A 1 647 ? 26.128 10.853 -9.748 1.00 89.81 647 PRO A N 1
ATOM 4993 C CA . PRO A 1 647 ? 26.649 11.105 -11.087 1.00 89.81 647 PRO A CA 1
ATOM 4994 C C . PRO A 1 647 ? 25.819 10.369 -12.152 1.00 89.81 647 PRO A C 1
ATOM 4996 O O . PRO A 1 647 ? 25.479 9.194 -11.987 1.00 89.81 647 PRO A O 1
ATOM 4999 N N . ARG A 1 648 ? 25.574 11.019 -13.301 1.00 87.12 648 ARG A N 1
ATOM 5000 C CA . ARG A 1 648 ? 24.832 10.449 -14.450 1.00 87.12 648 ARG A CA 1
ATOM 5001 C C . ARG A 1 648 ? 25.317 9.056 -14.871 1.00 87.12 648 ARG A C 1
ATOM 5003 O O . ARG A 1 648 ? 24.508 8.205 -15.230 1.00 87.12 648 ARG A O 1
ATOM 5010 N N . SER A 1 649 ? 26.624 8.803 -14.771 1.00 88.25 649 SER A N 1
ATOM 5011 C CA . SER A 1 649 ? 27.259 7.513 -15.079 1.00 88.25 649 SER A CA 1
ATOM 5012 C C . SER A 1 649 ? 26.777 6.343 -14.216 1.00 88.25 649 SER A C 1
ATOM 5014 O O . SER A 1 649 ? 26.847 5.204 -14.671 1.00 88.25 649 SER A O 1
ATOM 5016 N N . LEU A 1 650 ? 26.261 6.593 -13.006 1.00 91.00 650 LEU A N 1
ATOM 5017 C CA . LEU A 1 650 ? 25.596 5.571 -12.196 1.00 91.00 650 LEU A CA 1
ATOM 5018 C C . LEU A 1 650 ? 24.119 5.408 -12.583 1.00 91.00 650 LEU A C 1
ATOM 5020 O O . LEU A 1 650 ? 23.653 4.273 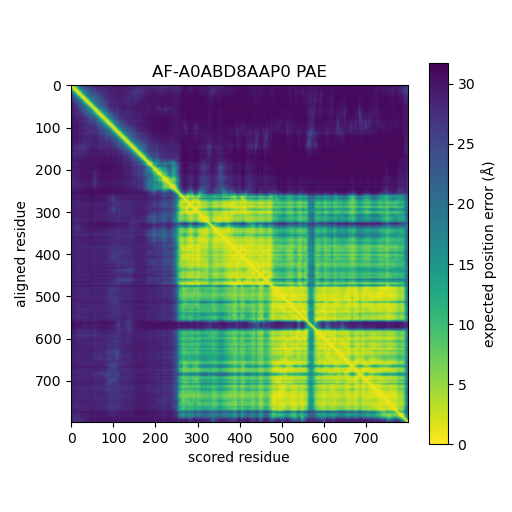-12.686 1.00 91.00 650 LEU A O 1
ATOM 5024 N N . LEU A 1 651 ? 23.407 6.502 -12.880 1.00 89.56 651 LEU A N 1
ATOM 5025 C CA . LEU A 1 651 ? 22.007 6.454 -13.331 1.00 89.56 651 LEU A CA 1
ATOM 5026 C C . LEU A 1 651 ? 21.832 5.661 -14.641 1.00 89.56 651 LEU A C 1
ATOM 5028 O O . LEU A 1 651 ? 20.839 4.955 -14.794 1.00 89.56 651 LEU A O 1
ATOM 5032 N N . ALA A 1 652 ? 22.821 5.696 -15.538 1.00 90.44 652 ALA A N 1
ATOM 5033 C CA . ALA A 1 652 ? 22.840 4.929 -16.790 1.00 90.44 652 ALA A CA 1
ATOM 5034 C C . ALA A 1 652 ? 22.776 3.392 -16.628 1.00 90.44 652 ALA A C 1
ATOM 5036 O O . ALA A 1 652 ? 22.600 2.688 -17.618 1.00 90.44 652 ALA A O 1
ATOM 5037 N N . ASN A 1 653 ? 22.934 2.858 -15.409 1.00 92.81 653 ASN A N 1
ATOM 5038 C CA . ASN A 1 653 ? 22.831 1.418 -15.139 1.00 92.81 653 ASN A CA 1
ATOM 5039 C C . ASN A 1 653 ? 21.393 0.974 -14.812 1.00 92.81 653 ASN A C 1
ATOM 5041 O O . ASN A 1 653 ? 21.117 -0.225 -14.788 1.00 92.81 653 ASN A O 1
ATOM 5045 N N . LEU A 1 654 ? 20.480 1.919 -14.552 1.00 95.38 654 LEU A N 1
ATOM 5046 C CA . LEU A 1 654 ? 19.047 1.648 -14.435 1.00 95.38 654 LEU A CA 1
ATOM 5047 C C . LEU A 1 654 ? 18.509 1.128 -15.777 1.00 95.38 654 LEU A C 1
ATOM 5049 O O . LEU A 1 654 ? 18.969 1.567 -16.825 1.00 95.38 654 LEU A O 1
ATOM 5053 N N . ASP A 1 655 ? 17.527 0.225 -15.770 1.00 97.00 655 ASP A N 1
ATOM 5054 C CA . ASP A 1 655 ? 16.932 -0.270 -17.016 1.00 97.00 655 ASP A CA 1
ATOM 5055 C C . ASP A 1 655 ? 15.742 0.595 -17.467 1.00 97.00 655 ASP A C 1
ATOM 5057 O O . ASP A 1 655 ? 15.643 0.929 -18.648 1.00 97.00 655 ASP A O 1
ATOM 5061 N N . ALA A 1 656 ? 14.843 0.994 -16.555 1.00 97.31 656 ALA A N 1
ATOM 5062 C CA . ALA A 1 656 ? 13.735 1.896 -16.891 1.00 97.31 656 ALA A CA 1
ATOM 5063 C C . ALA A 1 656 ? 13.178 2.712 -15.708 1.00 97.31 656 ALA A C 1
ATOM 5065 O O . ALA A 1 656 ? 13.304 2.348 -14.537 1.00 97.31 656 ALA A O 1
ATOM 5066 N N . VAL A 1 657 ? 12.493 3.806 -16.049 1.00 97.94 657 VAL A N 1
ATOM 5067 C CA . VAL A 1 657 ? 11.716 4.672 -15.155 1.00 97.94 657 VAL A CA 1
ATOM 5068 C C . VAL A 1 657 ? 10.231 4.600 -15.528 1.00 97.94 657 VAL A C 1
ATOM 5070 O O . VAL A 1 657 ? 9.865 4.603 -16.705 1.00 97.94 657 VAL A O 1
ATOM 5073 N N . ILE A 1 658 ? 9.364 4.547 -14.521 1.00 98.31 658 ILE A N 1
ATOM 5074 C CA . ILE A 1 658 ? 7.904 4.452 -14.652 1.00 98.31 658 ILE A CA 1
ATOM 5075 C C . ILE A 1 658 ? 7.287 5.686 -13.996 1.00 98.31 658 ILE A C 1
ATOM 5077 O O . ILE A 1 658 ? 7.593 5.966 -12.838 1.00 98.31 658 ILE A O 1
ATOM 5081 N N . PHE A 1 659 ? 6.395 6.387 -14.701 1.00 97.31 659 PHE A N 1
ATOM 5082 C CA . PHE A 1 659 ? 5.807 7.647 -14.235 1.00 97.31 659 PHE A CA 1
ATOM 5083 C C . PHE A 1 659 ? 4.315 7.523 -13.865 1.00 97.31 659 PHE A C 1
ATOM 5085 O O . PHE A 1 659 ? 3.452 7.763 -14.713 1.00 97.31 659 PHE A O 1
ATOM 5092 N N . PRO A 1 660 ? 3.958 7.155 -12.616 1.00 96.12 660 PRO A N 1
ATOM 5093 C CA . PRO A 1 660 ? 2.597 7.303 -12.109 1.00 96.12 660 PRO A CA 1
ATOM 5094 C C . PRO A 1 660 ? 2.254 8.775 -11.841 1.00 96.12 660 PRO A C 1
ATOM 5096 O O . PRO A 1 660 ? 2.975 9.497 -11.150 1.00 96.12 660 PRO A O 1
ATOM 5099 N N . MET A 1 661 ? 1.092 9.207 -12.325 1.00 92.81 661 MET A N 1
ATOM 5100 C CA . MET A 1 661 ? 0.536 10.543 -12.112 1.00 92.81 661 MET A CA 1
ATOM 5101 C C . MET A 1 661 ? -0.888 10.440 -11.559 1.00 92.81 661 MET A C 1
ATOM 5103 O O . MET A 1 661 ? -1.667 9.591 -11.994 1.00 92.81 661 MET A O 1
ATOM 5107 N N . GLN A 1 662 ? -1.251 11.326 -10.628 1.00 90.12 662 GLN A N 1
ATOM 5108 C CA . GLN A 1 662 ? -2.648 11.551 -10.255 1.00 90.12 662 GLN A CA 1
ATOM 5109 C C . GLN A 1 662 ? -3.205 12.702 -11.097 1.00 90.12 662 GLN A C 1
ATOM 5111 O O . GLN A 1 662 ? -2.625 13.784 -11.131 1.00 90.12 662 GLN A O 1
ATOM 5116 N N . ILE A 1 663 ? -4.332 12.468 -11.764 1.00 87.75 663 ILE A N 1
ATOM 5117 C CA . ILE A 1 663 ? -5.008 13.428 -12.642 1.00 87.75 663 ILE A CA 1
ATOM 5118 C C . ILE A 1 663 ? -6.457 13.616 -12.191 1.00 87.75 663 ILE A C 1
ATOM 5120 O O . ILE A 1 663 ? -7.068 12.706 -11.626 1.00 87.75 663 ILE A O 1
ATOM 5124 N N . ARG A 1 664 ? -7.045 14.780 -12.475 1.00 83.81 664 ARG A N 1
ATOM 5125 C CA . ARG A 1 664 ? -8.466 15.032 -12.209 1.00 83.81 664 ARG A CA 1
ATOM 5126 C C . ARG A 1 664 ? -9.298 14.770 -13.465 1.00 83.81 664 ARG A C 1
ATOM 5128 O O . ARG A 1 664 ? -9.235 15.542 -14.417 1.00 83.81 664 ARG A O 1
ATOM 5135 N N . LYS A 1 665 ? -10.112 13.711 -13.452 1.00 78.88 665 LYS A N 1
ATOM 5136 C CA . LYS A 1 665 ?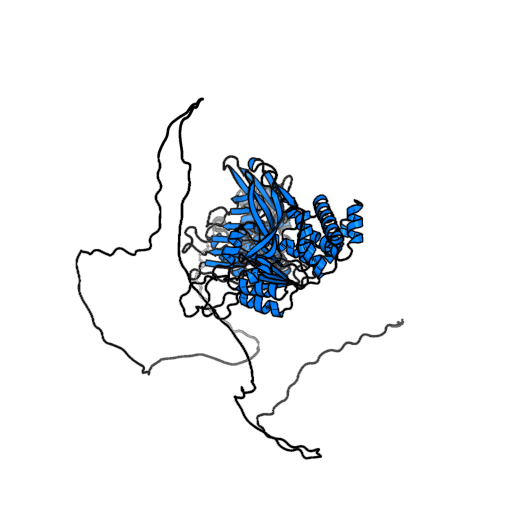 -11.066 13.374 -14.520 1.00 78.88 665 LYS A CA 1
ATOM 5137 C C . LYS A 1 665 ? -12.474 13.781 -14.064 1.00 78.88 665 LYS A C 1
ATOM 5139 O O . LYS A 1 665 ? -13.180 13.033 -13.391 1.00 78.88 665 LYS A O 1
ATOM 5144 N N . GLY A 1 666 ? -12.856 15.019 -14.384 1.00 77.75 666 GLY A N 1
ATOM 5145 C CA . GLY A 1 666 ? -14.139 15.610 -13.984 1.00 77.75 666 GLY A CA 1
ATOM 5146 C C . GLY A 1 666 ? -14.239 15.875 -12.475 1.00 77.75 666 GLY A C 1
ATOM 5147 O O . GLY A 1 666 ? -13.470 16.654 -11.906 1.00 77.75 666 GLY A O 1
ATOM 5148 N N . GLU A 1 667 ? -15.212 15.243 -11.815 1.00 72.38 667 GLU A N 1
ATOM 5149 C CA . GLU A 1 667 ? -15.418 15.369 -10.363 1.00 72.38 667 GLU A CA 1
ATOM 5150 C C . GLU A 1 667 ? -14.407 14.551 -9.534 1.00 72.38 667 GLU A C 1
ATOM 5152 O O . GLU A 1 667 ? -14.252 14.828 -8.346 1.00 72.38 667 GLU A O 1
ATOM 5157 N N . ARG A 1 668 ? -13.704 13.579 -10.138 1.00 72.19 668 ARG A N 1
ATOM 5158 C CA . ARG A 1 668 ? -12.910 12.553 -9.434 1.00 72.19 668 ARG A CA 1
ATOM 5159 C C . ARG A 1 668 ? -11.418 12.628 -9.775 1.00 72.19 668 ARG A C 1
ATOM 5161 O O . ARG A 1 668 ? -11.037 13.061 -10.862 1.00 72.19 668 ARG A O 1
ATOM 5168 N N . ASN A 1 669 ? -10.573 12.167 -8.854 1.00 82.69 669 ASN A N 1
ATOM 5169 C CA . ASN A 1 669 ? -9.140 11.990 -9.089 1.00 82.69 669 ASN A CA 1
ATOM 5170 C C . ASN A 1 669 ? -8.866 10.527 -9.459 1.00 82.69 669 ASN A C 1
ATOM 5172 O O . ASN A 1 669 ? -9.235 9.632 -8.704 1.00 82.69 669 ASN A O 1
ATOM 5176 N N . VAL A 1 670 ? -8.188 10.285 -10.579 1.00 86.94 670 VAL A N 1
ATOM 5177 C CA . VAL A 1 670 ? -7.742 8.948 -11.009 1.00 86.94 670 VAL A CA 1
ATOM 5178 C C . VAL A 1 670 ? -6.218 8.919 -11.127 1.00 86.94 670 VAL A C 1
ATOM 5180 O O . VAL A 1 670 ? -5.572 9.967 -11.155 1.00 86.94 670 VAL A O 1
ATOM 5183 N N . ARG A 1 671 ? -5.624 7.726 -11.152 1.00 91.56 671 ARG A N 1
ATOM 5184 C CA . ARG A 1 671 ? -4.172 7.531 -11.298 1.00 91.56 671 ARG A CA 1
ATOM 5185 C C . ARG A 1 671 ? -3.887 6.883 -12.656 1.00 91.56 671 ARG A C 1
ATOM 5187 O O . ARG A 1 671 ? -4.730 6.136 -13.147 1.00 91.56 671 ARG A O 1
ATOM 5194 N N . ARG A 1 672 ? -2.758 7.210 -13.293 1.00 95.19 672 ARG A N 1
ATOM 5195 C CA . ARG A 1 672 ? -2.347 6.715 -14.625 1.00 95.19 672 ARG A CA 1
ATOM 5196 C C . ARG A 1 672 ? -0.829 6.553 -14.700 1.00 95.19 672 ARG A C 1
ATOM 5198 O O . ARG A 1 672 ? -0.114 7.433 -14.225 1.00 95.19 672 ARG A O 1
ATOM 5205 N N . ILE A 1 673 ? -0.338 5.493 -15.343 1.00 97.00 673 ILE A N 1
ATOM 5206 C CA . ILE A 1 673 ? 1.068 5.364 -15.757 1.00 97.00 673 ILE A CA 1
ATOM 5207 C C . ILE A 1 673 ? 1.265 6.151 -17.056 1.00 97.00 673 ILE A C 1
ATOM 5209 O O . ILE A 1 673 ? 0.965 5.668 -18.148 1.00 97.00 673 ILE A O 1
ATOM 5213 N N . THR A 1 674 ? 1.729 7.396 -16.948 1.00 95.69 674 THR A N 1
ATOM 5214 C CA . THR A 1 674 ? 1.760 8.329 -18.084 1.00 95.69 674 THR A CA 1
ATOM 5215 C C . THR A 1 674 ? 2.871 8.019 -19.079 1.00 95.69 674 THR A C 1
ATOM 5217 O O . THR A 1 674 ? 2.690 8.227 -20.282 1.00 95.69 674 THR A O 1
ATOM 5220 N N . ALA A 1 675 ? 3.988 7.473 -18.598 1.00 96.81 675 ALA A N 1
ATOM 5221 C CA . ALA A 1 675 ? 5.071 6.959 -19.421 1.00 96.81 675 ALA A CA 1
ATOM 5222 C C . ALA A 1 675 ? 5.796 5.778 -18.755 1.00 96.81 675 ALA A C 1
ATOM 5224 O O . ALA A 1 675 ? 5.933 5.722 -17.530 1.00 96.81 675 ALA A O 1
ATOM 5225 N N . ILE A 1 676 ? 6.313 4.874 -19.589 1.00 97.88 676 ILE A N 1
ATOM 5226 C CA . ILE A 1 676 ? 7.359 3.907 -19.233 1.00 97.88 676 ILE A CA 1
ATOM 5227 C C . ILE A 1 676 ? 8.548 4.195 -20.151 1.00 97.88 676 ILE A C 1
ATOM 5229 O O . ILE A 1 676 ? 8.401 4.171 -21.378 1.00 97.88 676 ILE A O 1
ATOM 5233 N N . VAL A 1 677 ? 9.698 4.516 -19.560 1.00 97.56 677 VAL A N 1
ATOM 5234 C CA . VAL A 1 677 ? 10.876 5.061 -20.245 1.00 97.56 677 VAL A CA 1
ATOM 5235 C C . VAL A 1 677 ? 12.090 4.185 -19.956 1.00 97.56 677 VAL A C 1
ATOM 5237 O O . VAL A 1 677 ? 12.552 4.130 -18.823 1.00 97.56 677 VAL A O 1
ATOM 5240 N N . GLU A 1 678 ? 12.616 3.507 -20.970 1.00 97.69 678 GLU A N 1
ATOM 5241 C CA . GLU A 1 678 ? 13.893 2.792 -20.888 1.00 97.69 678 GLU A CA 1
ATOM 5242 C C . GLU A 1 678 ? 15.056 3.785 -20.837 1.00 97.69 678 GLU A C 1
ATOM 5244 O O . GLU A 1 678 ? 15.051 4.789 -21.557 1.00 97.69 678 GLU A O 1
ATOM 5249 N N . ILE A 1 679 ? 16.068 3.469 -20.033 1.00 95.69 679 ILE A N 1
ATOM 5250 C CA . ILE A 1 679 ? 17.361 4.156 -20.013 1.00 95.69 679 ILE A CA 1
ATOM 5251 C C . ILE A 1 679 ? 18.345 3.287 -20.805 1.00 95.69 679 ILE A C 1
ATOM 5253 O O . ILE A 1 679 ? 18.422 2.080 -20.573 1.00 95.69 679 ILE A O 1
ATOM 5257 N N . LEU A 1 680 ? 19.041 3.871 -21.786 1.00 92.06 680 LEU A N 1
ATOM 5258 C CA . LEU A 1 680 ? 19.841 3.107 -22.752 1.00 92.06 680 LEU A CA 1
ATOM 5259 C C . LEU A 1 680 ? 21.346 3.273 -22.520 1.00 92.06 680 LEU A C 1
ATOM 5261 O O . LEU A 1 680 ? 22.037 2.303 -22.221 1.00 92.06 680 LEU A O 1
ATOM 5265 N N . GLU A 1 681 ? 21.847 4.500 -22.662 1.00 89.19 681 GLU A N 1
ATOM 5266 C CA . GLU A 1 681 ? 23.254 4.862 -22.469 1.00 89.19 681 GLU A CA 1
ATOM 5267 C C . GLU A 1 681 ? 23.400 6.377 -22.235 1.00 89.19 681 GLU A C 1
ATOM 5269 O O . GLU A 1 681 ? 22.408 7.103 -22.165 1.00 89.19 681 GLU A O 1
ATOM 5274 N N . ILE A 1 682 ? 24.637 6.866 -22.122 1.00 89.25 682 ILE A N 1
ATOM 5275 C CA . ILE A 1 682 ? 24.951 8.301 -22.116 1.00 89.25 682 ILE A CA 1
ATOM 5276 C C . ILE A 1 682 ? 25.498 8.697 -23.487 1.00 89.25 682 ILE A C 1
ATOM 5278 O O . ILE A 1 682 ? 26.446 8.085 -23.983 1.00 89.25 682 ILE A O 1
ATOM 5282 N N . ASP A 1 683 ? 24.940 9.763 -24.058 1.00 88.31 683 ASP A N 1
ATOM 5283 C CA . ASP A 1 683 ? 25.487 10.457 -25.219 1.00 88.31 683 ASP A CA 1
ATOM 5284 C C . ASP A 1 683 ? 26.902 10.950 -24.875 1.00 88.31 683 ASP A C 1
ATOM 5286 O O . ASP A 1 683 ? 27.088 11.810 -24.011 1.00 88.31 683 ASP A O 1
ATOM 5290 N N . ARG A 1 684 ? 27.918 10.379 -25.530 1.00 83.44 684 ARG A N 1
ATOM 5291 C CA . ARG A 1 684 ? 29.331 10.643 -25.213 1.00 83.44 684 ARG A CA 1
ATOM 5292 C C . ARG A 1 684 ? 29.805 12.041 -25.613 1.00 83.44 684 ARG A C 1
ATOM 5294 O O . ARG A 1 684 ? 30.874 12.445 -25.166 1.00 83.44 684 ARG A O 1
ATOM 5301 N N . GLU A 1 685 ? 29.048 12.752 -26.446 1.00 83.69 685 GLU A N 1
ATOM 5302 C CA . GLU A 1 685 ? 29.369 14.112 -26.887 1.00 83.69 685 GLU A CA 1
ATOM 5303 C C . GLU A 1 685 ? 28.686 15.160 -25.999 1.00 83.69 685 GLU A C 1
ATOM 5305 O O . GLU A 1 685 ? 29.281 16.198 -25.711 1.00 83.69 685 GLU A O 1
ATOM 5310 N N . LYS A 1 686 ? 27.457 14.886 -25.536 1.00 81.44 686 LYS A N 1
ATOM 5311 C CA . LYS A 1 686 ? 26.647 15.829 -24.736 1.00 81.44 686 LYS A CA 1
ATOM 5312 C C . LYS A 1 686 ? 26.678 15.573 -23.228 1.00 81.44 686 LYS A C 1
ATOM 5314 O O . LYS A 1 686 ? 26.460 16.494 -22.449 1.00 81.44 686 LYS A O 1
ATOM 5319 N N . GLY A 1 687 ? 26.917 14.333 -22.802 1.00 79.25 687 GLY A N 1
ATOM 5320 C CA . GLY A 1 687 ? 26.767 13.906 -21.406 1.00 79.25 687 GLY A CA 1
ATOM 5321 C C . GLY A 1 687 ? 25.309 13.718 -20.956 1.00 79.25 687 GLY A C 1
ATOM 5322 O O . GLY A 1 687 ? 25.055 13.565 -19.760 1.00 79.25 687 GLY A O 1
ATOM 5323 N N . ASP A 1 688 ? 24.352 13.732 -21.887 1.00 84.75 688 ASP A N 1
ATOM 5324 C CA . ASP A 1 688 ? 22.923 13.514 -21.632 1.00 84.75 688 ASP A CA 1
ATOM 5325 C C . ASP A 1 688 ? 22.540 12.030 -21.721 1.00 84.75 688 ASP A C 1
ATOM 5327 O O . ASP A 1 688 ? 23.206 11.232 -22.380 1.00 84.75 688 ASP A O 1
ATOM 5331 N N . LEU A 1 689 ? 21.453 11.642 -21.050 1.00 88.88 689 LEU A N 1
ATOM 5332 C CA . LEU A 1 689 ? 20.972 10.259 -21.039 1.00 88.88 689 LEU A CA 1
ATOM 5333 C C . LEU A 1 689 ? 20.073 9.967 -22.244 1.00 88.88 689 LEU A C 1
ATOM 5335 O O . LEU A 1 689 ? 19.029 10.591 -22.437 1.00 88.88 689 LEU A O 1
ATOM 5339 N N . VAL A 1 690 ? 20.464 8.965 -23.029 1.00 91.94 690 VAL A N 1
ATOM 5340 C CA . VAL A 1 690 ? 19.682 8.434 -24.145 1.00 91.94 690 VAL A CA 1
ATOM 5341 C C . VAL A 1 690 ? 18.574 7.549 -23.577 1.00 91.94 690 VAL A C 1
ATOM 5343 O O . VAL A 1 690 ? 18.838 6.602 -22.833 1.00 91.94 690 VAL A O 1
ATOM 5346 N N . THR A 1 691 ? 17.323 7.854 -23.925 1.00 94.75 691 THR A N 1
ATOM 5347 C CA . THR A 1 691 ? 16.137 7.169 -23.391 1.00 94.75 691 THR A CA 1
ATOM 5348 C C . THR A 1 691 ? 15.143 6.798 -24.489 1.00 94.75 691 THR A C 1
ATOM 5350 O O . THR A 1 691 ? 15.101 7.429 -25.546 1.00 94.75 691 THR A O 1
ATOM 5353 N N . ASN A 1 692 ? 14.315 5.780 -24.241 1.00 96.19 692 ASN A N 1
ATOM 5354 C CA . ASN A 1 692 ? 13.233 5.368 -25.139 1.00 96.19 692 ASN A CA 1
ATOM 5355 C C . ASN A 1 692 ? 11.898 5.289 -24.383 1.00 96.19 692 ASN A C 1
ATOM 5357 O O . ASN A 1 692 ? 11.752 4.506 -23.449 1.00 96.19 692 ASN A O 1
ATOM 5361 N N . THR A 1 693 ? 10.890 6.066 -24.794 1.00 96.81 693 THR A N 1
ATOM 5362 C CA . THR A 1 693 ? 9.528 5.901 -24.257 1.00 96.81 693 THR A CA 1
ATOM 5363 C C . THR A 1 693 ? 8.876 4.679 -24.909 1.00 96.81 693 THR A C 1
ATOM 5365 O O . THR A 1 693 ? 8.468 4.763 -26.062 1.00 96.81 693 THR A O 1
ATOM 5368 N N . VAL A 1 694 ? 8.732 3.566 -24.186 1.00 97.00 694 VAL A N 1
ATOM 5369 C CA . VAL A 1 694 ? 8.112 2.328 -24.707 1.00 97.00 694 VAL A CA 1
ATOM 5370 C C . VAL A 1 694 ? 6.589 2.413 -24.680 1.00 97.00 694 VAL A C 1
ATOM 5372 O O . VAL A 1 694 ? 5.925 1.990 -25.626 1.00 97.00 694 VAL A O 1
ATOM 5375 N N . PHE A 1 695 ? 6.032 2.999 -23.618 1.00 97.62 695 PHE A N 1
ATOM 5376 C CA . PHE A 1 695 ? 4.596 3.240 -23.472 1.00 97.62 695 PHE A CA 1
ATOM 5377 C C . PHE A 1 695 ? 4.334 4.696 -23.103 1.00 97.62 695 PHE A C 1
ATOM 5379 O O . PHE A 1 695 ? 5.062 5.268 -22.289 1.00 97.62 695 PHE A O 1
ATOM 5386 N N . ARG A 1 696 ? 3.271 5.275 -23.666 1.00 96.50 696 ARG A N 1
ATOM 5387 C CA . ARG A 1 696 ? 2.806 6.636 -23.373 1.00 96.50 696 ARG A CA 1
ATOM 5388 C C . ARG A 1 696 ? 1.282 6.677 -23.283 1.00 96.50 696 ARG A C 1
ATOM 5390 O O . ARG A 1 696 ? 0.599 6.176 -24.171 1.00 96.50 696 ARG A O 1
ATOM 5397 N N . TRP A 1 697 ? 0.754 7.291 -22.233 1.00 96.38 697 TRP A N 1
ATOM 5398 C CA . TRP A 1 697 ? -0.677 7.564 -22.074 1.00 96.38 697 TRP A CA 1
ATOM 5399 C C . TRP A 1 697 ? -1.120 8.740 -22.960 1.00 96.38 697 TRP A C 1
ATOM 5401 O O . TRP A 1 697 ? -0.367 9.696 -23.156 1.00 96.38 697 TRP A O 1
ATOM 5411 N N . GLN A 1 698 ? -2.341 8.679 -23.491 1.00 94.81 698 GLN A N 1
ATOM 5412 C CA . GLN A 1 698 ? -2.950 9.705 -24.338 1.00 94.81 698 GLN A CA 1
ATOM 5413 C C . GLN A 1 698 ? -4.079 10.418 -23.565 1.00 94.81 698 GLN A C 1
ATOM 5415 O O . GLN A 1 698 ? -5.175 9.869 -23.455 1.00 94.81 698 GLN A O 1
ATOM 5420 N N . PRO A 1 699 ? -3.874 11.658 -23.066 1.00 90.75 699 PRO A N 1
ATOM 5421 C CA . PRO A 1 699 ? -4.841 12.322 -22.183 1.00 90.75 699 PRO A CA 1
ATOM 5422 C C . PRO A 1 699 ? -6.234 12.559 -22.783 1.00 90.75 699 PRO A C 1
ATOM 5424 O O . PRO A 1 699 ? -7.203 12.700 -22.043 1.00 90.75 699 PRO A O 1
ATOM 5427 N N . ALA A 1 700 ? -6.332 12.638 -24.114 1.00 89.81 700 ALA A N 1
ATOM 5428 C CA . ALA A 1 700 ? -7.574 12.944 -24.822 1.00 89.81 700 ALA A CA 1
ATOM 5429 C C . ALA A 1 700 ? -8.519 11.735 -24.956 1.00 89.81 700 ALA A C 1
ATOM 5431 O O . ALA A 1 700 ? -9.733 11.915 -24.904 1.00 89.81 700 ALA A O 1
ATOM 5432 N N . SER A 1 701 ? -7.976 10.523 -25.115 1.00 91.75 701 SER A N 1
ATOM 5433 C CA . SER A 1 701 ? -8.746 9.272 -25.201 1.00 91.75 701 SER A CA 1
ATOM 5434 C C . SER A 1 701 ? -8.720 8.447 -23.907 1.00 91.75 701 SER A C 1
ATOM 5436 O O . SER A 1 701 ? -9.565 7.577 -23.728 1.00 91.75 701 SER A O 1
ATOM 5438 N N . ASP A 1 702 ? -7.808 8.762 -22.979 1.00 91.19 702 ASP A N 1
ATOM 5439 C CA . ASP A 1 702 ? -7.498 7.985 -21.767 1.00 91.19 702 ASP A CA 1
ATOM 5440 C C . ASP A 1 702 ? -6.925 6.580 -22.055 1.00 91.19 702 ASP A C 1
ATOM 5442 O O . ASP A 1 702 ? -7.030 5.672 -21.235 1.00 91.19 702 ASP A O 1
ATOM 5446 N N . GLU A 1 703 ? -6.298 6.410 -23.222 1.00 93.56 703 GLU A N 1
ATOM 5447 C CA . GLU A 1 703 ? -5.689 5.157 -23.689 1.00 93.56 703 GLU A CA 1
ATOM 5448 C C . GLU A 1 703 ? -4.180 5.106 -23.415 1.00 93.56 703 GLU A C 1
ATOM 5450 O O . GLU A 1 703 ? -3.496 6.133 -23.407 1.00 93.56 703 GLU A O 1
ATOM 5455 N N . PHE A 1 704 ? -3.624 3.900 -23.307 1.00 95.81 704 PHE A N 1
ATOM 5456 C CA . PHE A 1 704 ? -2.179 3.671 -23.294 1.00 95.81 704 PHE A CA 1
ATOM 5457 C C . PHE A 1 704 ? -1.701 3.221 -24.679 1.00 95.81 704 PHE A C 1
ATOM 5459 O O . PHE A 1 704 ? -2.304 2.367 -25.324 1.00 95.81 704 PHE A O 1
ATOM 5466 N N . ARG A 1 705 ? -0.607 3.815 -25.164 1.00 95.12 705 ARG A N 1
ATOM 5467 C CA . ARG A 1 705 ? -0.036 3.533 -26.483 1.00 95.12 705 ARG A CA 1
ATOM 5468 C C . ARG A 1 705 ? 1.361 2.943 -26.354 1.00 95.12 705 ARG A C 1
ATOM 5470 O O . ARG A 1 705 ? 2.272 3.600 -25.853 1.00 95.12 705 ARG A O 1
ATOM 5477 N N . PHE A 1 706 ? 1.537 1.733 -26.877 1.00 93.88 706 PHE A N 1
ATOM 5478 C CA . PHE A 1 706 ? 2.854 1.160 -27.152 1.00 93.88 706 PHE A CA 1
ATOM 5479 C C . PHE A 1 706 ? 3.504 1.891 -28.337 1.00 93.88 706 PHE A C 1
ATOM 5481 O O . PHE A 1 706 ? 2.878 2.081 -29.382 1.00 93.88 706 PHE A O 1
ATOM 5488 N N . MET A 1 707 ? 4.761 2.300 -28.180 1.00 93.06 707 MET A N 1
ATOM 5489 C CA . MET A 1 707 ? 5.486 3.134 -29.148 1.00 93.06 707 MET A CA 1
ATOM 5490 C C . MET A 1 707 ? 6.222 2.327 -30.233 1.00 93.06 707 MET A C 1
ATOM 5492 O O . MET A 1 707 ? 6.773 2.912 -31.161 1.00 93.06 707 MET A O 1
ATOM 5496 N N . GLY A 1 708 ? 6.192 0.991 -30.163 1.00 81.25 708 GLY A N 1
ATOM 5497 C CA . GLY A 1 708 ? 6.613 0.092 -31.246 1.00 81.25 708 GLY A CA 1
ATOM 5498 C C . GLY A 1 708 ? 7.931 -0.655 -31.020 1.00 81.25 708 GLY A C 1
ATOM 5499 O O . GLY A 1 708 ? 8.145 -1.688 -31.655 1.00 81.25 708 GLY A O 1
ATOM 5500 N N . ARG A 1 709 ? 8.795 -0.196 -30.103 1.00 88.69 709 ARG A N 1
ATOM 5501 C CA . ARG A 1 709 ? 10.066 -0.859 -29.763 1.00 88.69 709 ARG A CA 1
ATOM 5502 C C . ARG A 1 709 ? 10.377 -0.777 -28.268 1.00 88.69 709 ARG A C 1
ATOM 5504 O O . ARG A 1 709 ? 10.195 0.270 -27.654 1.00 88.69 709 ARG A O 1
ATOM 5511 N N . SER A 1 710 ? 10.915 -1.876 -27.743 1.00 95.44 710 SER A N 1
ATOM 5512 C CA . SER A 1 710 ? 11.682 -1.945 -26.498 1.00 95.44 710 SER A CA 1
ATOM 5513 C C . SER A 1 710 ? 13.124 -2.317 -26.845 1.00 95.44 710 SER A C 1
ATOM 5515 O O . SER A 1 710 ? 13.344 -3.237 -27.635 1.00 95.44 710 SER A O 1
ATOM 5517 N N . TYR A 1 711 ? 14.086 -1.604 -26.266 1.00 95.88 711 TYR A N 1
ATOM 5518 C CA . TYR A 1 711 ? 15.512 -1.928 -26.315 1.00 95.88 711 TYR A CA 1
ATOM 5519 C C . TYR A 1 711 ? 15.928 -2.829 -25.142 1.00 95.88 711 TYR A C 1
ATOM 5521 O O . TYR A 1 711 ? 16.919 -3.547 -25.246 1.00 95.88 711 TYR A O 1
ATOM 5529 N N . LEU A 1 712 ? 15.156 -2.882 -24.051 1.00 96.44 712 LEU A N 1
ATOM 5530 C CA . LEU A 1 712 ? 15.348 -3.890 -23.009 1.00 96.44 712 LEU A CA 1
ATOM 5531 C C . LEU A 1 712 ? 15.034 -5.299 -23.519 1.00 96.44 712 LEU A C 1
ATOM 5533 O O . LEU A 1 712 ? 15.698 -6.239 -23.103 1.00 96.44 712 LEU A O 1
ATOM 5537 N N . PHE A 1 713 ? 14.110 -5.468 -24.469 1.00 97.06 713 PHE A N 1
ATOM 5538 C CA . PHE A 1 713 ? 13.906 -6.760 -25.138 1.00 97.06 713 PHE A CA 1
ATOM 5539 C C . PHE A 1 713 ? 15.104 -7.142 -26.031 1.00 97.06 713 PHE A C 1
ATOM 5541 O O . PHE A 1 713 ? 15.483 -8.312 -26.062 1.00 97.06 713 PHE A O 1
ATOM 5548 N N . ASP A 1 714 ? 15.754 -6.174 -26.696 1.00 95.81 714 ASP A N 1
ATOM 5549 C CA . ASP A 1 714 ? 17.044 -6.404 -27.369 1.00 95.81 714 ASP A CA 1
ATOM 5550 C C . ASP A 1 714 ? 18.121 -6.836 -26.344 1.00 95.81 714 ASP A C 1
ATOM 5552 O O . ASP A 1 714 ? 18.779 -7.857 -26.530 1.00 95.81 714 ASP A O 1
ATOM 5556 N N . LYS A 1 715 ? 18.227 -6.129 -25.209 1.00 94.81 715 LYS A N 1
AT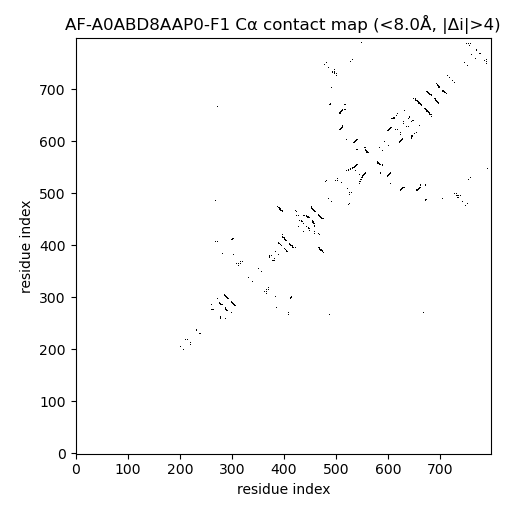OM 5557 C CA . LYS A 1 715 ? 19.158 -6.426 -24.101 1.00 94.81 715 LYS A CA 1
ATOM 5558 C C . LYS A 1 715 ? 18.915 -7.807 -23.470 1.00 94.81 715 LYS A C 1
ATOM 5560 O O . LYS A 1 715 ? 19.872 -8.507 -23.154 1.00 94.81 715 LYS A O 1
ATOM 5565 N N . ILE A 1 716 ? 17.657 -8.226 -23.305 1.00 96.31 716 ILE A N 1
ATOM 5566 C CA . ILE A 1 716 ? 17.290 -9.548 -22.767 1.00 96.31 716 ILE A CA 1
ATOM 5567 C C . ILE A 1 716 ? 17.640 -10.656 -23.769 1.00 96.31 716 ILE A C 1
ATOM 5569 O O . ILE A 1 716 ? 18.219 -11.662 -23.357 1.00 96.31 716 ILE A O 1
ATOM 5573 N N . ARG A 1 717 ? 17.394 -10.465 -25.076 1.00 96.69 717 ARG A N 1
ATOM 5574 C CA . ARG A 1 717 ? 17.890 -11.391 -26.113 1.00 96.69 717 ARG A CA 1
ATOM 5575 C C . ARG A 1 717 ? 19.399 -11.578 -25.999 1.00 96.69 717 ARG A C 1
ATOM 5577 O O . ARG A 1 717 ? 19.866 -12.712 -25.961 1.00 96.69 717 ARG A O 1
ATOM 5584 N N . ASP A 1 718 ? 20.145 -10.480 -25.943 1.00 95.94 718 ASP A N 1
ATOM 5585 C CA . ASP A 1 718 ? 21.607 -10.522 -26.027 1.00 95.94 718 ASP A CA 1
ATOM 5586 C C . ASP A 1 718 ? 22.268 -11.062 -24.744 1.00 95.94 718 ASP A C 1
ATOM 5588 O O . ASP A 1 718 ? 23.349 -11.644 -24.815 1.00 95.94 718 ASP A O 1
ATOM 5592 N N . LEU A 1 719 ? 21.611 -10.934 -23.582 1.00 94.06 719 LEU A N 1
ATOM 5593 C CA . LEU A 1 719 ? 22.087 -11.481 -22.303 1.00 94.06 719 LEU A CA 1
ATOM 5594 C C . LEU A 1 719 ? 21.657 -12.934 -22.035 1.00 94.06 719 LEU A C 1
ATOM 5596 O O . LEU A 1 719 ? 22.417 -13.678 -21.419 1.00 94.06 719 LEU A O 1
ATOM 5600 N N . PHE A 1 720 ? 20.453 -13.338 -22.458 1.00 94.56 720 PHE A N 1
ATOM 5601 C CA . PHE A 1 720 ? 19.857 -14.639 -22.104 1.00 94.56 720 PHE A CA 1
ATOM 5602 C C . PHE A 1 720 ? 19.679 -15.597 -23.298 1.00 94.56 720 PHE A C 1
ATOM 5604 O O . PHE A 1 720 ? 19.295 -16.748 -23.105 1.00 94.56 720 PHE A O 1
ATOM 5611 N N . GLY A 1 721 ? 19.956 -15.158 -24.530 1.00 94.81 721 GLY A N 1
ATOM 5612 C CA . GLY A 1 721 ? 19.841 -15.970 -25.751 1.00 94.81 721 GLY A CA 1
ATOM 5613 C C . GLY A 1 721 ? 18.409 -16.165 -26.273 1.00 94.81 721 GLY A C 1
ATOM 5614 O O . GLY A 1 721 ? 18.190 -16.964 -27.182 1.00 94.81 721 GLY A O 1
ATOM 5615 N N . ILE A 1 722 ? 17.428 -15.454 -25.710 1.00 95.44 722 ILE A N 1
ATOM 5616 C CA . ILE A 1 722 ? 15.994 -15.629 -25.991 1.00 95.44 722 ILE A CA 1
ATOM 5617 C C . ILE A 1 722 ? 15.587 -14.791 -27.208 1.00 95.44 722 ILE A C 1
ATOM 5619 O O . ILE A 1 722 ? 15.891 -13.603 -27.278 1.00 95.44 722 ILE A O 1
ATOM 5623 N N . SER A 1 723 ? 14.881 -15.371 -28.182 1.00 96.62 723 SER A N 1
ATOM 5624 C CA . SER A 1 723 ? 14.497 -14.632 -29.392 1.00 96.62 723 SER A CA 1
ATOM 5625 C C . SER A 1 723 ? 13.500 -13.498 -29.095 1.00 96.62 723 SER A C 1
ATOM 5627 O O . SER A 1 723 ? 12.628 -13.616 -28.233 1.00 96.62 723 SER A O 1
ATOM 5629 N N . LEU A 1 724 ? 13.567 -12.404 -29.868 1.00 94.94 724 LEU A N 1
ATOM 5630 C CA . LEU A 1 724 ? 12.567 -11.323 -29.793 1.00 94.94 724 LEU A CA 1
ATOM 5631 C C . LEU A 1 724 ? 11.142 -11.816 -30.092 1.00 94.94 724 LEU A C 1
ATOM 5633 O O . LEU A 1 724 ? 10.176 -11.190 -29.671 1.00 94.94 724 LEU A O 1
ATOM 5637 N N . GLU A 1 725 ? 11.012 -12.904 -30.849 1.00 95.69 725 GLU A N 1
ATOM 5638 C CA . GLU A 1 725 ? 9.736 -13.549 -31.153 1.00 95.69 725 GLU A CA 1
ATOM 5639 C C . GLU A 1 725 ? 9.171 -14.258 -29.916 1.00 95.69 725 GLU A C 1
ATOM 5641 O O . GLU A 1 725 ? 8.018 -14.024 -29.567 1.00 95.69 725 GLU A O 1
ATOM 5646 N N . ALA A 1 726 ? 10.003 -15.000 -29.174 1.00 96.19 726 ALA A N 1
ATOM 5647 C CA . ALA A 1 726 ? 9.616 -15.592 -27.895 1.00 96.19 726 ALA A CA 1
ATOM 5648 C C . ALA A 1 726 ? 9.265 -14.521 -26.846 1.00 96.19 726 ALA A C 1
ATOM 5650 O O . ALA A 1 726 ? 8.234 -14.635 -26.195 1.00 96.19 726 ALA A O 1
ATOM 5651 N N . LEU A 1 727 ? 10.043 -13.435 -26.733 1.00 96.38 727 LEU A N 1
ATOM 5652 C CA . LEU A 1 727 ? 9.728 -12.327 -25.811 1.00 96.38 727 LEU A CA 1
ATOM 5653 C C . LEU A 1 727 ? 8.418 -11.597 -26.167 1.00 96.38 727 LEU A C 1
ATOM 5655 O O . LEU A 1 727 ? 7.724 -11.104 -25.279 1.00 96.38 727 LEU A O 1
ATOM 5659 N N . ARG A 1 728 ? 8.052 -11.530 -27.455 1.00 95.31 728 ARG A N 1
ATOM 5660 C CA . ARG A 1 728 ? 6.746 -11.005 -27.892 1.00 95.31 728 ARG A CA 1
ATOM 5661 C C . ARG A 1 728 ? 5.617 -11.978 -27.571 1.00 95.31 728 ARG A C 1
ATOM 5663 O O . ARG A 1 728 ? 4.621 -11.548 -27.006 1.00 95.31 728 ARG A O 1
ATOM 5670 N N . GLN A 1 729 ? 5.804 -13.267 -27.856 1.00 96.19 729 GLN A N 1
ATOM 5671 C CA . GLN A 1 729 ? 4.832 -14.309 -27.529 1.00 96.19 729 GLN A CA 1
ATOM 5672 C C . GLN A 1 729 ? 4.576 -14.386 -26.014 1.00 96.19 729 GLN A C 1
ATOM 5674 O O . GLN A 1 729 ? 3.424 -14.454 -25.607 1.00 96.19 729 GLN A O 1
ATOM 5679 N N . GLU A 1 730 ? 5.613 -14.269 -25.177 1.00 96.94 730 GLU A N 1
ATOM 5680 C CA . GLU A 1 730 ? 5.476 -14.131 -23.720 1.00 96.94 730 GLU A CA 1
ATOM 5681 C C . GLU A 1 730 ? 4.669 -12.896 -23.315 1.00 96.94 730 GLU A C 1
ATOM 5683 O O . GLU A 1 730 ? 3.810 -12.981 -22.440 1.00 96.94 730 GLU A O 1
ATOM 5688 N N . MET A 1 731 ? 4.918 -11.743 -23.943 1.00 96.50 731 MET A N 1
ATOM 5689 C CA . MET A 1 731 ? 4.177 -10.519 -23.635 1.00 96.50 731 MET A CA 1
ATOM 5690 C C . MET A 1 731 ? 2.700 -10.662 -24.020 1.00 96.50 731 MET A C 1
ATOM 5692 O O . MET A 1 731 ? 1.831 -10.254 -23.252 1.00 96.50 731 MET A O 1
ATOM 5696 N N . ASP A 1 732 ? 2.405 -11.250 -25.177 1.00 96.50 732 ASP A N 1
ATOM 5697 C CA . ASP A 1 732 ? 1.037 -11.422 -25.660 1.00 96.50 732 ASP A CA 1
ATOM 5698 C C . ASP A 1 732 ? 0.291 -12.529 -24.866 1.00 96.50 732 ASP A C 1
ATOM 5700 O O . ASP A 1 732 ? -0.875 -12.339 -24.518 1.00 96.50 732 ASP A O 1
ATOM 5704 N N . ASP A 1 733 ? 0.962 -13.618 -24.455 1.00 96.94 733 ASP A N 1
ATOM 5705 C CA . ASP A 1 733 ? 0.400 -14.655 -23.566 1.00 96.94 733 ASP A CA 1
ATOM 5706 C C . ASP A 1 733 ? 0.079 -14.114 -22.164 1.00 96.94 733 ASP A C 1
ATOM 5708 O O . ASP A 1 733 ? -1.033 -14.295 -21.664 1.00 96.94 733 ASP A O 1
ATOM 5712 N N . ARG A 1 734 ? 1.015 -13.384 -21.543 1.00 98.00 734 ARG A N 1
ATOM 5713 C CA . ARG A 1 734 ? 0.795 -12.736 -20.236 1.00 98.00 734 ARG A CA 1
ATOM 5714 C C . ARG A 1 734 ? -0.290 -11.665 -20.315 1.00 98.00 734 ARG A C 1
ATOM 5716 O O . ARG A 1 734 ? -1.077 -11.535 -19.382 1.00 98.00 734 ARG A O 1
ATOM 5723 N N . THR A 1 735 ? -0.379 -10.937 -21.433 1.00 97.88 735 THR A N 1
ATOM 5724 C CA . THR A 1 735 ? -1.476 -9.984 -21.686 1.00 97.88 735 THR A CA 1
ATOM 5725 C C . THR A 1 735 ? -2.823 -10.712 -21.709 1.00 97.88 735 THR A C 1
ATOM 5727 O O . THR A 1 735 ? -3.766 -10.252 -21.070 1.00 97.88 735 THR A O 1
ATOM 5730 N N . ALA A 1 736 ? -2.914 -11.865 -22.382 1.00 96.25 736 ALA A N 1
ATOM 5731 C CA . ALA A 1 736 ? -4.138 -12.662 -22.439 1.00 96.25 736 ALA A CA 1
ATOM 5732 C C . ALA A 1 736 ? -4.546 -13.230 -21.065 1.00 96.25 736 ALA A C 1
ATOM 5734 O O . ALA A 1 736 ? -5.716 -13.131 -20.703 1.00 96.25 736 ALA A O 1
ATOM 5735 N N . LEU A 1 737 ? -3.604 -13.750 -20.268 1.00 96.06 737 LEU A N 1
ATOM 5736 C CA . LEU A 1 737 ? -3.881 -14.220 -18.901 1.00 96.06 737 LEU A CA 1
ATOM 5737 C C . LEU A 1 737 ? -4.350 -13.080 -17.973 1.00 96.06 737 LEU A C 1
ATOM 5739 O O . LEU A 1 737 ? -5.292 -13.262 -17.203 1.00 96.06 737 LEU A O 1
ATOM 5743 N N . LEU A 1 738 ? -3.732 -11.896 -18.056 1.00 97.19 738 LEU A N 1
ATOM 5744 C CA . LEU A 1 738 ? -4.146 -10.724 -17.274 1.00 97.19 738 LEU A CA 1
ATOM 5745 C C . LEU A 1 738 ? -5.561 -10.252 -17.651 1.00 97.19 738 LEU A C 1
ATOM 5747 O O . LEU A 1 738 ? -6.369 -9.985 -16.764 1.00 97.19 738 LEU A O 1
ATOM 5751 N N . LEU A 1 739 ? -5.885 -10.187 -18.947 1.00 96.25 739 LEU A N 1
ATOM 5752 C CA . LEU A 1 739 ? -7.235 -9.843 -19.415 1.00 96.25 739 LEU A CA 1
ATOM 5753 C C . LEU A 1 739 ? -8.268 -10.893 -18.988 1.00 96.25 739 LEU A C 1
ATOM 5755 O O . LEU A 1 739 ? -9.318 -10.532 -18.466 1.00 96.25 739 LEU A O 1
ATOM 5759 N N . TRP A 1 740 ? -7.948 -12.183 -19.117 1.00 94.38 740 TRP A N 1
ATOM 5760 C CA . TRP A 1 740 ? -8.823 -13.270 -18.678 1.00 94.38 740 TRP A CA 1
ATOM 5761 C C . TRP A 1 740 ? -9.131 -13.188 -17.173 1.00 94.38 740 TRP A C 1
ATOM 5763 O O . TRP A 1 740 ? -10.294 -13.284 -16.782 1.00 94.38 740 TRP A O 1
ATOM 5773 N N . MET A 1 741 ? -8.134 -12.911 -16.320 1.00 93.94 741 MET A N 1
ATOM 5774 C CA . MET A 1 741 ? -8.371 -12.699 -14.883 1.00 93.94 741 MET A CA 1
ATOM 5775 C C . MET A 1 741 ? -9.278 -11.488 -14.606 1.00 93.94 741 MET A C 1
ATOM 5777 O O . MET A 1 741 ? -10.099 -11.540 -13.691 1.00 93.94 741 MET A O 1
ATOM 5781 N N . GLN A 1 742 ? -9.175 -10.416 -15.398 1.00 93.81 742 GLN A N 1
ATOM 5782 C CA . GLN A 1 742 ? -10.058 -9.249 -15.293 1.00 93.81 742 GLN A CA 1
ATOM 5783 C C . GLN A 1 742 ? -11.507 -9.588 -15.687 1.00 93.81 742 GLN A C 1
ATOM 5785 O O . GLN A 1 742 ? -12.452 -9.234 -14.972 1.00 93.81 742 GLN A O 1
ATOM 5790 N N . GLU A 1 743 ? -11.687 -10.330 -16.782 1.00 91.50 743 GLU A N 1
ATOM 5791 C CA . GLU A 1 743 ? -12.989 -10.815 -17.258 1.00 91.50 743 GLU A CA 1
ATOM 5792 C C . GLU A 1 743 ? -13.659 -11.757 -16.248 1.00 91.50 743 GLU A C 1
ATOM 5794 O O . GLU A 1 743 ? -14.849 -11.604 -15.983 1.00 91.50 743 GLU A O 1
ATOM 5799 N N . GLN A 1 744 ? -12.898 -12.654 -15.608 1.00 88.38 744 GLN A N 1
ATOM 5800 C CA . GLN A 1 744 ? -13.383 -13.508 -14.510 1.00 88.38 744 GLN A CA 1
ATOM 5801 C C . GLN A 1 744 ? -13.478 -12.780 -13.150 1.00 88.38 744 GLN A C 1
ATOM 5803 O O . GLN A 1 744 ? -13.793 -13.396 -12.135 1.00 88.38 744 GLN A O 1
ATOM 5808 N N . HIS A 1 745 ? -13.206 -11.470 -13.103 1.00 89.06 745 HIS A N 1
ATOM 5809 C CA . HIS A 1 745 ? -13.265 -10.624 -11.900 1.00 89.06 745 HIS A CA 1
ATOM 5810 C C . HIS A 1 745 ? -12.342 -11.069 -10.746 1.00 89.06 745 HIS A C 1
ATOM 5812 O O . HIS A 1 745 ? -12.587 -10.763 -9.575 1.00 89.06 745 HIS A O 1
ATOM 5818 N N . ILE A 1 746 ? -11.231 -11.731 -11.077 1.00 90.12 746 ILE A N 1
ATOM 5819 C CA . ILE A 1 746 ? -10.215 -12.218 -10.139 1.00 90.12 746 ILE A CA 1
ATOM 5820 C C . ILE A 1 746 ? -9.369 -11.024 -9.668 1.00 90.12 746 ILE A C 1
ATOM 5822 O O . ILE A 1 746 ? -8.305 -10.717 -10.200 1.00 90.12 746 ILE A O 1
ATOM 5826 N N . ARG A 1 747 ? -9.898 -10.298 -8.676 1.00 88.38 747 ARG A N 1
ATOM 5827 C CA . ARG A 1 747 ? -9.316 -9.062 -8.115 1.00 88.38 747 ARG A CA 1
ATOM 5828 C C . ARG A 1 747 ? -8.443 -9.287 -6.884 1.00 88.38 747 ARG A C 1
ATOM 5830 O O . ARG A 1 747 ? -7.589 -8.458 -6.588 1.00 88.38 747 ARG A O 1
ATOM 5837 N N . GLU A 1 748 ? -8.693 -10.361 -6.144 1.00 88.31 748 GLU A N 1
ATOM 5838 C CA . GLU A 1 748 ? -8.095 -10.626 -4.833 1.00 88.31 748 GLU A CA 1
ATOM 5839 C C . GLU A 1 748 ? -6.594 -10.961 -4.974 1.00 88.31 748 GLU A C 1
ATOM 5841 O O . GLU A 1 748 ? -6.210 -11.794 -5.797 1.00 88.31 748 GLU A O 1
ATOM 5846 N N . TYR A 1 749 ? -5.728 -10.276 -4.215 1.00 89.25 749 TYR A N 1
ATOM 5847 C CA . TYR A 1 749 ? -4.278 -10.274 -4.453 1.00 89.25 749 TYR A CA 1
ATOM 5848 C C . TYR A 1 749 ? -3.640 -11.661 -4.339 1.00 89.25 749 TYR A C 1
ATOM 5850 O O . TYR A 1 749 ? -2.822 -12.032 -5.183 1.00 89.25 749 TYR A O 1
ATOM 5858 N N . LYS A 1 750 ? -4.022 -12.444 -3.323 1.00 88.69 750 LYS A N 1
ATOM 5859 C CA . LYS A 1 750 ? -3.484 -13.793 -3.094 1.00 88.69 750 LYS A CA 1
ATOM 5860 C C . LYS A 1 750 ? -3.861 -14.734 -4.245 1.00 88.69 750 LYS A C 1
ATOM 5862 O O . LYS A 1 750 ? -3.027 -15.514 -4.698 1.00 88.69 750 LYS A O 1
ATOM 5867 N N . THR A 1 751 ? -5.075 -14.595 -4.768 1.00 90.38 751 THR A N 1
ATOM 5868 C CA . THR A 1 751 ? -5.587 -15.335 -5.927 1.00 90.38 751 THR A CA 1
ATOM 5869 C C . THR A 1 751 ? -4.859 -14.949 -7.213 1.00 90.38 751 THR A C 1
ATOM 5871 O O . THR A 1 751 ? -4.361 -15.830 -7.914 1.00 90.38 751 THR A O 1
ATOM 5874 N N . VAL A 1 752 ? -4.689 -13.650 -7.491 1.00 93.56 752 VAL A N 1
ATOM 5875 C CA . VAL A 1 752 ? -3.917 -13.165 -8.654 1.00 93.56 752 VAL A CA 1
ATOM 5876 C C . VAL A 1 752 ? -2.463 -13.660 -8.608 1.00 93.56 752 VAL A C 1
ATOM 5878 O O . VAL A 1 752 ? -1.924 -14.092 -9.629 1.00 93.56 752 VAL A O 1
ATOM 5881 N N . LEU A 1 753 ? -1.833 -13.687 -7.426 1.00 92.69 753 LEU A N 1
ATOM 5882 C CA . LEU A 1 753 ? -0.506 -14.290 -7.251 1.00 92.69 753 LEU A CA 1
ATOM 5883 C C . LEU A 1 753 ? -0.486 -15.805 -7.495 1.00 92.69 753 LEU A C 1
ATOM 5885 O O . LEU A 1 753 ? 0.524 -16.315 -7.981 1.00 92.69 753 LEU A O 1
ATOM 5889 N N . GLY A 1 754 ? -1.569 -16.523 -7.188 1.00 91.31 754 GLY A N 1
ATOM 5890 C CA . GLY A 1 754 ? -1.713 -17.946 -7.502 1.00 91.31 754 GLY A CA 1
ATOM 5891 C C . GLY A 1 754 ? -1.611 -18.217 -9.000 1.00 91.31 754 GLY A C 1
ATOM 5892 O O . GLY A 1 754 ? -0.790 -19.033 -9.415 1.00 91.31 754 GLY A O 1
ATOM 5893 N N . PHE A 1 755 ? -2.344 -17.461 -9.819 1.00 93.44 755 PHE A N 1
ATOM 5894 C CA . PHE A 1 755 ? -2.262 -17.557 -11.282 1.00 93.44 755 PHE A CA 1
ATOM 5895 C C . PHE A 1 755 ? -0.889 -17.146 -11.836 1.00 93.44 755 PHE A C 1
ATOM 5897 O O . PHE A 1 755 ? -0.353 -17.836 -12.703 1.00 93.44 755 PHE A O 1
ATOM 5904 N N . ILE A 1 756 ? -0.270 -16.081 -11.310 1.00 94.50 756 ILE A N 1
ATOM 5905 C CA . ILE A 1 756 ? 1.087 -15.654 -11.713 1.00 94.50 756 ILE A CA 1
ATOM 5906 C C . ILE A 1 756 ? 2.128 -16.751 -11.420 1.00 94.50 756 ILE A C 1
ATOM 5908 O O . ILE A 1 756 ? 2.990 -17.030 -12.255 1.00 94.50 756 ILE A O 1
ATOM 5912 N N . ARG A 1 757 ? 2.041 -17.418 -10.262 1.00 92.56 757 ARG A N 1
ATOM 5913 C CA . ARG A 1 757 ? 2.939 -18.531 -9.895 1.00 92.56 757 ARG A CA 1
ATOM 5914 C C . ARG A 1 757 ? 2.650 -19.805 -10.674 1.00 92.56 757 ARG A C 1
ATOM 5916 O O . ARG A 1 757 ? 3.586 -20.518 -11.024 1.00 92.56 757 ARG A O 1
ATOM 5923 N N . ALA A 1 758 ? 1.385 -20.083 -10.973 1.00 91.00 758 ALA A N 1
ATOM 5924 C CA . ALA A 1 758 ? 1.016 -21.207 -11.819 1.00 91.00 758 ALA A CA 1
ATOM 5925 C C . ALA A 1 758 ? 1.565 -21.034 -13.241 1.00 91.00 758 ALA A C 1
ATOM 5927 O O . ALA A 1 758 ? 2.175 -21.965 -13.749 1.00 91.00 758 ALA A O 1
ATOM 5928 N N . TYR A 1 759 ? 1.485 -19.830 -13.821 1.00 94.50 759 TYR A N 1
ATOM 5929 C CA . TYR A 1 759 ? 2.103 -19.514 -15.116 1.00 94.50 759 TYR A CA 1
ATOM 5930 C C . TYR A 1 759 ? 3.626 -19.747 -15.120 1.00 94.50 759 TYR A C 1
ATOM 5932 O O . TYR A 1 759 ? 4.163 -20.274 -16.090 1.00 94.50 759 TYR A O 1
ATOM 5940 N N . TYR A 1 760 ? 4.330 -19.410 -14.030 1.00 93.19 760 TYR A N 1
ATOM 5941 C CA . TYR A 1 760 ? 5.762 -19.716 -13.884 1.00 93.19 760 TYR A CA 1
ATOM 5942 C C . TYR A 1 760 ? 6.072 -21.219 -13.738 1.00 93.19 760 TYR A C 1
ATOM 5944 O O . TYR A 1 760 ? 7.189 -21.637 -14.041 1.00 93.19 760 TYR A O 1
ATOM 5952 N N . LYS A 1 761 ? 5.119 -22.026 -13.252 1.00 90.06 761 LYS A N 1
ATOM 5953 C CA . LYS A 1 761 ? 5.297 -23.458 -12.961 1.00 90.06 761 LYS A CA 1
ATOM 5954 C C . LYS A 1 761 ? 4.894 -24.356 -14.134 1.00 90.06 761 LYS A C 1
ATOM 5956 O O . LYS A 1 761 ? 5.638 -25.274 -14.466 1.00 90.06 761 LYS A O 1
ATOM 5961 N N . ASP A 1 762 ? 3.731 -24.101 -14.727 1.00 90.44 762 ASP A N 1
ATOM 5962 C CA . ASP A 1 762 ? 3.223 -24.762 -15.929 1.00 90.44 762 ASP A CA 1
ATOM 5963 C C . ASP A 1 762 ? 2.459 -23.743 -16.790 1.00 90.44 762 ASP A C 1
ATOM 5965 O O . ASP A 1 762 ? 1.256 -23.506 -16.640 1.00 90.44 762 ASP A O 1
ATOM 5969 N N . LYS A 1 763 ? 3.200 -23.085 -17.687 1.00 93.00 763 LYS A N 1
ATOM 5970 C CA . LYS A 1 763 ? 2.635 -22.123 -18.635 1.00 93.00 763 LYS A CA 1
ATOM 5971 C C . LYS A 1 763 ? 1.612 -22.782 -19.561 1.00 93.00 763 LYS A C 1
ATOM 5973 O O . LYS A 1 763 ? 0.586 -22.171 -19.860 1.00 93.00 763 LYS A O 1
ATOM 5978 N N . ASP A 1 764 ? 1.918 -23.973 -20.070 1.00 91.38 764 ASP A N 1
ATOM 5979 C CA . ASP A 1 764 ? 1.164 -24.575 -21.168 1.00 91.38 764 ASP A CA 1
ATOM 5980 C C . ASP A 1 764 ? -0.208 -25.068 -20.692 1.00 91.38 764 ASP A C 1
ATOM 5982 O O . ASP A 1 764 ? -1.193 -24.860 -21.401 1.00 91.38 764 ASP A O 1
ATOM 5986 N N . GLU A 1 765 ? -0.314 -25.609 -19.472 1.00 88.88 765 GLU A N 1
ATOM 5987 C CA . GLU A 1 765 ? -1.603 -25.919 -18.842 1.00 88.88 765 GLU A CA 1
ATOM 5988 C C . GLU A 1 765 ? -2.450 -24.651 -18.635 1.00 88.88 765 GLU A C 1
ATOM 5990 O O . GLU A 1 765 ? -3.586 -24.579 -19.112 1.00 88.88 765 GLU A O 1
ATOM 5995 N N . ILE A 1 766 ? -1.893 -23.619 -17.989 1.00 90.94 766 ILE A N 1
ATOM 5996 C CA . ILE A 1 766 ? -2.617 -22.371 -17.697 1.00 90.94 766 ILE A CA 1
ATOM 5997 C C . ILE A 1 766 ? -3.077 -21.678 -18.986 1.00 90.94 766 ILE A C 1
ATOM 5999 O O . ILE A 1 766 ? -4.240 -21.280 -19.101 1.00 90.94 766 ILE A O 1
ATOM 6003 N N . MET A 1 767 ? -2.208 -21.577 -19.994 1.00 92.00 767 MET A N 1
ATOM 6004 C CA . MET A 1 767 ? -2.565 -20.955 -21.269 1.00 92.00 767 MET A CA 1
ATOM 6005 C C . MET A 1 767 ? -3.514 -21.817 -22.107 1.00 92.00 767 MET A C 1
ATOM 6007 O O . MET A 1 767 ? -4.315 -21.252 -22.854 1.00 92.00 767 MET A O 1
ATOM 6011 N N . ALA A 1 768 ? -3.495 -23.149 -21.983 1.00 88.75 768 ALA A N 1
ATOM 6012 C CA . ALA A 1 768 ? -4.504 -24.005 -22.605 1.00 88.75 768 ALA A CA 1
ATOM 6013 C C . ALA A 1 768 ? -5.898 -23.758 -22.006 1.00 88.75 768 ALA A C 1
ATOM 6015 O O . ALA A 1 768 ? -6.855 -23.597 -22.766 1.00 88.75 768 ALA A O 1
ATOM 6016 N N . GLN A 1 769 ? -6.011 -23.647 -20.677 1.00 84.25 769 GLN A N 1
ATOM 6017 C CA . GLN A 1 769 ? -7.280 -23.336 -20.011 1.00 84.25 769 GLN A CA 1
ATOM 6018 C C . GLN A 1 769 ? -7.798 -21.948 -20.428 1.00 84.25 769 GLN A C 1
ATOM 6020 O O . GLN A 1 769 ? -8.884 -21.866 -21.008 1.00 84.25 769 GLN A O 1
ATOM 6025 N N . VAL A 1 770 ? -6.979 -20.893 -20.299 1.00 87.88 770 VAL A N 1
ATOM 6026 C CA . VAL A 1 770 ? -7.312 -19.518 -20.740 1.00 87.88 770 VAL A CA 1
ATOM 6027 C C . VAL A 1 770 ? -7.783 -19.474 -22.200 1.00 87.88 770 VAL A C 1
ATOM 6029 O O . VAL A 1 770 ? -8.811 -18.871 -22.503 1.00 87.88 770 VAL A O 1
ATOM 6032 N N . ARG A 1 771 ? -7.074 -20.144 -23.121 1.00 86.00 771 ARG A N 1
ATOM 6033 C CA . ARG A 1 771 ? -7.421 -20.165 -24.557 1.00 86.00 771 ARG A CA 1
ATOM 6034 C C . ARG A 1 771 ? -8.653 -21.018 -24.883 1.00 86.00 771 ARG A C 1
ATOM 6036 O O . ARG A 1 771 ? -9.247 -20.823 -25.941 1.00 86.00 771 ARG A O 1
ATOM 6043 N N . SER A 1 772 ? -9.026 -21.965 -24.021 1.00 81.69 772 SER A N 1
ATOM 6044 C CA . SER A 1 772 ? -10.199 -22.830 -24.221 1.00 81.69 772 SER A CA 1
ATOM 6045 C C . SER A 1 772 ? -11.525 -22.171 -23.830 1.00 81.69 772 SER A C 1
ATOM 6047 O O . SER A 1 772 ? -12.579 -22.610 -24.286 1.00 81.69 772 SER A O 1
ATOM 6049 N N . GLY A 1 773 ? -11.485 -21.145 -22.971 1.00 70.19 773 GLY A N 1
ATOM 6050 C CA . GLY A 1 773 ? -12.678 -20.558 -22.357 1.00 70.19 773 GLY A CA 1
ATOM 6051 C C . GLY A 1 773 ? -13.334 -21.437 -21.281 1.00 70.19 773 GLY A C 1
ATOM 6052 O O . GLY A 1 773 ? -14.364 -21.046 -20.736 1.00 70.19 773 GLY A O 1
ATOM 6053 N N . ALA A 1 774 ? -12.758 -22.598 -20.948 1.00 64.69 774 ALA A N 1
ATOM 6054 C CA . ALA A 1 774 ? -13.118 -23.320 -19.735 1.00 64.69 774 ALA A CA 1
ATOM 6055 C C . ALA A 1 774 ? -12.623 -22.520 -18.520 1.00 64.69 774 ALA A C 1
ATOM 6057 O O . ALA A 1 774 ? -11.429 -22.251 -18.389 1.00 64.69 774 ALA A O 1
ATOM 6058 N N . GLY A 1 775 ? -13.551 -22.109 -17.656 1.00 63.09 775 GLY A N 1
ATOM 6059 C CA . GLY A 1 775 ? -13.210 -21.489 -16.380 1.00 63.09 775 GLY A CA 1
ATOM 6060 C C . GLY A 1 775 ? -12.610 -22.509 -15.414 1.00 63.09 775 GLY A C 1
ATOM 6061 O O . GLY A 1 775 ? -13.000 -23.677 -15.420 1.00 63.09 775 GLY A O 1
ATOM 6062 N N . PHE A 1 776 ? -11.695 -22.043 -14.568 1.00 71.06 776 PHE A N 1
ATOM 6063 C CA . PHE A 1 776 ? -11.233 -22.776 -13.390 1.00 71.06 776 PHE A CA 1
ATOM 6064 C C . PHE A 1 776 ? -12.415 -22.905 -12.416 1.00 71.06 776 PHE A C 1
ATOM 6066 O O . PHE A 1 776 ? -13.193 -21.958 -12.274 1.00 71.06 776 PHE A O 1
ATOM 6073 N N . THR A 1 777 ? -12.576 -24.051 -11.756 1.00 74.50 777 THR A N 1
ATOM 6074 C CA . THR A 1 777 ? -13.605 -24.202 -10.713 1.00 74.50 777 THR A CA 1
ATOM 6075 C C . THR A 1 777 ? -13.192 -23.485 -9.426 1.00 74.50 777 THR A C 1
ATOM 6077 O O . THR A 1 777 ? -12.012 -23.195 -9.223 1.00 74.50 777 THR A O 1
ATOM 6080 N N . ASP A 1 778 ? -14.141 -23.233 -8.520 1.00 71.31 778 ASP A N 1
ATOM 6081 C CA . ASP A 1 778 ? -13.831 -22.660 -7.201 1.00 71.31 778 ASP A CA 1
ATOM 6082 C C . ASP A 1 778 ? -12.819 -23.527 -6.420 1.00 71.31 778 ASP A C 1
ATOM 6084 O O . ASP A 1 778 ? -11.968 -22.988 -5.713 1.00 71.31 778 ASP A O 1
ATOM 6088 N N . ASP A 1 779 ? -12.849 -24.855 -6.605 1.00 69.81 779 ASP A N 1
ATOM 6089 C CA . ASP A 1 779 ? -11.882 -25.797 -6.023 1.00 69.81 779 ASP A CA 1
ATOM 6090 C C . ASP A 1 779 ? -10.483 -25.665 -6.661 1.00 69.81 779 ASP A C 1
ATOM 6092 O O . ASP A 1 779 ? -9.478 -25.675 -5.945 1.00 69.81 779 ASP A O 1
ATOM 6096 N N . ASP A 1 780 ? -10.391 -25.476 -7.984 1.00 72.88 780 ASP A N 1
ATOM 6097 C CA . ASP A 1 780 ? -9.113 -25.218 -8.672 1.00 72.88 780 ASP A CA 1
ATOM 6098 C C . ASP A 1 780 ? -8.511 -23.879 -8.217 1.00 72.88 780 ASP A C 1
ATOM 6100 O O . ASP A 1 780 ? -7.320 -23.785 -7.910 1.00 72.88 780 ASP A O 1
ATOM 6104 N N . ILE A 1 781 ? -9.346 -22.839 -8.114 1.00 72.69 781 ILE A N 1
ATOM 6105 C CA . ILE A 1 781 ? -8.959 -21.515 -7.612 1.00 72.69 781 ILE A CA 1
ATOM 6106 C C . ILE A 1 781 ? -8.493 -21.623 -6.153 1.00 72.69 781 ILE A C 1
ATOM 6108 O O . ILE A 1 781 ? -7.447 -21.072 -5.803 1.00 72.69 781 ILE A O 1
ATOM 6112 N N . ALA A 1 782 ? -9.198 -22.379 -5.306 1.00 70.62 782 ALA A N 1
ATOM 6113 C CA . ALA A 1 782 ? -8.795 -22.627 -3.924 1.00 70.62 782 ALA A CA 1
ATOM 6114 C C . ALA A 1 782 ? -7.456 -23.384 -3.828 1.00 70.62 782 ALA A C 1
ATOM 6116 O O . ALA A 1 782 ? -6.614 -23.026 -3.001 1.00 70.62 782 ALA A O 1
ATOM 6117 N N . ALA A 1 783 ? -7.208 -24.372 -4.694 1.00 72.12 783 ALA A N 1
ATOM 6118 C CA . ALA A 1 783 ? -5.933 -25.089 -4.760 1.00 72.12 783 ALA A CA 1
ATOM 6119 C C . ALA A 1 783 ? -4.771 -24.174 -5.201 1.00 72.12 783 ALA A C 1
ATOM 6121 O O . ALA A 1 783 ? -3.688 -24.205 -4.607 1.00 72.12 783 ALA A O 1
ATOM 6122 N N . LEU A 1 784 ? -5.004 -23.300 -6.186 1.00 71.56 784 LEU A N 1
ATOM 6123 C CA . LEU A 1 784 ? -4.051 -22.266 -6.600 1.00 71.56 784 LEU A CA 1
ATOM 6124 C C . LEU A 1 784 ? -3.756 -21.274 -5.462 1.00 71.56 784 LEU A C 1
ATOM 6126 O O . LEU A 1 784 ? -2.593 -20.969 -5.202 1.00 71.56 784 LEU A O 1
ATOM 6130 N N . VAL A 1 785 ? -4.783 -20.818 -4.737 1.00 67.94 785 VAL A N 1
ATOM 6131 C CA . VAL A 1 785 ? -4.666 -19.922 -3.570 1.00 67.94 785 VAL A CA 1
ATOM 6132 C C . VAL A 1 785 ? -3.933 -20.585 -2.398 1.00 67.94 785 VAL A C 1
ATOM 6134 O O . VAL A 1 785 ? -3.162 -19.916 -1.703 1.00 67.94 785 VAL A O 1
ATOM 6137 N N . ALA A 1 786 ? -4.130 -21.887 -2.182 1.00 62.97 786 ALA A N 1
ATOM 6138 C CA . ALA A 1 786 ? -3.416 -22.655 -1.165 1.00 62.97 786 ALA A CA 1
ATOM 6139 C C . ALA A 1 786 ? -1.915 -22.740 -1.484 1.00 62.97 786 ALA A C 1
ATOM 6141 O O . ALA A 1 786 ? -1.090 -22.466 -0.617 1.00 62.97 786 ALA A O 1
ATOM 6142 N N . HIS A 1 787 ? -1.546 -23.009 -2.741 1.00 58.25 787 HIS A N 1
ATOM 6143 C CA . HIS A 1 787 ? -0.149 -22.961 -3.190 1.00 58.25 787 HIS A CA 1
ATOM 6144 C C . HIS A 1 787 ? 0.423 -21.531 -3.311 1.00 58.25 787 HIS A C 1
ATOM 6146 O O . HIS A 1 787 ? 1.643 -21.350 -3.325 1.00 58.25 787 HIS A O 1
ATOM 6152 N N . ALA A 1 788 ? -0.426 -20.499 -3.368 1.00 50.44 788 ALA A N 1
ATOM 6153 C CA . ALA A 1 788 ? -0.016 -19.094 -3.322 1.00 50.44 788 ALA A CA 1
ATOM 6154 C C . ALA A 1 788 ? 0.298 -18.596 -1.900 1.00 50.44 788 ALA A C 1
ATOM 6156 O O . ALA A 1 788 ? 0.994 -17.588 -1.742 1.00 50.44 788 ALA A O 1
ATOM 6157 N N . ALA A 1 789 ? -0.183 -19.281 -0.861 1.00 46.81 789 ALA A N 1
ATOM 6158 C CA . ALA A 1 789 ? 0.154 -18.957 0.515 1.00 46.81 789 ALA A CA 1
ATOM 6159 C C . ALA A 1 789 ? 1.602 -19.383 0.831 1.00 46.81 789 ALA A C 1
ATOM 6161 O O . ALA A 1 789 ? 1.900 -20.577 0.782 1.00 46.81 789 ALA A O 1
ATOM 6162 N N . PRO A 1 790 ? 2.515 -18.470 1.212 1.00 43.91 790 PRO A N 1
ATOM 6163 C CA . PRO A 1 790 ? 3.587 -18.879 2.108 1.00 43.91 790 PRO A CA 1
ATOM 6164 C C . PRO A 1 790 ? 2.962 -19.363 3.426 1.00 43.91 790 PRO A C 1
ATOM 6166 O O . PRO A 1 790 ? 2.064 -18.707 3.961 1.00 43.91 790 PRO A O 1
ATOM 6169 N N . GLU A 1 791 ? 3.457 -20.472 3.982 1.00 37.88 791 GLU A N 1
ATOM 6170 C CA . GLU A 1 791 ? 3.248 -20.791 5.400 1.00 37.88 791 GLU A CA 1
ATOM 6171 C C . GLU A 1 791 ? 4.010 -19.751 6.234 1.00 37.88 791 GLU A C 1
ATOM 6173 O O . GLU A 1 791 ? 5.170 -19.933 6.609 1.00 37.88 791 GLU A O 1
ATOM 6178 N N . ASN A 1 792 ? 3.379 -18.599 6.461 1.00 35.69 792 ASN A N 1
ATOM 6179 C CA . ASN A 1 792 ? 3.957 -17.525 7.252 1.00 35.69 792 ASN A CA 1
ATOM 6180 C C . ASN A 1 792 ? 4.193 -18.029 8.680 1.00 35.69 792 ASN A C 1
ATOM 6182 O O . ASN A 1 792 ? 3.245 -18.278 9.419 1.00 35.69 792 ASN A O 1
ATOM 6186 N N . GLY A 1 793 ? 5.460 -18.103 9.101 1.00 28.52 793 GLY A N 1
ATOM 6187 C CA . GLY A 1 793 ? 5.873 -18.564 10.437 1.00 28.52 793 GLY A CA 1
ATOM 6188 C C . GLY A 1 793 ? 5.375 -17.721 11.625 1.00 28.52 793 GLY A C 1
ATOM 6189 O O . GLY A 1 793 ? 5.741 -17.997 12.765 1.00 28.52 793 GLY A O 1
ATOM 6190 N N . ASN A 1 794 ? 4.531 -16.716 11.376 1.00 30.84 794 ASN A N 1
ATOM 6191 C CA . ASN A 1 794 ? 3.728 -16.034 12.382 1.00 30.84 794 ASN A CA 1
ATOM 6192 C C . ASN A 1 794 ? 2.414 -16.806 12.578 1.00 30.84 794 ASN A C 1
ATOM 6194 O O . ASN A 1 794 ? 1.400 -16.483 11.962 1.00 30.84 794 ASN A O 1
ATOM 6198 N N . GLY A 1 795 ? 2.428 -17.817 13.449 1.00 29.86 795 GLY A N 1
ATOM 6199 C CA . GLY A 1 795 ? 1.225 -18.566 13.824 1.00 29.86 795 GLY A CA 1
ATOM 6200 C C . GLY A 1 795 ? 0.235 -17.725 14.639 1.00 29.86 795 GLY A C 1
ATOM 6201 O O . GLY A 1 795 ? 0.240 -17.805 15.865 1.00 29.86 795 GLY A O 1
ATOM 6202 N N . GLN A 1 796 ? -0.591 -16.930 13.952 1.00 29.95 796 GLN A N 1
ATOM 6203 C CA . GLN A 1 796 ? -1.774 -16.221 14.469 1.00 29.95 796 GLN A CA 1
ATOM 6204 C C . GLN A 1 796 ? -2.905 -16.208 13.422 1.00 29.95 796 GLN A C 1
ATOM 6206 O O . GLN A 1 796 ? -3.448 -15.162 13.081 1.00 29.95 796 GLN A O 1
ATOM 6211 N N . GLU A 1 797 ? -3.236 -17.387 12.891 1.00 28.80 797 GLU A N 1
ATOM 6212 C CA . GLU A 1 797 ? -4.451 -17.619 12.094 1.00 28.80 797 GLU A CA 1
ATOM 6213 C C . GLU A 1 797 ? -4.878 -19.103 12.228 1.00 28.80 797 GLU A C 1
ATOM 6215 O O . GLU A 1 797 ? -4.865 -19.871 11.267 1.00 28.80 797 GLU A O 1
ATOM 6220 N N . ALA A 1 798 ? -5.156 -19.525 13.473 1.00 26.48 798 ALA A N 1
ATOM 6221 C CA . ALA A 1 798 ? -5.636 -20.863 13.856 1.00 26.48 798 ALA A CA 1
ATOM 6222 C C . ALA A 1 798 ? -6.384 -20.828 15.202 1.00 26.48 798 ALA A C 1
ATOM 6224 O O . ALA A 1 798 ? -5.768 -20.351 16.183 1.00 26.48 798 ALA A O 1
#

InterPro domains:
  IPR001482 Type II/IV secretion system domain [PF00437] (441-644)
  IPR027417 P-loop containing nucleoside triphosphate hydrolase [G3DSA:3.40.50.300] (476-774)
  IPR027417 P-loop containing nucleoside triphosphate hydrolase [SSF52540] (358-700)

Radius of gyration: 42.77 Å; Cα contacts (8 Å, |Δi|>4): 957; chains: 1; bounding box: 129×123×144 Å

Sequence (798 aa):
MVDLKGPAEPPLRTKKEPEIVDDGPGDTLRRAHGIREPDLRAASGRSPGNGDSPLDALLRPPEDPEPPLPETGPHPRDSGDPAALPPETDDPGDDDLLRRPGVRDISAGGLSYALPPETDDPDDEDLLRPSGVRDISAGGLSYPFPAEPRPHPRDSGDPAALPPEEEGPGLPDRPEKPVRLASMEDILSRRPETGSAPSRLARIPGLAKLLSRFPEPGDLFAALQSRLAPLAARYPALEKVLALFAPEKEPELTSPDFFVGDTGEPSLTGSLKDVRITYPVDPPYQYVHIEYDREARALSYRVVEPSLSEGEEHYLGLIKKAFEKMIGTDIGLLSAERREEYLKERFLSIITILGFKFTDEQRDRIYFHLKKEYIGYSKIDTMMKDRYIEDISCNGANLDLYVQHRTYGPIQTNVRFGDLELNNFVLKLAQISGRHISLLQPIRDITLPDGSRGNLTLGGEVTRKGSTFTIRKFRSNPISPIEMMDYGTVDARQLAYLWILMEYKRSLLISGGTASGKTTFLNALCGFIPTEYKIVSIEDTTELNLMHPNWLQSVTRAGFGTGDTGGAPSGVGGGGRKAPGDISLYDLLIAALRQRPEFIIVGEVRGEEAFTLFQAIAVGHAAMGTIHAGSMDELLARVESSPMNLPRSLLANLDAVIFPMQIRKGERNVRRITAIVEILEIDREKGDLVTNTVFRWQPASDEFRFMGRSYLFDKIRDLFGISLEALRQEMDDRTALLLWMQEQHIREYKTVLGFIRAYYKDKDEIMAQVRSGAGFTDDDIAALVAHAAPENGNGQEA